Protein AF-A0A812J4J4-F1 (afdb_monomer)

Foldseek 3Di:
DDDDDDDDDDDDDDDDDPDDLPDAAEEEEAALFPQVVVLQCVLCPPHRHHYHYHQFLVVSLVVCVVVVGQEYEFEQDGPPHGRLVSLLSSCVVPVLRAYEYEYQDQWLVVLLSCVLSPHQHYDYPPDDSPVSSVSVVVSNVSSVVSVVDPPPDDDDDDDPDDPDDDDPDRQLDDADFPLVSVLSSLLSNPLAPLAAEEEEEAAQLCSVSSVLSSQCSYPLVVFDEQEDELPPDDQVRLQCQAQNADVVVPGDHHSQRSQASGEYEYEQCLNHAAVVLVQVLCCLPVQWHAHVPGPDIDGGDHGYYYYHHDDLVVCCVVVSHPPSSVCRNVVDYRYRDFPLVRPPCLVVLLQSLQVVCQVVLVVVVANAAEEDPQLVVLVVPDNPSNGSVLSSQLVNQLSVVDDYRYRDNVSSVCSNVVPHDDPDPDPPPPVPDDPPVVVVVVVVVVVVDPPSVVVVVLVVVVVLLVVLCVVVVNPLCSSCVVVVHDSVVSVVSCVVNVNDDDDPCPVVVVVVVVVVLLVQLLVLLVVLLVLLLVLLVQLLVLLVVCVVDDDPVLLVSLVSLVVSLVSNVVSLVCLQVQPVVSSRDDHDDPVLNVLNVQLVVLNVQLSVLSVCSNPDDPPDPNVVSSVSSVVSSVVNSVSSVVSSVVSVVVSVVVVVVVVVVVVVVVVVVVVVVVCCCVVPVVLVVLLVVVVVVVVVVVVVVVVVVVVVVVVVVVVVVVVVVVLVVQLVVLVCLLVVLCVVLVPDPDPVSNVVSVVSNVVSVVSNVVSVVVVVVVVVVVVPDDPPDDDDDDVVVSVVVSVVSCVVVVVVVPDDDDDDDDDDDDDDDDDDDDDDDDDDDDDDDDDAWEEEEEDQDPLVQLVVCVLSVLLVHHYDYHNALVRSLVCCVVPNGQAYEHEQDGPPAGLLNSLVSSQVVCVVVVHDRHAYEYEYQPDPPSDDDDNNVSHPYYHHPVDDSVRVQVVNCVSDVRRHRDNDDDDPVVVVVSVLVSLVSCLVVVVVLLLQLVVCLVVLVLVSNLVSLSVVLSSVVVVVQVQLNVLSVQLNVCSVVSNSVSNVVSSVSNVVSVVVVNVVNDDDPPPPPPVPRPDD

Mean predicted aligned error: 24.13 Å

Structure (mmCIF, N/CA/C/O backbone):
data_AF-A0A812J4J4-F1
#
_entry.id   AF-A0A812J4J4-F1
#
loop_
_atom_site.group_PDB
_atom_site.id
_atom_site.type_symbol
_atom_site.label_atom_id
_atom_site.label_alt_id
_atom_site.label_comp_id
_atom_site.label_asym_id
_atom_site.label_entity_id
_atom_site.label_seq_id
_atom_site.pdbx_PDB_ins_code
_atom_site.Cartn_x
_atom_site.Cartn_y
_atom_site.Cartn_z
_atom_site.occupancy
_atom_site.B_iso_or_equiv
_atom_site.auth_seq_id
_atom_site.auth_comp_id
_atom_site.auth_asym_id
_atom_site.auth_atom_id
_atom_site.pdbx_PDB_model_num
ATOM 1 N N . MET A 1 1 ? -33.047 -33.314 -68.463 1.00 30.34 1 MET A N 1
ATOM 2 C CA . MET A 1 1 ? -34.170 -34.113 -67.930 1.00 30.34 1 MET A CA 1
ATOM 3 C C . MET A 1 1 ? -34.184 -33.920 -66.417 1.00 30.34 1 MET A C 1
ATOM 5 O O . MET A 1 1 ? -33.202 -34.318 -65.821 1.00 30.34 1 MET A O 1
ATOM 9 N N . VAL A 1 2 ? -35.229 -33.243 -65.889 1.00 28.72 2 VAL A N 1
ATOM 10 C CA . VAL A 1 2 ? -35.987 -33.493 -64.621 1.00 28.72 2 VAL A CA 1
ATOM 11 C C . VAL A 1 2 ? -35.155 -33.665 -63.321 1.00 28.72 2 VAL A C 1
ATOM 13 O O . VAL A 1 2 ? -34.306 -34.536 -63.302 1.00 28.72 2 VAL A O 1
ATOM 16 N N . ARG A 1 3 ? -35.338 -33.012 -62.154 1.00 26.84 3 ARG A N 1
ATOM 17 C CA . ARG A 1 3 ? -36.275 -32.055 -61.494 1.00 26.84 3 ARG A CA 1
ATOM 18 C C . ARG A 1 3 ? -35.554 -31.580 -60.190 1.00 26.84 3 ARG A C 1
ATOM 20 O O . ARG A 1 3 ? -34.798 -32.369 -59.642 1.00 26.84 3 ARG A O 1
ATOM 27 N N . ALA A 1 4 ? -35.605 -30.300 -59.807 1.00 28.83 4 ALA A N 1
ATOM 28 C CA . ALA A 1 4 ? -36.437 -29.677 -58.747 1.00 28.83 4 ALA A CA 1
ATOM 29 C C . ALA A 1 4 ? -35.961 -29.804 -57.267 1.00 28.83 4 ALA A C 1
ATOM 31 O O . ALA A 1 4 ? -35.958 -30.892 -56.706 1.00 28.83 4 ALA A O 1
ATOM 32 N N . ASP A 1 5 ? -35.659 -28.628 -56.690 1.00 29.50 5 ASP A N 1
ATOM 33 C CA . ASP A 1 5 ? -36.151 -28.039 -55.423 1.00 29.50 5 ASP A CA 1
ATOM 34 C C . ASP A 1 5 ? -35.734 -28.494 -53.995 1.00 29.50 5 ASP A C 1
ATOM 36 O O . ASP A 1 5 ? -35.935 -29.625 -53.571 1.00 29.50 5 ASP A O 1
ATOM 40 N N . CYS A 1 6 ? -35.323 -27.455 -53.236 1.00 27.03 6 CYS A N 1
ATOM 41 C CA . CYS A 1 6 ? -35.645 -27.086 -51.837 1.00 27.03 6 CYS A CA 1
ATOM 42 C C . CYS A 1 6 ? -34.940 -27.714 -50.601 1.00 27.03 6 CYS A C 1
ATOM 44 O O . CYS A 1 6 ? -35.257 -28.804 -50.150 1.00 27.03 6 CYS A O 1
ATOM 46 N N . VAL A 1 7 ? -34.059 -26.891 -49.996 1.00 30.39 7 VAL A N 1
ATOM 47 C CA . VAL A 1 7 ? -34.000 -26.383 -48.591 1.00 30.39 7 VAL A CA 1
ATOM 48 C C . VAL A 1 7 ? -34.576 -27.235 -47.433 1.00 30.39 7 VAL A C 1
ATOM 50 O O . VAL A 1 7 ? -35.791 -27.375 -47.344 1.00 30.39 7 VAL A O 1
ATOM 53 N N . ALA A 1 8 ? -33.720 -27.624 -46.464 1.00 25.58 8 ALA A N 1
ATOM 54 C CA . ALA A 1 8 ? -33.746 -27.246 -45.023 1.00 25.58 8 ALA A CA 1
ATOM 55 C C . ALA A 1 8 ? -32.847 -28.164 -44.138 1.00 25.58 8 ALA A C 1
ATOM 57 O O . ALA A 1 8 ? -32.929 -29.385 -44.216 1.00 25.58 8 ALA A O 1
ATOM 58 N N . ASP A 1 9 ? -32.014 -27.538 -43.295 1.00 29.44 9 ASP A N 1
ATOM 59 C CA . ASP A 1 9 ? -31.149 -28.057 -42.196 1.00 29.44 9 ASP A CA 1
ATOM 60 C C . ASP A 1 9 ? -31.983 -28.760 -41.070 1.00 29.44 9 ASP A C 1
ATOM 62 O O . ASP A 1 9 ? -33.200 -28.554 -41.094 1.00 29.44 9 ASP A O 1
ATOM 66 N N . PRO A 1 10 ? -31.460 -29.494 -40.034 1.00 38.81 10 PRO A N 1
ATOM 67 C CA . PRO A 1 10 ? -30.139 -29.349 -39.392 1.00 38.81 10 PRO A CA 1
ATOM 68 C C . PRO A 1 10 ? -29.433 -30.617 -38.826 1.00 38.81 10 PRO A C 1
ATOM 70 O O . PRO A 1 10 ? -30.019 -31.685 -38.666 1.00 38.81 10 PRO A O 1
ATOM 73 N N . LYS A 1 11 ? -28.187 -30.399 -38.363 1.00 27.53 11 LYS A N 1
ATOM 74 C CA . LYS A 1 11 ? -27.320 -31.235 -37.486 1.00 27.53 11 LYS A CA 1
ATOM 75 C C . LYS A 1 11 ? -26.281 -32.109 -38.198 1.00 27.53 11 LYS A C 1
ATOM 77 O O . LYS A 1 11 ? -26.406 -33.328 -38.269 1.00 27.53 11 LYS A O 1
ATOM 82 N N . GLN A 1 12 ? -25.173 -31.486 -38.600 1.00 28.56 12 GLN A N 1
ATOM 83 C CA . GLN A 1 12 ? -23.916 -32.201 -38.813 1.00 28.56 12 GLN A CA 1
ATOM 84 C C . GLN A 1 12 ? -23.067 -32.206 -37.540 1.00 28.56 12 GLN A C 1
ATOM 86 O O . GLN A 1 12 ? -22.675 -31.170 -37.007 1.00 28.56 12 GLN A O 1
ATOM 91 N N . HIS A 1 13 ? -22.789 -33.425 -37.084 1.00 28.89 13 HIS A N 1
ATOM 92 C CA . HIS A 1 13 ? -21.657 -33.770 -36.242 1.00 28.89 13 HIS A CA 1
ATOM 93 C C . HIS A 1 13 ? -20.373 -33.174 -36.830 1.00 28.89 13 HIS A C 1
ATOM 95 O O . HIS A 1 13 ? -19.976 -33.531 -37.938 1.00 28.89 13 HIS A O 1
ATOM 101 N N . VAL A 1 14 ? -19.704 -32.298 -36.078 1.00 28.38 14 VAL A N 1
ATOM 102 C CA . VAL A 1 14 ? -18.321 -31.924 -36.377 1.00 28.38 14 VAL A CA 1
ATOM 103 C C . VAL A 1 14 ? -17.436 -33.075 -35.914 1.00 28.38 14 VAL A C 1
ATOM 105 O O . VAL A 1 14 ? -17.256 -33.315 -34.721 1.00 28.38 14 VAL A O 1
ATOM 108 N N . SER A 1 15 ? -16.930 -33.820 -36.890 1.00 27.12 15 SER A N 1
ATOM 109 C CA . SER A 1 15 ? -15.851 -34.786 -36.742 1.00 27.12 15 SER A CA 1
ATOM 110 C C . SER A 1 15 ? -14.620 -34.106 -36.142 1.00 27.12 15 SER A C 1
ATOM 112 O O . SER A 1 15 ? -14.089 -33.150 -36.711 1.00 27.12 15 SER A O 1
ATOM 114 N N . VAL A 1 16 ? -14.158 -34.616 -35.001 1.00 31.03 16 VAL A N 1
ATOM 115 C CA . VAL A 1 16 ? -12.880 -34.245 -34.390 1.00 31.03 16 VAL A CA 1
ATOM 116 C C . V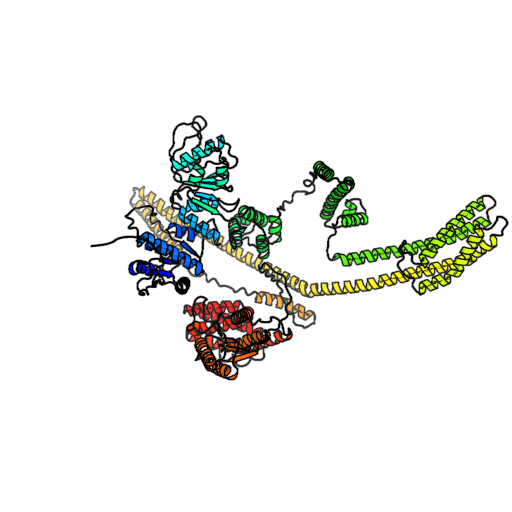AL A 1 16 ? -11.761 -34.736 -35.310 1.00 31.03 16 VAL A C 1
ATOM 118 O O . VAL A 1 16 ? -11.454 -35.925 -35.349 1.00 31.03 16 VAL A O 1
ATOM 121 N N . ASN A 1 17 ? -11.169 -33.818 -36.075 1.00 28.59 17 ASN A N 1
ATOM 122 C CA . ASN A 1 17 ? -9.912 -34.065 -36.768 1.00 28.59 17 ASN A CA 1
ATOM 123 C C . ASN A 1 17 ? -8.784 -34.102 -35.732 1.00 28.59 17 ASN A C 1
ATOM 125 O O . ASN A 1 17 ? -8.457 -33.092 -35.114 1.00 28.59 17 ASN A O 1
ATOM 129 N N . THR A 1 18 ? -8.168 -35.268 -35.574 1.00 33.41 18 THR A N 1
ATOM 130 C CA . THR A 1 18 ? -6.861 -35.447 -34.938 1.00 33.41 18 THR A CA 1
ATOM 131 C C . THR A 1 18 ? -5.803 -34.653 -35.709 1.00 33.41 18 THR A C 1
ATOM 133 O O . THR A 1 18 ? -5.445 -35.021 -36.829 1.00 33.41 18 THR A O 1
ATOM 136 N N . THR A 1 19 ? -5.322 -33.545 -35.140 1.00 33.56 19 THR A N 1
ATOM 137 C CA . THR A 1 19 ? -4.312 -32.672 -35.755 1.00 33.56 19 THR A CA 1
ATOM 138 C C . THR A 1 19 ? -2.885 -33.053 -35.367 1.00 33.56 19 THR A C 1
ATOM 140 O O . THR A 1 19 ? -2.557 -33.241 -34.199 1.00 33.56 19 THR A O 1
ATOM 143 N N . ASN A 1 20 ? -2.045 -33.091 -36.396 1.00 32.00 20 ASN A N 1
ATOM 144 C CA . ASN A 1 20 ? -0.586 -33.115 -36.416 1.00 32.00 20 ASN A CA 1
ATOM 145 C C . ASN A 1 20 ? 0.060 -32.181 -35.347 1.00 32.00 20 ASN A C 1
ATOM 147 O O . ASN A 1 20 ? -0.297 -31.003 -35.306 1.00 32.00 20 ASN A O 1
ATOM 151 N N . PRO A 1 21 ? 1.038 -32.627 -34.528 1.00 37.53 21 PRO A N 1
ATOM 152 C CA . PRO A 1 21 ? 1.686 -31.816 -33.477 1.00 37.53 21 PRO A CA 1
ATOM 153 C C . PRO A 1 21 ? 2.537 -30.622 -33.975 1.00 37.53 21 PRO A C 1
ATOM 155 O O . PRO A 1 21 ? 3.119 -29.899 -33.170 1.00 37.53 21 PRO A O 1
ATOM 158 N N . ALA A 1 22 ? 2.601 -30.370 -35.286 1.00 46.06 22 ALA A N 1
ATOM 159 C CA . ALA A 1 22 ? 3.390 -29.290 -35.888 1.00 46.06 22 ALA A CA 1
ATOM 160 C C . ALA A 1 22 ? 2.690 -27.908 -35.959 1.00 46.06 22 ALA A C 1
ATOM 162 O O . ALA A 1 22 ? 3.320 -26.948 -36.396 1.00 46.06 22 ALA A O 1
ATOM 163 N N . SER A 1 23 ? 1.415 -27.772 -35.560 1.00 60.59 23 SER A N 1
ATOM 164 C CA . SER A 1 23 ? 0.602 -26.563 -35.829 1.00 60.59 23 SER A CA 1
ATOM 165 C C . SER A 1 23 ? 0.150 -25.756 -34.597 1.00 60.59 23 SER A C 1
ATOM 167 O O . SER A 1 23 ? -0.788 -24.967 -34.702 1.00 60.59 23 SER A O 1
ATOM 169 N N . GLY A 1 24 ? 0.763 -25.951 -33.425 1.00 76.62 24 GLY A N 1
ATOM 170 C CA . GLY A 1 24 ? 0.449 -25.169 -32.218 1.00 76.62 24 GLY A CA 1
ATOM 171 C C . GLY A 1 24 ? 1.125 -23.782 -32.195 1.00 76.62 24 GLY A C 1
ATOM 172 O O . GLY A 1 24 ? 2.231 -23.655 -32.742 1.00 76.62 24 GLY A O 1
ATOM 173 N N . PRO A 1 25 ? 0.506 -22.764 -31.555 1.00 89.12 25 PRO A N 1
ATOM 174 C CA . PRO A 1 25 ? 1.107 -21.445 -31.350 1.00 89.12 25 PRO A CA 1
ATOM 175 C C . PRO A 1 25 ? 2.434 -21.534 -30.593 1.00 89.12 25 PRO A C 1
ATOM 177 O O . PRO A 1 25 ? 2.597 -22.400 -29.730 1.00 89.12 25 PRO A O 1
ATOM 180 N N . VAL A 1 26 ? 3.373 -20.650 -30.922 1.00 93.75 26 VAL A N 1
ATOM 181 C CA . VAL A 1 26 ? 4.716 -20.600 -30.331 1.00 93.75 26 VAL A CA 1
ATOM 182 C C . VAL A 1 26 ? 4.749 -19.574 -29.199 1.00 93.75 26 VAL A C 1
ATOM 184 O O . VAL A 1 26 ? 4.531 -18.387 -29.423 1.00 93.75 26 VAL A O 1
ATOM 187 N N . VAL A 1 27 ? 5.050 -20.025 -27.985 1.00 94.50 27 VAL A N 1
ATOM 188 C CA . VAL A 1 27 ? 5.263 -19.184 -26.803 1.00 94.50 27 VAL A CA 1
ATOM 189 C C . VAL A 1 27 ? 6.759 -19.159 -26.500 1.00 94.50 27 VAL A C 1
ATOM 191 O O . VAL A 1 27 ? 7.351 -20.209 -26.251 1.00 94.50 27 VAL A O 1
ATOM 194 N N . LEU A 1 28 ? 7.373 -17.978 -26.528 1.00 95.62 28 LEU A N 1
ATOM 195 C CA . LEU A 1 28 ? 8.764 -17.786 -26.113 1.00 95.62 28 LEU A CA 1
ATOM 196 C C . LEU A 1 28 ? 8.794 -17.248 -24.681 1.00 95.62 28 LEU A C 1
ATOM 198 O O . LEU A 1 28 ? 8.152 -16.243 -24.396 1.00 95.62 28 LEU A O 1
ATOM 202 N N . VAL A 1 29 ? 9.532 -17.911 -23.796 1.00 94.94 29 VAL A N 1
ATOM 203 C CA . VAL A 1 29 ? 9.765 -17.484 -22.411 1.00 94.94 29 VAL A CA 1
ATOM 204 C C . VAL A 1 29 ? 11.217 -17.034 -22.284 1.00 94.94 29 VAL A C 1
ATOM 206 O O . VAL A 1 29 ? 12.116 -17.805 -22.602 1.00 94.94 29 VAL A O 1
ATOM 209 N N . ILE A 1 30 ? 11.442 -15.802 -21.845 1.00 93.88 30 ILE A N 1
ATOM 210 C CA . ILE A 1 30 ? 12.762 -15.212 -21.611 1.00 93.88 30 ILE 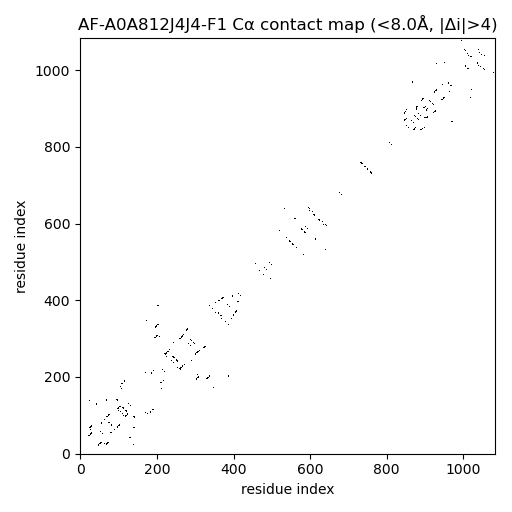A CA 1
ATOM 211 C C . ILE A 1 30 ? 12.842 -14.898 -20.116 1.00 93.88 30 ILE A C 1
ATOM 213 O O . ILE A 1 30 ? 12.298 -13.887 -19.672 1.00 93.88 30 ILE A O 1
ATOM 217 N N . ASP A 1 31 ? 13.426 -15.810 -19.345 1.00 86.56 31 ASP A N 1
ATOM 218 C CA . ASP A 1 31 ? 13.491 -15.754 -17.879 1.00 86.56 31 ASP A CA 1
ATOM 219 C C . ASP A 1 31 ? 14.657 -16.634 -17.398 1.00 86.56 31 ASP A C 1
ATOM 221 O O . ASP A 1 31 ? 14.847 -17.737 -17.922 1.00 86.56 31 ASP A O 1
ATOM 225 N N . ASP A 1 32 ? 15.440 -16.158 -16.432 1.00 82.62 32 ASP A N 1
ATOM 226 C CA . ASP A 1 32 ? 16.565 -16.898 -15.848 1.00 82.62 32 ASP A CA 1
ATOM 227 C C . ASP A 1 32 ? 16.128 -17.872 -14.746 1.00 82.62 32 ASP A C 1
ATOM 229 O O . ASP A 1 32 ? 16.862 -18.812 -14.426 1.00 82.62 32 ASP A O 1
ATOM 233 N N . ASP A 1 33 ? 14.918 -17.704 -14.200 1.00 79.94 33 ASP A N 1
ATOM 234 C CA . ASP A 1 33 ? 14.338 -18.629 -13.234 1.00 79.94 33 ASP A CA 1
ATOM 235 C C . ASP A 1 33 ? 13.786 -19.884 -13.946 1.00 79.94 33 ASP A C 1
ATOM 237 O O . ASP A 1 33 ? 12.777 -19.812 -14.669 1.00 79.94 33 ASP A O 1
ATOM 241 N N . PRO A 1 34 ? 14.374 -21.078 -13.715 1.00 74.00 34 PRO A N 1
ATOM 242 C CA . PRO A 1 34 ? 13.941 -22.312 -14.367 1.00 74.00 34 PRO A CA 1
ATOM 243 C C . PRO A 1 34 ? 12.503 -22.725 -14.006 1.00 74.00 34 PRO A C 1
ATOM 245 O O . PRO A 1 34 ? 11.920 -23.560 -14.707 1.00 74.00 34 PRO A O 1
ATOM 248 N N . LEU A 1 35 ? 11.889 -22.146 -12.964 1.00 71.75 35 LEU A N 1
ATOM 249 C CA . LEU A 1 35 ? 10.476 -22.367 -12.654 1.00 71.75 35 LEU A CA 1
ATOM 250 C C . LEU A 1 35 ? 9.513 -21.731 -13.637 1.00 71.75 35 LEU A C 1
ATOM 252 O O . LEU A 1 35 ? 8.416 -22.258 -13.836 1.00 71.75 35 LEU A O 1
ATOM 256 N N . ILE A 1 36 ? 9.842 -20.565 -14.184 1.00 80.75 36 ILE A N 1
ATOM 257 C CA . ILE A 1 36 ? 8.875 -19.781 -14.953 1.00 80.75 36 ILE A CA 1
ATOM 258 C C . ILE A 1 36 ? 8.401 -20.558 -16.189 1.00 80.75 36 ILE A C 1
ATOM 260 O O . ILE A 1 36 ? 7.184 -20.662 -16.383 1.00 80.75 36 ILE A O 1
ATOM 264 N N . PRO A 1 37 ? 9.279 -21.244 -16.947 1.00 83.38 37 PRO A N 1
ATOM 265 C CA . PRO A 1 37 ? 8.858 -22.194 -17.976 1.00 83.38 37 PRO A CA 1
ATOM 266 C C . PRO A 1 37 ? 7.917 -23.307 -17.477 1.00 83.38 37 PRO A C 1
ATOM 268 O O . PRO A 1 37 ? 7.002 -23.709 -18.200 1.00 83.38 37 PRO A O 1
ATOM 271 N N . ILE A 1 38 ? 8.101 -23.808 -16.249 1.00 78.38 38 ILE A N 1
ATOM 272 C CA . ILE A 1 38 ? 7.242 -24.845 -15.646 1.00 78.38 38 ILE A CA 1
ATOM 273 C C . ILE A 1 38 ? 5.854 -24.270 -15.335 1.00 78.38 38 ILE A C 1
ATOM 275 O O . ILE A 1 38 ? 4.839 -24.886 -15.667 1.00 78.38 38 ILE A O 1
ATOM 279 N N . VAL A 1 39 ? 5.789 -23.068 -14.755 1.00 77.94 39 VAL A N 1
ATOM 280 C CA . VAL A 1 39 ? 4.526 -22.379 -14.445 1.00 77.94 39 VAL A CA 1
ATOM 281 C C . VAL A 1 39 ? 3.757 -22.034 -15.722 1.00 77.94 39 VAL A C 1
ATOM 283 O O . VAL A 1 39 ? 2.546 -22.256 -15.781 1.00 77.94 39 VAL A O 1
ATOM 286 N N . VAL A 1 40 ? 4.444 -21.569 -16.771 1.00 83.56 40 VAL A N 1
ATOM 287 C CA . VAL A 1 40 ? 3.848 -21.325 -18.097 1.00 83.56 40 VAL A CA 1
ATOM 288 C C . VAL A 1 40 ? 3.291 -22.624 -18.682 1.00 83.56 40 VAL A C 1
ATOM 290 O O . VAL A 1 40 ? 2.153 -22.645 -19.156 1.00 83.56 40 VAL A O 1
ATOM 293 N N . ARG A 1 41 ? 4.041 -23.732 -18.593 1.00 84.38 41 ARG A N 1
ATOM 294 C CA . ARG A 1 41 ? 3.579 -25.047 -19.057 1.00 84.38 41 ARG A CA 1
ATOM 295 C C . ARG A 1 41 ? 2.331 -25.513 -18.310 1.00 84.38 41 ARG A C 1
ATOM 297 O O . ARG A 1 41 ? 1.399 -25.987 -18.952 1.00 84.38 41 ARG A O 1
ATOM 304 N N . ARG A 1 42 ? 2.291 -25.330 -16.989 1.00 81.00 42 ARG A N 1
ATOM 305 C CA . ARG A 1 42 ? 1.127 -25.650 -16.150 1.00 81.00 42 ARG A CA 1
ATOM 306 C C . ARG A 1 42 ? -0.081 -24.771 -16.478 1.00 81.00 42 ARG A C 1
ATOM 308 O O . ARG A 1 42 ? -1.191 -25.273 -16.591 1.00 81.00 42 ARG A O 1
ATOM 315 N N . ALA A 1 43 ? 0.112 -23.470 -16.694 1.00 84.38 43 ALA A N 1
ATOM 316 C CA . ALA A 1 43 ? -0.964 -22.574 -17.130 1.00 84.38 43 ALA A CA 1
ATOM 317 C C . ALA A 1 43 ? -1.552 -22.996 -18.492 1.00 84.38 43 ALA A C 1
ATOM 319 O O . ALA A 1 43 ? -2.751 -22.857 -18.749 1.00 84.38 43 ALA A O 1
ATOM 320 N N . MET A 1 44 ? -0.709 -23.542 -19.367 1.00 85.50 44 MET A N 1
ATOM 321 C CA . MET A 1 44 ? -1.078 -24.024 -20.697 1.00 85.50 44 MET A CA 1
ATOM 322 C C . MET A 1 44 ? -1.475 -25.511 -20.733 1.00 85.50 44 MET A C 1
ATOM 324 O O . MET A 1 44 ? -1.641 -26.072 -21.817 1.00 85.50 44 MET A O 1
ATOM 328 N N . GLU A 1 45 ? -1.671 -26.157 -19.581 1.00 82.00 45 GLU A N 1
ATOM 329 C CA . GLU A 1 45 ? -2.090 -27.557 -19.511 1.00 82.00 45 GLU A CA 1
ATOM 330 C C . GLU A 1 45 ? -3.412 -27.776 -20.278 1.00 82.00 45 GLU A C 1
ATOM 332 O O . GLU A 1 45 ? -4.313 -26.926 -20.291 1.00 82.00 45 GLU A O 1
ATOM 337 N N . GLY A 1 46 ? -3.488 -28.879 -21.029 1.00 76.75 46 GLY A N 1
ATOM 338 C CA . GLY A 1 46 ? -4.610 -29.188 -21.924 1.00 76.75 46 GLY A CA 1
ATOM 339 C C . GLY A 1 46 ? -4.682 -28.377 -23.232 1.00 76.75 46 GLY A C 1
ATOM 340 O O . GLY A 1 46 ? -5.561 -28.650 -24.049 1.00 76.75 46 GLY A O 1
ATOM 341 N N . ALA A 1 47 ? -3.787 -27.41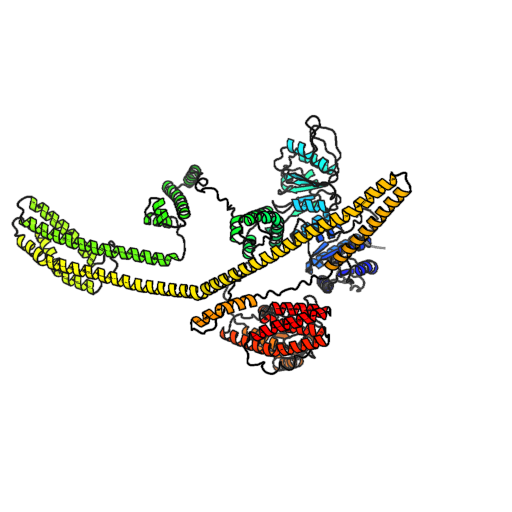0 -23.476 1.00 82.00 47 ALA A N 1
ATOM 342 C CA . ALA A 1 47 ? -3.662 -26.714 -24.763 1.00 82.00 47 ALA A CA 1
ATOM 343 C C . ALA A 1 47 ? -2.530 -27.295 -25.628 1.00 82.00 47 ALA A C 1
ATOM 345 O O . ALA A 1 47 ? -1.494 -27.726 -25.130 1.00 82.00 47 ALA A O 1
ATOM 346 N N . VAL A 1 48 ? -2.707 -27.268 -26.953 1.00 85.25 48 VAL A N 1
ATOM 347 C CA . VAL A 1 48 ? -1.646 -27.602 -27.916 1.00 85.25 48 VAL A CA 1
ATOM 348 C C . VAL A 1 48 ? -0.846 -26.332 -28.201 1.00 85.25 48 VAL A C 1
ATOM 350 O O . VAL A 1 48 ? -1.381 -25.413 -28.814 1.00 85.25 48 VAL A O 1
ATOM 353 N N . PHE A 1 49 ? 0.414 -26.267 -27.769 1.00 88.69 49 PHE A N 1
ATOM 354 C CA . PHE A 1 49 ? 1.327 -25.139 -28.003 1.00 88.69 49 PHE A CA 1
ATOM 355 C C . PHE A 1 49 ? 2.780 -25.626 -28.100 1.00 88.69 49 PHE A C 1
ATOM 357 O O . PHE A 1 49 ? 3.106 -26.740 -27.687 1.00 88.69 49 PHE A O 1
ATOM 364 N N . ARG A 1 50 ? 3.657 -24.789 -28.657 1.00 91.44 50 ARG A N 1
ATOM 365 C CA . ARG A 1 50 ? 5.110 -24.993 -28.686 1.00 91.44 50 ARG A CA 1
ATOM 366 C C . ARG A 1 50 ? 5.763 -23.960 -27.781 1.00 91.44 50 ARG A C 1
ATOM 368 O O . ARG A 1 50 ? 5.377 -22.798 -27.822 1.00 91.44 50 ARG A O 1
ATOM 375 N N . MET A 1 51 ? 6.736 -24.376 -26.978 1.00 90.81 51 MET A N 1
ATOM 376 C CA . MET A 1 51 ? 7.412 -23.498 -26.024 1.00 90.81 51 MET A CA 1
ATOM 377 C C . MET A 1 51 ? 8.904 -23.441 -26.325 1.00 90.81 51 MET A C 1
ATOM 379 O O . MET A 1 51 ? 9.539 -24.489 -26.425 1.00 90.81 51 MET A O 1
ATOM 383 N N . HIS A 1 52 ? 9.439 -22.232 -26.439 1.00 93.00 52 HIS A N 1
ATOM 384 C CA . HIS A 1 52 ? 10.873 -21.954 -26.494 1.00 93.00 52 HIS A CA 1
ATOM 385 C C . HIS A 1 52 ? 11.266 -21.213 -25.215 1.00 93.00 52 HIS A C 1
ATOM 387 O O . HIS A 1 52 ? 10.456 -20.462 -24.671 1.00 93.00 52 HIS A O 1
ATOM 393 N N . VAL A 1 53 ? 12.481 -21.445 -24.721 1.00 92.06 53 VAL A N 1
ATOM 394 C CA . VAL A 1 53 ? 12.988 -20.827 -23.490 1.00 92.06 53 VAL A CA 1
ATOM 395 C C . VAL A 1 53 ? 14.365 -20.238 -23.762 1.00 92.06 53 VAL A C 1
ATOM 397 O O . VAL A 1 53 ? 15.206 -20.916 -24.349 1.00 92.06 53 VAL A O 1
ATOM 400 N N . ALA A 1 54 ? 14.585 -19.008 -23.315 1.00 91.81 54 ALA A N 1
ATOM 401 C CA . ALA A 1 54 ? 15.882 -18.352 -23.260 1.00 91.81 54 ALA A CA 1
ATOM 402 C C . ALA A 1 54 ? 16.156 -17.902 -21.818 1.00 91.81 54 ALA A C 1
ATOM 404 O O . ALA A 1 54 ? 15.252 -17.401 -21.154 1.00 91.81 54 ALA A O 1
ATOM 405 N N . ALA A 1 55 ? 17.387 -18.102 -21.342 1.00 84.38 55 ALA A N 1
ATOM 406 C CA . ALA A 1 55 ? 17.787 -17.785 -19.966 1.00 84.38 55 ALA A CA 1
ATOM 407 C C . ALA A 1 55 ? 18.324 -16.351 -19.799 1.00 84.38 55 ALA A C 1
ATOM 409 O O . ALA A 1 55 ? 18.556 -15.902 -18.682 1.00 84.38 55 ALA A O 1
ATOM 410 N N . ASP A 1 56 ? 18.548 -15.638 -20.902 1.00 88.12 56 ASP A N 1
ATOM 411 C CA . ASP A 1 56 ? 19.091 -14.283 -20.928 1.00 88.12 56 ASP A CA 1
ATOM 412 C C . ASP A 1 56 ? 18.488 -13.471 -22.088 1.00 88.12 56 ASP A C 1
ATOM 414 O O . ASP A 1 56 ? 17.824 -14.014 -22.984 1.00 88.12 56 ASP A O 1
ATOM 418 N N . GLY A 1 57 ? 18.656 -12.149 -22.039 1.00 86.44 57 GLY A N 1
ATOM 419 C CA . GLY A 1 57 ? 18.029 -11.219 -22.973 1.00 86.44 57 GLY A CA 1
ATOM 420 C C . GLY A 1 57 ? 18.589 -11.327 -24.385 1.00 86.44 57 GLY A C 1
ATOM 421 O O . GLY A 1 57 ? 17.810 -11.351 -25.339 1.00 86.44 57 GLY A O 1
ATOM 422 N N . ALA A 1 58 ? 19.911 -11.445 -24.532 1.00 88.25 58 ALA A N 1
ATOM 423 C CA . ALA A 1 58 ? 20.567 -11.617 -25.825 1.00 88.25 58 ALA A CA 1
ATOM 424 C C . ALA A 1 58 ? 20.078 -12.879 -26.559 1.00 88.25 58 ALA A C 1
ATOM 426 O O . ALA A 1 58 ? 19.650 -12.792 -27.714 1.00 88.25 58 ALA A O 1
ATOM 427 N N . ALA A 1 59 ? 20.054 -14.034 -25.885 1.00 89.44 59 ALA A N 1
ATOM 428 C CA . ALA A 1 59 ? 19.526 -15.274 -26.449 1.00 89.44 59 ALA A CA 1
ATOM 429 C C . ALA A 1 59 ? 18.028 -15.162 -26.759 1.00 89.44 59 ALA A C 1
ATOM 431 O O . ALA A 1 59 ? 17.568 -15.670 -27.782 1.00 89.44 59 ALA A O 1
ATOM 432 N N . GLY A 1 60 ? 17.262 -14.469 -25.910 1.00 89.62 60 GLY A N 1
ATOM 433 C CA . GLY A 1 60 ? 15.841 -14.216 -26.131 1.00 89.62 60 GLY A CA 1
ATOM 434 C C . GLY A 1 60 ? 15.565 -13.403 -27.399 1.00 89.62 60 GLY A C 1
ATOM 435 O O . GLY A 1 60 ? 14.715 -13.786 -28.203 1.00 89.62 60 GLY A O 1
ATOM 436 N N . VAL A 1 61 ? 16.311 -12.316 -27.615 1.00 89.94 61 VAL A N 1
ATOM 437 C CA . VAL A 1 61 ? 16.221 -11.470 -28.819 1.00 89.94 61 VAL A CA 1
ATOM 438 C C . VAL A 1 61 ? 16.580 -12.261 -30.083 1.00 89.94 61 VAL A C 1
ATOM 440 O O . VAL A 1 61 ? 15.861 -12.187 -31.085 1.00 89.94 61 VAL A O 1
ATOM 443 N N . ASP A 1 62 ? 17.645 -13.064 -30.034 1.00 90.38 62 ASP A N 1
ATOM 444 C CA . ASP A 1 62 ? 18.043 -13.932 -31.147 1.00 90.38 62 ASP A CA 1
ATOM 445 C C . ASP A 1 62 ? 16.959 -14.972 -31.475 1.00 90.38 62 ASP A C 1
ATOM 447 O O . ASP A 1 62 ? 16.656 -15.236 -32.648 1.00 90.38 62 ASP A O 1
ATOM 451 N N . GLU A 1 63 ? 16.333 -15.544 -30.446 1.00 91.19 63 GLU A N 1
ATOM 452 C CA . GLU A 1 63 ? 15.320 -16.584 -30.594 1.00 91.19 63 GLU A CA 1
ATOM 453 C C . GLU A 1 63 ? 14.021 -16.043 -31.210 1.00 91.19 63 GLU A C 1
ATOM 455 O O . GLU A 1 63 ? 13.389 -16.749 -32.000 1.00 91.19 63 GLU A O 1
ATOM 460 N N . VAL A 1 64 ? 13.661 -14.773 -30.969 1.00 91.56 64 VAL A N 1
ATOM 461 C CA . VAL A 1 64 ? 12.510 -14.119 -31.628 1.00 91.56 64 VAL A CA 1
ATOM 462 C C . VAL A 1 64 ? 12.628 -14.182 -33.152 1.00 91.56 64 VAL A C 1
ATOM 464 O O . VAL A 1 64 ? 11.654 -14.506 -33.841 1.00 91.56 64 VAL A O 1
ATOM 467 N N . SER A 1 65 ? 13.825 -13.938 -33.688 1.00 85.94 65 SER A N 1
ATOM 468 C CA . SER A 1 65 ? 14.075 -13.982 -35.134 1.00 85.94 65 SER A CA 1
ATOM 469 C C . SER A 1 65 ? 14.038 -15.409 -35.693 1.00 85.94 65 SER A C 1
ATOM 471 O O . SER A 1 65 ? 13.641 -15.617 -36.844 1.00 85.94 65 SER A O 1
ATOM 473 N N . ARG A 1 66 ? 14.430 -16.403 -34.885 1.00 88.00 66 ARG A N 1
ATOM 474 C CA . ARG A 1 66 ? 14.514 -17.818 -35.283 1.00 88.00 66 ARG A CA 1
ATOM 475 C C . ARG A 1 66 ? 13.169 -18.531 -35.232 1.00 88.00 66 ARG A C 1
ATOM 477 O O . ARG A 1 66 ? 12.782 -19.168 -36.212 1.00 88.00 66 ARG A O 1
ATOM 484 N N . CYS A 1 67 ? 12.466 -18.446 -34.104 1.00 86.19 67 CYS A N 1
ATOM 485 C CA . CYS A 1 67 ? 11.247 -19.217 -33.861 1.00 86.19 67 CYS A CA 1
ATOM 486 C C . CYS A 1 67 ? 9.963 -18.467 -34.246 1.00 86.19 67 CYS A C 1
ATOM 488 O O . CYS A 1 67 ? 8.918 -19.106 -34.370 1.00 86.19 67 CYS A O 1
ATOM 490 N N . LYS A 1 68 ? 10.048 -17.146 -34.495 1.00 88.38 68 LYS A N 1
ATOM 491 C CA . LYS A 1 68 ? 8.919 -16.256 -34.824 1.00 88.38 68 LYS A CA 1
ATOM 492 C C . LYS A 1 68 ? 7.735 -16.468 -33.867 1.00 88.38 68 LYS A C 1
ATOM 494 O O . LYS A 1 68 ? 6.686 -16.955 -34.299 1.00 88.38 68 LYS A O 1
ATOM 499 N N . PRO A 1 69 ? 7.899 -16.135 -32.576 1.00 92.75 69 PRO A N 1
ATOM 500 C CA . PRO A 1 69 ? 6.915 -16.458 -31.557 1.00 92.75 69 PRO A CA 1
ATOM 501 C C . PRO A 1 69 ? 5.586 -15.727 -31.780 1.00 92.75 69 PRO A C 1
ATOM 503 O O . PRO A 1 69 ? 5.532 -14.626 -32.332 1.00 92.75 69 PRO A O 1
ATOM 506 N N . ASP A 1 70 ? 4.501 -16.347 -31.326 1.00 91.75 70 ASP A N 1
ATOM 507 C CA . ASP A 1 70 ? 3.162 -15.759 -31.313 1.00 91.75 70 ASP A CA 1
ATOM 508 C C . ASP A 1 70 ? 2.917 -14.918 -30.054 1.00 91.75 70 ASP A C 1
ATOM 510 O O . ASP A 1 70 ? 2.126 -13.977 -30.093 1.00 91.75 70 ASP A O 1
ATOM 514 N N . VAL A 1 71 ? 3.594 -15.252 -28.951 1.00 93.81 71 VAL A N 1
ATOM 515 C CA . VAL A 1 71 ? 3.614 -14.500 -27.687 1.00 93.81 71 VAL A CA 1
ATOM 516 C C . VAL A 1 71 ? 5.006 -14.610 -27.078 1.00 93.81 71 VAL A C 1
ATOM 518 O O . VAL A 1 71 ? 5.596 -15.693 -27.081 1.00 93.81 71 VAL A O 1
ATOM 521 N N . VAL A 1 72 ? 5.501 -13.509 -26.517 1.00 94.94 72 VAL A N 1
ATOM 522 C CA . VAL A 1 72 ? 6.723 -13.491 -25.704 1.00 94.94 72 VAL A CA 1
ATOM 523 C C . VAL A 1 72 ? 6.353 -13.236 -24.249 1.00 94.94 72 VAL A C 1
ATOM 525 O O . VAL A 1 72 ? 5.535 -12.366 -23.968 1.00 94.94 72 VAL A O 1
ATOM 528 N N . ILE A 1 73 ? 6.949 -13.982 -23.328 1.00 93.88 73 ILE A N 1
ATOM 529 C CA . ILE A 1 73 ? 6.922 -13.744 -21.885 1.00 93.88 73 ILE A CA 1
ATOM 530 C C . ILE A 1 73 ? 8.339 -13.336 -21.496 1.00 93.88 73 ILE A C 1
ATOM 532 O O . ILE A 1 73 ? 9.266 -14.086 -21.782 1.00 93.88 73 ILE A O 1
ATOM 536 N N . LEU A 1 74 ? 8.515 -12.156 -20.907 1.00 93.00 74 LEU A N 1
ATOM 537 C CA . LEU A 1 74 ? 9.828 -11.535 -20.717 1.00 93.00 74 LEU A CA 1
ATOM 538 C C . LEU A 1 74 ? 10.008 -11.051 -19.278 1.00 93.00 74 LEU A C 1
ATOM 540 O O . LEU A 1 74 ? 9.212 -10.226 -18.829 1.00 93.00 74 LEU A O 1
ATOM 544 N N . ASP A 1 75 ? 11.046 -11.522 -18.584 1.00 88.81 75 ASP A N 1
ATOM 545 C CA . ASP A 1 75 ? 11.438 -10.983 -17.277 1.00 88.81 75 ASP A CA 1
ATOM 546 C C . ASP A 1 75 ? 12.108 -9.606 -17.406 1.00 88.81 75 ASP A C 1
ATOM 548 O O . ASP A 1 75 ? 12.773 -9.296 -18.394 1.00 88.81 75 ASP A O 1
ATOM 552 N N . ASN A 1 76 ? 11.948 -8.773 -16.382 1.00 83.19 76 ASN A N 1
ATOM 553 C CA . ASN A 1 76 ? 12.575 -7.466 -16.261 1.00 83.19 76 ASN A CA 1
ATOM 554 C C . ASN A 1 76 ? 14.042 -7.525 -15.825 1.00 83.19 76 ASN A C 1
ATOM 556 O O . ASN A 1 76 ? 14.807 -6.621 -16.154 1.00 83.19 76 ASN A O 1
ATOM 560 N N . VAL A 1 77 ? 14.427 -8.513 -15.023 1.00 79.19 77 VAL A N 1
ATOM 561 C CA . VAL A 1 77 ? 15.807 -8.652 -14.549 1.00 79.19 77 VAL A CA 1
ATOM 562 C C . VAL A 1 77 ? 16.362 -9.913 -15.175 1.00 79.19 77 VAL A C 1
ATOM 564 O O . VAL A 1 77 ? 15.983 -10.998 -14.770 1.00 79.19 77 VAL A O 1
ATOM 567 N N . LEU A 1 78 ? 17.223 -9.750 -16.175 1.00 80.56 78 LEU A N 1
ATOM 568 C CA . LEU A 1 78 ? 17.925 -10.852 -16.819 1.00 80.56 78 LEU A CA 1
ATOM 569 C C . LEU A 1 78 ? 19.420 -10.764 -16.469 1.00 80.56 78 LEU A C 1
ATOM 571 O O . LEU A 1 78 ? 19.899 -9.685 -16.103 1.00 80.56 78 LEU A O 1
ATOM 575 N N . PRO A 1 79 ? 20.180 -11.868 -16.568 1.00 77.19 79 PRO A N 1
ATOM 576 C CA . PRO A 1 79 ? 21.584 -11.907 -16.155 1.00 77.19 79 PRO A CA 1
ATOM 577 C C . PRO A 1 79 ? 22.485 -10.918 -16.912 1.00 77.19 79 PRO A C 1
ATOM 579 O O . PRO A 1 79 ? 23.493 -10.460 -16.378 1.00 77.19 79 PRO A O 1
ATOM 582 N N . ASP A 1 80 ? 22.129 -10.595 -18.156 1.00 78.88 80 ASP A N 1
ATOM 583 C CA . ASP A 1 80 ? 22.910 -9.786 -19.094 1.00 78.88 80 ASP A CA 1
ATOM 584 C C . ASP A 1 80 ? 22.369 -8.358 -19.288 1.00 78.88 80 ASP A C 1
ATOM 586 O O . ASP A 1 80 ? 23.131 -7.443 -19.613 1.00 78.88 80 ASP A O 1
ATOM 590 N N . CYS A 1 81 ? 21.064 -8.138 -19.107 1.00 79.44 81 CYS A N 1
ATOM 591 C CA . CYS A 1 81 ? 20.426 -6.849 -19.350 1.00 79.44 81 CYS A CA 1
ATOM 592 C C . CYS A 1 81 ? 19.129 -6.647 -18.547 1.00 79.44 81 CYS A C 1
ATOM 594 O O . CYS A 1 81 ? 18.576 -7.560 -17.941 1.00 79.44 81 CYS A O 1
ATOM 596 N N . LEU A 1 82 ? 18.610 -5.416 -18.561 1.00 78.94 82 LEU A N 1
ATOM 597 C CA . LEU A 1 82 ? 17.241 -5.159 -18.116 1.00 78.94 82 LEU A CA 1
ATOM 598 C C . LEU A 1 82 ? 16.264 -5.574 -19.220 1.00 78.94 82 LEU A C 1
ATOM 600 O O . LEU A 1 82 ? 16.436 -5.192 -20.378 1.00 78.94 82 LEU A O 1
ATOM 604 N N . GLY A 1 83 ? 15.190 -6.267 -18.858 1.00 81.38 83 GLY A N 1
ATOM 605 C CA . GLY A 1 83 ? 14.147 -6.720 -19.774 1.00 81.38 83 GLY A CA 1
ATOM 606 C C . GLY A 1 83 ? 13.491 -5.594 -20.568 1.00 81.38 83 GLY A C 1
ATOM 607 O O . GLY A 1 83 ? 13.082 -5.819 -21.698 1.00 81.38 83 GLY A O 1
ATOM 608 N N . LEU A 1 84 ? 13.444 -4.360 -20.051 1.00 81.44 84 LEU A N 1
ATOM 609 C CA . LEU A 1 84 ? 12.975 -3.195 -20.823 1.00 81.44 84 LEU A CA 1
ATOM 610 C C . LEU A 1 84 ? 13.843 -2.929 -22.072 1.00 81.44 84 LEU A C 1
ATOM 612 O O . LEU A 1 84 ? 13.323 -2.521 -23.115 1.00 81.44 84 LEU A O 1
ATOM 616 N N . ASN A 1 85 ? 15.149 -3.213 -21.997 1.00 83.62 85 ASN A N 1
ATOM 617 C CA . ASN A 1 85 ? 16.061 -3.099 -23.137 1.00 83.62 85 ASN A CA 1
ATOM 618 C C . ASN A 1 85 ? 15.725 -4.171 -24.180 1.00 83.62 85 ASN A C 1
ATOM 620 O O . ASN A 1 85 ? 15.529 -3.850 -25.351 1.00 83.62 85 ASN A O 1
ATOM 624 N N . ALA A 1 86 ? 15.588 -5.427 -23.739 1.00 85.56 86 ALA A N 1
ATOM 625 C CA . ALA A 1 86 ? 15.210 -6.541 -24.604 1.00 85.56 86 ALA A CA 1
ATOM 626 C C . ALA A 1 86 ? 13.829 -6.318 -25.239 1.00 85.56 86 ALA A C 1
ATOM 628 O O . ALA A 1 86 ? 13.661 -6.540 -26.433 1.00 85.56 86 ALA A O 1
ATOM 629 N N . LEU A 1 87 ? 12.859 -5.802 -24.480 1.00 86.06 87 LEU A N 1
ATOM 630 C CA . LEU A 1 87 ? 11.521 -5.468 -24.962 1.00 86.06 87 LEU A CA 1
ATOM 631 C C . LEU A 1 87 ? 11.581 -4.478 -26.125 1.00 86.06 87 LEU A C 1
ATOM 633 O O . LEU A 1 87 ? 10.948 -4.711 -27.152 1.00 86.06 87 LEU A O 1
ATOM 637 N N . THR A 1 88 ? 12.378 -3.416 -25.986 1.00 84.38 88 THR A N 1
ATOM 638 C CA . THR A 1 88 ? 12.570 -2.413 -27.043 1.00 84.38 88 THR A CA 1
ATOM 639 C C . THR A 1 88 ? 13.107 -3.059 -28.320 1.00 84.38 88 THR A C 1
ATOM 641 O O . THR A 1 88 ? 12.555 -2.860 -29.400 1.00 84.38 88 THR A O 1
ATOM 644 N N . THR A 1 89 ? 14.138 -3.898 -28.203 1.00 85.75 89 THR A N 1
ATOM 645 C CA . THR A 1 89 ? 14.734 -4.590 -29.355 1.00 85.75 89 THR A CA 1
ATOM 646 C C . THR A 1 89 ? 13.781 -5.609 -29.987 1.00 85.75 89 THR A C 1
ATOM 648 O O . THR A 1 89 ? 13.682 -5.686 -31.209 1.00 85.75 89 THR A O 1
ATOM 651 N N . ILE A 1 90 ? 13.033 -6.370 -29.182 1.00 88.25 90 ILE A N 1
ATOM 652 C CA . ILE A 1 90 ? 12.038 -7.338 -29.670 1.00 88.25 90 ILE A CA 1
ATOM 653 C C . ILE A 1 90 ? 10.900 -6.619 -30.398 1.00 88.25 90 ILE A C 1
ATOM 655 O O . ILE A 1 90 ? 10.449 -7.099 -31.437 1.00 88.25 90 ILE A O 1
ATOM 659 N N . HIS A 1 91 ? 10.453 -5.469 -29.888 1.00 83.06 91 HIS A N 1
ATOM 660 C CA . HIS A 1 91 ? 9.403 -4.680 -30.522 1.00 83.06 91 HIS A CA 1
ATOM 661 C C . HIS A 1 91 ? 9.858 -4.096 -31.866 1.00 83.06 91 HIS A C 1
ATOM 663 O O . HIS A 1 91 ? 9.109 -4.171 -32.834 1.00 83.06 91 HIS A O 1
ATOM 669 N N . GLU A 1 92 ? 11.099 -3.601 -31.965 1.00 84.12 92 GLU A N 1
ATOM 670 C CA . GLU A 1 92 ? 11.688 -3.153 -33.238 1.00 84.12 92 GLU A CA 1
ATOM 671 C C . GLU A 1 92 ? 11.785 -4.301 -34.267 1.00 84.12 92 GLU A C 1
ATOM 673 O O . GLU A 1 92 ? 11.509 -4.103 -35.450 1.00 84.12 92 GLU A O 1
ATOM 678 N N . LEU A 1 93 ? 12.146 -5.514 -33.829 1.00 84.88 93 LEU A N 1
ATOM 679 C CA . LEU A 1 93 ? 12.289 -6.688 -34.702 1.00 84.88 93 LEU A CA 1
ATOM 680 C C . LEU A 1 93 ? 10.948 -7.305 -35.122 1.00 84.88 93 LEU A C 1
ATOM 682 O O . LEU A 1 93 ? 10.806 -7.796 -36.244 1.00 84.88 93 LEU A O 1
ATOM 686 N N . ALA A 1 94 ? 9.970 -7.328 -34.217 1.00 84.81 94 ALA A N 1
ATOM 687 C CA . ALA A 1 94 ? 8.681 -7.977 -34.421 1.00 84.81 94 ALA A CA 1
ATOM 688 C C . ALA A 1 94 ? 7.527 -7.176 -33.774 1.00 84.81 94 ALA A C 1
ATOM 690 O O . ALA A 1 94 ? 6.923 -7.643 -32.803 1.00 84.81 94 ALA A O 1
ATOM 691 N N . PRO A 1 95 ? 7.126 -6.023 -34.355 1.00 82.00 95 PRO A N 1
ATOM 692 C CA . PRO A 1 95 ? 6.164 -5.093 -33.736 1.00 82.00 95 PRO A CA 1
ATOM 693 C C . PRO A 1 95 ? 4.783 -5.695 -33.454 1.00 82.00 95 PRO A C 1
ATOM 695 O O . PRO A 1 95 ? 4.044 -5.254 -32.579 1.00 82.00 95 PRO A O 1
ATOM 698 N N . SER A 1 96 ? 4.412 -6.722 -34.218 1.00 82.50 96 SER A N 1
ATOM 699 C CA . SER A 1 96 ? 3.110 -7.386 -34.141 1.00 82.50 96 SER A CA 1
ATOM 700 C C . SER A 1 96 ? 3.053 -8.521 -33.110 1.00 82.50 96 SER A C 1
ATOM 702 O O . SER A 1 96 ? 2.013 -9.182 -33.000 1.00 82.50 96 SER A O 1
ATOM 704 N N . VAL A 1 97 ? 4.155 -8.820 -32.413 1.00 89.19 97 VAL A N 1
ATOM 705 C CA . VAL A 1 97 ? 4.209 -9.874 -31.392 1.00 89.19 97 VAL A CA 1
AT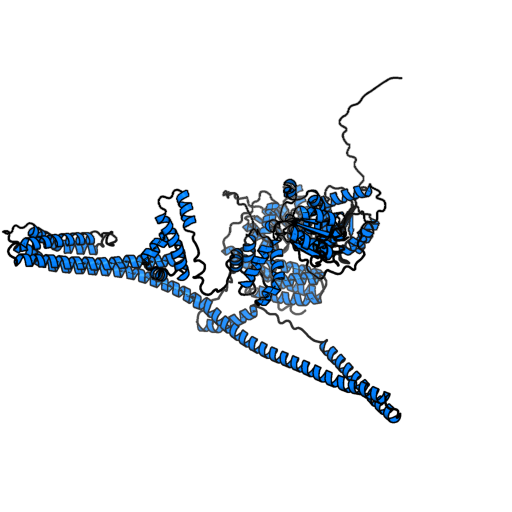OM 706 C C . VAL A 1 97 ? 3.865 -9.273 -30.026 1.00 89.19 97 VAL A C 1
ATOM 708 O O . VAL A 1 97 ? 4.573 -8.385 -29.556 1.00 89.19 97 VAL A O 1
ATOM 711 N N . PRO A 1 98 ? 2.792 -9.731 -29.360 1.00 90.12 98 PRO A N 1
ATOM 712 C CA . PRO A 1 98 ? 2.460 -9.276 -28.016 1.00 90.12 98 PRO A CA 1
ATOM 713 C C . PRO A 1 98 ? 3.478 -9.790 -26.987 1.00 90.12 98 PRO A C 1
ATOM 715 O O . PRO A 1 98 ? 3.767 -10.988 -26.922 1.00 90.12 98 PRO A O 1
ATOM 718 N N . ILE A 1 99 ? 3.977 -8.874 -26.153 1.00 91.94 99 ILE A N 1
ATOM 719 C CA . ILE A 1 99 ? 4.958 -9.153 -25.095 1.00 91.94 99 ILE A CA 1
ATOM 720 C C . ILE A 1 99 ? 4.272 -9.045 -23.727 1.00 91.94 99 ILE A C 1
ATOM 722 O O . ILE A 1 99 ? 3.768 -7.985 -23.358 1.00 91.94 99 ILE A O 1
ATOM 726 N N . LEU A 1 100 ? 4.243 -10.145 -22.979 1.00 91.06 100 LEU A N 1
ATOM 727 C CA . LEU A 1 100 ? 3.836 -10.219 -21.579 1.00 91.06 100 LEU A CA 1
ATOM 728 C C . LEU A 1 100 ? 5.062 -9.985 -20.697 1.00 91.06 100 LEU A C 1
ATOM 730 O O . LEU A 1 100 ? 5.943 -10.836 -20.610 1.00 91.06 100 LEU A O 1
ATOM 734 N N . PHE A 1 101 ? 5.116 -8.837 -20.036 1.00 88.19 101 PHE A N 1
ATOM 735 C CA . PHE A 1 101 ? 6.224 -8.491 -19.156 1.00 88.19 101 PHE A CA 1
ATOM 736 C C . PHE A 1 101 ? 6.010 -9.081 -17.761 1.00 88.19 101 PHE A C 1
ATOM 738 O O . PHE A 1 101 ? 4.914 -8.977 -17.207 1.00 88.19 101 PHE A O 1
ATOM 745 N N . VAL A 1 102 ? 7.039 -9.690 -17.185 1.00 85.31 102 VAL A N 1
ATOM 746 C CA . VAL A 1 102 ? 7.009 -10.355 -15.880 1.00 85.31 102 VAL A CA 1
ATOM 747 C C . VAL A 1 102 ? 8.118 -9.780 -14.997 1.00 85.31 102 VAL A C 1
ATOM 749 O O . VAL A 1 102 ? 9.151 -9.364 -15.498 1.00 85.31 102 VAL A O 1
ATOM 752 N N . THR A 1 103 ? 7.910 -9.678 -13.682 1.00 75.81 103 THR A N 1
ATOM 753 C CA . THR A 1 103 ? 8.976 -9.243 -12.755 1.00 75.81 103 THR A CA 1
ATOM 754 C C . THR A 1 103 ? 8.731 -9.704 -11.324 1.00 75.81 103 THR A C 1
ATOM 756 O O . THR A 1 103 ? 7.592 -9.719 -10.852 1.00 75.81 103 THR A O 1
ATOM 759 N N . ALA A 1 104 ? 9.808 -10.040 -10.606 1.00 62.56 104 ALA A N 1
ATOM 760 C CA . ALA A 1 104 ? 9.791 -10.343 -9.171 1.00 62.56 104 ALA A CA 1
ATOM 761 C C . ALA A 1 104 ? 9.618 -9.103 -8.275 1.00 62.56 104 ALA A C 1
ATOM 763 O O . ALA A 1 104 ? 9.153 -9.212 -7.142 1.00 62.56 104 ALA A O 1
ATOM 764 N N . ARG A 1 105 ? 9.974 -7.909 -8.770 1.00 57.06 105 ARG A N 1
ATOM 765 C CA . ARG A 1 105 ? 9.799 -6.629 -8.064 1.00 57.06 105 ARG A CA 1
ATOM 766 C C . ARG A 1 105 ? 8.727 -5.808 -8.774 1.00 57.06 105 ARG A C 1
ATOM 768 O O . ARG A 1 105 ? 9.019 -5.084 -9.723 1.00 57.06 105 ARG A O 1
ATOM 775 N N . GLY A 1 106 ? 7.488 -5.942 -8.308 1.00 58.56 106 GLY A N 1
ATOM 776 C CA . GLY A 1 106 ? 6.286 -5.334 -8.881 1.00 58.56 106 GLY A CA 1
ATOM 777 C C . GLY A 1 106 ? 6.137 -3.820 -8.671 1.00 58.56 106 GLY A C 1
ATOM 778 O O . GLY A 1 106 ? 5.077 -3.390 -8.228 1.00 58.56 106 GLY A O 1
ATOM 779 N N . SER A 1 107 ? 7.163 -2.997 -8.924 1.00 66.75 107 SER A N 1
ATOM 780 C CA . SER A 1 107 ? 7.051 -1.551 -8.673 1.00 66.75 107 SER A CA 1
ATOM 781 C C . SER A 1 107 ? 6.157 -0.858 -9.707 1.00 66.75 107 SER A C 1
ATOM 783 O O . SER A 1 107 ? 6.241 -1.143 -10.906 1.00 66.75 107 SER A O 1
ATOM 785 N N . GLY A 1 108 ? 5.346 0.108 -9.264 1.00 70.56 108 GLY A N 1
ATOM 786 C CA . GLY A 1 108 ? 4.463 0.879 -10.147 1.00 70.56 108 GLY A CA 1
ATOM 787 C C . GLY A 1 108 ? 5.191 1.563 -11.310 1.00 70.56 108 GLY A C 1
ATOM 788 O O . GLY A 1 108 ? 4.692 1.545 -12.432 1.00 70.56 108 GLY A O 1
ATOM 789 N N . GLY A 1 109 ? 6.406 2.077 -11.080 1.00 74.50 109 GLY A N 1
ATOM 790 C CA . GLY A 1 109 ? 7.243 2.663 -12.135 1.00 74.50 109 GLY A CA 1
ATOM 791 C C . GLY A 1 109 ? 7.623 1.663 -13.233 1.00 74.50 109 GLY A C 1
ATOM 792 O O . GLY A 1 109 ? 7.501 1.976 -14.412 1.00 74.50 109 GLY A O 1
ATOM 793 N N . SER A 1 110 ? 7.994 0.427 -12.872 1.00 74.94 110 SER A N 1
ATOM 794 C CA . SER A 1 110 ? 8.315 -0.612 -13.867 1.00 74.94 110 SER A CA 1
ATOM 795 C C . SER A 1 110 ? 7.103 -1.005 -14.717 1.00 74.94 110 SER A C 1
ATOM 797 O O . SER A 1 110 ? 7.237 -1.230 -15.918 1.00 74.94 110 SER A O 1
ATOM 799 N N . ALA A 1 111 ? 5.908 -1.027 -14.115 1.00 79.31 111 ALA A N 1
ATOM 800 C CA . ALA A 1 111 ? 4.666 -1.277 -14.834 1.00 79.31 111 ALA A CA 1
ATOM 801 C C . ALA A 1 111 ? 4.332 -0.130 -15.800 1.00 79.31 111 ALA A C 1
ATOM 803 O O . ALA A 1 111 ? 3.913 -0.390 -16.925 1.00 79.31 111 ALA A O 1
ATOM 804 N N . ILE A 1 112 ? 4.541 1.128 -15.394 1.00 82.38 112 ILE A N 1
ATOM 805 C CA . ILE A 1 112 ? 4.353 2.289 -16.275 1.00 82.38 112 ILE A CA 1
ATOM 806 C C . ILE A 1 112 ? 5.306 2.201 -17.474 1.00 82.38 112 ILE A C 1
ATOM 808 O O . ILE A 1 112 ? 4.842 2.279 -18.610 1.00 82.38 112 ILE A O 1
ATOM 812 N N . GLU A 1 113 ? 6.604 1.985 -17.242 1.00 80.62 113 GLU A N 1
ATOM 813 C CA . GLU A 1 113 ? 7.611 1.910 -18.311 1.00 80.62 113 GLU A CA 1
ATOM 814 C C . GLU A 1 113 ? 7.371 0.753 -19.283 1.00 80.62 113 GLU A C 1
ATOM 816 O O . GLU A 1 113 ? 7.378 0.960 -20.495 1.00 80.62 113 GLU A O 1
ATOM 821 N N . ALA A 1 114 ? 7.052 -0.443 -18.783 1.00 82.06 114 ALA A N 1
ATOM 822 C CA . ALA A 1 114 ? 6.735 -1.577 -19.649 1.00 82.06 114 ALA A CA 1
ATOM 823 C C . ALA A 1 114 ? 5.544 -1.270 -20.576 1.00 82.06 114 ALA A C 1
ATOM 825 O O . ALA A 1 114 ? 5.593 -1.541 -21.775 1.00 82.06 114 ALA A O 1
ATOM 826 N N . MET A 1 115 ? 4.481 -0.657 -20.043 1.00 84.44 115 MET A N 1
ATOM 827 C CA . MET A 1 115 ? 3.308 -0.311 -20.849 1.00 84.44 115 MET A CA 1
ATOM 828 C C . MET A 1 115 ? 3.570 0.856 -21.815 1.00 84.44 115 MET A C 1
ATOM 830 O O . MET A 1 115 ? 2.998 0.851 -22.905 1.00 84.44 115 MET A O 1
ATOM 834 N N . LYS A 1 116 ? 4.438 1.820 -21.462 1.00 81.81 116 LYS A N 1
ATOM 835 C CA . LYS A 1 116 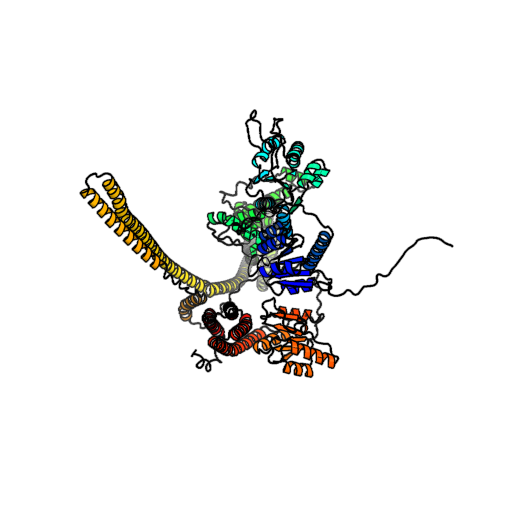? 4.884 2.892 -22.378 1.00 81.81 116 LYS A CA 1
ATOM 836 C C . LYS A 1 116 ? 5.606 2.329 -23.593 1.00 81.81 116 LYS A C 1
ATOM 838 O O . LYS A 1 116 ? 5.382 2.805 -24.698 1.00 81.81 116 LYS A O 1
ATOM 843 N N . LEU A 1 117 ? 6.432 1.305 -23.388 1.00 78.81 117 LEU A N 1
ATOM 844 C CA . LEU A 1 117 ? 7.127 0.591 -24.461 1.00 78.81 117 LEU A CA 1
ATOM 845 C C . LEU A 1 117 ? 6.220 -0.430 -25.178 1.00 78.81 117 LEU A C 1
ATOM 847 O O . LEU A 1 117 ? 6.703 -1.323 -25.865 1.00 78.81 117 LEU A O 1
ATOM 851 N N . CYS A 1 118 ? 4.899 -0.304 -25.024 1.00 76.25 118 CYS A N 1
ATOM 852 C CA . CYS A 1 118 ? 3.893 -1.121 -25.696 1.00 76.25 118 CYS A CA 1
ATOM 853 C C . CYS A 1 118 ? 3.910 -2.614 -25.320 1.00 76.25 118 CYS A C 1
ATOM 855 O O . CYS A 1 118 ? 3.500 -3.456 -26.124 1.00 76.25 118 CYS A O 1
ATOM 857 N N . ALA A 1 119 ? 4.293 -2.961 -24.082 1.00 84.88 119 ALA A N 1
ATOM 858 C CA . ALA A 1 119 ? 3.987 -4.288 -23.544 1.00 84.88 119 ALA A CA 1
ATOM 859 C C . ALA A 1 119 ? 2.479 -4.577 -23.663 1.00 84.88 119 ALA A C 1
ATOM 861 O O . ALA A 1 119 ? 1.633 -3.713 -23.412 1.00 84.88 119 ALA A O 1
ATOM 862 N N . PHE A 1 120 ? 2.131 -5.812 -24.023 1.00 85.75 120 PHE A N 1
ATOM 863 C CA . PHE A 1 120 ? 0.737 -6.237 -24.126 1.00 85.75 120 PHE A CA 1
ATOM 864 C C . PHE A 1 120 ? 0.067 -6.246 -22.747 1.00 85.75 120 PHE A C 1
ATOM 866 O O . PHE A 1 120 ? -1.034 -5.714 -22.571 1.00 85.75 120 PHE A O 1
ATOM 873 N N . ASP A 1 121 ? 0.748 -6.834 -21.763 1.00 85.69 121 ASP A N 1
ATOM 874 C CA . ASP A 1 121 ? 0.376 -6.732 -20.357 1.00 85.69 121 ASP A CA 1
ATOM 875 C C . ASP A 1 121 ? 1.600 -6.929 -19.449 1.00 85.69 121 ASP A C 1
ATOM 877 O O . ASP A 1 121 ? 2.646 -7.408 -19.884 1.00 85.69 121 ASP A O 1
ATOM 881 N N . TYR A 1 122 ? 1.438 -6.581 -18.175 1.00 85.94 122 TYR A N 1
ATOM 882 C CA . TYR A 1 122 ? 2.442 -6.704 -17.119 1.00 85.94 122 TYR A CA 1
ATOM 883 C C . TYR A 1 122 ? 1.939 -7.612 -15.983 1.00 85.94 122 TYR A C 1
ATOM 885 O O . TYR A 1 122 ? 0.810 -7.453 -15.503 1.00 85.94 122 TYR A O 1
ATOM 893 N N . LEU A 1 123 ? 2.747 -8.565 -15.523 1.00 84.00 123 LEU A N 1
ATOM 894 C CA . LEU A 1 123 ? 2.379 -9.548 -14.502 1.00 84.00 123 LEU A CA 1
ATOM 895 C C . LEU A 1 123 ? 3.443 -9.624 -13.392 1.00 84.00 123 LEU A C 1
ATOM 897 O O . LEU A 1 123 ? 4.563 -10.054 -13.654 1.00 84.00 123 LEU A O 1
ATOM 901 N N . PRO A 1 124 ? 3.116 -9.260 -12.139 1.00 78.62 124 PRO A N 1
ATOM 902 C CA . PRO A 1 124 ? 4.044 -9.462 -11.029 1.00 78.62 124 PRO A CA 1
ATOM 903 C C . PRO A 1 124 ? 4.165 -10.957 -10.686 1.00 78.62 124 PRO A C 1
ATOM 905 O O . PRO A 1 124 ? 3.157 -11.669 -10.685 1.00 78.62 124 PRO A O 1
ATOM 908 N N . LYS A 1 125 ? 5.381 -11.429 -10.372 1.00 77.88 125 LYS A N 1
ATOM 909 C CA . LYS A 1 125 ? 5.614 -12.750 -9.760 1.00 77.88 125 LYS A CA 1
ATOM 910 C C . LYS A 1 125 ? 5.176 -12.687 -8.273 1.00 77.88 125 LYS A C 1
ATOM 912 O O . LYS A 1 125 ? 5.362 -11.645 -7.643 1.00 77.88 125 LYS A O 1
ATOM 917 N N . PRO A 1 126 ? 4.610 -13.760 -7.686 1.00 76.38 126 PRO A N 1
ATOM 918 C CA . PRO A 1 126 ? 4.407 -15.085 -8.273 1.00 76.38 126 PRO A CA 1
ATOM 919 C C . PRO A 1 126 ? 3.282 -15.112 -9.319 1.00 76.38 126 PRO A C 1
ATOM 921 O O . PRO A 1 126 ? 2.245 -14.467 -9.167 1.00 76.38 126 PRO A O 1
ATOM 924 N N . LEU A 1 127 ? 3.497 -15.879 -10.392 1.00 74.81 127 LEU A N 1
ATOM 925 C CA . LEU A 1 127 ? 2.543 -16.007 -11.492 1.00 74.81 127 LEU A CA 1
ATOM 926 C C . LEU A 1 127 ? 1.406 -16.966 -11.122 1.00 74.81 127 LEU A C 1
ATOM 928 O O . LEU A 1 127 ? 1.630 -18.150 -10.888 1.00 74.81 127 LEU A O 1
ATOM 932 N N . ASP A 1 128 ? 0.177 -16.456 -11.132 1.00 77.31 128 ASP A N 1
ATOM 933 C CA . ASP A 1 128 ? -1.040 -17.250 -10.954 1.00 77.31 128 ASP A CA 1
ATOM 934 C C . ASP A 1 128 ? -1.425 -17.966 -12.272 1.00 77.31 128 ASP A C 1
ATOM 936 O O . ASP A 1 128 ? -1.744 -17.277 -13.251 1.00 77.31 128 ASP A O 1
ATOM 940 N N . PRO A 1 129 ? -1.406 -19.316 -12.351 1.00 82.50 129 PRO A N 1
ATOM 941 C CA . PRO A 1 129 ? -1.583 -20.042 -13.613 1.00 82.50 129 PRO A CA 1
ATOM 942 C C . PRO A 1 129 ? -2.895 -19.745 -14.369 1.00 82.50 129 PRO A C 1
ATOM 944 O O . PRO A 1 129 ? -2.824 -19.513 -15.577 1.00 82.50 129 PRO A O 1
ATOM 947 N N . PRO A 1 130 ? -4.085 -19.677 -13.732 1.00 80.75 130 PRO A N 1
ATOM 948 C CA . PRO A 1 130 ? -5.329 -19.308 -14.412 1.00 80.75 130 PRO A CA 1
ATOM 949 C C . PRO A 1 130 ? -5.293 -17.891 -14.998 1.00 80.75 130 PRO A C 1
ATOM 951 O O . PRO A 1 130 ? -5.754 -17.660 -16.120 1.00 80.75 130 PRO A O 1
ATOM 954 N N . LYS A 1 131 ? -4.714 -16.930 -14.268 1.00 80.94 131 LYS A N 1
ATOM 955 C CA . LYS A 1 131 ? -4.553 -15.556 -14.752 1.00 80.94 131 LYS A CA 1
ATOM 956 C C . LYS A 1 131 ? -3.571 -15.497 -15.918 1.00 80.94 131 LYS A C 1
ATOM 958 O O . LYS A 1 131 ? -3.881 -14.865 -16.924 1.00 80.94 131 LYS A O 1
ATOM 963 N N . LEU A 1 132 ? -2.430 -16.176 -15.814 1.00 87.44 132 LEU A N 1
ATOM 964 C CA . LEU A 1 132 ? -1.433 -16.267 -16.881 1.00 87.44 132 LEU A CA 1
ATOM 965 C C . LEU A 1 132 ? -2.028 -16.894 -18.150 1.00 87.44 132 LEU A C 1
ATOM 967 O O . LEU A 1 132 ? -1.862 -16.343 -19.236 1.00 87.44 132 LEU A O 1
ATOM 971 N N . ARG A 1 133 ? -2.805 -17.975 -18.007 1.00 90.00 133 ARG A N 1
ATOM 972 C CA . ARG A 1 133 ? -3.543 -18.617 -19.104 1.00 90.00 133 ARG A CA 1
ATOM 973 C C . ARG A 1 133 ? -4.435 -17.629 -19.846 1.00 90.00 133 ARG A C 1
ATOM 975 O O . ARG A 1 133 ? -4.313 -17.481 -21.058 1.00 90.00 133 ARG A O 1
ATOM 982 N N . SER A 1 134 ? -5.285 -16.914 -19.110 1.00 88.56 134 SER A N 1
ATOM 983 C CA . SER A 1 134 ? -6.183 -15.904 -19.678 1.00 88.56 134 SER A CA 1
ATOM 984 C C . SER A 1 134 ? -5.420 -14.827 -20.461 1.00 88.56 134 SER A C 1
ATOM 986 O O . SER A 1 134 ? -5.845 -14.413 -21.539 1.00 88.56 134 SER A O 1
ATOM 988 N N . GLN A 1 135 ? -4.256 -14.399 -19.967 1.00 90.19 135 GLN A N 1
ATOM 989 C CA . GLN A 1 135 ? -3.429 -13.402 -20.648 1.00 90.19 135 GLN A CA 1
ATOM 990 C C . GLN A 1 135 ? -2.794 -13.922 -21.930 1.00 90.19 135 GLN A C 1
ATOM 992 O O . GLN A 1 135 ? -2.851 -13.236 -22.950 1.00 90.19 135 GLN A O 1
ATOM 997 N N . ILE A 1 136 ? -2.242 -15.134 -21.894 1.00 91.81 136 ILE A N 1
ATOM 998 C CA . ILE A 1 136 ? -1.660 -15.777 -23.073 1.00 91.81 136 ILE A CA 1
ATOM 999 C C . ILE A 1 136 ? -2.743 -15.992 -24.137 1.00 91.81 136 ILE A C 1
ATOM 1001 O O . ILE A 1 136 ? -2.527 -15.651 -25.296 1.00 91.81 136 ILE A O 1
ATOM 1005 N N . ASP A 1 137 ? -3.935 -16.461 -23.759 1.00 90.19 137 ASP A N 1
ATOM 1006 C CA . ASP A 1 137 ? -5.043 -16.672 -24.698 1.00 90.19 137 ASP A CA 1
ATOM 1007 C C . ASP A 1 137 ? -5.483 -15.359 -25.372 1.00 90.19 137 ASP A C 1
ATOM 1009 O O . ASP A 1 137 ? -5.721 -15.324 -26.583 1.00 90.19 137 ASP A O 1
ATOM 1013 N N . ARG A 1 138 ? -5.535 -14.248 -24.621 1.00 88.81 138 ARG A N 1
ATOM 1014 C CA . ARG A 1 138 ? -5.832 -12.916 -25.182 1.00 88.81 138 ARG A CA 1
ATOM 1015 C C . ARG A 1 138 ? -4.720 -12.403 -26.094 1.00 88.81 138 ARG A C 1
ATOM 1017 O O . ARG A 1 138 ? -5.025 -11.858 -27.155 1.00 88.81 138 ARG A O 1
ATOM 1024 N N . ALA A 1 139 ? -3.460 -12.594 -25.711 1.00 89.62 139 ALA A N 1
ATOM 1025 C CA . ALA A 1 139 ? -2.306 -12.236 -26.529 1.00 89.62 139 ALA A CA 1
ATOM 1026 C C . ALA A 1 139 ? -2.316 -13.018 -27.855 1.00 89.62 139 ALA A C 1
ATOM 1028 O O . ALA A 1 139 ? -2.224 -12.427 -28.928 1.00 89.62 139 ALA A O 1
ATOM 1029 N N . LEU A 1 140 ? -2.560 -14.331 -27.805 1.00 89.94 140 LEU A N 1
ATOM 1030 C CA . LEU A 1 140 ? -2.696 -15.185 -28.987 1.00 89.94 140 LEU A CA 1
ATOM 1031 C C . LEU A 1 140 ? -3.878 -14.780 -29.874 1.00 89.94 140 LEU A C 1
ATOM 1033 O O . LEU A 1 140 ? -3.762 -14.780 -31.101 1.00 89.94 140 LEU A O 1
ATOM 1037 N N . ALA A 1 141 ? -5.020 -14.421 -29.283 1.00 86.00 141 ALA A N 1
ATOM 1038 C CA . ALA A 1 141 ? -6.164 -13.918 -30.036 1.00 86.00 141 ALA A CA 1
ATOM 1039 C C . ALA A 1 141 ? -5.822 -12.611 -30.771 1.00 86.00 141 ALA A C 1
ATOM 1041 O O . ALA A 1 141 ? -6.116 -12.490 -31.962 1.00 86.00 141 ALA A O 1
ATOM 1042 N N . LEU A 1 142 ? -5.145 -11.669 -30.101 1.00 83.75 142 LEU A N 1
ATOM 1043 C CA . LEU A 1 142 ? -4.667 -10.433 -30.725 1.00 83.75 142 LEU A CA 1
ATOM 1044 C C . LEU A 1 142 ? -3.681 -10.732 -31.860 1.00 83.75 142 LEU A C 1
ATOM 1046 O O . LEU A 1 142 ? -3.849 -10.221 -32.966 1.00 83.75 142 LEU A O 1
ATOM 1050 N N . ARG A 1 143 ? -2.701 -11.609 -31.620 1.00 87.12 143 ARG A N 1
ATOM 1051 C CA . ARG A 1 143 ? -1.714 -12.029 -32.621 1.00 87.12 143 ARG A CA 1
ATOM 1052 C C . ARG A 1 143 ? -2.380 -12.571 -33.882 1.00 87.12 143 ARG A C 1
ATOM 1054 O O . ARG A 1 143 ? -2.013 -12.174 -34.984 1.00 87.12 143 ARG A O 1
ATOM 1061 N N . ARG A 1 144 ? -3.407 -13.416 -33.733 1.00 83.69 144 ARG A N 1
ATOM 1062 C CA . ARG A 1 144 ? -4.188 -13.949 -34.861 1.00 83.69 144 ARG A CA 1
ATOM 1063 C C . ARG A 1 144 ? -4.869 -12.834 -35.653 1.00 83.69 144 ARG A C 1
ATOM 1065 O O . ARG A 1 144 ? -4.764 -12.816 -36.879 1.00 83.69 144 ARG A O 1
ATOM 1072 N N . LEU A 1 145 ? -5.504 -11.874 -34.978 1.00 78.75 145 LEU A N 1
ATOM 1073 C CA . LEU A 1 145 ? -6.151 -10.733 -35.636 1.00 78.75 145 LEU A CA 1
ATOM 1074 C C . LEU A 1 145 ? -5.146 -9.864 -36.407 1.00 78.75 145 LEU A C 1
ATOM 1076 O O . LEU A 1 145 ? -5.402 -9.524 -37.563 1.00 78.75 145 LEU A O 1
ATOM 1080 N N . LEU A 1 146 ? -3.993 -9.567 -35.801 1.00 76.25 146 LEU A N 1
ATOM 1081 C CA . LEU A 1 146 ? -2.921 -8.784 -36.424 1.00 76.25 146 LEU A CA 1
ATOM 1082 C C . LEU A 1 146 ? -2.244 -9.532 -37.579 1.00 76.25 146 LEU A C 1
ATOM 1084 O O . LEU A 1 146 ? -1.855 -8.911 -38.556 1.00 76.25 146 LEU A O 1
ATOM 1088 N N . SER A 1 147 ? -2.159 -10.863 -37.516 1.00 69.56 147 SER A N 1
ATOM 1089 C CA . SER A 1 147 ? -1.617 -11.681 -38.611 1.00 69.56 147 SER A CA 1
ATOM 1090 C C . SER A 1 147 ? -2.568 -11.825 -39.811 1.00 69.56 147 SER A C 1
ATOM 1092 O O . SER A 1 147 ? -2.117 -12.124 -40.914 1.00 69.56 147 SER A O 1
ATOM 1094 N N . THR A 1 148 ? -3.879 -11.607 -39.618 1.00 56.69 148 THR A N 1
ATOM 1095 C CA . THR A 1 148 ? -4.910 -11.782 -40.665 1.00 56.69 148 THR A CA 1
ATOM 1096 C C . THR A 1 148 ? -5.140 -10.506 -41.482 1.00 56.69 148 THR A C 1
ATOM 1098 O O . THR A 1 148 ? -5.540 -10.572 -42.643 1.00 56.69 148 THR A O 1
ATOM 1101 N N . LYS A 1 149 ? -4.865 -9.329 -40.909 1.00 46.91 149 LYS A N 1
ATOM 1102 C CA . LYS A 1 149 ? -4.786 -8.076 -41.661 1.00 46.91 149 LYS A CA 1
ATOM 1103 C C . LYS A 1 149 ? -3.325 -7.853 -42.046 1.00 46.91 149 LYS A C 1
ATOM 1105 O O . LYS A 1 149 ? -2.517 -7.552 -41.180 1.00 46.91 149 LYS A O 1
ATOM 1110 N N . GLN A 1 150 ? -2.987 -7.950 -43.334 1.00 39.81 150 GLN A N 1
ATOM 1111 C CA . GLN A 1 150 ? -1.812 -7.247 -43.859 1.00 39.81 150 GLN A CA 1
ATOM 1112 C C . GLN A 1 150 ? -2.066 -5.747 -43.664 1.00 39.81 150 GLN A C 1
ATOM 1114 O O . GLN A 1 150 ? -2.629 -5.086 -44.534 1.00 39.81 150 GLN A O 1
ATOM 1119 N N . VAL A 1 151 ? -1.769 -5.232 -42.473 1.00 39.59 151 VAL A N 1
ATOM 1120 C CA . VAL A 1 151 ? -1.761 -3.797 -42.228 1.00 39.59 151 VAL A CA 1
ATOM 1121 C C . VAL A 1 151 ? -0.488 -3.295 -42.881 1.00 39.59 151 VAL A C 1
ATOM 1123 O O . VAL A 1 151 ? 0.620 -3.584 -42.431 1.00 39.59 151 VAL A O 1
ATOM 1126 N N . ALA A 1 152 ? -0.700 -2.655 -44.027 1.00 34.72 152 ALA A N 1
ATOM 1127 C CA . ALA A 1 152 ? 0.258 -1.788 -44.668 1.00 34.72 152 ALA A CA 1
ATOM 1128 C C . ALA A 1 152 ? 0.811 -0.790 -43.647 1.00 34.72 152 ALA A C 1
ATOM 1130 O O . ALA A 1 152 ? 0.088 -0.334 -42.764 1.00 34.72 152 ALA A O 1
ATOM 1131 N N . GLU A 1 153 ? 2.097 -0.508 -43.807 1.00 41.66 153 GLU A N 1
ATOM 1132 C CA . GLU A 1 153 ? 2.835 0.627 -43.266 1.00 41.66 153 GLU A CA 1
ATOM 1133 C C . GLU A 1 153 ? 1.927 1.836 -42.972 1.00 41.66 153 GLU A C 1
ATOM 1135 O O . GLU A 1 153 ? 1.522 2.559 -43.878 1.00 41.66 153 GLU A O 1
ATOM 1140 N N . GLU A 1 154 ? 1.626 2.071 -41.698 1.00 32.16 154 GLU A N 1
ATOM 1141 C CA . GLU A 1 154 ? 1.311 3.406 -41.200 1.00 32.16 154 GLU A CA 1
ATOM 1142 C C . GLU A 1 154 ? 2.233 3.662 -40.011 1.00 32.16 154 GLU A C 1
ATOM 1144 O O . GLU A 1 154 ? 2.052 3.131 -38.915 1.00 32.16 154 GLU A O 1
ATOM 1149 N N . ASP A 1 155 ? 3.267 4.458 -40.284 1.00 39.97 155 ASP A N 1
ATOM 1150 C CA . ASP A 1 155 ? 4.083 5.147 -39.296 1.00 39.97 155 ASP A CA 1
ATOM 1151 C C . ASP A 1 155 ? 3.165 5.868 -38.306 1.00 39.97 155 ASP A C 1
ATOM 1153 O O . ASP A 1 155 ? 2.511 6.851 -38.654 1.00 39.97 155 ASP A O 1
ATOM 1157 N N . THR A 1 156 ? 3.097 5.423 -37.054 1.00 33.34 156 THR A N 1
ATOM 1158 C CA . THR A 1 156 ? 2.649 6.308 -35.975 1.00 33.34 156 THR A CA 1
ATOM 1159 C C . THR A 1 156 ? 3.209 5.883 -34.622 1.00 33.34 156 THR A C 1
ATOM 1161 O O . THR A 1 156 ? 2.885 4.826 -34.092 1.00 33.34 156 THR A O 1
ATOM 1164 N N . LEU A 1 157 ? 3.990 6.810 -34.055 1.00 37.41 157 LEU A N 1
ATOM 1165 C CA . LEU A 1 157 ? 4.293 6.987 -32.631 1.00 37.41 157 LEU A CA 1
ATOM 1166 C C . LEU A 1 157 ? 5.229 5.947 -31.997 1.00 37.41 157 LEU A C 1
ATOM 1168 O O . LEU A 1 157 ? 4.828 5.175 -31.131 1.00 37.41 157 LEU A O 1
ATOM 1172 N N . TRP A 1 158 ? 6.518 6.022 -32.342 1.00 38.44 158 TRP A N 1
ATOM 1173 C CA . TRP A 1 158 ? 7.590 5.519 -31.476 1.00 38.44 158 TRP A CA 1
ATOM 1174 C C . TRP A 1 158 ? 8.388 6.693 -30.878 1.00 38.44 158 TRP A C 1
ATOM 1176 O O . TRP A 1 158 ? 8.781 7.592 -31.631 1.00 38.44 158 TRP A O 1
ATOM 1186 N N . PRO A 1 159 ? 8.643 6.732 -29.554 1.00 38.78 159 PRO A N 1
ATOM 1187 C CA . PRO A 1 159 ? 9.550 7.713 -28.965 1.00 38.78 159 PRO A CA 1
ATOM 1188 C C . PRO A 1 159 ? 10.988 7.512 -29.485 1.00 38.78 159 PRO A C 1
ATOM 1190 O O . PRO A 1 159 ? 11.430 6.372 -29.624 1.00 38.78 159 PRO A O 1
ATOM 1193 N N . PRO A 1 160 ? 11.771 8.578 -29.733 1.00 36.53 160 PRO A N 1
ATOM 1194 C CA . PRO A 1 160 ? 13.201 8.449 -30.009 1.00 36.53 160 PRO A CA 1
ATOM 1195 C C . PRO A 1 160 ? 13.927 7.703 -28.880 1.00 36.53 160 PRO A C 1
ATOM 1197 O O . PRO A 1 160 ? 13.537 7.805 -27.717 1.00 36.53 160 PRO A O 1
ATOM 1200 N N . ARG A 1 161 ? 15.011 6.987 -29.215 1.00 36.78 161 ARG A N 1
ATOM 1201 C CA . ARG A 1 161 ? 15.906 6.322 -28.252 1.00 36.78 161 ARG A CA 1
ATOM 1202 C C . ARG A 1 161 ? 16.567 7.355 -27.327 1.00 36.78 161 ARG A C 1
ATOM 1204 O O . ARG A 1 161 ? 17.685 7.792 -27.590 1.00 36.78 161 ARG A O 1
ATOM 1211 N N . GLU A 1 162 ? 15.898 7.749 -26.252 1.00 36.31 162 GLU A N 1
ATOM 1212 C CA . GLU A 1 162 ? 16.556 8.411 -25.130 1.00 36.31 162 GLU A CA 1
ATOM 1213 C C . GLU A 1 162 ? 17.267 7.359 -24.278 1.00 36.31 162 GLU A C 1
ATOM 1215 O O . GLU A 1 162 ? 16.734 6.291 -23.980 1.00 36.31 162 GLU A O 1
ATOM 1220 N N . SER A 1 163 ? 18.516 7.651 -23.928 1.00 34.34 163 SER A N 1
ATOM 1221 C CA . SER A 1 163 ? 19.357 6.825 -23.068 1.00 34.34 163 SER A CA 1
ATOM 1222 C C . SER A 1 163 ? 18.630 6.486 -21.766 1.00 34.34 163 SER A C 1
ATOM 1224 O O . SER A 1 163 ? 18.423 7.365 -20.925 1.00 34.34 163 SER A O 1
ATOM 1226 N N . LEU A 1 164 ? 18.275 5.206 -21.610 1.00 37.19 164 LEU A N 1
ATOM 1227 C CA . LEU A 1 164 ? 17.664 4.630 -20.414 1.00 37.19 164 LEU A CA 1
ATOM 1228 C C . LEU A 1 164 ? 18.590 4.843 -19.213 1.00 37.19 164 LEU A C 1
ATOM 1230 O O . LEU A 1 164 ? 19.513 4.076 -18.949 1.00 37.19 164 LEU A O 1
ATOM 1234 N N . SER A 1 165 ? 18.335 5.932 -18.502 1.00 29.42 165 SER A N 1
ATOM 1235 C CA . SER A 1 165 ? 18.895 6.226 -17.192 1.00 29.42 165 SER A CA 1
ATOM 1236 C C . SER A 1 165 ? 17.830 5.834 -16.178 1.00 29.42 165 SER A C 1
ATOM 1238 O O . SER A 1 165 ? 16.664 6.181 -16.366 1.00 29.42 165 SER A O 1
ATOM 1240 N N . LEU A 1 166 ? 18.204 5.122 -15.111 1.00 29.56 166 LEU A N 1
ATOM 1241 C CA . LEU A 1 166 ? 17.323 4.920 -13.955 1.00 29.56 166 LEU A CA 1
ATOM 1242 C C . LEU A 1 166 ? 16.747 6.287 -13.539 1.00 29.56 166 LEU A C 1
ATOM 1244 O O . LEU A 1 166 ? 17.548 7.195 -13.299 1.00 29.56 166 LEU A O 1
ATOM 1248 N N . PRO A 1 167 ? 15.414 6.472 -13.471 1.00 31.00 167 PRO A N 1
ATOM 1249 C CA . PRO A 1 167 ? 14.857 7.747 -13.052 1.00 31.00 167 PRO A CA 1
ATOM 1250 C C . PRO A 1 167 ? 15.366 8.078 -11.640 1.00 31.00 167 PRO A C 1
ATOM 1252 O O . PRO A 1 167 ? 15.224 7.258 -10.726 1.00 31.00 167 PRO A O 1
ATOM 1255 N N . PRO A 1 168 ? 15.975 9.259 -11.441 1.00 32.06 168 PRO A N 1
ATOM 1256 C CA . PRO A 1 168 ? 16.336 9.749 -10.126 1.00 32.06 168 PRO A CA 1
ATOM 1257 C C . PRO A 1 168 ? 15.081 10.333 -9.471 1.00 32.06 168 PRO A C 1
ATOM 1259 O O . PRO A 1 168 ? 14.893 11.538 -9.472 1.00 32.06 168 PRO A O 1
ATOM 1262 N N . ASP A 1 169 ? 14.187 9.469 -8.992 1.00 35.38 169 ASP A N 1
ATOM 1263 C CA . ASP A 1 169 ? 13.318 9.718 -7.835 1.00 35.38 169 ASP A CA 1
ATOM 1264 C C . ASP A 1 169 ? 12.434 8.483 -7.575 1.00 35.38 169 ASP A C 1
ATOM 1266 O O . ASP A 1 169 ? 11.924 7.870 -8.518 1.00 35.38 169 ASP A O 1
ATOM 1270 N N . PRO A 1 170 ? 12.206 8.080 -6.311 1.00 43.06 170 PRO A N 1
ATOM 1271 C CA . PRO A 1 170 ? 11.148 7.126 -6.010 1.00 43.06 170 PRO A CA 1
ATOM 1272 C C . PRO A 1 170 ? 9.809 7.730 -6.456 1.00 43.06 170 PRO A C 1
ATOM 1274 O O . PRO A 1 170 ? 9.457 8.832 -6.034 1.00 43.06 170 PRO A O 1
ATOM 1277 N N . THR A 1 171 ? 9.061 7.014 -7.301 1.00 52.91 171 THR A N 1
ATOM 1278 C CA . THR A 1 171 ? 7.722 7.419 -7.758 1.00 52.91 171 THR A CA 1
ATOM 1279 C C . THR A 1 171 ? 6.877 7.924 -6.583 1.00 52.91 171 THR A C 1
ATOM 1281 O O . THR A 1 171 ? 6.820 7.290 -5.524 1.00 52.91 171 THR A O 1
ATOM 1284 N N . ASN A 1 172 ? 6.182 9.054 -6.758 1.00 66.50 172 ASN A N 1
ATOM 1285 C CA . ASN A 1 172 ? 5.333 9.642 -5.705 1.00 66.50 172 ASN A CA 1
ATOM 1286 C C . ASN A 1 172 ? 4.044 8.829 -5.468 1.00 66.50 172 ASN A C 1
ATOM 1288 O O . ASN A 1 172 ? 3.250 9.144 -4.580 1.00 66.50 172 ASN A O 1
ATOM 1292 N N . LEU A 1 173 ? 3.807 7.811 -6.296 1.00 83.50 173 LEU A N 1
ATOM 1293 C CA . LEU A 1 173 ? 2.676 6.902 -6.225 1.00 83.50 173 LEU A CA 1
ATOM 1294 C C . LEU A 1 173 ? 3.163 5.494 -5.851 1.00 83.50 173 LEU A C 1
ATOM 1296 O O . LEU A 1 173 ? 4.034 4.938 -6.518 1.00 83.50 173 LEU A O 1
ATOM 1300 N N . VAL A 1 174 ? 2.585 4.917 -4.792 1.00 84.19 174 VAL A N 1
ATOM 1301 C CA . VAL A 1 174 ? 2.927 3.580 -4.272 1.00 84.19 174 VAL A CA 1
ATOM 1302 C C . VAL A 1 174 ? 1.692 2.678 -4.185 1.00 84.19 174 VAL A C 1
ATOM 1304 O O . VAL A 1 174 ? 0.584 3.159 -3.930 1.00 84.19 174 VAL A O 1
ATOM 1307 N N . GLY A 1 175 ? 1.886 1.376 -4.396 1.00 83.38 175 GLY A N 1
ATOM 1308 C CA . GLY A 1 175 ? 0.857 0.342 -4.264 1.00 83.38 175 GLY A CA 1
ATOM 1309 C C . GLY A 1 175 ? 1.276 -0.960 -4.945 1.00 83.38 175 GLY A C 1
ATOM 1310 O O . GLY A 1 175 ? 1.759 -0.925 -6.072 1.00 83.38 175 GLY A O 1
ATOM 1311 N N . ASP A 1 176 ? 1.047 -2.096 -4.298 1.00 77.75 176 ASP A N 1
ATOM 1312 C CA . ASP A 1 176 ? 1.348 -3.422 -4.852 1.00 77.75 176 ASP A CA 1
ATOM 1313 C C . ASP A 1 176 ? 0.066 -4.218 -5.138 1.00 77.75 176 ASP A C 1
ATOM 1315 O O . ASP A 1 176 ? 0.081 -5.197 -5.889 1.00 77.75 176 ASP A O 1
ATOM 1319 N N . CYS A 1 177 ? -1.079 -3.779 -4.603 1.00 83.25 177 CYS A N 1
ATOM 1320 C CA . CYS A 1 177 ? -2.342 -4.479 -4.772 1.00 83.25 177 CYS A CA 1
ATOM 1321 C C . CYS A 1 177 ? -2.806 -4.519 -6.247 1.00 83.25 177 CYS A C 1
ATOM 1323 O O . CYS A 1 177 ? -2.535 -3.600 -7.032 1.00 83.25 177 CYS A O 1
ATOM 1325 N N . PRO A 1 178 ? -3.598 -5.536 -6.648 1.00 82.06 178 PRO A N 1
ATOM 1326 C CA . PRO A 1 178 ? -4.055 -5.695 -8.034 1.00 82.06 178 PRO A CA 1
ATOM 1327 C C . PRO A 1 178 ? -4.794 -4.477 -8.614 1.00 82.06 178 PRO A C 1
ATOM 1329 O O . PRO A 1 178 ? -4.702 -4.202 -9.816 1.00 82.06 178 PRO A O 1
ATOM 1332 N N . ALA A 1 179 ? -5.522 -3.740 -7.769 1.00 87.19 179 ALA A N 1
ATOM 1333 C CA . ALA A 1 179 ? -6.243 -2.541 -8.178 1.00 87.19 179 ALA A CA 1
ATOM 1334 C C . ALA A 1 179 ? -5.273 -1.409 -8.559 1.00 87.19 179 ALA A C 1
ATOM 1336 O O . ALA A 1 179 ? -5.432 -0.798 -9.614 1.00 87.19 179 ALA A O 1
ATOM 1337 N N . MET A 1 180 ? -4.217 -1.189 -7.769 1.00 89.81 180 MET A N 1
ATOM 1338 C CA . MET A 1 180 ? -3.179 -0.201 -8.081 1.00 89.81 180 MET A CA 1
ATOM 1339 C C . MET A 1 180 ? -2.326 -0.609 -9.284 1.00 89.81 180 MET A C 1
ATOM 1341 O O . MET A 1 180 ? -2.040 0.230 -10.133 1.00 89.81 180 MET A O 1
ATOM 1345 N N . GLN A 1 181 ? -2.020 -1.899 -9.447 1.00 85.44 181 GLN A N 1
ATOM 1346 C CA . GLN A 1 181 ? -1.345 -2.408 -10.650 1.00 85.44 181 GLN A CA 1
ATOM 1347 C C . GLN A 1 181 ? -2.132 -2.099 -11.933 1.00 85.44 181 GLN A C 1
ATOM 1349 O O . GLN A 1 181 ? -1.553 -1.771 -12.966 1.00 85.44 181 GLN A O 1
ATOM 1354 N N . SER A 1 182 ? -3.464 -2.135 -11.868 1.00 87.69 182 SER A N 1
ATOM 1355 C CA . SER A 1 182 ? -4.318 -1.742 -12.995 1.00 87.69 182 SER A CA 1
ATOM 1356 C C . SER A 1 182 ? -4.229 -0.239 -13.293 1.00 87.69 182 SER A C 1
ATOM 1358 O O . SER A 1 182 ? -4.200 0.147 -14.462 1.00 87.69 182 SER A O 1
ATOM 1360 N N . VAL A 1 183 ? -4.110 0.602 -12.258 1.00 91.69 183 VAL A N 1
ATOM 1361 C CA . VAL A 1 183 ? -3.892 2.053 -12.395 1.00 91.69 183 VAL A CA 1
ATOM 1362 C C . VAL A 1 183 ? -2.534 2.347 -13.037 1.00 91.69 183 VAL A C 1
ATOM 1364 O O . VAL A 1 183 ? -2.488 3.100 -14.006 1.00 91.69 183 VAL A O 1
ATOM 1367 N N . PHE A 1 184 ? -1.443 1.723 -12.579 1.00 89.25 184 PHE A N 1
ATOM 1368 C CA . PHE A 1 184 ? -0.110 1.916 -13.172 1.00 89.25 184 PHE A CA 1
ATOM 1369 C C . PHE A 1 184 ? -0.071 1.529 -14.651 1.00 89.25 184 PHE A C 1
ATOM 1371 O O . PHE A 1 184 ? 0.451 2.275 -15.479 1.00 89.25 184 PHE A O 1
ATOM 1378 N N . LYS A 1 185 ? -0.713 0.413 -15.015 1.00 87.31 185 LYS A N 1
ATOM 1379 C CA . LYS A 1 185 ? -0.845 0.020 -16.421 1.00 87.31 185 LYS A CA 1
ATOM 1380 C C . LYS A 1 185 ? -1.626 1.043 -17.238 1.00 87.31 185 LYS A C 1
ATOM 1382 O O . LYS A 1 185 ? -1.253 1.332 -18.370 1.00 87.31 185 LYS A O 1
ATOM 1387 N N . ALA A 1 186 ? -2.718 1.576 -16.688 1.00 90.44 186 ALA A N 1
ATOM 1388 C CA . ALA A 1 186 ? -3.519 2.596 -17.357 1.00 90.44 186 ALA A CA 1
ATOM 1389 C C . ALA A 1 186 ? -2.722 3.893 -17.573 1.00 90.44 186 ALA A C 1
ATOM 1391 O O . ALA A 1 186 ? -2.815 4.475 -18.651 1.00 90.44 186 ALA A O 1
ATOM 1392 N N . ILE A 1 187 ? -1.896 4.293 -16.598 1.00 91.44 187 ILE A N 1
ATOM 1393 C CA . ILE A 1 187 ? -0.965 5.425 -16.725 1.00 91.44 187 ILE A CA 1
ATOM 1394 C C . ILE A 1 187 ? 0.006 5.177 -17.879 1.00 91.44 187 ILE A C 1
ATOM 1396 O O . ILE A 1 187 ? 0.064 5.995 -18.790 1.00 91.44 187 ILE A O 1
ATOM 1400 N N . GLY A 1 188 ? 0.714 4.043 -17.896 1.00 86.38 188 GLY A N 1
ATOM 1401 C CA . GLY A 1 188 ? 1.686 3.757 -18.956 1.00 86.38 188 GLY A CA 1
ATOM 1402 C C . GLY A 1 188 ? 1.065 3.682 -20.355 1.00 86.38 188 GLY A C 1
ATOM 1403 O O . GLY A 1 188 ? 1.640 4.208 -21.302 1.00 86.38 188 GLY A O 1
ATOM 1404 N N . LYS A 1 189 ? -0.157 3.138 -20.480 1.00 87.12 189 LYS A N 1
ATOM 1405 C CA . LYS A 1 189 ? -0.907 3.112 -21.751 1.00 87.12 189 LYS A CA 1
ATOM 1406 C C . LYS A 1 189 ? -1.223 4.504 -22.296 1.00 87.12 189 LYS A C 1
ATOM 1408 O O . LYS A 1 189 ? -1.235 4.688 -23.509 1.00 87.12 189 LYS A O 1
ATOM 1413 N N . VAL A 1 190 ? -1.532 5.460 -21.418 1.00 90.81 190 VAL A N 1
ATOM 1414 C CA . VAL A 1 190 ? -2.001 6.792 -21.824 1.00 90.81 190 VAL A CA 1
ATOM 1415 C C . VAL A 1 190 ? -0.903 7.852 -21.795 1.00 90.81 190 VAL A C 1
ATOM 1417 O O . VAL A 1 190 ? -1.061 8.903 -22.410 1.00 90.81 190 VAL A O 1
ATOM 1420 N N . ALA A 1 191 ? 0.212 7.619 -21.100 1.00 89.00 191 ALA A N 1
ATOM 1421 C CA . ALA A 1 191 ? 1.245 8.628 -20.876 1.00 89.00 191 ALA A CA 1
ATOM 1422 C C . ALA A 1 191 ? 1.816 9.195 -22.187 1.00 89.00 191 ALA A C 1
ATOM 1424 O O . ALA A 1 191 ? 1.877 10.414 -22.324 1.00 89.00 191 ALA A O 1
ATOM 1425 N N . MET A 1 192 ? 2.104 8.352 -23.184 1.00 84.44 192 MET A N 1
ATOM 1426 C CA . MET A 1 192 ? 2.640 8.781 -24.490 1.00 84.44 192 MET A CA 1
ATOM 1427 C C . MET A 1 192 ? 1.589 9.321 -25.475 1.00 84.44 192 MET A C 1
ATOM 1429 O O . MET A 1 192 ? 1.936 9.787 -26.554 1.00 84.44 192 MET A O 1
ATOM 1433 N N . GLN A 1 193 ? 0.301 9.281 -25.128 1.00 86.94 193 GLN A N 1
ATOM 1434 C CA . GLN A 1 193 ? -0.775 9.739 -26.007 1.00 86.94 193 GLN A CA 1
ATOM 1435 C C . GLN A 1 193 ? -1.189 11.171 -25.662 1.00 86.94 193 GLN A C 1
ATOM 1437 O O . GLN A 1 193 ? -1.484 11.471 -24.506 1.00 86.94 193 GLN A O 1
ATOM 1442 N N . ASP A 1 194 ? -1.324 12.036 -26.666 1.00 85.69 194 ASP A N 1
ATOM 1443 C CA . ASP A 1 194 ? -1.825 13.412 -26.510 1.00 85.69 194 ASP A CA 1
ATOM 1444 C C . ASP A 1 194 ? -3.365 13.477 -26.457 1.00 85.69 194 ASP A C 1
ATOM 1446 O O . ASP A 1 194 ? -4.014 14.299 -27.099 1.00 85.69 194 ASP A O 1
ATOM 1450 N N . ILE A 1 195 ? -3.974 12.590 -25.665 1.00 89.69 195 ILE A N 1
ATOM 1451 C CA . ILE A 1 195 ? -5.420 12.578 -25.415 1.00 89.69 195 ILE A CA 1
ATOM 1452 C C . ILE A 1 195 ? -5.759 13.141 -24.033 1.00 89.69 195 ILE A C 1
ATOM 1454 O O . ILE A 1 195 ? -4.948 13.089 -23.096 1.00 89.69 195 ILE A O 1
ATOM 1458 N N . ALA A 1 196 ? -6.986 13.652 -23.905 1.00 91.62 196 ALA A N 1
ATOM 1459 C CA . ALA A 1 196 ? -7.532 14.079 -22.625 1.00 91.62 196 ALA A CA 1
ATOM 1460 C C . ALA A 1 196 ? -7.786 12.874 -21.708 1.00 91.62 196 ALA A C 1
ATOM 1462 O O . ALA A 1 196 ? -8.314 11.849 -22.149 1.00 91.62 196 ALA A O 1
ATOM 1463 N N . VAL A 1 197 ? -7.422 13.007 -20.430 1.00 95.06 197 VAL A N 1
ATOM 1464 C CA . VAL A 1 197 ? -7.587 11.937 -19.435 1.00 95.06 197 VAL A CA 1
ATOM 1465 C C . VAL A 1 197 ? -8.434 12.415 -18.268 1.00 95.06 197 VAL A C 1
ATOM 1467 O O . VAL A 1 197 ? -8.115 13.417 -17.625 1.00 95.06 197 VAL A O 1
ATOM 1470 N N . LEU A 1 198 ? -9.486 11.660 -17.960 1.00 96.44 198 LEU A N 1
ATOM 1471 C CA . LEU A 1 198 ? -10.348 11.883 -16.808 1.00 96.44 198 LEU A CA 1
ATOM 1472 C C . LEU A 1 198 ? -9.965 10.948 -15.656 1.00 96.44 198 LEU A C 1
ATOM 1474 O O . LEU A 1 198 ? -10.142 9.735 -15.725 1.00 96.44 198 LEU A O 1
ATOM 1478 N N . ILE A 1 199 ? -9.494 11.523 -14.560 1.00 97.19 199 ILE A N 1
ATOM 1479 C CA . ILE A 1 199 ? -9.072 10.817 -13.356 1.00 97.19 199 ILE A CA 1
ATOM 1480 C C . ILE A 1 199 ? -10.183 10.923 -12.305 1.00 97.19 199 ILE A C 1
ATOM 1482 O O . ILE A 1 199 ? -10.529 12.012 -11.838 1.00 97.19 199 ILE A O 1
ATOM 1486 N N . ARG A 1 200 ? -10.744 9.778 -11.919 1.00 95.00 200 ARG A N 1
ATOM 1487 C CA . ARG A 1 200 ? -11.869 9.663 -10.982 1.00 95.00 200 ARG A CA 1
ATOM 1488 C C . ARG A 1 200 ? -11.446 8.994 -9.684 1.00 95.00 200 ARG A C 1
ATOM 1490 O O . ARG A 1 200 ? -10.486 8.230 -9.641 1.00 95.00 200 ARG A O 1
ATOM 1497 N N . GLY A 1 201 ? -12.188 9.273 -8.621 1.00 93.12 201 GLY A N 1
ATOM 1498 C CA . GLY A 1 201 ? -12.041 8.602 -7.334 1.00 93.12 201 GLY A CA 1
ATOM 1499 C C . GLY A 1 201 ? -12.390 9.515 -6.168 1.00 93.12 201 GLY A C 1
ATOM 1500 O O . GLY A 1 201 ? -12.513 10.733 -6.315 1.00 93.12 201 GLY A O 1
ATOM 1501 N N . GLU A 1 202 ? -12.504 8.930 -4.984 1.00 92.62 202 GLU A N 1
ATOM 1502 C CA . GLU A 1 202 ? -12.851 9.658 -3.763 1.00 92.62 202 GLU A CA 1
ATOM 1503 C C . GLU A 1 202 ? -11.816 10.718 -3.378 1.00 92.62 202 GLU A C 1
ATOM 1505 O O . GLU A 1 202 ? -10.686 10.756 -3.877 1.00 92.62 202 GLU A O 1
ATOM 1510 N N . HIS A 1 203 ? -12.212 11.627 -2.492 1.00 88.31 203 HIS A N 1
ATOM 1511 C CA . HIS A 1 203 ? -11.304 12.625 -1.945 1.00 88.31 203 HIS A CA 1
ATOM 1512 C C . HIS A 1 203 ? -10.096 11.949 -1.265 1.00 88.31 203 HIS A C 1
ATOM 1514 O O . HIS A 1 203 ? -10.248 10.925 -0.600 1.00 88.31 203 HIS A O 1
ATOM 1520 N N . GLY A 1 204 ? -8.892 12.482 -1.490 1.00 87.31 204 GLY A N 1
ATOM 1521 C CA . GLY A 1 204 ? -7.652 11.964 -0.907 1.00 87.31 204 GLY A CA 1
ATOM 1522 C C . GLY A 1 204 ? -7.140 10.618 -1.427 1.00 87.31 204 GLY A C 1
ATOM 1523 O O . GLY A 1 204 ? -6.274 10.021 -0.800 1.00 87.31 204 GLY A O 1
ATOM 1524 N N . THR A 1 205 ? -7.616 10.089 -2.560 1.00 91.94 205 THR A N 1
ATOM 1525 C CA . THR A 1 205 ? -7.089 8.820 -3.117 1.00 91.94 205 THR A CA 1
ATOM 1526 C C . THR A 1 205 ? -5.756 8.947 -3.867 1.00 91.94 205 THR A C 1
ATOM 1528 O O . THR A 1 205 ? -5.206 7.932 -4.294 1.00 91.94 205 THR A O 1
ATOM 1531 N N . GLY A 1 206 ? -5.214 10.160 -4.025 1.00 89.81 206 GLY A N 1
ATOM 1532 C CA . GLY A 1 206 ? -3.965 10.409 -4.761 1.00 89.81 206 GLY A CA 1
ATOM 1533 C C . GLY A 1 206 ? -4.142 10.715 -6.256 1.00 89.81 206 GLY A C 1
ATOM 1534 O O . GLY A 1 206 ? -3.234 10.474 -7.047 1.00 89.81 206 GLY A O 1
ATOM 1535 N N . LYS A 1 207 ? -5.303 11.250 -6.663 1.00 93.69 207 LYS A N 1
ATOM 1536 C CA . LYS A 1 207 ? -5.612 11.594 -8.069 1.00 93.69 207 LYS A CA 1
ATOM 1537 C C . LYS A 1 207 ? -4.608 12.576 -8.685 1.00 93.69 207 LYS A C 1
ATOM 1539 O O . LYS A 1 207 ? -4.237 12.429 -9.845 1.00 93.69 207 LYS A O 1
ATOM 1544 N N . GLU A 1 208 ? -4.139 13.547 -7.901 1.00 91.38 208 GLU A N 1
ATOM 1545 C CA . GLU A 1 208 ? -3.126 14.513 -8.343 1.00 91.38 208 GLU A CA 1
ATOM 1546 C C . GLU A 1 208 ? -1.776 13.835 -8.623 1.00 91.38 208 GLU A C 1
ATOM 1548 O O . GLU A 1 208 ? -1.126 14.141 -9.622 1.00 91.38 208 GLU A O 1
ATOM 1553 N N . SER A 1 209 ? -1.373 12.872 -7.785 1.00 90.88 209 SER A N 1
ATOM 1554 C CA . SER A 1 209 ? -0.161 12.082 -8.021 1.00 90.88 209 SER A CA 1
ATOM 1555 C C . SER A 1 209 ? -0.259 11.314 -9.336 1.00 90.88 209 SER A C 1
ATOM 1557 O O . SER A 1 209 ? 0.683 11.344 -10.114 1.00 90.88 209 SER A O 1
ATOM 1559 N N . VAL A 1 210 ? -1.415 10.715 -9.647 1.00 93.81 210 VAL A N 1
ATOM 1560 C CA . VAL A 1 210 ? -1.641 10.052 -10.945 1.00 93.81 210 VAL A CA 1
ATOM 1561 C C . VAL A 1 210 ? -1.489 11.026 -12.115 1.00 93.81 210 VAL A C 1
ATOM 1563 O O . VAL A 1 210 ? -0.814 10.698 -13.086 1.00 93.81 210 VAL A O 1
ATOM 1566 N N . ALA A 1 211 ? -2.047 12.237 -12.025 1.00 94.00 211 ALA A N 1
ATOM 1567 C CA . ALA A 1 211 ? -1.877 13.249 -13.070 1.00 94.00 211 ALA A CA 1
ATOM 1568 C C . ALA A 1 211 ? -0.403 13.636 -13.278 1.00 94.00 211 ALA A C 1
ATOM 1570 O O . ALA A 1 211 ? 0.048 13.797 -14.412 1.00 94.00 211 ALA A O 1
ATOM 1571 N N . ARG A 1 212 ? 0.357 13.751 -12.182 1.00 92.19 212 ARG A N 1
ATOM 1572 C CA . ARG A 1 212 ? 1.796 14.032 -12.222 1.00 92.19 212 ARG A CA 1
ATOM 1573 C C . ARG A 1 212 ? 2.576 12.902 -12.883 1.00 92.19 212 ARG A C 1
ATOM 1575 O O . ARG A 1 212 ? 3.426 13.190 -13.714 1.00 92.19 212 ARG A O 1
ATOM 1582 N N . GLU A 1 213 ? 2.261 11.651 -12.556 1.00 91.12 213 GLU A N 1
ATOM 1583 C CA . GLU A 1 213 ? 2.898 10.485 -13.176 1.00 91.12 213 GLU A CA 1
ATOM 1584 C C . GLU A 1 213 ? 2.596 10.416 -14.682 1.00 91.12 213 GLU A C 1
ATOM 1586 O O . GLU A 1 213 ? 3.513 10.186 -15.464 1.00 91.12 213 GLU A O 1
ATOM 1591 N N . ILE A 1 214 ? 1.359 10.700 -15.116 1.00 93.06 214 ILE A N 1
ATOM 1592 C CA . ILE A 1 214 ? 1.008 10.770 -16.549 1.00 93.06 214 ILE A CA 1
ATOM 1593 C C . ILE A 1 214 ? 1.844 11.833 -17.267 1.00 93.06 214 ILE A C 1
ATOM 1595 O O . ILE A 1 214 ? 2.376 11.565 -18.340 1.00 93.06 214 ILE A O 1
ATOM 1599 N N . HIS A 1 215 ? 1.965 13.029 -16.687 1.00 93.19 215 HIS A N 1
ATOM 1600 C CA . HIS A 1 215 ? 2.752 14.115 -17.269 1.00 93.19 215 HIS A CA 1
ATOM 1601 C C . HIS A 1 215 ? 4.251 13.780 -17.321 1.00 93.19 215 HIS A C 1
ATOM 1603 O O . HIS A 1 215 ? 4.862 13.906 -18.383 1.00 93.19 215 HIS A O 1
ATOM 1609 N N . ALA A 1 216 ? 4.820 13.300 -16.210 1.00 88.81 216 ALA A N 1
ATOM 1610 C CA . ALA A 1 216 ? 6.235 12.941 -16.098 1.00 88.81 216 ALA A CA 1
ATOM 1611 C C . ALA A 1 216 ? 6.651 11.860 -17.106 1.00 88.81 216 ALA A C 1
ATOM 1613 O O . ALA A 1 216 ? 7.770 11.875 -17.606 1.00 88.81 216 ALA A O 1
ATOM 1614 N N . HIS A 1 217 ? 5.728 10.960 -17.445 1.00 86.94 217 HIS A N 1
ATOM 1615 C CA . HIS A 1 217 ? 5.950 9.870 -18.387 1.00 86.94 217 HIS A CA 1
ATOM 1616 C C . HIS A 1 217 ? 5.474 10.176 -19.821 1.00 86.94 217 HIS A C 1
ATOM 1618 O O . HIS A 1 217 ? 5.437 9.267 -20.650 1.00 86.94 217 HIS A O 1
ATOM 1624 N N . SER A 1 218 ? 5.089 11.419 -20.122 1.00 89.50 218 SER A N 1
ATOM 1625 C CA . SER A 1 218 ? 4.629 11.839 -21.453 1.00 89.50 218 SER A CA 1
ATOM 1626 C C . SER A 1 218 ? 5.732 12.492 -22.286 1.00 89.50 218 SER A C 1
ATOM 1628 O O . SER A 1 218 ? 6.742 12.938 -21.749 1.00 89.50 218 SER A O 1
ATOM 1630 N N . HIS A 1 219 ? 5.489 12.674 -23.589 1.00 87.38 219 HIS A N 1
ATOM 1631 C CA . HIS A 1 219 ? 6.337 13.506 -24.460 1.00 87.38 219 HIS A CA 1
ATOM 1632 C C . HIS A 1 219 ? 6.405 14.984 -24.036 1.00 87.38 219 HIS A C 1
ATOM 1634 O O . HIS A 1 219 ? 7.261 15.726 -24.510 1.00 87.38 219 HIS A O 1
ATOM 1640 N N . ARG A 1 220 ? 5.503 15.422 -23.148 1.00 89.50 220 ARG A N 1
ATOM 1641 C CA . ARG A 1 220 ? 5.404 16.798 -22.647 1.00 89.50 220 ARG A CA 1
ATOM 1642 C C . ARG A 1 220 ? 6.010 16.965 -21.253 1.00 89.50 220 ARG A C 1
ATOM 1644 O O . ARG A 1 220 ? 5.774 17.994 -20.628 1.00 89.50 220 ARG A O 1
ATOM 1651 N N . SER A 1 221 ? 6.775 15.985 -20.768 1.00 89.88 221 SER A N 1
ATOM 1652 C CA . SER A 1 221 ? 7.412 15.991 -19.440 1.00 89.88 221 SER A CA 1
ATOM 1653 C C . SER A 1 221 ? 8.416 17.133 -19.235 1.00 89.88 221 SER A C 1
ATOM 1655 O O . SER A 1 221 ? 8.645 17.554 -18.104 1.00 89.88 221 SER A O 1
ATOM 1657 N N . SER A 1 222 ? 8.999 17.655 -20.320 1.00 86.69 222 SER A N 1
ATOM 1658 C CA . SER A 1 222 ? 9.870 18.838 -20.311 1.00 86.69 222 SER A CA 1
ATOM 1659 C C . SER A 1 222 ? 9.100 20.166 -20.284 1.00 86.69 222 SER A C 1
ATOM 1661 O O . SER A 1 222 ? 9.682 21.210 -19.985 1.00 86.69 222 SER A O 1
ATOM 1663 N N . GLY A 1 223 ? 7.801 20.139 -20.599 1.00 88.88 223 GLY A N 1
ATOM 1664 C CA . GLY A 1 223 ? 6.900 21.289 -20.558 1.00 88.88 223 GLY A CA 1
ATOM 1665 C C . GLY A 1 223 ? 6.270 21.507 -19.175 1.00 88.88 223 GLY A C 1
ATOM 1666 O O . GLY A 1 223 ? 6.399 20.677 -18.280 1.00 88.88 223 GLY A O 1
ATOM 1667 N N . PRO A 1 224 ? 5.555 22.624 -18.962 1.00 93.19 224 PRO A N 1
ATOM 1668 C CA . PRO A 1 224 ? 4.966 22.931 -17.661 1.00 93.19 224 PRO A CA 1
ATOM 1669 C C . PRO A 1 224 ? 3.742 22.058 -17.340 1.00 93.19 224 PRO A C 1
ATOM 1671 O O . PRO A 1 224 ? 2.862 21.866 -18.178 1.00 93.19 224 PRO A O 1
ATOM 1674 N N . LEU A 1 225 ? 3.629 21.605 -16.087 1.00 95.62 225 LEU A N 1
ATOM 1675 C CA . LEU A 1 225 ? 2.385 21.073 -15.519 1.00 95.62 225 LEU A CA 1
ATOM 1676 C C . LEU A 1 225 ? 1.650 22.183 -14.758 1.00 95.62 225 LEU A C 1
ATOM 1678 O O . LEU A 1 225 ? 1.941 22.455 -13.589 1.00 95.62 225 LEU A O 1
ATOM 1682 N N . VAL A 1 226 ? 0.685 22.822 -15.415 1.00 94.62 226 VAL A N 1
ATOM 1683 C CA . VAL A 1 226 ? -0.092 23.930 -14.847 1.00 94.62 226 VAL A CA 1
ATOM 1684 C C . VAL A 1 226 ? -1.360 23.395 -14.203 1.00 94.62 226 VAL A C 1
ATOM 1686 O O . VAL A 1 226 ? -2.129 22.680 -14.836 1.00 94.62 226 VAL A O 1
ATOM 1689 N N . LYS A 1 227 ? -1.601 23.755 -12.942 1.00 94.81 227 LYS A N 1
ATOM 1690 C CA . LYS A 1 227 ? -2.749 23.270 -12.166 1.00 94.81 227 LYS A CA 1
ATOM 1691 C C . LYS A 1 227 ? -3.764 24.374 -11.922 1.00 94.81 227 LYS A C 1
ATOM 1693 O O . LYS A 1 227 ? -3.393 25.502 -11.590 1.00 94.81 227 LYS A O 1
ATOM 1698 N N . LEU A 1 228 ? -5.041 24.022 -12.015 1.00 93.56 228 LEU A N 1
ATOM 1699 C CA . LEU A 1 228 ? -6.157 24.883 -11.654 1.00 93.56 228 LEU A CA 1
ATOM 1700 C C . LEU A 1 228 ? -7.198 24.103 -10.855 1.00 93.56 228 LEU A C 1
ATOM 1702 O O . LEU A 1 228 ? -7.764 23.128 -11.341 1.00 93.56 228 LEU A O 1
ATOM 1706 N N . HIS A 1 229 ? -7.501 24.592 -9.657 1.00 92.38 229 HIS A N 1
ATOM 1707 C CA . HIS A 1 229 ? -8.585 24.070 -8.838 1.00 92.38 229 HIS A CA 1
ATOM 1708 C C . HIS A 1 229 ? -9.888 24.814 -9.154 1.00 92.38 229 HIS A C 1
ATOM 1710 O O . HIS A 1 229 ? -9.956 26.032 -9.000 1.00 92.38 229 HIS A O 1
ATOM 1716 N N . CYS A 1 230 ? -10.913 24.094 -9.617 1.00 90.25 230 CYS A N 1
ATOM 1717 C CA . CYS A 1 230 ? -12.154 24.694 -10.123 1.00 90.25 230 CYS A CA 1
ATOM 1718 C C . CYS A 1 230 ? -13.181 24.994 -9.020 1.00 90.25 230 CYS A C 1
ATOM 1720 O O . CYS A 1 230 ? -14.158 25.708 -9.247 1.00 90.25 230 CYS A O 1
ATOM 1722 N N . ARG A 1 231 ? -12.970 24.457 -7.814 1.00 87.19 231 ARG A N 1
ATOM 1723 C CA . ARG A 1 231 ? -13.915 24.577 -6.705 1.00 87.19 231 ARG A CA 1
ATOM 1724 C C . ARG A 1 231 ? -14.073 26.030 -6.254 1.00 87.19 231 ARG A C 1
ATOM 1726 O O . ARG A 1 231 ? -13.101 26.692 -5.900 1.00 87.19 231 ARG A O 1
ATOM 1733 N N . GLY A 1 232 ? -15.320 26.497 -6.199 1.00 81.62 232 GLY A N 1
ATOM 1734 C CA . GLY A 1 232 ? -15.662 27.838 -5.711 1.00 81.62 232 GLY A CA 1
ATOM 1735 C C . GLY A 1 232 ? -15.353 28.981 -6.684 1.00 81.62 232 GLY A C 1
ATOM 1736 O O . GLY A 1 232 ? -15.408 30.140 -6.273 1.00 81.62 232 GLY A O 1
ATOM 1737 N N . LEU A 1 233 ? -15.033 28.683 -7.949 1.00 85.88 233 LEU A N 1
ATOM 1738 C CA . LEU A 1 233 ? -14.900 29.701 -8.988 1.00 85.88 233 LEU A CA 1
ATOM 1739 C C . LEU A 1 233 ? -16.285 30.122 -9.497 1.00 85.88 233 LEU A C 1
ATOM 1741 O O . LEU A 1 233 ? -17.072 29.290 -9.947 1.00 85.88 233 LEU A O 1
ATOM 1745 N N . ASP A 1 234 ? -16.569 31.422 -9.447 1.00 89.12 234 ASP A N 1
ATOM 1746 C CA . ASP A 1 234 ? -17.676 31.997 -10.209 1.00 89.12 234 ASP A CA 1
ATOM 1747 C C . ASP A 1 234 ? -17.305 32.104 -11.700 1.00 89.12 234 ASP A C 1
ATOM 1749 O O . ASP A 1 234 ? -16.151 31.914 -12.089 1.00 89.12 234 ASP A O 1
ATOM 1753 N N . GLU A 1 235 ? -18.296 32.377 -12.551 1.00 88.69 235 GLU A N 1
ATOM 1754 C CA . GLU A 1 235 ? -18.116 32.427 -14.007 1.00 88.69 235 GLU A CA 1
ATOM 1755 C C . GLU A 1 235 ? -17.020 33.411 -14.429 1.00 88.69 235 GLU A C 1
ATOM 1757 O O . GLU A 1 235 ? -16.123 33.046 -15.187 1.00 88.69 235 GLU A O 1
ATOM 1762 N N . ARG A 1 236 ? -17.029 34.619 -13.859 1.00 87.69 236 ARG A N 1
ATOM 1763 C CA . ARG A 1 236 ? -16.063 35.671 -14.180 1.00 87.69 236 ARG A CA 1
ATOM 1764 C C . ARG A 1 236 ? -14.642 35.294 -13.758 1.00 87.69 236 ARG A C 1
ATOM 1766 O O . ARG A 1 236 ? -13.709 35.432 -14.542 1.00 87.69 236 ARG A O 1
ATOM 1773 N N . ARG A 1 237 ? -14.446 34.802 -12.533 1.00 88.12 237 ARG A N 1
ATOM 1774 C CA . ARG A 1 237 ? -13.125 34.378 -12.045 1.00 88.12 237 ARG A CA 1
ATOM 1775 C C . ARG A 1 237 ? -12.611 33.169 -12.809 1.00 88.12 237 ARG A C 1
ATOM 1777 O O . ARG A 1 237 ? -11.422 33.112 -13.103 1.00 88.12 237 ARG A O 1
ATOM 1784 N N . ALA A 1 238 ? -13.481 32.214 -13.129 1.00 89.62 238 ALA A N 1
ATOM 1785 C CA . ALA A 1 238 ? -13.110 31.066 -13.944 1.00 89.62 238 ALA A CA 1
ATOM 1786 C C . ALA A 1 238 ? -12.637 31.510 -15.334 1.00 89.62 238 ALA A C 1
ATOM 1788 O O . ALA A 1 238 ? -11.603 31.034 -15.797 1.00 89.62 238 ALA A O 1
ATOM 1789 N N . GLU A 1 239 ? -13.343 32.455 -15.960 1.00 89.38 239 GLU A N 1
ATOM 1790 C CA . GLU A 1 239 ? -12.957 33.036 -17.245 1.00 89.38 239 GLU A CA 1
ATOM 1791 C C . GLU A 1 239 ? -11.579 33.712 -17.187 1.00 89.38 239 GLU A C 1
ATOM 1793 O O . GLU A 1 239 ? -10.684 33.367 -17.960 1.00 89.38 239 GLU A O 1
ATOM 1798 N N . GLU A 1 240 ? -11.387 34.626 -16.237 1.00 88.69 240 GLU A N 1
ATOM 1799 C CA . GLU A 1 240 ? -10.150 35.397 -16.094 1.00 88.69 240 GLU A CA 1
ATOM 1800 C C . GLU A 1 240 ? -8.941 34.501 -15.769 1.00 88.69 240 GLU A C 1
ATOM 1802 O O . GLU A 1 240 ? -7.854 34.712 -16.304 1.00 88.69 240 GLU A O 1
ATOM 1807 N N . VAL A 1 241 ? -9.110 33.480 -14.921 1.00 90.88 241 VAL A N 1
ATOM 1808 C CA . VAL A 1 241 ? -8.012 32.581 -14.531 1.00 90.88 241 VAL A CA 1
ATOM 1809 C C . VAL A 1 241 ? -7.659 31.597 -15.650 1.00 90.88 241 VAL A C 1
ATOM 1811 O O . VAL A 1 241 ? -6.478 31.345 -15.887 1.00 90.88 241 VAL A O 1
ATOM 1814 N N . LEU A 1 242 ? -8.643 31.034 -16.357 1.00 91.75 242 LEU A N 1
ATOM 1815 C CA . LEU A 1 242 ? -8.382 30.075 -17.439 1.00 91.75 242 LEU A CA 1
ATOM 1816 C C . LEU A 1 242 ? -7.805 30.749 -18.683 1.00 91.75 242 LEU A C 1
ATOM 1818 O O . LEU A 1 242 ? -6.806 30.269 -19.224 1.00 91.75 242 LEU A O 1
ATOM 1822 N N . PHE A 1 243 ? -8.426 31.845 -19.123 1.00 91.44 243 PHE A N 1
ATOM 1823 C CA . PHE A 1 243 ? -8.164 32.454 -20.429 1.00 91.44 243 PHE A CA 1
ATOM 1824 C C . PHE A 1 243 ? -7.336 33.744 -20.356 1.00 91.44 243 PHE A C 1
ATOM 1826 O O . PHE A 1 243 ? -6.798 34.173 -21.375 1.00 91.44 243 PHE A O 1
ATOM 1833 N N . GLY A 1 244 ? -7.168 34.330 -19.167 1.00 87.25 244 GLY A N 1
ATOM 1834 C CA . GLY A 1 244 ? -6.439 35.583 -18.970 1.00 87.25 244 GLY A CA 1
ATOM 1835 C C . GLY A 1 244 ? -7.311 36.821 -19.182 1.00 87.25 244 GLY A C 1
ATOM 1836 O O . GLY A 1 244 ? -8.471 36.719 -19.583 1.00 87.25 244 GLY A O 1
ATOM 1837 N N . ARG A 1 245 ? -6.736 38.002 -18.927 1.00 83.00 245 ARG A N 1
ATOM 1838 C CA . ARG A 1 245 ? -7.386 39.309 -19.134 1.00 83.00 245 ARG A CA 1
ATOM 1839 C C . ARG A 1 245 ? -6.697 40.102 -20.230 1.00 83.00 245 ARG A C 1
ATOM 1841 O O . ARG A 1 245 ? -5.474 40.031 -20.377 1.00 83.00 245 ARG A O 1
ATOM 1848 N N . SER A 1 246 ? -7.486 40.876 -20.969 1.00 75.50 246 SER A N 1
ATOM 1849 C CA . SER A 1 246 ? -6.979 41.764 -22.009 1.00 75.50 246 SER A CA 1
ATOM 1850 C C . SER A 1 246 ? -6.170 42.927 -21.416 1.00 75.50 246 SER A C 1
ATOM 1852 O O . SER A 1 246 ? -6.223 43.232 -20.222 1.00 75.50 246 SER A O 1
ATOM 1854 N N . VAL A 1 247 ? -5.408 43.601 -22.276 1.00 64.38 247 VAL A N 1
ATOM 1855 C CA . VAL A 1 247 ? -4.570 44.749 -21.896 1.00 64.38 247 VAL A CA 1
ATOM 1856 C C . VAL A 1 247 ? -5.405 45.905 -21.323 1.00 64.38 247 VAL A C 1
ATOM 1858 O O . VAL A 1 247 ? -4.923 46.613 -20.442 1.00 64.38 247 VAL A O 1
ATOM 1861 N N . GLU A 1 248 ? -6.658 46.059 -21.759 1.00 63.78 248 GLU A N 1
ATOM 1862 C CA . GLU A 1 248 ? -7.568 47.131 -21.328 1.00 63.78 248 GLU A CA 1
ATOM 1863 C C . GLU A 1 248 ? -8.045 46.970 -19.870 1.00 63.78 248 GLU A C 1
ATOM 1865 O O . GLU A 1 248 ? -8.341 47.965 -19.211 1.00 63.78 248 GLU A O 1
ATOM 1870 N N . GLU A 1 249 ? -8.041 45.744 -19.329 1.00 60.78 249 GLU A N 1
ATOM 1871 C CA . GLU A 1 249 ? -8.496 45.422 -17.962 1.00 60.78 249 GLU A CA 1
ATOM 1872 C C . GLU A 1 249 ? -7.353 45.029 -16.998 1.00 60.78 249 GLU A C 1
ATOM 1874 O O . GLU A 1 249 ? -7.592 44.619 -15.858 1.00 60.78 249 GLU A O 1
ATOM 1879 N N . GLY A 1 250 ? -6.097 45.174 -17.439 1.00 57.91 250 GLY A N 1
ATOM 1880 C CA . GLY A 1 250 ? -4.899 44.743 -16.715 1.00 57.91 250 GLY A CA 1
ATOM 1881 C C . GLY A 1 250 ? -4.445 43.353 -17.162 1.00 57.91 250 GLY A C 1
ATOM 1882 O O . GLY A 1 250 ? -4.933 42.341 -16.667 1.00 57.91 250 GLY A O 1
ATOM 1883 N N . SER A 1 251 ? -3.490 43.325 -18.098 1.00 70.50 251 SER A N 1
ATOM 1884 C CA . SER A 1 251 ? -2.992 42.114 -18.763 1.00 70.50 251 SER A CA 1
ATOM 1885 C C . SER A 1 251 ? -2.492 41.053 -17.777 1.00 70.50 251 SER A C 1
ATOM 1887 O O . SER A 1 251 ? -1.482 41.252 -17.099 1.00 70.50 251 SER A O 1
ATOM 1889 N N . THR A 1 252 ? -3.134 39.885 -17.770 1.00 77.62 252 THR A N 1
ATOM 1890 C CA . THR A 1 252 ? -2.681 38.690 -17.039 1.00 77.62 252 THR A CA 1
ATOM 1891 C C . THR A 1 252 ? -2.775 37.461 -17.933 1.00 77.62 252 THR A C 1
ATOM 1893 O O . THR A 1 252 ? -3.799 37.252 -18.583 1.00 77.62 252 THR A O 1
ATOM 1896 N N . SER A 1 253 ? -1.727 36.634 -17.941 1.00 81.81 253 SER A N 1
ATOM 1897 C CA . SER A 1 253 ? -1.728 35.354 -18.658 1.00 81.81 253 SER A CA 1
ATOM 1898 C C . SER A 1 253 ? -2.744 34.388 -18.042 1.00 81.81 253 SER A C 1
ATOM 1900 O O . SER A 1 253 ? -2.834 34.284 -16.820 1.00 81.81 253 SER A O 1
ATOM 1902 N N . GLY A 1 254 ? -3.508 33.686 -18.880 1.00 89.25 254 GLY A N 1
ATOM 1903 C CA . GLY A 1 254 ? -4.399 32.609 -18.442 1.00 89.25 254 GLY A CA 1
ATOM 1904 C C . GLY A 1 254 ? -3.650 31.294 -18.230 1.00 89.25 254 GLY A C 1
ATOM 1905 O O . GLY A 1 254 ? -2.618 31.052 -18.859 1.00 89.25 254 GLY A O 1
ATOM 1906 N N . ARG A 1 255 ? -4.199 30.398 -17.401 1.00 92.12 255 ARG A N 1
ATOM 1907 C CA . ARG A 1 255 ? -3.618 29.063 -17.151 1.00 92.12 255 ARG A CA 1
ATOM 1908 C C . ARG A 1 255 ? -3.477 28.217 -18.413 1.00 92.12 255 ARG A C 1
ATOM 1910 O O . ARG A 1 255 ? -2.552 27.419 -18.502 1.00 92.12 255 ARG A O 1
ATOM 1917 N N . ILE A 1 256 ? -4.364 28.397 -19.393 1.00 91.81 256 ILE A N 1
ATOM 1918 C CA . ILE A 1 256 ? -4.265 27.712 -20.687 1.00 91.81 256 ILE A CA 1
ATOM 1919 C C . ILE A 1 256 ? -3.000 28.151 -21.434 1.00 91.81 256 ILE A C 1
ATOM 1921 O O . ILE A 1 256 ? -2.261 27.303 -21.925 1.00 91.81 256 ILE A O 1
ATOM 1925 N N . ALA A 1 257 ? -2.714 29.455 -21.458 1.00 90.94 257 ALA A N 1
ATOM 1926 C CA . ALA A 1 257 ? -1.517 29.999 -22.093 1.00 90.94 257 ALA A CA 1
ATOM 1927 C C . ALA A 1 257 ? -0.237 29.553 -21.371 1.00 90.94 257 ALA A C 1
ATOM 1929 O O . ALA A 1 257 ? 0.738 29.177 -22.013 1.00 90.94 257 ALA A O 1
ATOM 1930 N N . GLU A 1 258 ? -0.259 29.539 -20.034 1.00 92.56 258 GLU A N 1
ATOM 1931 C CA . GLU A 1 258 ? 0.857 29.042 -19.218 1.00 92.56 258 GLU A CA 1
ATOM 1932 C C . GLU A 1 258 ? 1.150 27.555 -19.464 1.00 92.56 258 GLU A C 1
ATOM 1934 O O . GLU A 1 258 ? 2.285 27.119 -19.297 1.00 92.56 258 GLU A O 1
ATOM 1939 N N . ALA A 1 259 ? 0.137 26.773 -19.851 1.00 93.44 259 ALA A N 1
ATOM 1940 C CA . ALA A 1 259 ? 0.262 25.343 -20.116 1.00 93.44 259 ALA A CA 1
ATOM 1941 C C . ALA A 1 259 ? 0.755 25.019 -21.536 1.00 93.44 259 ALA A C 1
ATOM 1943 O O . ALA A 1 259 ? 0.847 23.840 -21.883 1.00 93.44 259 ALA A O 1
ATOM 1944 N N . ALA A 1 260 ? 1.042 26.023 -22.372 1.00 91.56 260 ALA A N 1
ATOM 1945 C CA . ALA A 1 260 ? 1.486 25.818 -23.748 1.00 91.56 260 ALA A CA 1
ATOM 1946 C C . ALA A 1 260 ? 2.741 24.926 -23.819 1.00 91.56 260 ALA A C 1
ATOM 1948 O O . ALA A 1 260 ? 3.693 25.095 -23.058 1.00 91.56 260 ALA A O 1
ATOM 1949 N N . GLY A 1 261 ? 2.725 23.941 -24.720 1.00 88.75 261 GLY A N 1
ATOM 1950 C CA . GLY A 1 261 ? 3.757 22.907 -24.849 1.00 88.75 261 GLY A CA 1
ATOM 1951 C C . GLY A 1 261 ? 3.742 21.848 -23.736 1.00 88.75 261 GLY A C 1
ATOM 1952 O O . GLY A 1 261 ? 4.380 20.811 -23.882 1.00 88.75 261 GLY A O 1
ATOM 1953 N N . GLY A 1 262 ? 2.983 22.062 -22.659 1.00 93.88 262 GLY A N 1
ATOM 1954 C CA . GLY A 1 262 ? 2.924 21.212 -21.474 1.00 93.88 262 GLY A CA 1
ATOM 1955 C C . GLY A 1 262 ? 1.553 20.577 -21.243 1.00 93.88 262 GLY A C 1
ATOM 1956 O O . GLY A 1 262 ? 0.890 20.081 -22.158 1.00 93.88 262 GLY A O 1
ATOM 1957 N N . THR A 1 263 ? 1.132 20.529 -19.982 1.00 95.50 263 THR A N 1
ATOM 1958 C CA . THR A 1 263 ? -0.109 19.882 -19.544 1.00 95.50 263 THR A CA 1
ATOM 1959 C C . THR A 1 263 ? -0.894 20.789 -18.601 1.00 95.50 263 THR A C 1
ATOM 1961 O O . THR A 1 263 ? -0.364 21.269 -17.601 1.00 95.50 263 THR A O 1
ATOM 1964 N N . LEU A 1 264 ? -2.176 20.992 -18.895 1.00 95.44 264 LEU A N 1
ATOM 1965 C CA . LEU A 1 264 ? -3.135 21.650 -18.016 1.00 95.44 264 LEU A CA 1
ATOM 1966 C C . LEU A 1 264 ? -3.859 20.593 -17.176 1.00 95.44 264 LEU A C 1
ATOM 1968 O O . LEU A 1 264 ? -4.436 19.653 -17.718 1.00 95.44 264 LEU A O 1
ATOM 1972 N N . LEU A 1 265 ? -3.859 20.759 -15.857 1.00 97.12 265 LEU A N 1
ATOM 1973 C CA . LEU A 1 265 ? -4.592 19.928 -14.910 1.00 97.12 265 LEU A CA 1
ATOM 1974 C C . LEU A 1 265 ? -5.763 20.715 -14.315 1.00 97.12 265 LEU A C 1
ATOM 1976 O O . LEU A 1 265 ? -5.554 21.685 -13.586 1.00 97.12 265 LEU A O 1
ATOM 1980 N N . LEU A 1 266 ? -6.988 20.270 -14.591 1.00 95.44 266 LEU A N 1
ATOM 1981 C CA . LEU A 1 266 ? -8.212 20.810 -13.999 1.00 95.44 266 LEU A CA 1
ATOM 1982 C C . LEU A 1 266 ? -8.671 19.928 -12.841 1.00 95.44 266 LEU A C 1
ATOM 1984 O O . LEU A 1 266 ? -9.134 18.806 -13.046 1.00 95.44 266 LEU A O 1
ATOM 1988 N N . GLU A 1 267 ? -8.572 20.435 -11.620 1.00 94.69 267 GLU A N 1
ATOM 1989 C CA . GLU A 1 267 ? -9.029 19.743 -10.418 1.00 94.69 267 GLU A CA 1
ATOM 1990 C C . GLU A 1 267 ? -10.473 20.104 -10.078 1.00 94.69 267 GLU A C 1
ATOM 1992 O O . GLU A 1 267 ? -10.866 21.270 -10.135 1.00 94.69 267 GLU A O 1
ATOM 1997 N N . GLU A 1 268 ? -11.256 19.087 -9.716 1.00 92.69 268 GLU A N 1
ATOM 1998 C CA . GLU A 1 268 ? -12.701 19.179 -9.487 1.00 92.69 268 GLU A CA 1
ATOM 1999 C C . GLU A 1 268 ? -13.448 19.810 -10.671 1.00 92.69 268 GLU A C 1
ATOM 2001 O O . GLU A 1 268 ? -14.293 20.687 -10.512 1.00 92.69 268 GLU A O 1
ATOM 2006 N N . VAL A 1 269 ? -13.164 19.320 -11.886 1.00 94.19 269 VAL A N 1
ATOM 2007 C CA . VAL A 1 269 ? -13.731 19.841 -13.149 1.00 94.19 269 VAL A CA 1
ATOM 2008 C C . VAL A 1 269 ? -15.266 19.907 -13.147 1.00 94.19 269 VAL A C 1
ATOM 2010 O O . VAL A 1 269 ? -15.857 20.726 -13.845 1.00 94.19 269 VAL A O 1
ATOM 2013 N N . GLY A 1 270 ? -15.924 19.071 -12.336 1.00 91.12 270 GLY A N 1
ATOM 2014 C CA . GLY A 1 270 ? -17.378 19.049 -12.178 1.00 91.12 270 GLY A CA 1
ATOM 2015 C C . GLY A 1 270 ? -17.977 20.325 -11.583 1.00 91.12 270 GLY A C 1
ATOM 2016 O O . GLY A 1 270 ? -19.186 20.512 -11.711 1.00 91.12 270 GLY A O 1
ATOM 2017 N N . ASP A 1 271 ? -17.162 21.183 -10.968 1.00 90.75 271 ASP A N 1
ATOM 2018 C CA . ASP A 1 271 ? -17.576 22.473 -10.406 1.00 90.75 271 ASP A CA 1
ATOM 2019 C C . ASP A 1 271 ? -17.375 23.651 -11.379 1.00 90.75 271 ASP A C 1
ATOM 2021 O O . ASP A 1 271 ? -17.666 24.793 -11.027 1.00 90.75 271 ASP A O 1
ATOM 2025 N N . LEU A 1 272 ? -16.928 23.403 -12.619 1.00 92.38 272 LEU A N 1
ATOM 2026 C CA . LEU A 1 272 ? -16.843 24.453 -13.636 1.00 92.38 272 LEU A CA 1
ATOM 2027 C C . LEU A 1 272 ? -18.234 24.995 -14.012 1.00 92.38 272 LEU A C 1
ATOM 2029 O O . LEU A 1 272 ? -19.125 24.204 -14.339 1.00 92.38 272 LEU A O 1
ATOM 2033 N N . PRO A 1 273 ? -18.416 26.325 -14.096 1.00 92.81 273 PRO A N 1
ATOM 2034 C CA . PRO A 1 273 ? -19.645 26.921 -14.615 1.00 92.81 273 PRO A CA 1
ATOM 2035 C C . PRO A 1 273 ? -19.940 26.498 -16.065 1.00 92.81 273 PRO A C 1
ATOM 2037 O O . PRO A 1 273 ? -19.033 26.410 -16.895 1.00 92.81 273 PRO A O 1
ATOM 2040 N N . LEU A 1 274 ? -21.219 26.281 -16.402 1.00 90.50 274 LEU A N 1
ATOM 2041 C CA . LEU A 1 274 ? -21.654 25.783 -17.722 1.00 90.50 274 LEU A CA 1
ATOM 2042 C C . LEU A 1 274 ? -21.174 26.644 -18.904 1.00 90.50 274 LEU A C 1
ATOM 2044 O O . LEU A 1 274 ? -20.834 26.103 -19.958 1.00 90.50 274 LEU A O 1
ATOM 2048 N N . ALA A 1 275 ? -21.127 27.968 -18.739 1.00 88.62 275 ALA A N 1
ATOM 2049 C CA . ALA A 1 275 ? -20.644 28.886 -19.771 1.00 88.62 275 ALA A CA 1
ATOM 2050 C C . ALA A 1 275 ? -19.150 28.680 -20.076 1.00 88.62 275 ALA A C 1
ATOM 2052 O O . ALA A 1 275 ? -18.730 28.667 -21.234 1.00 88.62 275 ALA A O 1
ATOM 2053 N N . ILE A 1 276 ? -18.355 28.416 -19.038 1.00 93.62 276 ILE A N 1
ATOM 2054 C CA . ILE A 1 276 ? -16.914 28.171 -19.142 1.00 93.62 276 ILE A CA 1
ATOM 2055 C C . ILE A 1 276 ? -16.630 26.802 -19.757 1.00 93.62 276 ILE A C 1
ATOM 2057 O O . ILE A 1 276 ? -15.710 26.672 -20.564 1.00 93.62 276 ILE A O 1
ATOM 2061 N N . GLN A 1 277 ? -17.460 25.796 -19.461 1.00 93.88 277 GLN A N 1
ATOM 2062 C CA . GLN A 1 277 ? -17.339 24.455 -20.042 1.00 93.88 277 GLN A CA 1
ATOM 2063 C C . GLN A 1 277 ? -17.334 24.479 -21.582 1.00 93.88 277 GLN A C 1
ATOM 2065 O O . GLN A 1 277 ? -16.555 23.757 -22.202 1.00 93.88 277 GLN A O 1
ATOM 2070 N N . ALA A 1 278 ? -18.153 25.331 -22.210 1.00 89.69 278 ALA A N 1
ATOM 2071 C CA . ALA A 1 278 ? -18.198 25.461 -23.670 1.00 89.69 278 ALA A CA 1
ATOM 2072 C C . ALA A 1 278 ? -16.877 25.991 -24.258 1.00 89.69 278 ALA A C 1
ATOM 2074 O O . ALA A 1 278 ? -16.425 25.531 -25.305 1.00 89.69 278 ALA A O 1
ATOM 2075 N N . ARG A 1 279 ? -16.233 26.934 -23.565 1.00 90.44 279 ARG A N 1
ATOM 2076 C CA . ARG A 1 279 ? -14.958 27.523 -23.996 1.00 90.44 279 ARG A CA 1
ATOM 2077 C C . ARG A 1 279 ? -13.781 26.593 -23.748 1.00 90.44 279 ARG A C 1
ATOM 2079 O O . ARG A 1 279 ? -12.903 26.488 -24.596 1.00 90.44 279 ARG A O 1
ATOM 2086 N N . VAL A 1 280 ? -13.792 25.872 -22.626 1.00 91.25 280 VAL A N 1
ATOM 2087 C CA . VAL A 1 280 ? -12.818 24.808 -22.350 1.00 91.25 280 VAL A CA 1
ATOM 2088 C C . VAL A 1 280 ? -12.908 23.721 -23.423 1.00 91.25 280 VAL A C 1
ATOM 2090 O O . VAL A 1 280 ? -11.883 23.306 -23.950 1.00 91.25 280 VAL A O 1
ATOM 2093 N N . LEU A 1 281 ? -14.119 23.318 -23.825 1.00 90.81 281 LEU A N 1
ATOM 2094 C CA . LEU A 1 281 ? -14.311 22.372 -24.927 1.00 90.81 281 LEU A CA 1
ATOM 2095 C C . LEU A 1 281 ? -13.685 22.860 -26.239 1.00 90.81 281 LEU A C 1
ATOM 2097 O O . LEU A 1 281 ? -13.041 22.071 -26.927 1.00 90.81 281 LEU A O 1
ATOM 2101 N N . ARG A 1 282 ? -13.856 24.147 -26.565 1.00 88.75 282 ARG A N 1
ATOM 2102 C CA . ARG A 1 282 ? -13.263 24.772 -27.755 1.00 88.75 282 ARG A CA 1
ATOM 2103 C C . ARG A 1 282 ? -11.733 24.760 -27.697 1.00 88.75 282 ARG A C 1
ATOM 2105 O O . ARG A 1 282 ? -11.094 24.344 -28.656 1.00 88.75 282 ARG A O 1
ATOM 2112 N N . ALA A 1 283 ? -11.157 25.095 -26.541 1.00 88.06 283 ALA A N 1
ATOM 2113 C CA . ALA A 1 283 ? -9.712 25.033 -26.325 1.00 88.06 283 ALA A CA 1
ATOM 2114 C C . ALA A 1 283 ? -9.150 23.609 -26.490 1.00 88.06 283 ALA A C 1
ATOM 2116 O O . ALA A 1 283 ? -8.077 23.446 -27.058 1.00 88.06 283 ALA A O 1
ATOM 2117 N N . ILE A 1 284 ? -9.885 22.580 -26.049 1.00 84.00 284 ILE A N 1
ATOM 2118 C CA . ILE A 1 284 ? -9.473 21.170 -26.175 1.00 84.00 284 ILE A CA 1
ATOM 2119 C C . ILE A 1 284 ? -9.597 20.664 -27.614 1.00 84.00 284 ILE A C 1
ATOM 2121 O O . ILE A 1 284 ? -8.700 19.985 -28.102 1.00 84.00 284 ILE A O 1
ATOM 2125 N N . ARG A 1 285 ? -10.738 20.913 -28.269 1.00 83.69 285 ARG A N 1
ATOM 2126 C CA . ARG A 1 285 ? -11.041 20.332 -29.587 1.00 83.69 285 ARG A CA 1
ATOM 2127 C C . ARG A 1 285 ? -10.364 21.073 -30.727 1.00 83.69 285 ARG A C 1
ATOM 2129 O O . ARG A 1 285 ? -9.841 20.432 -31.631 1.00 83.69 285 ARG A O 1
ATOM 2136 N N . ASP A 1 286 ? -10.388 22.400 -30.673 1.00 87.44 286 ASP A N 1
ATOM 2137 C CA . ASP A 1 286 ? -9.987 23.251 -31.792 1.00 87.44 286 ASP A CA 1
ATOM 2138 C C . ASP A 1 286 ? -8.581 23.843 -31.583 1.00 87.44 286 ASP A C 1
ATOM 2140 O O . ASP A 1 286 ? -8.027 24.463 -32.492 1.00 87.44 286 ASP A O 1
ATOM 2144 N N . GLY A 1 287 ? -7.997 23.685 -30.386 1.00 87.38 287 GLY A N 1
ATOM 2145 C CA . GLY A 1 287 ? -6.691 24.252 -30.032 1.00 87.38 287 GLY A CA 1
ATOM 2146 C C . GLY A 1 287 ? -6.682 25.783 -30.016 1.00 87.38 287 GLY A C 1
ATOM 2147 O O . GLY A 1 287 ? -5.623 26.399 -30.149 1.00 87.38 287 GLY A O 1
ATOM 2148 N N . VAL A 1 288 ? -7.858 26.413 -29.902 1.00 90.69 288 VAL A N 1
ATOM 2149 C CA . VAL A 1 288 ? -8.020 27.871 -29.895 1.00 90.69 288 VAL A CA 1
ATOM 2150 C C . VAL A 1 288 ? -8.859 28.348 -28.720 1.00 90.69 288 VAL A C 1
ATOM 2152 O O . VAL A 1 288 ? -9.823 27.701 -28.309 1.00 90.69 288 VAL A O 1
ATOM 2155 N N . TYR A 1 289 ? -8.507 29.515 -28.191 1.00 91.00 289 TYR A N 1
ATOM 2156 C CA . TYR A 1 289 ? -9.251 30.181 -27.130 1.00 91.00 289 TYR A CA 1
ATOM 2157 C C . TYR A 1 289 ? -9.236 31.702 -27.312 1.00 91.00 289 TYR A C 1
ATOM 2159 O O . TYR A 1 289 ? -8.373 32.259 -27.983 1.00 91.00 289 TYR A O 1
ATOM 2167 N N . GLU A 1 290 ? -10.196 32.374 -26.688 1.00 88.44 290 GLU A N 1
ATOM 2168 C CA . GLU A 1 290 ? -10.310 33.835 -26.660 1.00 88.44 290 GLU A CA 1
ATOM 2169 C C . GLU A 1 290 ? -9.998 34.334 -25.246 1.00 88.44 290 GLU A C 1
ATOM 2171 O O . GLU A 1 290 ? -10.438 33.718 -24.267 1.00 88.44 290 GLU A O 1
ATOM 2176 N N . ILE A 1 291 ? -9.249 35.435 -25.135 1.00 85.94 291 ILE A N 1
ATOM 2177 C CA . ILE A 1 291 ? -8.968 36.109 -23.854 1.00 85.94 291 ILE A CA 1
ATOM 2178 C C . ILE A 1 291 ? -10.259 36.762 -23.338 1.00 85.94 291 ILE A C 1
ATOM 2180 O O . ILE A 1 291 ? -11.083 37.211 -24.134 1.00 85.94 291 ILE A O 1
ATOM 2184 N N . ALA A 1 292 ? -10.447 36.841 -22.016 1.00 82.31 292 ALA A N 1
ATOM 2185 C CA . ALA A 1 292 ? -11.600 37.529 -21.437 1.00 82.31 292 ALA A CA 1
ATOM 2186 C C . ALA A 1 292 ? -11.720 38.966 -21.983 1.00 82.31 292 ALA A C 1
ATOM 2188 O O . ALA A 1 292 ? -10.753 39.733 -21.957 1.00 82.31 292 ALA A O 1
ATOM 2189 N N . GLY A 1 293 ? -12.894 39.307 -22.523 1.00 75.88 293 GLY A N 1
ATOM 2190 C CA . GLY A 1 293 ? -13.170 40.622 -23.115 1.00 75.88 293 GLY A CA 1
ATOM 2191 C C . GLY A 1 293 ? -12.555 40.882 -24.500 1.00 75.88 293 GLY A C 1
ATOM 2192 O O . GLY A 1 293 ? -12.678 41.993 -25.006 1.00 75.88 293 GLY A O 1
ATOM 2193 N N . SER A 1 294 ? -11.917 39.893 -25.137 1.00 79.06 294 SER A N 1
ATOM 2194 C CA . SER A 1 294 ? -11.342 40.008 -26.485 1.00 79.06 294 SER A CA 1
ATOM 2195 C C . SER A 1 294 ? -11.966 38.988 -27.435 1.00 79.06 294 SER A C 1
ATOM 2197 O O . SER A 1 294 ? -12.086 37.820 -27.092 1.00 79.06 294 SER A O 1
ATOM 2199 N N . ALA A 1 295 ? -12.294 39.409 -28.658 1.00 79.81 295 ALA A N 1
ATOM 2200 C CA . ALA A 1 295 ? -12.736 38.511 -29.732 1.00 79.81 295 ALA A CA 1
ATOM 2201 C C . ALA A 1 295 ? -11.563 37.944 -30.563 1.00 79.81 295 ALA A C 1
ATOM 2203 O O . ALA A 1 295 ? -11.772 37.359 -31.624 1.00 79.81 295 ALA A O 1
ATOM 2204 N N . ILE A 1 296 ? -10.318 38.179 -30.132 1.00 84.19 296 ILE A N 1
ATOM 2205 C CA . ILE A 1 296 ? -9.121 37.691 -30.820 1.00 84.19 296 ILE A CA 1
ATOM 2206 C C . ILE A 1 296 ? -8.867 36.243 -30.401 1.00 84.19 296 ILE A C 1
ATOM 2208 O O . ILE A 1 296 ? -8.713 35.946 -29.215 1.00 84.19 296 ILE A O 1
ATOM 2212 N N . GLU A 1 297 ? -8.788 35.355 -31.388 1.00 88.94 297 GLU A N 1
ATOM 2213 C CA . GLU A 1 297 ? -8.457 33.950 -31.175 1.00 88.94 297 GLU A CA 1
ATOM 2214 C C . GLU A 1 297 ? -6.946 33.750 -31.008 1.00 88.94 297 GLU A C 1
ATOM 2216 O O . GLU A 1 297 ? -6.130 34.239 -31.793 1.00 88.94 297 GLU A O 1
ATOM 2221 N N . HIS A 1 298 ? -6.580 32.961 -30.004 1.00 88.19 298 HIS A N 1
ATOM 2222 C CA . HIS A 1 298 ? -5.219 32.541 -29.712 1.00 88.19 298 HIS A CA 1
ATOM 2223 C C . HIS A 1 298 ? -5.114 31.027 -29.851 1.00 88.19 298 HIS A C 1
ATOM 2225 O O . HIS A 1 298 ? -5.951 30.293 -29.329 1.00 88.19 298 HIS A O 1
ATOM 2231 N N . ARG A 1 299 ? -4.069 30.553 -30.538 1.00 90.31 299 ARG A N 1
ATOM 2232 C CA . ARG A 1 299 ? -3.753 29.123 -30.610 1.00 90.31 299 ARG A CA 1
ATOM 2233 C C . ARG A 1 299 ? -2.956 28.690 -29.391 1.00 90.31 299 ARG A C 1
ATOM 2235 O O . ARG A 1 299 ? -2.030 29.382 -28.976 1.00 90.31 299 ARG A O 1
ATOM 2242 N N . VAL A 1 300 ? -3.296 27.523 -28.867 1.00 88.62 300 VAL A N 1
ATOM 2243 C CA . VAL A 1 300 ? -2.583 26.868 -27.777 1.00 88.62 300 VAL A CA 1
ATOM 2244 C C . VAL A 1 300 ? -2.497 25.381 -28.057 1.00 88.62 300 VAL A C 1
ATOM 2246 O O . VAL A 1 300 ? -3.461 24.752 -28.483 1.00 88.62 300 VAL A O 1
ATOM 2249 N N . GLU A 1 301 ? -1.328 24.820 -27.789 1.00 88.81 301 GLU A N 1
ATOM 2250 C CA . GLU A 1 301 ? -1.113 23.385 -27.840 1.00 88.81 301 GLU A CA 1
ATOM 2251 C C . GLU A 1 301 ? -0.749 22.916 -26.435 1.00 88.81 301 GLU A C 1
ATOM 2253 O O . GLU A 1 301 ? 0.367 23.136 -25.965 1.00 88.81 301 GLU A O 1
ATOM 2258 N N . CYS A 1 302 ? -1.706 22.328 -25.726 1.00 91.19 302 CYS A N 1
ATOM 2259 C CA . CYS A 1 302 ? -1.477 21.756 -24.407 1.00 91.19 302 CYS A CA 1
ATOM 2260 C C . CYS A 1 302 ? -2.337 20.510 -24.215 1.00 91.19 302 CYS A C 1
ATOM 2262 O O . CYS A 1 302 ? -3.447 20.402 -24.738 1.00 91.19 302 CYS A O 1
ATOM 2264 N N . ARG A 1 303 ? -1.819 19.554 -23.447 1.00 93.25 303 ARG A N 1
ATOM 2265 C CA . ARG A 1 303 ? -2.572 18.357 -23.076 1.00 93.25 303 ARG A CA 1
ATOM 2266 C C . ARG A 1 303 ? -3.469 18.655 -21.883 1.00 93.25 303 ARG A C 1
ATOM 2268 O O . ARG A 1 303 ? -3.032 19.309 -20.942 1.00 93.25 303 ARG A O 1
ATOM 2275 N N . LEU A 1 304 ? -4.688 18.123 -21.873 1.00 93.62 304 LEU A N 1
ATOM 2276 C CA . LEU A 1 304 ? -5.605 18.285 -20.748 1.00 93.62 304 LEU A CA 1
ATOM 2277 C C . LEU A 1 304 ? -5.706 17.026 -19.881 1.00 93.62 304 LEU A C 1
ATOM 2279 O O . LEU A 1 304 ? -6.022 15.942 -20.366 1.00 93.62 304 LEU A O 1
ATOM 2283 N N . LEU A 1 305 ? -5.544 17.196 -18.574 1.00 96.56 305 LEU A N 1
ATOM 2284 C CA . LEU A 1 305 ? -5.893 16.213 -17.554 1.00 96.56 305 LEU A CA 1
ATOM 2285 C C . LEU A 1 305 ? -7.002 16.794 -16.673 1.00 96.56 305 LEU A C 1
ATOM 2287 O O . LEU A 1 305 ? -6.947 17.958 -16.279 1.00 96.56 305 LEU A O 1
ATOM 2291 N N . ALA A 1 306 ? -8.011 15.995 -16.347 1.00 96.25 306 ALA A N 1
ATOM 2292 C CA . ALA A 1 306 ? -9.124 16.419 -15.506 1.00 96.25 306 ALA A CA 1
ATOM 2293 C C . ALA A 1 306 ? -9.287 15.475 -14.317 1.00 96.25 306 ALA A C 1
ATOM 2295 O O . ALA A 1 306 ? -9.300 14.261 -14.481 1.00 96.25 306 ALA A O 1
ATOM 2296 N N . ILE A 1 307 ? -9.448 16.027 -13.119 1.00 96.50 307 ILE A N 1
ATOM 2297 C CA . ILE A 1 307 ? -9.697 15.287 -11.883 1.00 96.50 307 ILE A CA 1
ATOM 2298 C C . ILE A 1 307 ? -11.108 15.598 -11.388 1.00 96.50 307 ILE A C 1
ATOM 2300 O O . ILE A 1 307 ? -11.552 16.747 -11.413 1.00 96.50 307 ILE A O 1
ATOM 2304 N N . THR A 1 308 ? -11.812 14.584 -10.887 1.00 94.44 308 THR A N 1
ATOM 2305 C CA . THR A 1 308 ? -13.124 14.779 -10.262 1.00 94.44 308 THR A CA 1
ATOM 2306 C C . THR A 1 308 ? -13.417 13.771 -9.155 1.00 94.44 308 THR A C 1
ATOM 2308 O O . THR A 1 308 ? -12.982 12.617 -9.208 1.00 94.44 308 THR A O 1
ATOM 2311 N N . THR A 1 309 ? -14.161 14.219 -8.144 1.00 91.38 309 THR A N 1
ATOM 2312 C CA . THR A 1 309 ? -14.772 13.370 -7.105 1.00 91.38 309 THR A CA 1
ATOM 2313 C C . THR A 1 309 ? -16.241 13.046 -7.363 1.00 91.38 309 THR A C 1
ATOM 2315 O O . THR A 1 309 ? -16.778 12.125 -6.753 1.00 91.38 309 THR A O 1
ATOM 2318 N N . VAL A 1 310 ? -16.897 13.788 -8.257 1.00 89.31 310 VAL A N 1
ATOM 2319 C CA . VAL A 1 310 ? -18.321 13.645 -8.572 1.00 89.31 310 VAL A CA 1
ATOM 2320 C C . VAL A 1 310 ? -18.525 12.854 -9.854 1.00 89.31 310 VAL A C 1
ATOM 2322 O O . VAL A 1 310 ? -17.715 12.900 -10.779 1.00 89.31 310 VAL A O 1
ATOM 2325 N N . ASP A 1 311 ? -19.650 12.147 -9.928 1.00 91.25 311 ASP A N 1
ATOM 2326 C CA . ASP A 1 311 ? -20.047 11.455 -11.147 1.00 91.25 311 ASP A CA 1
ATOM 2327 C C . ASP A 1 311 ? -20.492 12.466 -12.220 1.00 91.25 311 ASP A C 1
ATOM 2329 O O . ASP A 1 311 ? -21.621 12.971 -12.219 1.00 91.25 311 ASP A O 1
ATOM 2333 N N . LEU A 1 312 ? -19.572 12.775 -13.139 1.00 92.12 312 LEU A N 1
ATOM 2334 C CA . LEU A 1 312 ? -19.830 13.671 -14.267 1.00 92.12 312 LEU A CA 1
ATOM 2335 C C . LEU A 1 312 ? -20.881 13.115 -15.230 1.00 92.12 312 LEU A C 1
ATOM 2337 O O . LEU A 1 312 ? -21.544 13.902 -15.903 1.00 92.12 312 LEU A O 1
ATOM 2341 N N . GLU A 1 313 ? -21.062 11.795 -15.291 1.00 89.62 313 GLU A N 1
ATOM 2342 C CA . GLU A 1 313 ? -22.080 11.191 -16.144 1.00 89.62 313 GLU A CA 1
ATOM 2343 C C . GLU A 1 313 ? -23.475 11.520 -15.603 1.00 89.62 313 GLU A C 1
ATOM 2345 O O . GLU A 1 313 ? -24.323 12.025 -16.341 1.00 89.62 313 GLU A O 1
ATOM 2350 N N . SER A 1 314 ? -23.692 11.344 -14.293 1.00 92.12 314 SER A N 1
ATOM 2351 C CA . SER A 1 314 ? -24.936 11.770 -13.638 1.00 92.12 314 SER A CA 1
ATOM 2352 C C . SER A 1 314 ? -25.160 13.276 -13.772 1.00 92.12 314 SER A C 1
ATOM 2354 O O . SER A 1 314 ? -26.234 13.697 -14.206 1.00 92.12 314 SER A O 1
ATOM 2356 N N . ARG A 1 315 ? -24.137 14.105 -13.502 1.00 90.88 315 ARG A N 1
ATOM 2357 C CA . ARG A 1 315 ? -24.254 15.567 -13.670 1.00 90.88 315 ARG A CA 1
ATOM 2358 C C . ARG A 1 315 ? -24.578 15.967 -15.109 1.00 90.88 315 ARG A C 1
ATOM 2360 O O . ARG A 1 315 ? -25.268 16.967 -15.312 1.00 90.88 315 ARG A O 1
ATOM 2367 N N . SER A 1 316 ? -24.117 15.193 -16.092 1.00 91.69 316 SER A N 1
ATOM 2368 C CA . SER A 1 316 ? -24.457 15.424 -17.490 1.00 91.69 316 SER A CA 1
ATOM 2369 C C . SER A 1 316 ? -25.920 15.120 -17.795 1.00 91.69 316 SER A C 1
ATOM 2371 O O . SER A 1 316 ? -26.593 15.946 -18.412 1.00 91.69 316 SER A O 1
ATOM 2373 N N . ARG A 1 317 ? -26.451 13.999 -17.289 1.00 91.31 317 ARG A N 1
ATOM 2374 C CA . ARG A 1 317 ? -27.882 13.662 -17.417 1.00 91.31 317 ARG A CA 1
ATOM 2375 C C . ARG A 1 317 ? -28.787 14.692 -16.732 1.00 91.31 317 ARG A C 1
ATOM 2377 O O . ARG A 1 317 ? -29.876 14.967 -17.220 1.00 91.31 317 ARG A O 1
ATOM 2384 N N . GLU A 1 318 ? -28.322 15.292 -15.639 1.00 92.62 318 GLU A N 1
ATOM 2385 C CA . GLU A 1 318 ? -29.020 16.359 -14.905 1.00 92.62 318 GLU A CA 1
ATOM 2386 C C . GLU A 1 318 ? -28.912 17.752 -15.558 1.00 92.62 318 GLU A C 1
ATOM 2388 O O . GLU A 1 318 ? -29.456 18.718 -15.025 1.00 92.62 318 GLU A O 1
ATOM 2393 N N . GLY A 1 319 ? -28.181 17.898 -16.671 1.00 89.75 319 GLY A N 1
ATOM 2394 C CA . GLY A 1 319 ? -27.967 19.190 -17.335 1.00 89.75 319 GLY A CA 1
ATOM 2395 C C . GLY A 1 319 ? -27.040 20.153 -16.580 1.00 89.75 319 GLY A C 1
ATOM 2396 O O . GLY A 1 319 ? -26.929 21.318 -16.953 1.00 89.75 319 GLY A O 1
ATOM 2397 N N . LYS A 1 320 ? -26.356 19.683 -15.528 1.00 90.12 320 LYS A N 1
ATOM 2398 C CA . LYS A 1 320 ? -25.388 20.465 -14.734 1.00 90.12 320 LYS A CA 1
ATOM 2399 C C . LYS A 1 320 ? -23.966 20.405 -15.298 1.00 90.12 320 LYS A C 1
ATOM 2401 O O . LYS A 1 320 ? -23.099 21.162 -14.871 1.00 90.12 320 LYS A O 1
ATOM 2406 N N . PHE A 1 321 ? -23.720 19.513 -16.253 1.00 95.00 321 PHE A N 1
ATOM 2407 C CA . PHE A 1 321 ? -22.453 19.382 -16.964 1.00 95.00 321 PHE A CA 1
ATOM 2408 C C . PHE A 1 321 ? -22.718 19.085 -18.441 1.00 95.00 321 PHE A C 1
ATOM 2410 O O . PHE A 1 321 ? -23.612 18.304 -18.772 1.00 95.00 321 PHE A O 1
ATOM 2417 N N . ARG A 1 322 ? -21.976 19.699 -19.360 1.00 93.75 322 ARG A N 1
ATOM 2418 C CA . ARG A 1 322 ? -22.230 19.490 -20.786 1.00 93.75 322 ARG A CA 1
ATOM 2419 C C . ARG A 1 322 ? -21.794 18.092 -21.224 1.00 93.75 322 ARG A C 1
ATOM 2421 O O . ARG A 1 322 ? -20.688 17.644 -20.922 1.00 93.75 322 ARG A O 1
ATOM 2428 N N . SER A 1 323 ? -22.661 17.412 -21.971 1.00 92.06 323 SER A N 1
ATOM 2429 C CA . SER A 1 323 ? -22.401 16.059 -22.475 1.00 92.06 323 SER A CA 1
ATOM 2430 C C . SER A 1 323 ? -21.236 16.017 -23.464 1.00 92.06 323 SER A C 1
ATOM 2432 O O . SER A 1 323 ? -20.420 15.103 -23.421 1.00 92.06 323 SER A O 1
ATOM 2434 N N . ASP A 1 324 ? -21.104 17.029 -24.319 1.00 92.19 324 ASP A N 1
ATOM 2435 C CA . ASP A 1 324 ? -20.014 17.139 -25.291 1.00 92.19 324 ASP A CA 1
ATOM 2436 C C . ASP A 1 324 ? -18.631 17.285 -24.634 1.00 92.19 324 ASP A C 1
ATOM 2438 O O . ASP A 1 324 ? -17.678 16.634 -25.074 1.00 92.19 324 ASP A O 1
ATOM 2442 N N . LEU A 1 325 ? -18.531 18.070 -23.557 1.00 93.06 325 LEU A N 1
ATOM 2443 C CA . LEU A 1 325 ? -17.327 18.170 -22.737 1.00 93.06 325 LEU A CA 1
ATOM 2444 C C . LEU A 1 325 ? -17.059 16.873 -21.972 1.00 93.06 325 LEU A C 1
ATOM 2446 O O . LEU A 1 325 ? -15.919 16.421 -21.939 1.00 93.06 325 LEU A O 1
ATOM 2450 N N . TYR A 1 326 ? -18.091 16.235 -21.413 1.00 93.44 326 TYR A N 1
ATOM 2451 C CA . TYR A 1 326 ? -17.947 14.941 -20.743 1.00 93.44 326 TYR A CA 1
ATOM 2452 C C . TYR A 1 326 ? -17.305 13.894 -21.657 1.00 93.44 326 TYR A C 1
ATOM 2454 O O . TYR A 1 326 ? -16.316 13.275 -21.269 1.00 93.44 326 TYR A O 1
ATOM 2462 N N . TYR A 1 327 ? -17.822 13.724 -22.876 1.00 90.31 327 TYR A N 1
ATOM 2463 C CA . TYR A 1 327 ? -17.259 12.782 -23.845 1.00 90.31 327 TYR A CA 1
ATOM 2464 C C . TYR A 1 327 ? -15.854 13.178 -24.311 1.00 90.31 327 TYR A C 1
ATOM 2466 O O . TYR A 1 327 ? -15.027 12.299 -24.520 1.00 90.31 327 TYR A O 1
ATOM 2474 N N . ALA A 1 328 ? -15.544 14.476 -24.423 1.00 89.56 328 ALA A N 1
ATOM 2475 C CA . ALA A 1 328 ? -14.187 14.916 -24.751 1.00 89.56 328 ALA A CA 1
ATOM 2476 C C . ALA A 1 328 ? -13.181 14.569 -23.636 1.00 89.56 328 ALA A C 1
ATOM 2478 O O . ALA A 1 328 ? -12.111 14.028 -23.914 1.00 89.56 328 ALA A O 1
ATOM 2479 N N . LEU A 1 329 ? -13.538 14.829 -22.373 1.00 90.75 329 LEU A N 1
ATOM 2480 C CA . LEU A 1 329 ? -12.684 14.545 -21.215 1.00 90.75 329 LEU A CA 1
ATOM 2481 C C . LEU A 1 329 ? -12.557 13.044 -20.938 1.00 90.75 329 LEU A C 1
ATOM 2483 O O . LEU A 1 329 ? -11.505 12.590 -20.503 1.00 90.75 329 LEU A O 1
ATOM 2487 N N . SER A 1 330 ? -13.618 12.272 -21.180 1.00 87.94 330 SER A N 1
ATOM 2488 C CA . SER A 1 330 ? -13.658 10.826 -20.922 1.00 87.94 330 SER A CA 1
ATOM 2489 C C . SER A 1 330 ? -13.090 9.967 -22.058 1.00 87.94 330 SER A C 1
ATOM 2491 O O . SER A 1 330 ? -13.310 8.757 -22.060 1.00 87.94 330 SER A O 1
ATOM 2493 N N . SER A 1 331 ? -12.309 10.560 -22.973 1.00 87.19 331 SER A N 1
ATOM 2494 C CA . SER A 1 331 ? -11.588 9.836 -24.037 1.00 87.19 331 SER A CA 1
ATOM 2495 C C . SER A 1 331 ? -10.757 8.678 -23.473 1.00 87.19 331 SER A C 1
ATOM 2497 O O . SER A 1 331 ? -10.715 7.594 -24.051 1.00 87.19 331 SER A O 1
ATOM 2499 N N . PHE A 1 332 ? -10.161 8.883 -22.297 1.00 91.94 332 PHE A N 1
ATOM 2500 C CA . PHE A 1 332 ? -9.621 7.821 -21.459 1.00 91.94 332 PHE A CA 1
ATOM 2501 C C . PHE A 1 332 ? -9.902 8.132 -19.989 1.00 91.94 332 PHE A C 1
ATOM 2503 O O . PHE A 1 332 ? -9.705 9.265 -19.545 1.00 91.94 332 PHE A O 1
ATOM 2510 N N . ALA A 1 333 ? -10.363 7.144 -19.221 1.00 93.38 333 ALA A N 1
ATOM 2511 C CA . ALA A 1 333 ? -10.695 7.323 -17.812 1.00 93.38 333 ALA A CA 1
ATOM 2512 C C . ALA A 1 333 ? -9.853 6.407 -16.919 1.00 93.38 333 ALA A C 1
ATOM 2514 O O . ALA A 1 333 ? -9.736 5.211 -17.180 1.00 93.38 333 ALA A O 1
ATOM 2515 N N . ILE A 1 334 ? -9.297 6.972 -15.848 1.00 95.12 334 ILE A N 1
ATOM 2516 C CA . ILE A 1 334 ? -8.565 6.235 -14.814 1.00 95.12 334 ILE A CA 1
ATOM 2517 C C . ILE A 1 334 ? -9.313 6.402 -13.499 1.00 95.12 334 ILE A C 1
ATOM 2519 O O . ILE A 1 334 ? -9.456 7.513 -12.994 1.00 95.12 334 ILE A O 1
ATOM 2523 N N . GLU A 1 335 ? -9.780 5.297 -12.933 1.00 94.25 335 GLU A N 1
ATOM 2524 C CA . GLU A 1 335 ? -10.464 5.282 -11.644 1.00 94.25 335 GLU A CA 1
ATOM 2525 C C . GLU A 1 335 ? -9.511 4.808 -10.545 1.00 94.25 335 GLU A C 1
ATOM 2527 O O . GLU A 1 335 ? -8.926 3.728 -10.634 1.00 94.25 335 GLU A O 1
ATOM 2532 N N . LEU A 1 336 ? -9.331 5.631 -9.509 1.00 94.56 336 LEU A N 1
ATOM 2533 C CA . LEU A 1 336 ? -8.496 5.285 -8.366 1.00 94.56 336 LEU A CA 1
ATOM 2534 C C . LEU A 1 336 ? -9.329 4.601 -7.278 1.00 94.56 336 LEU A C 1
ATOM 2536 O O . LEU A 1 336 ? -10.295 5.199 -6.790 1.00 94.56 336 LEU A O 1
ATOM 2540 N N . PRO A 1 337 ? -8.902 3.420 -6.795 1.00 93.19 337 PRO A N 1
ATOM 2541 C CA . PRO A 1 337 ? -9.562 2.758 -5.680 1.00 93.19 337 PRO A CA 1
ATOM 2542 C C . PRO A 1 337 ? -9.336 3.540 -4.372 1.00 93.19 337 PRO A C 1
ATOM 2544 O O . PRO A 1 337 ? -8.224 4.048 -4.149 1.00 93.19 337 PRO A O 1
ATOM 2547 N N . PRO A 1 338 ? -10.333 3.613 -3.470 1.00 93.81 338 PRO A N 1
ATOM 2548 C CA . PRO A 1 338 ? -10.133 4.136 -2.122 1.00 93.81 338 PRO A CA 1
ATOM 2549 C C . PRO A 1 338 ? -9.209 3.226 -1.305 1.00 93.81 338 PRO A C 1
ATOM 2551 O O . PRO A 1 338 ? -9.091 2.038 -1.598 1.00 93.81 338 PRO A O 1
ATOM 2554 N N . VAL A 1 339 ? -8.575 3.757 -0.255 1.00 90.94 339 VAL A N 1
ATOM 2555 C CA . VAL A 1 339 ? -7.592 3.031 0.578 1.00 90.94 339 VAL A CA 1
ATOM 2556 C C . VAL A 1 339 ? -8.177 1.728 1.125 1.00 90.94 339 VAL A C 1
ATOM 2558 O O . VAL A 1 339 ? -7.525 0.691 1.063 1.00 90.94 339 VAL A O 1
ATOM 2561 N N . ARG A 1 340 ? -9.444 1.737 1.550 1.00 88.31 340 ARG A N 1
ATOM 2562 C CA . ARG A 1 340 ? -10.158 0.538 2.026 1.00 88.31 340 ARG A CA 1
ATOM 2563 C C . ARG A 1 340 ? -10.336 -0.572 0.981 1.00 88.31 340 ARG A C 1
ATOM 2565 O O . ARG A 1 340 ? -10.560 -1.714 1.352 1.00 88.31 340 ARG A O 1
ATOM 2572 N N . ALA A 1 341 ? -10.250 -0.258 -0.313 1.00 85.88 341 ALA A N 1
ATOM 2573 C CA . ALA A 1 341 ? -10.290 -1.247 -1.391 1.00 85.88 341 ALA A CA 1
ATOM 2574 C C . ALA A 1 341 ? -8.884 -1.745 -1.793 1.00 85.88 341 ALA A C 1
ATOM 2576 O O . ALA A 1 341 ? -8.770 -2.737 -2.517 1.00 85.88 341 ALA A O 1
ATOM 2577 N N . ARG A 1 342 ? -7.812 -1.102 -1.302 1.00 88.19 342 ARG A N 1
ATOM 2578 C CA . ARG A 1 342 ? -6.402 -1.449 -1.560 1.00 88.19 342 ARG A CA 1
ATOM 2579 C C . ARG A 1 342 ? -5.871 -2.443 -0.522 1.00 88.19 342 ARG A C 1
ATOM 2581 O O . ARG A 1 342 ? -4.974 -2.137 0.263 1.00 88.19 342 ARG A O 1
ATOM 2588 N N . HIS A 1 343 ? -6.463 -3.635 -0.486 1.00 72.50 343 HIS A N 1
ATOM 2589 C CA . HIS A 1 343 ? -6.079 -4.697 0.447 1.00 72.50 343 HIS A CA 1
ATOM 2590 C C . HIS A 1 343 ? -4.575 -5.002 0.327 1.00 72.50 343 HIS A C 1
ATOM 2592 O O . HIS A 1 343 ? -4.101 -5.332 -0.757 1.00 72.50 343 HIS A O 1
ATOM 2598 N N . GLY A 1 344 ? -3.835 -4.876 1.433 1.00 77.44 344 GLY A N 1
ATOM 2599 C CA . GLY A 1 344 ? -2.386 -5.114 1.490 1.00 77.44 344 GLY A CA 1
ATOM 2600 C C . GLY A 1 344 ? -1.498 -3.871 1.326 1.00 77.44 344 GLY A C 1
ATOM 2601 O O . GLY A 1 344 ? -0.365 -3.894 1.796 1.00 77.44 344 GLY A O 1
ATOM 2602 N N . ASP A 1 345 ? -2.004 -2.757 0.781 1.00 86.12 345 ASP A N 1
ATOM 2603 C CA . ASP A 1 345 ? -1.177 -1.565 0.503 1.00 86.12 345 ASP A CA 1
ATOM 2604 C C . ASP A 1 345 ? -1.033 -0.607 1.694 1.00 86.12 345 ASP A C 1
ATOM 2606 O O . ASP A 1 345 ? -0.189 0.288 1.666 1.00 86.12 345 ASP A O 1
ATOM 2610 N N . LEU A 1 346 ? -1.850 -0.750 2.746 1.00 90.00 346 LEU A N 1
ATOM 2611 C CA . LEU A 1 346 ? -1.868 0.206 3.862 1.00 90.00 346 LEU A CA 1
ATOM 2612 C C . LEU A 1 346 ? -0.487 0.366 4.509 1.00 90.00 346 LEU A C 1
ATOM 2614 O O . LEU A 1 346 ? -0.087 1.483 4.825 1.00 90.00 346 LEU A O 1
ATOM 2618 N N . ARG A 1 347 ? 0.258 -0.732 4.675 1.00 89.06 347 ARG A N 1
ATOM 2619 C CA . ARG A 1 347 ? 1.604 -0.691 5.258 1.00 89.06 347 ARG A CA 1
ATOM 2620 C C . ARG A 1 347 ? 2.573 0.099 4.388 1.00 89.06 347 ARG A C 1
ATOM 2622 O O . ARG A 1 347 ? 3.228 1.012 4.883 1.00 89.06 347 ARG A O 1
ATOM 2629 N N . LEU A 1 348 ? 2.571 -0.182 3.087 1.00 87.31 348 LEU A N 1
ATOM 2630 C CA . LEU A 1 348 ? 3.372 0.536 2.101 1.00 87.31 348 LEU A CA 1
ATOM 2631 C C . LEU A 1 348 ? 3.036 2.037 2.092 1.00 87.31 348 LEU A C 1
ATOM 2633 O O . LEU A 1 348 ? 3.938 2.873 2.066 1.00 87.31 348 LEU A O 1
ATOM 2637 N N . LEU A 1 349 ? 1.747 2.388 2.177 1.00 90.38 349 LEU A N 1
ATOM 2638 C CA . LEU A 1 349 ? 1.276 3.775 2.257 1.00 90.38 349 LEU A CA 1
ATOM 2639 C C . LEU A 1 349 ? 1.734 4.472 3.545 1.00 90.38 349 LEU A C 1
ATOM 2641 O O . LEU A 1 349 ? 2.161 5.626 3.486 1.00 90.38 349 LEU A O 1
ATOM 2645 N N . VAL A 1 350 ? 1.676 3.793 4.695 1.00 90.69 350 VAL A N 1
ATOM 2646 C CA . VAL A 1 350 ? 2.159 4.322 5.982 1.00 90.69 350 VAL A CA 1
ATOM 2647 C C . VAL A 1 350 ? 3.662 4.566 5.929 1.00 90.69 350 VAL A C 1
ATOM 2649 O O . VAL A 1 350 ? 4.113 5.662 6.248 1.00 90.69 350 VAL A O 1
ATOM 2652 N N . GLU A 1 351 ? 4.442 3.587 5.478 1.00 87.75 351 GLU A N 1
ATOM 2653 C CA . GLU A 1 351 ? 5.901 3.691 5.384 1.00 87.75 351 GLU A CA 1
ATOM 2654 C C . GLU A 1 351 ? 6.343 4.763 4.384 1.00 87.75 351 GLU A C 1
ATOM 2656 O O . GLU A 1 351 ? 7.300 5.501 4.630 1.00 87.75 351 GLU A O 1
ATOM 2661 N N . HIS A 1 352 ? 5.648 4.877 3.251 1.00 87.31 352 HIS A N 1
ATOM 2662 C CA . HIS A 1 352 ? 5.883 5.946 2.286 1.00 87.31 352 HIS A CA 1
ATOM 2663 C C . HIS A 1 352 ? 5.542 7.319 2.882 1.00 87.31 352 HIS A C 1
ATOM 2665 O O . HIS A 1 352 ? 6.345 8.248 2.791 1.00 87.31 352 HIS A O 1
ATOM 2671 N N . SER A 1 353 ? 4.399 7.437 3.562 1.00 88.88 353 SER A N 1
ATOM 2672 C CA . SER A 1 353 ? 3.987 8.677 4.228 1.00 88.88 353 SER A CA 1
ATOM 2673 C C . SER A 1 353 ? 4.978 9.077 5.322 1.00 88.88 353 SER A C 1
ATOM 2675 O O . SER A 1 353 ? 5.389 10.228 5.377 1.00 88.88 353 SER A O 1
ATOM 2677 N N . LEU A 1 354 ? 5.443 8.144 6.157 1.00 87.88 354 LEU A N 1
ATOM 2678 C CA . LEU A 1 354 ? 6.448 8.420 7.190 1.00 87.88 354 LEU A CA 1
ATOM 2679 C C . LEU A 1 354 ? 7.777 8.897 6.595 1.00 87.88 354 LEU A C 1
ATOM 2681 O O . LEU A 1 354 ? 8.344 9.867 7.094 1.00 87.88 354 LEU A O 1
ATOM 2685 N N . ARG A 1 355 ? 8.237 8.289 5.492 1.00 85.56 355 ARG A N 1
ATOM 2686 C CA . ARG A 1 355 ? 9.424 8.760 4.756 1.00 85.56 355 ARG A CA 1
ATOM 2687 C C . ARG A 1 355 ? 9.239 10.181 4.231 1.00 85.56 355 ARG A C 1
ATOM 2689 O O . ARG A 1 355 ? 10.099 11.029 4.457 1.00 85.56 355 ARG A O 1
ATOM 2696 N N . LYS A 1 356 ? 8.092 10.470 3.612 1.00 83.88 356 LYS A N 1
ATOM 2697 C CA . LYS A 1 356 ? 7.734 11.814 3.129 1.00 83.88 356 LYS A CA 1
ATOM 2698 C C . LYS A 1 356 ? 7.687 12.848 4.260 1.00 83.88 356 LYS A C 1
ATOM 2700 O O . LYS A 1 356 ? 8.012 14.013 4.050 1.00 83.88 356 LYS A O 1
ATOM 2705 N N . LEU A 1 357 ? 7.311 12.427 5.466 1.00 84.31 357 LEU A N 1
ATOM 2706 C CA . LEU A 1 357 ? 7.234 13.273 6.660 1.00 84.31 357 LEU A CA 1
ATOM 2707 C C . LEU A 1 357 ? 8.535 13.330 7.468 1.00 84.31 357 LEU A C 1
ATOM 2709 O O . LEU A 1 357 ? 8.626 14.128 8.400 1.00 84.31 357 LEU A O 1
ATOM 2713 N N . SER A 1 358 ? 9.555 12.553 7.103 1.00 81.88 358 SER A N 1
ATOM 2714 C CA . SER A 1 358 ? 10.838 12.507 7.809 1.00 81.88 358 SER A CA 1
ATOM 2715 C C . SER A 1 358 ? 11.532 13.874 7.935 1.00 81.88 358 SER A C 1
ATOM 2717 O O . SER A 1 358 ? 12.040 14.160 9.018 1.00 81.88 358 SER A O 1
ATOM 2719 N N . PRO A 1 359 ? 11.529 14.769 6.920 1.00 80.00 359 PRO A N 1
ATOM 2720 C CA . PRO A 1 359 ? 12.107 16.110 7.069 1.00 80.00 359 PRO A CA 1
ATOM 2721 C C . PRO A 1 359 ? 11.391 16.956 8.130 1.00 80.00 359 PRO A C 1
ATOM 2723 O O . PRO A 1 359 ? 12.024 17.719 8.856 1.00 80.00 359 PRO A O 1
ATOM 2726 N N . ILE A 1 360 ? 10.070 16.793 8.252 1.00 74.94 360 ILE A N 1
ATOM 2727 C CA . ILE A 1 360 ? 9.262 17.473 9.271 1.00 74.94 360 ILE A CA 1
ATOM 2728 C C . ILE A 1 360 ? 9.573 16.878 10.646 1.00 74.94 360 ILE A C 1
ATOM 2730 O O . ILE A 1 360 ? 9.790 17.619 11.598 1.00 74.94 360 ILE A O 1
ATOM 2734 N N . ALA A 1 361 ? 9.657 15.550 10.746 1.00 74.19 361 ALA A N 1
ATOM 2735 C CA . ALA A 1 361 ? 10.010 14.849 11.979 1.00 74.19 361 ALA A CA 1
ATOM 2736 C C . ALA A 1 361 ? 11.414 15.235 12.491 1.00 74.19 361 ALA A C 1
ATOM 2738 O O . ALA A 1 361 ? 11.610 15.405 13.697 1.00 74.19 361 ALA A O 1
ATOM 2739 N N . ALA A 1 362 ? 12.366 15.470 11.581 1.00 76.88 362 ALA A N 1
ATOM 2740 C CA . ALA A 1 362 ? 13.719 15.906 11.917 1.00 76.88 362 ALA A CA 1
ATOM 2741 C C . ALA A 1 362 ? 13.742 17.271 12.625 1.00 76.88 362 ALA A C 1
ATOM 2743 O O . ALA A 1 362 ? 14.545 17.463 13.540 1.00 76.88 362 ALA A O 1
ATOM 2744 N N . ALA A 1 363 ? 12.825 18.186 12.283 1.00 75.94 363 ALA A N 1
ATOM 2745 C CA . ALA A 1 363 ? 12.672 19.467 12.981 1.00 75.94 363 ALA A CA 1
ATOM 2746 C C . ALA A 1 363 ? 12.255 19.302 14.458 1.00 75.94 363 ALA A C 1
ATOM 2748 O O . ALA A 1 363 ? 12.508 20.187 15.272 1.00 75.94 363 ALA A O 1
ATOM 2749 N N . PHE A 1 364 ? 11.677 18.152 14.818 1.00 69.94 364 PHE A N 1
ATOM 2750 C CA . PHE A 1 364 ? 11.293 17.783 16.184 1.00 69.94 364 PHE A CA 1
ATOM 2751 C C . PHE A 1 364 ? 12.275 16.794 16.840 1.00 69.94 364 PHE A C 1
ATOM 2753 O O . PHE A 1 364 ? 11.979 16.227 17.889 1.00 69.94 364 PHE A O 1
ATOM 2760 N N . GLY A 1 365 ? 13.456 16.585 16.245 1.00 68.31 365 GLY A N 1
ATOM 2761 C CA . GLY A 1 365 ? 14.501 15.710 16.786 1.00 68.31 365 GLY A CA 1
ATOM 2762 C C . GLY A 1 365 ? 14.327 14.220 16.472 1.00 68.31 365 GLY A C 1
ATOM 2763 O O . GLY A 1 365 ? 15.067 13.402 17.017 1.00 68.31 365 GLY A O 1
ATOM 2764 N N . VAL A 1 366 ? 13.399 13.856 15.582 1.00 74.00 366 VAL A N 1
ATOM 2765 C CA . VAL A 1 366 ? 13.135 12.467 15.180 1.00 74.00 366 VAL A CA 1
ATOM 2766 C C . VAL A 1 366 ? 13.774 12.198 13.821 1.00 74.00 366 VAL A C 1
ATOM 2768 O O . VAL A 1 366 ? 13.318 12.700 12.798 1.00 74.00 366 VAL A O 1
ATOM 2771 N N . LYS A 1 367 ? 14.864 11.422 13.810 1.00 65.25 367 LYS A N 1
ATOM 2772 C CA . LYS A 1 367 ? 15.653 11.161 12.590 1.00 65.25 367 LYS A CA 1
ATOM 2773 C C . LYS A 1 367 ? 15.029 10.111 11.669 1.00 65.25 367 LYS A C 1
ATOM 2775 O O . LYS A 1 367 ? 15.157 10.231 10.459 1.00 65.25 367 LYS A O 1
ATOM 2780 N N . GLU A 1 368 ? 14.351 9.117 12.239 1.00 76.94 368 GLU A N 1
ATOM 2781 C CA . GLU A 1 368 ? 13.691 8.033 11.503 1.00 76.94 368 GLU A CA 1
ATOM 2782 C C . GLU A 1 368 ? 12.402 7.632 12.225 1.00 76.94 368 GLU A C 1
ATOM 2784 O O . GLU A 1 368 ? 12.448 6.806 13.143 1.00 76.94 368 GLU A O 1
ATOM 2789 N N . PRO A 1 369 ? 11.251 8.215 11.866 1.00 78.62 369 PRO A N 1
ATOM 2790 C CA . PRO A 1 369 ? 9.996 7.813 12.470 1.00 78.62 369 PRO A CA 1
ATOM 2791 C C . PRO A 1 369 ? 9.593 6.414 11.995 1.00 78.62 369 PRO A C 1
ATOM 2793 O O . PRO A 1 369 ? 9.451 6.160 10.798 1.00 78.62 369 PRO A O 1
ATOM 2796 N N . ARG A 1 370 ? 9.380 5.508 12.945 1.00 83.19 370 ARG A N 1
ATOM 2797 C CA . ARG A 1 370 ? 8.872 4.150 12.718 1.00 83.19 370 ARG A CA 1
ATOM 2798 C C . ARG A 1 370 ? 7.500 3.999 13.356 1.00 83.19 370 ARG A C 1
ATOM 2800 O O . ARG A 1 370 ? 7.116 4.795 14.205 1.00 83.19 370 ARG A O 1
ATOM 2807 N N . ILE A 1 371 ? 6.768 2.963 12.973 1.00 87.44 371 ILE A N 1
ATOM 2808 C CA . ILE A 1 371 ? 5.495 2.602 13.596 1.00 87.44 371 ILE A CA 1
ATOM 2809 C C . ILE A 1 371 ? 5.627 1.243 14.282 1.00 87.44 371 ILE A C 1
ATOM 2811 O O . ILE A 1 371 ? 6.254 0.337 13.736 1.00 87.44 371 ILE A O 1
ATOM 2815 N N . SER A 1 372 ? 5.083 1.117 15.492 1.00 87.50 372 SER A N 1
ATOM 2816 C CA . SER A 1 372 ? 4.971 -0.178 16.180 1.00 87.50 372 SER A CA 1
ATOM 2817 C C . SER A 1 372 ? 3.922 -1.074 15.509 1.00 87.50 372 SER A C 1
ATOM 2819 O O . SER A 1 372 ? 2.969 -0.574 14.906 1.00 87.50 372 SER A O 1
ATOM 2821 N N . GLU A 1 373 ? 4.064 -2.396 15.623 1.00 86.94 373 GLU A N 1
ATOM 2822 C CA . GLU A 1 373 ? 3.093 -3.345 15.053 1.00 86.94 373 GLU A CA 1
ATOM 2823 C C . GLU A 1 373 ? 1.698 -3.152 15.655 1.00 86.94 373 GLU A C 1
ATOM 2825 O O . GLU A 1 373 ? 0.693 -3.151 14.945 1.00 86.94 373 GLU A O 1
ATOM 2830 N N . GLU A 1 374 ? 1.613 -2.879 16.956 1.00 84.56 374 GLU A N 1
ATOM 2831 C CA . GLU A 1 374 ? 0.346 -2.617 17.631 1.00 84.56 374 GLU A CA 1
ATOM 2832 C C . GLU A 1 374 ? -0.321 -1.338 17.102 1.00 84.56 374 GLU A C 1
ATOM 2834 O O . GLU A 1 374 ? -1.547 -1.276 16.968 1.00 84.56 374 GLU A O 1
ATOM 2839 N N . ALA A 1 375 ? 0.472 -0.309 16.781 1.00 86.31 375 ALA A N 1
ATOM 2840 C CA . ALA A 1 375 ? -0.036 0.931 16.204 1.00 86.31 375 ALA A CA 1
ATOM 2841 C C . ALA A 1 375 ? -0.515 0.713 14.765 1.00 86.31 375 ALA A C 1
ATOM 2843 O O . ALA A 1 375 ? -1.575 1.217 14.388 1.00 86.31 375 ALA A O 1
ATOM 2844 N N . PHE A 1 376 ? 0.210 -0.087 13.982 1.00 90.25 376 PHE A N 1
ATOM 2845 C CA . PHE A 1 376 ? -0.199 -0.466 12.633 1.00 90.25 376 PHE A CA 1
ATOM 2846 C C . PHE A 1 376 ? -1.504 -1.283 12.627 1.00 90.25 376 PHE A C 1
ATOM 2848 O O . PHE A 1 376 ? -2.396 -1.024 11.813 1.00 90.25 376 PHE A O 1
ATOM 2855 N N . LEU A 1 377 ? -1.678 -2.213 13.572 1.00 86.06 377 LEU A N 1
ATOM 2856 C CA . LEU A 1 377 ? -2.933 -2.955 13.744 1.00 86.06 377 LEU A CA 1
ATOM 2857 C C . LEU A 1 377 ? -4.107 -2.022 14.078 1.00 86.06 377 LEU A C 1
ATOM 2859 O O . LEU A 1 377 ? -5.198 -2.192 13.531 1.00 86.06 377 LEU A O 1
ATOM 2863 N N . ALA A 1 378 ? -3.891 -1.005 14.918 1.00 83.62 378 ALA A N 1
ATOM 2864 C CA . ALA A 1 378 ? -4.909 0.006 15.212 1.00 83.62 378 ALA A CA 1
ATOM 2865 C C . ALA A 1 378 ? -5.283 0.836 13.968 1.00 83.62 378 ALA A C 1
ATOM 2867 O O . ALA A 1 378 ? -6.463 1.095 13.731 1.00 83.62 378 ALA A O 1
ATOM 2868 N N . MET A 1 379 ? -4.301 1.200 13.136 1.00 87.88 379 MET A N 1
ATOM 2869 C CA . MET A 1 379 ? -4.529 1.880 11.852 1.00 87.88 379 MET A CA 1
ATOM 2870 C C . MET A 1 379 ? -5.284 1.007 10.844 1.00 87.88 379 MET A C 1
ATOM 2872 O O . MET A 1 379 ? -6.106 1.514 10.081 1.00 87.88 379 MET A O 1
ATOM 2876 N N . SER A 1 380 ? -5.030 -0.302 10.858 1.00 86.19 380 SER A N 1
ATOM 2877 C CA . SER A 1 380 ? -5.659 -1.274 9.954 1.00 86.19 380 SER A CA 1
ATOM 2878 C C . SER A 1 380 ? -7.151 -1.475 10.227 1.00 86.19 380 SER A C 1
ATOM 2880 O O . SER A 1 380 ? -7.887 -1.868 9.327 1.00 86.19 380 SER A O 1
ATOM 2882 N N . ALA A 1 381 ? -7.618 -1.177 11.443 1.00 83.75 381 ALA A N 1
ATOM 2883 C CA . ALA A 1 381 ? -9.037 -1.232 11.798 1.00 83.75 381 ALA A CA 1
ATOM 2884 C C . ALA A 1 381 ? -9.836 0.006 11.335 1.00 83.75 381 ALA A C 1
ATOM 2886 O O . ALA A 1 381 ? -11.068 0.005 11.390 1.00 83.75 381 ALA A O 1
ATOM 2887 N N . HIS A 1 382 ? -9.160 1.078 10.909 1.00 84.50 382 HIS A N 1
ATOM 2888 C CA . HIS A 1 382 ? -9.804 2.312 10.469 1.00 84.50 382 HIS A CA 1
ATOM 2889 C C . HIS A 1 382 ? -10.188 2.251 8.980 1.00 84.50 382 HIS A C 1
ATOM 2891 O O . HIS A 1 382 ? -9.464 1.693 8.162 1.00 84.50 382 HIS A O 1
ATOM 2897 N N . HIS A 1 383 ? -11.324 2.852 8.609 1.00 84.31 383 HIS A N 1
ATOM 2898 C CA . HIS A 1 383 ? -11.864 2.784 7.239 1.00 84.31 383 HIS A CA 1
ATOM 2899 C C . HIS A 1 383 ? -11.275 3.832 6.281 1.00 84.31 383 HIS A C 1
ATOM 2901 O O . HIS A 1 383 ? -11.472 3.730 5.070 1.00 84.31 383 HIS A O 1
ATOM 2907 N N . TRP A 1 384 ? -10.577 4.834 6.824 1.00 91.19 384 TRP A N 1
ATOM 2908 C CA . TRP A 1 384 ? -9.926 5.922 6.082 1.00 91.19 384 TRP A CA 1
ATOM 2909 C C . TRP A 1 384 ? -10.863 6.645 5.090 1.00 91.19 384 TRP A C 1
ATOM 2911 O O . TRP A 1 384 ? -10.597 6.635 3.885 1.00 91.19 384 TRP A O 1
ATOM 2921 N N . PRO A 1 385 ? -11.979 7.255 5.548 1.00 87.62 385 PRO A N 1
ATOM 2922 C CA . PRO A 1 385 ? -12.903 8.000 4.684 1.00 87.62 385 PRO A CA 1
ATOM 2923 C C . PRO A 1 385 ? -12.250 9.165 3.921 1.00 87.62 385 PRO A C 1
ATOM 2925 O O . PRO A 1 385 ? -12.674 9.472 2.810 1.00 87.62 385 PRO A O 1
ATOM 2928 N N . GLY A 1 386 ? -11.216 9.802 4.478 1.00 87.12 386 GLY A N 1
ATOM 2929 C CA . GLY A 1 386 ? -10.406 10.810 3.785 1.00 87.12 386 GLY A CA 1
ATOM 2930 C C . GLY A 1 386 ? -9.180 10.229 3.071 1.00 87.12 386 GLY A C 1
ATOM 2931 O O . GLY A 1 386 ? -8.319 10.982 2.618 1.00 87.12 386 GLY A O 1
ATOM 2932 N N . ASN A 1 387 ? -9.097 8.899 2.960 1.00 93.56 387 ASN A N 1
ATOM 2933 C CA . ASN A 1 387 ? -8.068 8.157 2.236 1.00 93.56 387 ASN A CA 1
ATOM 2934 C C . ASN A 1 387 ? -6.634 8.565 2.653 1.00 93.56 387 ASN A C 1
ATOM 2936 O O . ASN A 1 387 ? -6.313 8.586 3.841 1.00 93.56 387 ASN A O 1
ATOM 2940 N N . ILE A 1 388 ? -5.746 8.834 1.692 1.00 91.69 388 ILE A N 1
ATOM 2941 C CA . ILE A 1 388 ? -4.323 9.125 1.924 1.00 91.69 388 ILE A CA 1
ATOM 2942 C C . ILE A 1 388 ? -4.150 10.485 2.612 1.00 91.69 388 ILE A C 1
ATOM 2944 O O . ILE A 1 388 ? -3.274 10.629 3.460 1.00 91.69 388 ILE A O 1
ATOM 2948 N N . ASP A 1 389 ? -5.005 11.464 2.317 1.00 89.50 389 ASP A N 1
ATOM 2949 C CA . ASP A 1 389 ? -4.917 12.798 2.927 1.00 89.50 389 ASP A CA 1
ATOM 2950 C C . ASP A 1 389 ? -5.217 12.742 4.432 1.00 89.50 389 ASP A C 1
ATOM 2952 O O . ASP A 1 389 ? -4.526 13.366 5.247 1.00 89.50 389 ASP A O 1
ATOM 2956 N N . GLU A 1 390 ? -6.215 11.945 4.825 1.00 91.75 390 GLU A N 1
ATOM 2957 C CA . GLU A 1 390 ? -6.494 11.656 6.232 1.00 91.75 390 GLU A CA 1
ATOM 2958 C C . GLU A 1 390 ? -5.345 10.879 6.879 1.00 91.75 390 GLU A C 1
ATOM 2960 O O . GLU A 1 390 ? -4.907 11.248 7.971 1.00 91.75 390 GLU A O 1
ATOM 2965 N N . LEU A 1 391 ? -4.825 9.852 6.199 1.00 92.19 391 LEU A N 1
ATOM 2966 C CA . LEU A 1 391 ? -3.691 9.052 6.663 1.00 92.19 391 LEU A CA 1
ATOM 2967 C C . LEU A 1 391 ? -2.466 9.921 6.960 1.00 92.19 391 LEU A C 1
ATOM 2969 O O . LEU A 1 391 ? -1.928 9.881 8.068 1.00 92.19 391 LEU A O 1
ATOM 2973 N N . GLU A 1 392 ? -2.055 10.754 6.004 1.00 90.19 392 GLU A N 1
ATOM 2974 C CA . GLU A 1 392 ? -0.952 11.691 6.184 1.00 90.19 392 GLU A CA 1
ATOM 2975 C C . GLU A 1 392 ? -1.230 12.667 7.328 1.00 90.19 392 GLU A C 1
ATOM 2977 O O . GLU A 1 392 ? -0.328 12.979 8.099 1.00 90.19 392 GLU A O 1
ATOM 2982 N N . SER A 1 393 ? -2.465 13.152 7.463 1.00 89.44 393 SER A N 1
ATOM 2983 C CA . SER A 1 393 ? -2.844 14.091 8.525 1.00 89.44 393 SER A CA 1
ATOM 2984 C C . SER A 1 393 ? -2.824 13.448 9.913 1.00 89.44 393 SER A C 1
ATOM 2986 O O . SER A 1 393 ? -2.445 14.092 10.893 1.00 89.44 393 SER A O 1
ATOM 2988 N N . VAL A 1 394 ? -3.227 12.181 10.031 1.00 91.44 394 VAL A N 1
ATOM 2989 C CA . VAL A 1 394 ? -3.113 11.391 11.266 1.00 91.44 394 VAL A CA 1
ATOM 2990 C C . VAL A 1 394 ? -1.643 11.163 11.611 1.00 91.44 394 VAL A C 1
ATOM 2992 O O . VAL A 1 394 ? -1.242 11.449 12.736 1.00 91.44 394 VAL A O 1
ATOM 2995 N N . LEU A 1 395 ? -0.824 10.732 10.648 1.00 90.81 395 LEU A N 1
ATOM 2996 C CA . LEU A 1 395 ? 0.605 10.498 10.867 1.00 90.81 395 LEU A CA 1
ATOM 2997 C C . LEU A 1 395 ? 1.345 11.791 11.229 1.00 90.81 395 LEU A C 1
ATOM 2999 O O . LEU A 1 395 ? 2.091 11.802 12.201 1.00 90.81 395 LEU A O 1
ATOM 3003 N N . LYS A 1 396 ? 1.081 12.906 10.532 1.00 88.00 396 LYS A N 1
ATOM 3004 C CA . LYS A 1 396 ? 1.618 14.239 10.871 1.00 88.00 396 LYS A CA 1
ATOM 3005 C C . LYS A 1 396 ? 1.338 14.599 12.330 1.00 88.00 396 LYS A C 1
ATOM 3007 O O . LYS A 1 396 ? 2.250 15.008 13.039 1.00 88.00 396 LYS A O 1
ATOM 3012 N N . ARG A 1 397 ? 0.094 14.422 12.791 1.00 87.25 397 ARG A N 1
ATOM 3013 C CA . ARG A 1 397 ? -0.297 14.709 14.182 1.00 87.25 397 ARG A CA 1
ATOM 3014 C C . ARG A 1 397 ? 0.387 13.778 15.178 1.00 87.25 397 ARG A C 1
ATOM 3016 O O . ARG A 1 397 ? 0.927 14.254 16.170 1.00 87.25 397 ARG A O 1
ATOM 3023 N N . ALA A 1 398 ? 0.428 12.481 14.887 1.00 88.38 398 ALA A N 1
ATOM 3024 C CA . ALA A 1 398 ? 1.092 11.507 15.746 1.00 88.38 398 ALA A CA 1
ATOM 3025 C C . ALA A 1 398 ? 2.595 11.808 15.896 1.00 88.38 398 ALA A C 1
ATOM 3027 O O . ALA A 1 398 ? 3.118 11.757 17.004 1.00 88.38 398 ALA A O 1
ATOM 3028 N N . LEU A 1 399 ? 3.268 12.221 14.814 1.00 86.06 399 LEU A N 1
ATOM 3029 C CA . LEU A 1 399 ? 4.686 12.600 14.830 1.00 86.06 399 LEU A CA 1
ATOM 3030 C C . LEU A 1 399 ? 4.984 13.839 15.683 1.00 86.06 399 LEU A C 1
ATOM 3032 O O . LEU A 1 399 ? 6.080 13.933 16.230 1.00 86.06 399 LEU A O 1
ATOM 3036 N N . ILE A 1 400 ? 4.037 14.776 15.789 1.00 81.81 400 ILE A N 1
ATOM 3037 C CA . ILE A 1 400 ? 4.160 15.967 16.646 1.00 81.81 400 ILE A CA 1
ATOM 3038 C C . ILE A 1 400 ? 3.993 15.589 18.126 1.00 81.81 400 ILE A C 1
ATOM 3040 O O . ILE A 1 400 ? 4.640 16.173 18.992 1.00 81.81 400 ILE A O 1
ATOM 3044 N N . GLU A 1 401 ? 3.126 14.621 18.427 1.00 76.31 401 GLU A N 1
ATOM 3045 C CA . GLU A 1 401 ? 2.822 14.200 19.801 1.00 76.31 401 GLU A CA 1
ATOM 3046 C C . GLU A 1 401 ? 3.791 13.156 20.373 1.00 76.31 401 GLU A C 1
ATOM 3048 O O . GLU A 1 401 ? 3.807 12.946 21.593 1.00 76.31 401 GLU A O 1
ATOM 3053 N N . GLN A 1 402 ? 4.562 12.482 19.517 1.00 73.75 402 GLN A N 1
ATOM 3054 C CA . GLN A 1 402 ? 5.388 11.351 19.926 1.00 73.75 402 GLN A CA 1
ATOM 3055 C C . GLN A 1 402 ? 6.531 11.754 20.861 1.00 73.75 402 GLN A C 1
ATOM 3057 O O . GLN A 1 402 ? 7.099 12.846 20.784 1.00 73.75 402 GLN A O 1
ATOM 3062 N N . LYS A 1 403 ? 6.928 10.814 21.720 1.00 67.31 403 LYS A N 1
ATOM 3063 C CA . LYS A 1 403 ? 8.149 10.918 22.529 1.00 67.31 403 LYS A CA 1
ATOM 3064 C C . LYS A 1 403 ? 9.102 9.791 22.150 1.00 67.31 403 LYS A C 1
ATOM 3066 O O . LYS A 1 403 ? 9.049 8.714 22.732 1.00 67.31 403 LYS A O 1
ATOM 3071 N N . GLY A 1 404 ? 9.980 10.052 21.183 1.00 70.44 404 GLY A N 1
ATOM 3072 C CA . GLY A 1 404 ? 10.945 9.081 20.662 1.00 70.44 404 GLY A CA 1
ATOM 3073 C C . GLY A 1 404 ? 10.817 8.887 19.151 1.00 70.44 404 GLY A C 1
ATOM 3074 O O . GLY A 1 404 ? 10.245 9.728 18.468 1.00 70.44 404 GLY A O 1
ATOM 3075 N N . ASN A 1 405 ? 11.366 7.781 18.640 1.00 75.94 405 ASN A N 1
ATOM 3076 C CA . ASN A 1 405 ? 11.417 7.485 17.200 1.00 75.94 405 ASN A CA 1
ATOM 3077 C C . ASN A 1 405 ? 10.348 6.479 16.731 1.00 75.94 405 ASN A C 1
ATOM 3079 O O . ASN A 1 405 ? 10.326 6.131 15.554 1.00 75.94 405 ASN A O 1
ATOM 3083 N N . VAL A 1 406 ? 9.505 5.959 17.630 1.00 83.00 406 VAL A N 1
ATOM 3084 C CA . VAL A 1 406 ? 8.514 4.917 17.315 1.00 83.00 406 VAL A CA 1
ATOM 3085 C C . VAL A 1 406 ? 7.124 5.388 17.720 1.00 83.00 406 VAL A C 1
ATOM 3087 O O . VAL A 1 406 ? 6.894 5.665 18.894 1.00 83.00 406 VAL A O 1
ATOM 3090 N N . LEU A 1 407 ? 6.204 5.410 16.757 1.00 85.62 407 LEU A N 1
ATOM 3091 C CA . LEU A 1 407 ? 4.794 5.710 16.962 1.00 85.62 407 LEU A CA 1
ATOM 3092 C C . LEU A 1 407 ? 4.086 4.546 17.657 1.00 85.62 407 LEU A C 1
ATOM 3094 O O . LEU A 1 407 ? 4.075 3.408 17.165 1.00 85.62 407 LEU A O 1
ATOM 3098 N N . LEU A 1 408 ? 3.467 4.848 18.794 1.00 86.94 408 LEU A N 1
ATOM 3099 C CA . LEU A 1 408 ? 2.742 3.901 19.639 1.00 86.94 408 LEU A CA 1
ATOM 3100 C C . LEU A 1 408 ? 1.219 3.984 19.419 1.00 86.94 408 LEU A C 1
ATOM 3102 O O . LEU A 1 408 ? 0.701 5.020 18.986 1.00 86.94 408 LEU A O 1
ATOM 3106 N N . PRO A 1 409 ? 0.446 2.936 19.778 1.00 85.31 409 PRO A N 1
ATOM 3107 C CA . PRO A 1 409 ? -1.002 2.901 19.545 1.00 85.31 409 PRO A CA 1
ATOM 3108 C C . PRO A 1 409 ? -1.754 4.087 20.153 1.00 85.31 409 PRO A C 1
ATOM 3110 O O . PRO A 1 409 ? -2.728 4.574 19.581 1.00 85.31 409 PRO A O 1
ATOM 3113 N N . ALA A 1 410 ? -1.299 4.571 21.312 1.00 81.88 410 ALA A N 1
ATOM 3114 C CA . ALA A 1 410 ? -1.927 5.684 22.015 1.00 81.88 410 ALA A CA 1
ATOM 3115 C C . ALA A 1 410 ? -1.825 7.009 21.240 1.00 81.88 410 ALA A C 1
ATOM 3117 O O . ALA A 1 410 ? -2.744 7.821 21.312 1.00 81.88 410 ALA A O 1
ATOM 3118 N N . GLU A 1 411 ? -0.733 7.222 20.504 1.00 82.81 411 GLU A N 1
ATOM 3119 C CA . GLU A 1 411 ? -0.496 8.427 19.697 1.00 82.81 411 GLU A CA 1
ATOM 3120 C C . GLU A 1 411 ? -1.347 8.388 18.427 1.00 82.81 411 GLU A C 1
ATOM 3122 O O . GLU A 1 411 ? -2.038 9.354 18.118 1.00 82.81 411 GLU A O 1
ATOM 3127 N N . ILE A 1 412 ? -1.406 7.231 17.759 1.00 85.00 412 ILE A N 1
ATOM 3128 C CA . ILE A 1 412 ? -2.301 7.012 16.616 1.00 85.00 412 ILE A CA 1
ATOM 3129 C C . ILE A 1 412 ? -3.767 7.175 17.026 1.00 85.00 412 ILE A C 1
ATOM 3131 O O . ILE A 1 412 ? -4.511 7.884 16.358 1.00 85.00 412 ILE A O 1
ATOM 3135 N N . THR A 1 413 ? -4.194 6.566 18.134 1.00 83.25 413 THR A N 1
ATOM 3136 C CA . THR A 1 413 ? -5.597 6.631 18.581 1.00 83.25 413 THR A CA 1
ATOM 3137 C C . THR A 1 413 ? -6.009 8.067 18.911 1.00 83.25 413 THR A C 1
ATOM 3139 O O . THR A 1 413 ? -7.104 8.499 18.541 1.00 83.25 413 THR A O 1
ATOM 3142 N N . ARG A 1 414 ? -5.126 8.840 19.560 1.00 79.31 414 ARG A N 1
ATOM 3143 C CA . ARG A 1 414 ? -5.344 10.272 19.823 1.00 79.31 414 ARG A CA 1
ATOM 3144 C C . ARG A 1 414 ? -5.392 11.094 18.541 1.00 79.31 414 ARG A C 1
ATOM 3146 O O . ARG A 1 414 ? -6.305 11.907 18.387 1.00 79.31 414 ARG A O 1
ATOM 3153 N N . ALA A 1 415 ? -4.473 10.836 17.613 1.00 78.75 415 ALA A N 1
ATOM 3154 C CA . ALA A 1 415 ? -4.434 11.499 16.320 1.00 78.75 415 ALA A CA 1
ATOM 3155 C C . ALA A 1 415 ? -5.696 11.199 15.495 1.00 78.75 415 ALA A C 1
ATOM 3157 O O . ALA A 1 415 ? -6.324 12.127 15.000 1.00 78.75 415 ALA A O 1
ATOM 3158 N N . VAL A 1 416 ? -6.153 9.948 15.408 1.00 80.25 416 VAL A N 1
ATOM 3159 C CA . VAL A 1 416 ? -7.420 9.594 14.736 1.00 80.25 416 VAL A CA 1
ATOM 3160 C C . VAL A 1 416 ? -8.611 10.289 15.407 1.00 80.25 416 VAL A C 1
ATOM 3162 O O . VAL A 1 416 ? -9.452 10.860 14.721 1.00 80.25 416 VAL A O 1
ATOM 3165 N N . SER A 1 417 ? -8.635 10.345 16.741 1.00 74.94 417 SER A N 1
ATOM 3166 C CA . SER A 1 417 ? -9.718 10.985 17.508 1.00 74.94 417 SER A CA 1
ATOM 3167 C C . SER A 1 417 ? -9.684 12.525 17.496 1.00 74.94 417 SER A C 1
ATOM 3169 O O . SER A 1 417 ? -10.609 13.157 18.000 1.00 74.94 417 SER A O 1
ATOM 3171 N N . GLY A 1 418 ? -8.631 13.151 16.954 1.00 58.72 418 GLY A N 1
ATOM 3172 C CA . GLY A 1 418 ? -8.524 14.613 16.843 1.00 58.72 418 GLY A CA 1
ATOM 3173 C C . GLY A 1 418 ? -8.188 15.363 18.138 1.00 58.72 418 GLY A C 1
ATOM 3174 O O . GLY A 1 418 ? -8.368 16.578 18.197 1.00 58.72 418 GLY A O 1
ATOM 3175 N N . ALA A 1 419 ? -7.685 14.683 19.169 1.00 46.66 419 ALA A N 1
ATOM 3176 C CA . ALA A 1 419 ? -7.381 15.299 20.461 1.00 46.66 419 ALA A CA 1
ATOM 3177 C C . ALA A 1 419 ? -6.010 16.011 20.449 1.00 46.66 419 ALA A C 1
ATOM 3179 O O . ALA A 1 419 ? -5.025 15.454 20.912 1.00 46.66 419 ALA A O 1
ATOM 3180 N N . SER A 1 420 ? -5.939 17.237 19.915 1.00 33.50 420 SER A N 1
ATOM 3181 C CA . SER A 1 420 ? -4.689 18.015 19.814 1.00 33.50 420 SER A CA 1
ATOM 3182 C C . SER A 1 420 ? -4.093 18.415 21.174 1.00 33.50 420 SER A C 1
ATOM 3184 O O . SER A 1 420 ? -4.786 18.953 22.041 1.00 33.50 420 SER A O 1
ATOM 3186 N N . VAL A 1 421 ? -2.769 18.269 21.302 1.00 41.72 421 VAL A N 1
ATOM 3187 C CA . VAL A 1 421 ? -1.932 18.762 22.410 1.00 41.72 421 VAL A CA 1
ATOM 3188 C C . VAL A 1 421 ? -1.447 20.188 22.113 1.00 41.72 421 VAL A C 1
ATOM 3190 O O . VAL A 1 421 ? -0.415 20.391 21.485 1.00 41.72 421 VAL A O 1
ATOM 3193 N N . VAL A 1 422 ? -2.165 21.202 22.591 1.00 30.38 422 VAL A N 1
ATOM 3194 C CA . VAL A 1 422 ? -1.540 22.488 22.944 1.00 30.38 422 VAL A CA 1
ATOM 3195 C C . VAL A 1 422 ? -1.693 22.631 24.455 1.00 30.38 422 VAL A C 1
ATOM 3197 O O . VAL A 1 422 ? -2.817 22.500 24.947 1.00 30.38 422 VAL A O 1
ATOM 3200 N N . PRO A 1 423 ? -0.621 22.919 25.218 1.00 37.94 423 PRO A N 1
ATOM 3201 C CA . PRO A 1 423 ? -0.764 23.447 26.564 1.00 37.94 423 PRO A CA 1
ATOM 3202 C C . PRO A 1 423 ? -1.256 24.893 26.435 1.00 37.94 423 PRO A C 1
ATOM 3204 O O . PRO A 1 423 ? -0.497 25.849 26.566 1.00 37.94 423 PRO A O 1
ATOM 3207 N N . ALA A 1 424 ? -2.534 25.059 26.101 1.00 27.09 424 ALA A N 1
ATOM 3208 C CA . ALA A 1 424 ? -3.200 26.331 26.271 1.00 27.09 424 ALA A CA 1
ATOM 3209 C C . ALA A 1 424 ? -3.296 26.566 27.778 1.00 27.09 424 ALA A C 1
ATOM 3211 O O . ALA A 1 424 ? -3.746 25.689 28.523 1.00 27.09 424 ALA A O 1
ATOM 3212 N N . ALA A 1 425 ? -2.822 27.731 28.215 1.00 34.66 425 ALA A N 1
ATOM 3213 C CA . ALA A 1 425 ? -3.113 28.258 29.532 1.00 34.66 425 ALA A CA 1
ATOM 3214 C C . ALA A 1 425 ? -4.601 28.023 29.839 1.00 34.66 425 ALA A C 1
ATOM 3216 O O . ALA A 1 425 ? -5.467 28.454 29.085 1.00 34.66 425 ALA A O 1
ATOM 3217 N N . ASP A 1 426 ? -4.838 27.260 30.902 1.00 32.66 426 ASP A N 1
ATOM 3218 C CA . ASP A 1 426 ? -6.129 26.917 31.490 1.00 32.66 426 ASP A CA 1
ATOM 3219 C C . ASP A 1 426 ? -7.267 26.527 30.502 1.00 32.66 426 ASP A C 1
ATOM 3221 O O . ASP A 1 426 ? -8.005 27.378 30.000 1.00 32.66 426 ASP A O 1
ATOM 3225 N N . PRO A 1 427 ? -7.548 25.220 30.300 1.00 32.16 427 PRO A N 1
ATOM 3226 C CA . PRO A 1 427 ? -8.704 24.722 29.534 1.00 32.16 427 PRO A CA 1
ATOM 3227 C C . PRO A 1 427 ? -10.063 25.002 30.209 1.00 32.16 427 PRO A C 1
ATOM 3229 O O . PRO A 1 427 ? -11.095 24.410 29.867 1.00 32.16 427 PRO A O 1
ATOM 3232 N N . SER A 1 428 ? -10.090 25.885 31.207 1.00 34.31 428 SER A N 1
ATOM 3233 C CA . SER A 1 428 ? -11.292 26.273 31.923 1.00 34.31 428 SER A CA 1
ATOM 3234 C C . SER A 1 428 ? -12.200 27.211 31.111 1.00 34.31 428 SER A C 1
ATOM 3236 O O . SER A 1 428 ? -13.374 27.292 31.459 1.00 34.31 428 SER A O 1
ATOM 3238 N N . ALA A 1 429 ? -11.737 27.807 29.998 1.00 35.75 429 ALA A N 1
ATOM 3239 C CA . ALA A 1 429 ? -12.455 28.904 29.331 1.00 35.75 429 ALA A CA 1
ATOM 3240 C C . ALA A 1 429 ? -13.196 28.608 28.000 1.00 35.75 429 ALA A C 1
ATOM 3242 O O . ALA A 1 429 ? -14.115 29.355 27.692 1.00 35.75 429 ALA A O 1
ATOM 3243 N N . SER A 1 430 ? -12.901 27.557 27.213 1.00 31.27 430 SER A N 1
ATOM 3244 C CA . SER A 1 430 ? -13.559 27.373 25.885 1.00 31.27 430 SER A CA 1
ATOM 3245 C C . SER A 1 430 ? -14.531 26.193 25.757 1.00 31.27 430 SER A C 1
ATOM 3247 O O . SER A 1 430 ? -15.240 26.087 24.764 1.00 31.27 430 SER A O 1
ATOM 3249 N N . ALA A 1 431 ? -14.670 25.358 26.791 1.00 35.16 431 ALA A N 1
ATOM 3250 C CA . ALA A 1 431 ? -15.797 24.419 26.919 1.00 35.16 431 ALA A CA 1
ATOM 3251 C C . ALA A 1 431 ? -17.001 25.046 27.664 1.00 35.16 431 ALA A C 1
ATOM 3253 O O . ALA A 1 431 ? -17.841 24.342 28.223 1.00 35.16 431 ALA A O 1
ATOM 3254 N N . LEU A 1 432 ? -17.056 26.380 27.682 1.00 39.56 432 LEU A N 1
ATOM 3255 C CA . LEU A 1 432 ? -18.162 27.208 28.157 1.00 39.56 432 LEU A CA 1
ATOM 3256 C C . LEU A 1 432 ? -18.718 28.023 26.978 1.00 39.56 432 LEU A C 1
ATOM 3258 O O . LEU A 1 432 ? -18.521 29.227 26.912 1.00 39.56 432 LEU A O 1
ATOM 3262 N N . CYS A 1 433 ? -19.359 27.350 26.022 1.00 33.41 433 CYS A N 1
ATOM 3263 C CA . CYS A 1 433 ? -20.381 27.898 25.114 1.00 33.41 433 CYS A CA 1
ATOM 3264 C C . CYS A 1 433 ? -20.775 26.769 24.153 1.00 33.41 433 CYS A C 1
ATOM 3266 O O . CYS A 1 433 ? -19.924 26.279 23.426 1.00 33.41 433 CYS A O 1
ATOM 3268 N N . THR A 1 434 ? -21.983 26.236 24.086 1.00 39.28 434 THR A N 1
ATOM 3269 C CA . THR A 1 434 ? -23.252 26.446 24.778 1.00 39.28 434 THR A CA 1
ATOM 3270 C C . THR A 1 434 ? -23.931 25.081 24.659 1.00 39.28 434 THR A C 1
ATOM 3272 O O . THR A 1 434 ? -24.050 24.546 23.559 1.00 39.28 434 THR A O 1
ATOM 3275 N N . THR A 1 435 ? -24.380 24.470 25.762 1.00 52.16 435 THR A N 1
ATOM 3276 C CA . THR A 1 435 ? -25.542 23.586 25.585 1.00 52.16 435 THR A CA 1
ATOM 3277 C C . THR A 1 435 ? -26.635 24.573 25.253 1.00 52.16 435 THR A C 1
ATOM 3279 O O . THR A 1 435 ? -26.987 25.372 26.119 1.00 52.16 435 THR A O 1
ATOM 3282 N N . ASP A 1 436 ? -27.018 24.652 23.985 1.00 64.25 436 ASP A N 1
ATOM 3283 C CA . ASP A 1 436 ? -28.127 25.500 23.617 1.00 64.25 436 ASP A CA 1
ATOM 3284 C C . ASP A 1 436 ? -29.363 24.933 24.314 1.00 64.25 436 ASP A C 1
ATOM 3286 O O . ASP A 1 436 ? -29.936 23.924 23.900 1.00 64.25 436 ASP A O 1
ATOM 3290 N N . TRP A 1 437 ? -29.695 25.534 25.457 1.00 72.50 437 TRP A N 1
ATOM 3291 C CA . TRP A 1 437 ? -30.828 25.114 26.254 1.00 72.50 437 TRP A CA 1
ATOM 3292 C C . TRP A 1 437 ? -32.120 25.317 25.476 1.00 72.50 437 TRP A C 1
ATOM 3294 O O . TRP A 1 437 ? -33.038 24.563 25.750 1.00 72.50 437 TRP A O 1
ATOM 3304 N N . THR A 1 438 ? -32.163 26.221 24.480 1.00 69.62 438 THR A N 1
ATOM 3305 C CA . THR A 1 438 ? -33.330 26.359 23.596 1.00 69.62 438 THR A CA 1
ATOM 3306 C C . THR A 1 438 ? -33.502 25.121 22.722 1.00 69.62 438 THR A C 1
ATOM 3308 O O . THR A 1 438 ? -34.531 24.459 22.813 1.00 69.62 438 THR A O 1
ATOM 3311 N N . THR A 1 439 ? -32.447 24.671 22.037 1.00 71.50 439 THR A N 1
ATOM 3312 C CA . THR A 1 439 ? -32.472 23.388 21.312 1.00 71.50 439 THR A CA 1
ATOM 3313 C C . THR A 1 439 ? -32.773 22.185 22.230 1.00 71.50 439 THR A C 1
ATOM 3315 O O . THR A 1 439 ? -33.523 21.289 21.847 1.00 71.50 439 THR A O 1
ATOM 3318 N N . PHE A 1 440 ? -32.232 22.134 23.4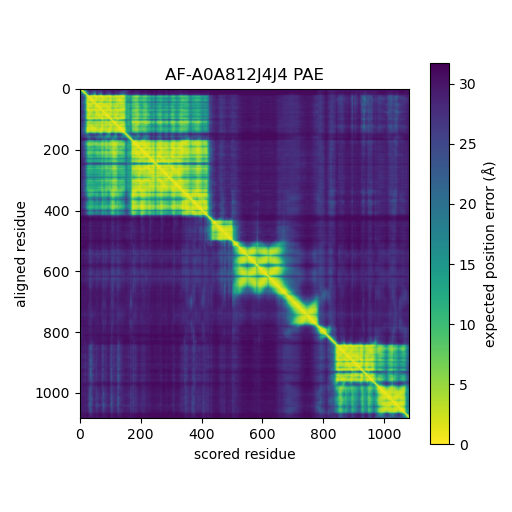58 1.00 76.62 440 PHE A N 1
ATOM 3319 C CA . PHE A 1 440 ? -32.532 21.046 24.407 1.00 76.62 440 PHE A CA 1
ATOM 3320 C C . PHE A 1 440 ? -33.992 21.065 24.883 1.00 76.62 440 PHE A C 1
ATOM 3322 O O . PHE A 1 440 ? -34.600 20.001 25.002 1.00 76.62 440 PHE A O 1
ATOM 3329 N N . THR A 1 441 ? -34.559 22.242 25.165 1.00 76.75 441 THR A N 1
ATOM 3330 C CA . THR A 1 441 ? -35.954 22.360 25.598 1.00 76.75 441 THR A CA 1
ATOM 3331 C C . THR A 1 441 ? -36.915 22.054 24.464 1.00 76.75 441 THR A C 1
ATOM 3333 O O . THR A 1 441 ? -37.830 21.266 24.677 1.00 76.75 441 THR A O 1
ATOM 3336 N N . ASP A 1 442 ? -36.676 22.582 23.264 1.00 77.19 442 ASP A N 1
ATOM 3337 C CA . ASP A 1 442 ? -37.562 22.394 22.111 1.00 77.19 442 ASP A CA 1
ATOM 3338 C C . ASP A 1 442 ? -37.642 20.912 21.726 1.00 77.19 442 ASP A C 1
ATOM 3340 O O . ASP A 1 442 ? -38.731 20.352 21.612 1.00 77.19 442 ASP A O 1
ATOM 3344 N N . MET A 1 443 ? -36.499 20.221 21.692 1.00 75.75 443 MET A N 1
ATOM 3345 C CA . MET A 1 443 ? -36.432 18.790 21.378 1.00 75.75 443 MET A CA 1
ATOM 3346 C C . MET A 1 443 ? -37.135 17.908 22.428 1.00 75.75 443 MET A C 1
ATOM 3348 O O . MET A 1 443 ? -37.660 16.844 22.104 1.00 75.75 443 MET A O 1
ATOM 3352 N N . ARG A 1 444 ? -37.151 18.320 23.703 1.00 79.12 444 ARG A N 1
ATOM 3353 C CA . ARG A 1 444 ? -37.816 17.572 24.788 1.00 79.12 444 ARG A CA 1
ATOM 3354 C C . ARG A 1 444 ? -39.304 17.893 24.910 1.00 79.12 444 ARG A C 1
ATOM 3356 O O . ARG A 1 444 ? -40.067 17.013 25.308 1.00 79.12 444 ARG A O 1
ATOM 3363 N N . ILE A 1 445 ? -39.711 19.105 24.534 1.00 77.75 445 ILE A N 1
ATOM 3364 C CA . ILE A 1 445 ? -41.117 19.502 24.401 1.00 77.75 445 ILE A CA 1
ATOM 3365 C C . ILE A 1 445 ? -41.753 18.765 23.215 1.00 77.75 445 ILE A C 1
ATOM 3367 O O . ILE A 1 445 ? -42.822 18.183 23.374 1.00 77.75 445 ILE A O 1
ATOM 3371 N N . GLU A 1 446 ? -41.073 18.696 22.066 1.00 76.31 446 GLU A N 1
ATOM 3372 C CA . GLU A 1 446 ? -41.517 17.900 20.909 1.00 76.31 446 GLU A CA 1
ATOM 3373 C C . GLU A 1 446 ? -41.601 16.400 21.226 1.00 76.31 446 GLU A C 1
ATOM 3375 O O . GLU A 1 446 ? -42.492 15.708 20.735 1.00 76.31 446 GLU A O 1
ATOM 3380 N N . ALA A 1 447 ? -40.719 15.897 22.095 1.00 74.25 447 ALA A N 1
ATOM 3381 C CA . ALA A 1 447 ? -40.756 14.519 22.582 1.00 74.25 447 ALA A CA 1
ATOM 3382 C C . ALA A 1 447 ? -41.820 14.261 23.672 1.00 74.25 447 ALA A C 1
ATOM 3384 O O . ALA A 1 447 ? -41.934 13.129 24.143 1.00 74.25 447 ALA A O 1
ATOM 3385 N N . GLY A 1 448 ? -42.587 15.280 24.084 1.00 78.06 448 GLY A N 1
ATOM 3386 C CA . GLY A 1 448 ? -43.676 15.146 25.054 1.00 78.06 448 GLY A CA 1
ATOM 3387 C C . GLY A 1 448 ? -43.226 14.836 26.486 1.00 78.06 448 GLY A C 1
ATOM 3388 O O . GLY A 1 448 ? -43.910 14.091 27.183 1.00 78.06 448 GLY A O 1
ATOM 3389 N N . SER A 1 449 ? -42.070 15.345 26.930 1.00 77.12 449 SER A N 1
ATOM 3390 C CA . SER A 1 449 ? -41.590 15.096 28.298 1.00 77.12 449 SER A CA 1
ATOM 3391 C C . SER A 1 449 ? -42.372 15.892 29.356 1.00 77.12 449 SER A C 1
ATOM 3393 O O . SER A 1 449 ? -42.367 17.123 29.353 1.00 77.12 449 SER A O 1
ATOM 3395 N N . ASP A 1 450 ? -42.927 15.180 30.341 1.00 76.69 450 ASP A N 1
ATOM 3396 C CA . ASP A 1 450 ? -43.547 15.750 31.549 1.00 76.69 450 ASP A CA 1
ATOM 3397 C C . ASP A 1 450 ? -42.528 16.039 32.680 1.00 76.69 450 ASP A C 1
ATOM 3399 O O . ASP A 1 450 ? -42.889 16.535 33.750 1.00 76.69 450 ASP A O 1
ATOM 3403 N N . SER A 1 451 ? -41.237 15.738 32.474 1.00 80.75 451 SER A N 1
ATOM 3404 C CA . SER A 1 451 ? -40.175 15.822 33.497 1.00 80.75 451 SER A CA 1
ATOM 3405 C C . SER A 1 451 ? -38.985 16.705 33.112 1.00 80.75 451 SER A C 1
ATOM 3407 O O . SER A 1 451 ? -37.878 16.537 33.634 1.00 80.75 451 SER A O 1
ATOM 3409 N N . LEU A 1 452 ? -39.216 17.703 32.255 1.00 79.81 452 LEU A N 1
ATOM 3410 C CA . LEU A 1 452 ? -38.183 18.572 31.680 1.00 79.81 452 LEU A CA 1
ATOM 3411 C C . LEU A 1 452 ? -37.228 19.190 32.721 1.00 79.81 452 LEU A C 1
ATOM 3413 O O . LEU A 1 452 ? -36.018 19.248 32.506 1.00 79.81 452 LEU A O 1
ATOM 3417 N N . HIS A 1 453 ? -37.747 19.601 33.882 1.00 77.00 453 HIS A N 1
ATOM 3418 C CA . HIS A 1 453 ? -36.938 20.166 34.968 1.00 77.00 453 HIS A CA 1
ATOM 3419 C C . HIS A 1 453 ? -35.942 19.151 35.559 1.00 77.00 453 HIS A C 1
ATOM 3421 O O . HIS A 1 453 ? -34.773 19.473 35.776 1.00 77.00 453 HIS A O 1
ATOM 3427 N N . ALA A 1 454 ? -36.379 17.912 35.806 1.00 77.00 454 ALA A N 1
ATOM 3428 C CA . ALA A 1 454 ? -35.510 16.864 36.340 1.00 77.00 454 ALA A CA 1
ATOM 3429 C C . ALA A 1 454 ? -34.433 16.459 35.321 1.00 77.00 454 ALA A C 1
ATOM 3431 O O . ALA A 1 454 ? -33.279 16.241 35.688 1.00 77.00 454 ALA A O 1
ATOM 3432 N N . GLU A 1 455 ? -34.793 16.426 34.038 1.00 78.50 455 GLU A N 1
ATOM 3433 C CA . GLU A 1 455 ? -33.883 16.111 32.935 1.00 78.50 455 GLU A CA 1
ATOM 3434 C C . GLU A 1 455 ? -32.826 17.201 32.720 1.00 78.50 455 GLU A C 1
ATOM 3436 O O . GLU A 1 455 ? -31.645 16.890 32.555 1.00 78.50 455 GLU A O 1
ATOM 3441 N N . ALA A 1 456 ? -33.218 18.477 32.800 1.00 79.69 456 ALA A N 1
ATOM 3442 C CA . ALA A 1 456 ? -32.295 19.606 32.708 1.00 79.69 456 ALA A CA 1
ATOM 3443 C C . ALA A 1 456 ? -31.289 19.625 33.872 1.00 79.69 456 ALA A C 1
ATOM 3445 O O . ALA A 1 456 ? -30.089 19.841 33.663 1.00 79.69 456 ALA A O 1
ATOM 3446 N N . ILE A 1 457 ? -31.750 19.340 35.098 1.00 81.94 457 ILE A N 1
ATOM 3447 C CA . ILE A 1 457 ? -30.866 19.207 36.265 1.00 81.94 457 ILE A CA 1
ATOM 3448 C C . ILE A 1 457 ? -29.908 18.032 36.079 1.00 81.94 457 ILE A C 1
ATOM 3450 O O . ILE A 1 457 ? -28.707 18.207 36.272 1.00 81.94 457 ILE A O 1
ATOM 3454 N N . ALA A 1 458 ? -30.398 16.860 35.671 1.00 80.50 458 ALA A N 1
ATOM 3455 C CA . ALA A 1 458 ? -29.555 15.684 35.478 1.00 80.50 458 ALA A CA 1
ATOM 3456 C C . ALA A 1 458 ? -28.457 15.928 34.430 1.00 80.50 458 ALA A C 1
ATOM 3458 O O . ALA A 1 458 ? -27.299 15.577 34.659 1.00 80.50 458 ALA A O 1
ATOM 3459 N N . GLU A 1 459 ? -28.784 16.585 33.313 1.00 79.94 459 GLU A N 1
ATOM 3460 C CA . GLU A 1 459 ? -27.814 16.893 32.258 1.00 79.94 459 GLU A CA 1
ATOM 3461 C C . GLU A 1 459 ? -26.781 17.940 32.708 1.00 79.94 459 GLU A C 1
ATOM 3463 O O . GLU A 1 459 ? -25.586 17.816 32.413 1.00 79.94 459 GLU A O 1
ATOM 3468 N N . THR A 1 460 ? -27.213 18.930 33.493 1.00 82.06 460 THR A N 1
ATOM 3469 C CA . THR A 1 460 ? -26.320 19.930 34.095 1.00 82.06 460 THR A CA 1
ATOM 3470 C C . THR A 1 460 ? -25.376 19.286 35.110 1.00 82.06 460 THR A C 1
ATOM 3472 O O . THR A 1 460 ? -24.160 19.480 35.049 1.00 82.06 460 THR A O 1
ATOM 3475 N N . GLU A 1 461 ? -25.913 18.479 36.025 1.00 85.38 461 GLU A N 1
ATOM 3476 C CA . GLU A 1 461 ? -25.141 17.804 37.069 1.00 85.38 461 GLU A CA 1
ATOM 3477 C C . GLU A 1 461 ? -24.171 16.780 36.491 1.00 85.38 461 GLU A C 1
ATOM 3479 O O . GLU A 1 461 ? -23.031 16.696 36.943 1.00 85.38 461 GLU A O 1
ATOM 3484 N N . ARG A 1 462 ? -24.569 16.058 35.442 1.00 78.38 462 ARG A N 1
ATOM 3485 C CA . ARG A 1 462 ? -23.699 15.140 34.707 1.00 78.38 462 ARG A CA 1
ATOM 3486 C C . ARG A 1 462 ? -22.467 15.849 34.151 1.00 78.38 462 ARG A C 1
ATOM 3488 O O . ARG A 1 462 ? -21.344 15.389 34.370 1.00 78.38 462 ARG A O 1
ATOM 3495 N N . LYS A 1 463 ? -22.654 16.980 33.471 1.00 78.00 463 LYS A N 1
ATOM 3496 C CA . LYS A 1 463 ? -21.547 17.773 32.913 1.00 78.00 463 LYS A CA 1
ATOM 3497 C C . LYS A 1 463 ? -20.676 18.373 34.016 1.00 78.00 463 LYS A C 1
ATOM 3499 O O . LYS A 1 463 ? -19.448 18.273 33.955 1.00 78.00 463 LYS A O 1
ATOM 3504 N N . LEU A 1 464 ? -21.304 18.934 35.051 1.00 82.38 464 LEU A N 1
ATOM 3505 C CA . LEU A 1 464 ? -20.621 19.543 36.190 1.00 82.38 464 LEU A CA 1
ATOM 3506 C C . LEU A 1 464 ? -19.767 18.522 36.957 1.00 82.38 464 LEU A C 1
ATOM 3508 O O . LEU A 1 464 ? -18.580 18.758 37.187 1.00 82.38 464 LEU A O 1
ATOM 3512 N N . PHE A 1 465 ? -20.334 17.370 37.320 1.00 84.06 465 PHE A N 1
ATOM 3513 C CA . PHE A 1 465 ? -19.625 16.338 38.077 1.00 84.06 465 PHE A CA 1
ATOM 3514 C C . PHE A 1 465 ? -18.520 15.680 37.262 1.00 84.06 465 PHE A C 1
ATOM 3516 O O . PHE A 1 465 ? -17.446 15.443 37.810 1.00 84.06 465 PHE A O 1
ATOM 3523 N N . THR A 1 466 ? -18.725 15.459 35.962 1.00 75.56 466 THR A N 1
ATOM 3524 C CA . THR A 1 466 ? -17.670 14.950 35.070 1.00 75.56 466 THR A CA 1
ATOM 3525 C C . THR A 1 466 ? -16.478 15.906 35.042 1.00 75.56 466 THR A C 1
ATOM 3527 O O . THR A 1 466 ? -15.334 15.484 35.220 1.00 75.56 466 THR A O 1
ATOM 3530 N N . ARG A 1 467 ? -16.734 17.215 34.905 1.00 75.56 467 ARG A N 1
ATOM 3531 C CA . ARG A 1 467 ? -15.681 18.238 34.872 1.00 75.56 467 ARG A CA 1
ATOM 3532 C C . ARG A 1 467 ? -14.938 18.338 36.200 1.00 75.56 467 ARG A C 1
ATOM 3534 O O . ARG A 1 467 ? -13.709 18.377 36.207 1.00 75.56 467 ARG A O 1
ATOM 3541 N N . VAL A 1 468 ? -15.662 18.335 37.319 1.00 77.25 468 VAL A N 1
ATOM 3542 C CA . VAL A 1 468 ? -15.037 18.407 38.643 1.00 77.25 468 VAL A CA 1
ATOM 3543 C C . VAL A 1 468 ? -14.256 17.134 38.971 1.00 77.25 468 VAL A C 1
ATOM 3545 O O . VAL A 1 468 ? -13.140 17.237 39.468 1.00 77.25 468 VAL A O 1
ATOM 3548 N N . LEU A 1 469 ? -14.769 15.945 38.647 1.00 75.50 469 LEU A N 1
ATOM 3549 C CA . LEU A 1 469 ? -14.029 14.696 38.845 1.00 75.50 469 LEU A CA 1
ATOM 3550 C C . LEU A 1 469 ? -12.766 14.628 37.987 1.00 75.50 469 LEU A C 1
ATOM 3552 O O . LEU A 1 469 ? -11.740 14.152 38.468 1.00 75.50 469 LEU A O 1
ATOM 3556 N N . HIS A 1 470 ? -12.810 15.120 36.749 1.00 68.19 470 HIS A N 1
ATOM 3557 C CA . HIS A 1 470 ? -11.620 15.214 35.910 1.00 68.19 470 HIS A CA 1
ATOM 3558 C C . HIS A 1 470 ? -10.599 16.196 36.506 1.00 68.19 470 HIS A C 1
ATOM 3560 O O . HIS A 1 470 ? -9.419 15.868 36.629 1.00 68.19 470 HIS A O 1
ATOM 3566 N N . HIS A 1 471 ? -11.058 17.368 36.962 1.00 70.94 471 HIS A N 1
ATOM 3567 C CA . HIS A 1 471 ? -10.208 18.375 37.604 1.00 70.94 471 HIS A CA 1
ATOM 3568 C C . HIS A 1 471 ? -9.536 17.843 38.877 1.00 70.94 471 HIS A C 1
ATOM 3570 O O . HIS A 1 471 ? -8.345 18.057 39.093 1.00 70.94 471 HIS A O 1
ATOM 3576 N N . THR A 1 472 ? -10.264 17.083 39.697 1.00 75.69 472 THR A N 1
ATOM 3577 C CA . THR A 1 472 ? -9.715 16.481 40.918 1.00 75.69 472 THR A CA 1
ATOM 3578 C C . THR A 1 472 ? -9.053 15.121 40.691 1.00 75.69 472 THR A C 1
ATOM 3580 O O . THR A 1 472 ? -8.702 14.454 41.668 1.00 75.69 472 THR A O 1
ATOM 3583 N N . ARG A 1 473 ? -8.868 14.697 39.429 1.00 64.06 473 ARG A N 1
ATOM 3584 C CA . ARG A 1 473 ? -8.284 13.402 39.027 1.00 64.06 473 ARG A CA 1
ATOM 3585 C C . ARG A 1 473 ? -8.931 12.202 39.731 1.00 64.06 473 ARG A C 1
ATOM 3587 O O . ARG A 1 473 ? -8.250 11.304 40.215 1.00 64.06 473 ARG A O 1
ATOM 3594 N N . GLY A 1 474 ? -10.256 12.215 39.855 1.00 62.47 474 GLY A N 1
ATOM 3595 C CA . GLY A 1 474 ? -11.033 11.157 40.503 1.00 62.47 474 GLY A CA 1
ATOM 3596 C C . GLY A 1 474 ? -11.060 11.219 42.036 1.00 62.47 474 GLY A C 1
ATOM 3597 O O . GLY A 1 474 ? -11.729 10.397 42.665 1.00 62.47 474 GLY A O 1
ATOM 3598 N N . ASN A 1 475 ? -10.413 12.204 42.673 1.00 73.94 475 ASN A N 1
ATOM 3599 C CA . ASN A 1 475 ? -10.474 12.370 44.126 1.00 73.94 475 ASN A CA 1
ATOM 3600 C C . ASN A 1 475 ? -11.852 12.900 44.559 1.00 73.94 475 ASN A C 1
ATOM 3602 O O . ASN A 1 475 ? -12.120 14.105 44.542 1.00 73.94 475 ASN A O 1
ATOM 3606 N N . GLN A 1 476 ? -12.726 11.987 44.988 1.00 77.94 476 GLN A N 1
ATOM 3607 C CA . GLN A 1 476 ? -14.114 12.284 45.360 1.00 77.94 476 GLN A CA 1
ATOM 3608 C C . GLN A 1 476 ? -14.248 13.187 46.599 1.00 77.94 476 GLN A C 1
ATOM 3610 O O . GLN A 1 476 ? -15.230 13.912 46.719 1.00 77.94 476 GLN A O 1
ATOM 3615 N N . ALA A 1 477 ? -13.291 13.164 47.535 1.00 69.88 477 ALA A N 1
ATOM 3616 C CA . ALA A 1 477 ? -13.334 14.021 48.727 1.00 69.88 477 ALA A CA 1
ATOM 3617 C C . ALA A 1 477 ? -12.950 15.473 48.404 1.00 69.88 477 ALA A C 1
ATOM 3619 O O . ALA A 1 477 ? -13.470 16.411 49.010 1.00 69.88 477 ALA A O 1
ATOM 3620 N N . HIS A 1 478 ? -12.042 15.655 47.444 1.00 75.94 478 HIS A N 1
ATOM 3621 C CA . HIS A 1 478 ? -11.732 16.964 46.883 1.00 75.94 478 HIS A CA 1
ATOM 3622 C C . HIS A 1 478 ? -12.898 17.453 46.009 1.00 75.94 478 HIS A C 1
ATOM 3624 O O . HIS A 1 478 ? -13.374 18.567 46.202 1.00 75.94 478 HIS A O 1
ATOM 3630 N N . ALA A 1 479 ? -13.440 16.591 45.142 1.00 80.50 479 ALA A N 1
ATOM 3631 C CA . ALA A 1 479 ? -14.577 16.922 44.281 1.00 80.50 479 ALA A CA 1
ATOM 3632 C C . ALA A 1 479 ? -15.807 17.371 45.083 1.00 80.50 479 ALA A C 1
ATOM 3634 O O . ALA A 1 479 ? -16.422 18.373 44.747 1.00 80.50 479 ALA A O 1
ATOM 3635 N N . ALA A 1 480 ? -16.136 16.671 46.173 1.00 85.88 480 ALA A N 1
ATOM 3636 C CA . ALA A 1 480 ? -17.271 17.006 47.031 1.00 85.88 480 ALA A CA 1
ATOM 3637 C C . ALA A 1 480 ? -17.120 18.388 47.687 1.00 85.88 480 ALA A C 1
ATOM 3639 O O . ALA A 1 480 ? -18.046 19.192 47.643 1.00 85.88 480 ALA A O 1
ATOM 3640 N N . ARG A 1 481 ? -15.924 18.698 48.214 1.00 81.50 481 ARG A N 1
ATOM 3641 C CA . ARG A 1 481 ? -15.618 20.027 48.766 1.00 81.50 481 ARG A CA 1
ATOM 3642 C C . ARG A 1 481 ? -15.725 21.124 47.712 1.00 81.50 481 ARG A C 1
ATOM 3644 O O . ARG A 1 481 ? -16.313 22.158 47.995 1.00 81.50 481 ARG A O 1
ATOM 3651 N N . LEU A 1 482 ? -15.198 20.881 46.512 1.00 80.50 482 LEU A N 1
ATOM 3652 C CA . LEU A 1 482 ? -15.240 21.850 45.417 1.00 80.50 482 LEU A CA 1
ATOM 3653 C C . LEU A 1 482 ? -16.670 22.090 44.908 1.00 80.50 482 LEU A C 1
ATOM 3655 O O . LEU A 1 482 ? -17.018 23.207 44.550 1.00 80.50 482 LEU A O 1
ATOM 3659 N N . LEU A 1 483 ? -17.510 21.054 44.923 1.00 85.56 483 LEU A N 1
ATOM 3660 C CA . LEU A 1 483 ? -18.927 21.128 44.557 1.00 85.56 483 LEU A CA 1
ATOM 3661 C C . LEU A 1 483 ? -19.824 21.673 45.678 1.00 85.56 483 LEU A C 1
ATOM 3663 O O . LEU A 1 483 ? -21.021 21.833 45.459 1.00 85.56 483 LEU A O 1
ATOM 3667 N N . GLY A 1 484 ? -19.289 21.908 46.880 1.00 84.06 484 GLY A N 1
ATOM 3668 C CA . GLY A 1 484 ? -20.074 22.354 48.034 1.00 84.06 484 GLY A CA 1
ATOM 3669 C C . GLY A 1 484 ? -21.096 21.327 48.540 1.00 84.06 484 GLY A C 1
ATOM 3670 O O . GLY A 1 484 ? -22.013 21.686 49.273 1.00 84.06 484 GLY A O 1
ATOM 3671 N N . ILE A 1 485 ? -20.958 20.050 48.167 1.00 88.44 485 ILE A N 1
ATOM 3672 C CA . ILE A 1 485 ? -21.851 18.965 48.597 1.00 88.44 485 ILE A CA 1
ATOM 3673 C C . ILE A 1 485 ? -21.095 17.949 49.447 1.00 88.44 485 ILE A C 1
ATOM 3675 O O . ILE A 1 485 ? -19.876 17.810 49.370 1.00 88.44 485 ILE A O 1
ATOM 3679 N N . THR A 1 486 ? -21.810 17.186 50.271 1.00 80.31 486 THR A N 1
ATOM 3680 C CA . THR A 1 486 ? -21.157 16.132 51.052 1.00 80.31 486 THR A CA 1
ATOM 3681 C C . THR A 1 486 ? -20.631 15.031 50.128 1.00 80.31 486 THR A C 1
ATOM 3683 O O . THR A 1 486 ? -21.199 14.739 49.071 1.00 80.31 486 THR A O 1
ATOM 3686 N N . ARG A 1 487 ? -19.552 14.358 50.543 1.00 71.75 487 ARG A N 1
ATOM 3687 C CA . ARG A 1 487 ? -18.990 13.215 49.799 1.00 71.75 487 ARG A CA 1
ATOM 3688 C C . ARG A 1 487 ? -20.023 12.101 49.587 1.00 71.75 487 ARG A C 1
ATOM 3690 O O . ARG A 1 487 ? -19.983 11.424 48.563 1.00 71.75 487 ARG A O 1
ATOM 3697 N N . VAL A 1 488 ? -20.959 11.941 50.526 1.00 72.75 488 VAL A N 1
ATOM 3698 C CA . VAL A 1 488 ? -22.078 10.990 50.437 1.00 72.75 488 VAL A CA 1
ATOM 3699 C C . VAL A 1 488 ? -23.063 11.408 49.342 1.00 72.75 488 VAL A C 1
ATOM 3701 O O . VAL A 1 488 ? -23.408 10.584 48.495 1.00 72.75 488 VAL A O 1
ATOM 3704 N N . SER A 1 489 ? -23.450 12.687 49.291 1.00 75.25 489 SER A N 1
ATOM 3705 C CA . SER A 1 489 ? -24.335 13.221 48.248 1.00 75.25 489 SER A CA 1
ATOM 3706 C C . SER A 1 489 ? -23.708 13.130 46.858 1.00 75.25 489 SER A C 1
ATOM 3708 O O . SER A 1 489 ? -24.373 12.682 45.925 1.00 75.25 489 SER A O 1
ATOM 3710 N N . LEU A 1 490 ? -22.419 13.463 46.723 1.00 81.81 490 LEU A N 1
ATOM 3711 C CA . LEU A 1 490 ? -21.691 13.307 45.462 1.00 81.81 490 LEU A CA 1
ATOM 3712 C C . LEU A 1 490 ? -21.688 11.843 45.006 1.00 81.81 490 LEU A C 1
ATOM 3714 O O . LEU A 1 490 ? -22.045 11.554 43.871 1.00 81.81 490 LEU A O 1
ATOM 3718 N N . ARG A 1 491 ? -21.356 10.897 45.892 1.00 74.25 491 ARG A N 1
ATOM 3719 C CA . ARG A 1 491 ? -21.365 9.460 45.566 1.00 74.25 491 ARG A CA 1
ATOM 3720 C C . ARG A 1 491 ? -22.747 8.956 45.156 1.00 74.25 491 ARG A C 1
ATOM 3722 O O . ARG A 1 491 ? -22.843 8.202 44.189 1.00 74.25 491 ARG A O 1
ATOM 3729 N N . LYS A 1 492 ? -23.807 9.374 45.857 1.00 76.75 492 LYS A N 1
ATOM 3730 C CA . LYS A 1 492 ? -25.192 9.009 45.521 1.00 76.75 492 LYS A CA 1
ATOM 3731 C C . LYS A 1 492 ? -25.560 9.498 44.119 1.00 76.75 492 LYS A C 1
ATOM 3733 O O . LYS A 1 492 ? -26.096 8.718 43.338 1.00 76.75 492 LYS A O 1
ATOM 3738 N N . LYS A 1 493 ? -25.219 10.745 43.781 1.00 80.50 493 LYS A N 1
ATOM 3739 C CA . LYS A 1 493 ? -25.490 11.307 42.453 1.00 80.50 493 LYS A CA 1
ATOM 3740 C C . LYS A 1 493 ? -24.620 10.694 41.351 1.00 80.50 493 LYS A C 1
ATOM 3742 O O . LYS A 1 493 ? -25.131 10.378 40.287 1.00 80.50 493 LYS A O 1
ATOM 3747 N N . LEU A 1 494 ? -23.345 10.408 41.617 1.00 79.94 494 LEU A N 1
ATOM 3748 C CA . LEU A 1 494 ? -22.474 9.708 40.662 1.00 79.94 494 LEU A CA 1
ATOM 3749 C C . LEU A 1 494 ? -22.956 8.285 40.355 1.00 79.94 494 LEU A C 1
ATOM 3751 O O . LEU A 1 494 ? -22.864 7.853 39.210 1.00 79.94 494 LEU A O 1
ATOM 3755 N N . ARG A 1 495 ? -23.500 7.567 41.349 1.00 74.62 495 ARG A N 1
ATOM 3756 C CA . ARG A 1 495 ? -24.147 6.262 41.128 1.00 74.62 495 ARG A CA 1
ATOM 3757 C C . ARG A 1 495 ? -25.445 6.397 40.338 1.00 74.62 495 ARG A C 1
ATOM 3759 O O . ARG A 1 495 ? -25.652 5.630 39.408 1.00 74.62 495 ARG A O 1
ATOM 3766 N N . MET A 1 496 ? -26.276 7.385 40.673 1.00 73.12 496 MET A N 1
ATOM 3767 C CA . MET A 1 496 ? -27.529 7.673 39.962 1.00 73.12 496 MET A CA 1
ATOM 3768 C C . MET A 1 496 ? -27.300 7.961 38.472 1.00 73.12 496 MET A C 1
ATOM 3770 O O . MET A 1 496 ? -28.111 7.560 37.647 1.00 73.12 496 MET A O 1
ATOM 3774 N N . TYR A 1 497 ? -26.174 8.593 38.127 1.00 74.75 497 TYR A N 1
ATOM 3775 C CA . TYR A 1 497 ? -25.810 8.920 36.745 1.00 74.75 497 TYR A CA 1
ATOM 3776 C C . TYR A 1 497 ? -24.827 7.930 36.090 1.00 74.75 497 TYR A C 1
ATOM 3778 O O . TYR A 1 497 ? -24.354 8.190 34.986 1.00 74.75 497 TYR A O 1
ATOM 3786 N N . GLY A 1 498 ? -24.498 6.808 36.745 1.00 69.06 498 GLY A N 1
ATOM 3787 C CA . GLY A 1 498 ? -23.661 5.743 36.170 1.00 69.06 498 GLY A CA 1
ATOM 3788 C C . GLY A 1 498 ? -22.168 6.075 35.989 1.00 69.06 498 GLY A C 1
ATOM 3789 O O . GLY A 1 498 ? -21.508 5.453 35.165 1.00 69.06 498 GLY A O 1
ATOM 3790 N N . MET A 1 499 ? -21.610 7.031 36.743 1.00 68.44 499 MET A N 1
ATOM 3791 C CA . MET A 1 499 ? -20.246 7.579 36.559 1.00 68.44 499 MET A CA 1
ATOM 3792 C C . MET A 1 499 ? -19.191 7.019 37.529 1.00 68.44 499 MET A C 1
ATOM 3794 O O . MET A 1 499 ? -18.241 7.714 37.898 1.00 68.44 499 MET A O 1
ATOM 3798 N N . ALA A 1 500 ? -19.349 5.785 38.009 1.00 53.06 500 ALA A N 1
ATOM 3799 C CA . ALA A 1 500 ? -18.395 5.199 38.952 1.00 53.06 500 ALA A CA 1
ATOM 3800 C C . ALA A 1 500 ? -17.159 4.612 38.225 1.00 53.06 500 ALA A C 1
ATOM 3802 O O . ALA A 1 500 ? -17.334 3.815 37.303 1.00 53.06 500 ALA A O 1
ATOM 3803 N N . PRO A 1 501 ? -15.916 4.955 38.625 1.00 43.50 501 PRO A N 1
ATOM 3804 C CA . PRO A 1 501 ? -14.713 4.328 38.080 1.00 43.50 501 PRO A CA 1
ATOM 3805 C C . PRO A 1 501 ? -14.596 2.875 38.565 1.00 43.50 501 PRO A C 1
ATOM 3807 O O . PRO A 1 501 ? -14.711 2.616 39.762 1.00 43.50 501 PRO A O 1
ATOM 3810 N N . ARG A 1 502 ? -14.346 1.938 37.641 1.00 38.88 502 ARG A N 1
ATOM 3811 C CA . ARG A 1 502 ? -14.014 0.536 37.943 1.00 38.88 502 ARG A CA 1
ATOM 3812 C C . ARG A 1 502 ? -12.493 0.387 38.056 1.00 38.88 502 ARG A C 1
ATOM 3814 O O . ARG A 1 502 ? -11.802 0.433 37.043 1.00 38.88 502 ARG A O 1
ATOM 3821 N N . SER A 1 503 ? -11.970 0.213 39.267 1.00 36.25 503 SER A N 1
ATOM 3822 C CA . SER A 1 503 ? -10.608 -0.282 39.513 1.00 36.25 503 SER A CA 1
ATOM 3823 C C . SER A 1 503 ? -10.520 -0.968 40.883 1.00 36.25 503 SER A C 1
ATOM 3825 O O . SER A 1 503 ? -11.410 -0.813 41.716 1.00 36.25 503 SER A O 1
ATOM 3827 N N . ILE A 1 504 ? -9.430 -1.722 41.080 1.00 36.59 504 ILE A N 1
ATOM 3828 C CA . ILE A 1 504 ? -9.009 -2.609 42.195 1.00 36.59 504 ILE A CA 1
ATOM 3829 C C . ILE A 1 504 ? -9.226 -2.053 43.628 1.00 36.59 504 ILE A C 1
ATOM 3831 O O . ILE A 1 504 ? -9.143 -2.778 44.617 1.00 36.59 504 ILE A O 1
ATOM 3835 N N . ASP A 1 505 ? -9.606 -0.786 43.744 1.00 41.44 505 ASP A N 1
ATOM 3836 C CA . ASP A 1 505 ? -10.046 -0.111 44.960 1.00 41.44 505 ASP A CA 1
ATOM 3837 C C . ASP A 1 505 ? -11.358 -0.674 45.543 1.00 41.44 505 ASP A C 1
ATOM 3839 O O . ASP A 1 505 ? -11.667 -0.386 46.693 1.00 41.44 505 ASP A O 1
ATOM 3843 N N . GLU A 1 506 ? -12.137 -1.482 44.811 1.00 39.38 506 GLU A N 1
ATOM 3844 C CA . GLU A 1 506 ? -13.398 -2.048 45.324 1.00 39.38 506 GLU A CA 1
ATOM 3845 C C . GLU A 1 506 ? -13.198 -2.929 46.567 1.00 39.38 506 GLU A C 1
ATOM 3847 O O . GLU A 1 506 ? -13.976 -2.806 47.506 1.00 39.38 506 GLU A O 1
ATOM 3852 N N . CYS A 1 507 ? -12.128 -3.726 46.665 1.00 37.88 507 CYS A N 1
ATOM 3853 C CA . CYS A 1 507 ? -11.864 -4.526 47.871 1.00 37.88 507 CYS A CA 1
ATOM 3854 C C . CYS A 1 507 ? -11.439 -3.660 49.071 1.00 37.88 507 CYS A C 1
ATOM 3856 O O . CYS A 1 507 ? -11.910 -3.875 50.188 1.00 37.88 507 CYS A O 1
ATOM 3858 N N . ALA A 1 508 ? -10.597 -2.645 48.847 1.00 39.03 508 ALA A N 1
ATOM 3859 C CA . ALA A 1 508 ? -10.151 -1.722 49.892 1.00 39.03 508 ALA A CA 1
ATOM 3860 C C . ALA A 1 508 ? -11.268 -0.752 50.322 1.00 39.03 508 ALA A C 1
ATOM 3862 O O . ALA A 1 508 ? -11.421 -0.460 51.506 1.00 39.03 508 ALA A O 1
ATOM 3863 N N . GLN A 1 509 ? -12.106 -0.294 49.388 1.00 41.94 509 GLN A N 1
ATOM 3864 C CA . GLN A 1 509 ? -13.274 0.538 49.669 1.00 41.94 509 GLN A CA 1
ATOM 3865 C C . GLN A 1 509 ? -14.415 -0.265 50.294 1.00 41.94 509 GLN A C 1
ATOM 3867 O O . GLN A 1 509 ? -15.094 0.294 51.147 1.00 41.94 509 GLN A O 1
ATOM 3872 N N . LEU A 1 510 ? -14.606 -1.546 49.954 1.00 45.62 510 LEU A N 1
ATOM 3873 C CA . LEU A 1 510 ? -15.524 -2.436 50.676 1.00 45.62 510 LEU A CA 1
ATOM 3874 C C . LEU A 1 510 ? -15.039 -2.668 52.108 1.00 45.62 510 LEU A C 1
ATOM 3876 O O . LEU A 1 510 ? -15.854 -2.593 53.019 1.00 45.62 510 LEU A O 1
ATOM 3880 N N . LEU A 1 511 ? -13.734 -2.849 52.334 1.00 43.88 511 LEU A N 1
ATOM 3881 C CA . LEU A 1 511 ? -13.154 -2.957 53.679 1.00 43.88 511 LEU A CA 1
ATOM 3882 C C . LEU A 1 511 ? -13.308 -1.660 54.486 1.00 43.88 511 LEU A C 1
ATOM 3884 O O . LEU A 1 511 ? -13.792 -1.710 55.611 1.00 43.88 511 LEU A O 1
ATOM 3888 N N . VAL A 1 512 ? -12.990 -0.495 53.909 1.00 45.78 512 VAL A N 1
ATOM 3889 C CA . VAL A 1 512 ? -13.136 0.814 54.576 1.00 45.78 512 VAL A CA 1
ATOM 3890 C C . VAL A 1 512 ? -14.607 1.184 54.785 1.00 45.78 512 VAL A C 1
ATOM 3892 O O . VAL A 1 512 ? -14.954 1.743 55.822 1.00 45.78 512 VAL A O 1
ATOM 3895 N N . GLN A 1 513 ? -15.496 0.869 53.840 1.00 45.00 513 GLN A N 1
ATOM 3896 C CA . GLN A 1 513 ? -16.935 1.099 53.981 1.00 45.00 513 GLN A CA 1
ATOM 3897 C C . GLN A 1 513 ? -17.545 0.156 55.027 1.00 45.00 513 GLN A C 1
ATOM 3899 O O . GLN A 1 513 ? -18.311 0.615 55.865 1.00 45.00 513 GLN A O 1
ATOM 3904 N N . TRP A 1 514 ? -17.137 -1.114 55.061 1.00 51.00 514 TRP A N 1
ATOM 3905 C CA . TRP A 1 514 ? -17.510 -2.073 56.104 1.00 51.00 514 TRP A CA 1
ATOM 3906 C C . TRP A 1 514 ? -16.980 -1.646 57.485 1.00 51.00 514 TRP A C 1
ATOM 3908 O O . TRP A 1 514 ? -17.681 -1.759 58.489 1.00 51.00 514 TRP A O 1
ATOM 3918 N N . GLN A 1 515 ? -15.770 -1.081 57.548 1.00 45.94 515 GLN A N 1
ATOM 3919 C CA . GLN A 1 515 ? -15.164 -0.565 58.778 1.00 45.94 515 GLN A CA 1
ATOM 3920 C C . GLN A 1 515 ? -15.847 0.726 59.267 1.00 45.94 515 GLN A C 1
ATOM 3922 O O . GLN A 1 515 ? -16.064 0.872 60.466 1.00 45.94 515 GLN A O 1
ATOM 3927 N N . LEU A 1 516 ? -16.255 1.626 58.361 1.00 46.06 516 LEU A N 1
ATOM 3928 C CA . LEU A 1 516 ? -17.036 2.835 58.673 1.00 46.06 516 LEU A CA 1
ATOM 3929 C C . LEU A 1 516 ? -18.483 2.513 59.083 1.00 46.06 516 LEU A C 1
ATOM 3931 O O . LEU A 1 516 ? -18.994 3.121 60.020 1.00 46.06 516 LEU A O 1
ATOM 3935 N N . GLU A 1 517 ? -19.130 1.546 58.426 1.00 45.94 517 GLU A N 1
ATOM 3936 C CA . GLU A 1 517 ? -20.469 1.060 58.795 1.00 45.94 517 GLU A CA 1
ATOM 3937 C C . GLU A 1 517 ? -20.459 0.383 60.178 1.00 45.94 517 GLU A C 1
ATOM 3939 O O . GLU A 1 517 ? -21.404 0.548 60.948 1.00 45.94 517 GLU A O 1
ATOM 3944 N N . ASN A 1 518 ? -19.373 -0.308 60.543 1.00 47.19 518 ASN A N 1
ATOM 3945 C CA . ASN A 1 518 ? -19.234 -0.920 61.868 1.00 47.19 518 ASN A CA 1
ATOM 3946 C C . ASN A 1 518 ? -18.780 0.065 62.962 1.00 47.19 518 ASN A C 1
ATOM 3948 O O . ASN A 1 518 ? -19.230 -0.062 64.095 1.00 47.19 518 ASN A O 1
ATOM 3952 N N . SER A 1 519 ? -17.978 1.093 62.652 1.00 43.75 519 SER A N 1
ATOM 3953 C CA . SER A 1 519 ? -17.600 2.127 63.638 1.00 43.75 519 SER A CA 1
ATOM 3954 C C . SER A 1 519 ? -18.772 3.043 64.029 1.00 43.75 519 SER A C 1
ATOM 3956 O O . SER A 1 519 ? -18.774 3.598 65.132 1.00 43.75 519 SER A O 1
ATOM 3958 N N . GLN A 1 520 ? -19.768 3.216 63.148 1.00 44.03 520 GLN A N 1
ATOM 3959 C CA . GLN A 1 520 ? -20.995 3.959 63.465 1.00 44.03 520 GLN A CA 1
ATOM 3960 C C . GLN A 1 520 ? -21.914 3.183 64.421 1.00 44.03 520 GLN A C 1
ATOM 3962 O O . GLN A 1 520 ? -22.523 3.799 65.296 1.00 44.03 520 GLN A O 1
ATOM 3967 N N . SER A 1 521 ? -21.953 1.849 64.321 1.00 49.25 521 SER A N 1
ATOM 3968 C CA . SER A 1 521 ? -22.707 0.981 65.239 1.00 49.25 521 SER A CA 1
ATOM 3969 C C . SER A 1 521 ? -22.233 1.149 66.691 1.00 49.25 521 SER A C 1
ATOM 3971 O O . SER A 1 521 ? -23.052 1.345 67.587 1.00 49.25 521 SER A O 1
ATOM 3973 N N . ASP A 1 522 ? -20.919 1.173 66.939 1.00 49.75 522 ASP A N 1
ATOM 3974 C CA . ASP A 1 522 ? -20.365 1.217 68.305 1.00 49.75 522 ASP A CA 1
ATOM 3975 C C . ASP A 1 522 ? -20.602 2.559 69.024 1.00 49.75 522 ASP A C 1
ATOM 3977 O O . ASP A 1 522 ? -20.900 2.592 70.221 1.00 49.75 522 ASP A O 1
ATOM 3981 N N . SER A 1 523 ? -20.565 3.677 68.289 1.00 51.22 523 SER A N 1
ATOM 3982 C CA . SER A 1 523 ? -20.910 5.000 68.836 1.00 51.22 523 SER A CA 1
ATOM 3983 C C . SER A 1 523 ? -22.400 5.109 69.186 1.00 51.22 523 SER A C 1
ATOM 3985 O O . SER A 1 523 ? -22.763 5.781 70.153 1.00 51.22 523 SER A O 1
ATOM 3987 N N . HIS A 1 524 ? -23.278 4.433 68.437 1.00 55.78 524 HIS A N 1
ATOM 3988 C CA . HIS A 1 524 ? -24.710 4.404 68.728 1.00 55.78 524 HIS A CA 1
ATOM 3989 C C . HIS A 1 524 ? -25.036 3.604 69.990 1.00 55.78 524 HIS A C 1
ATOM 3991 O O . HIS A 1 524 ? -25.870 4.064 70.767 1.00 55.78 524 HIS A O 1
ATOM 3997 N N . VAL A 1 525 ? -24.341 2.492 70.259 1.00 59.69 525 VAL A N 1
ATOM 3998 C CA . VAL A 1 525 ? -24.526 1.712 71.500 1.00 59.69 525 VAL A CA 1
ATOM 3999 C C . VAL A 1 525 ? -24.124 2.514 72.738 1.00 59.69 525 VAL A C 1
ATOM 4001 O O . VAL A 1 525 ? -24.879 2.560 73.711 1.00 59.69 525 VAL A O 1
ATOM 4004 N N . ILE A 1 526 ? -22.981 3.208 72.689 1.00 58.72 526 ILE A N 1
ATOM 4005 C CA . ILE A 1 526 ? -22.510 4.070 73.787 1.00 58.72 526 ILE A CA 1
ATOM 4006 C C . ILE A 1 526 ? -23.497 5.223 74.026 1.00 58.72 526 ILE A C 1
ATOM 4008 O O . ILE A 1 526 ? -23.856 5.512 75.169 1.00 58.72 526 ILE A O 1
ATOM 4012 N N . ASN A 1 527 ? -24.006 5.839 72.954 1.00 63.50 527 ASN A N 1
ATOM 4013 C CA . ASN A 1 527 ? -24.998 6.909 73.048 1.00 63.50 527 ASN A CA 1
ATOM 4014 C C . ASN A 1 527 ? -26.359 6.415 73.572 1.00 63.50 527 ASN A C 1
ATOM 4016 O O . ASN A 1 527 ? -26.979 7.106 74.382 1.00 63.50 527 ASN A O 1
ATOM 4020 N N . LEU A 1 528 ? -26.831 5.233 73.159 1.00 64.75 528 LEU A N 1
ATOM 4021 C CA . LEU A 1 528 ? -28.091 4.661 73.651 1.00 64.75 528 LEU A CA 1
ATOM 4022 C C . LEU A 1 528 ? -27.999 4.282 75.129 1.00 64.75 528 LEU A C 1
ATOM 4024 O O . LEU A 1 528 ? -28.939 4.516 75.884 1.00 64.75 528 LEU A O 1
ATOM 4028 N N . ALA A 1 529 ? -26.865 3.740 75.566 1.00 63.59 529 ALA A N 1
ATOM 4029 C CA . ALA A 1 529 ? -26.664 3.402 76.966 1.00 63.59 529 ALA A CA 1
ATOM 4030 C C . ALA A 1 529 ? -26.472 4.640 77.854 1.00 63.59 529 ALA A C 1
ATOM 4032 O O . ALA A 1 529 ? -27.029 4.707 78.950 1.00 63.59 529 ALA A O 1
ATOM 4033 N N . GLY A 1 530 ? -25.785 5.671 77.349 1.00 65.94 530 GLY A N 1
ATOM 4034 C CA . GLY A 1 530 ? -25.752 6.989 77.984 1.00 65.94 530 GLY A CA 1
ATOM 4035 C C . GLY A 1 530 ? -27.156 7.586 78.146 1.00 65.94 530 GLY A C 1
ATOM 4036 O O . GLY A 1 530 ? -27.479 8.131 79.201 1.00 65.94 530 GLY A O 1
ATOM 4037 N N . ARG A 1 531 ? -28.033 7.403 77.147 1.00 74.06 531 ARG A N 1
ATOM 4038 C CA . ARG A 1 531 ? -29.455 7.780 77.232 1.00 74.06 531 ARG A CA 1
ATOM 4039 C C . ARG A 1 531 ? -30.232 6.936 78.240 1.00 74.06 531 ARG A C 1
ATOM 4041 O O . ARG A 1 531 ? -31.011 7.503 78.994 1.00 74.06 531 ARG A O 1
ATOM 4048 N N . GLN A 1 532 ? -30.008 5.624 78.314 1.00 78.25 532 GLN A N 1
ATOM 4049 C CA . GLN A 1 532 ? -30.642 4.755 79.319 1.00 78.25 532 GLN A CA 1
ATOM 4050 C C . GLN A 1 532 ? -30.328 5.204 80.750 1.00 78.25 532 GLN A C 1
ATOM 4052 O O . GLN A 1 532 ? -31.228 5.246 81.586 1.00 78.25 532 GLN A O 1
ATOM 4057 N N . ARG A 1 533 ? -29.077 5.602 81.004 1.00 75.31 533 ARG A N 1
ATOM 4058 C CA . ARG A 1 533 ? -28.631 6.164 82.284 1.00 75.31 533 ARG A CA 1
ATOM 4059 C C . ARG A 1 533 ? -29.248 7.530 82.572 1.00 75.31 533 ARG A C 1
ATOM 4061 O O . ARG A 1 533 ? -29.734 7.764 83.672 1.00 75.31 533 ARG A O 1
ATOM 4068 N N . MET A 1 534 ? -29.255 8.427 81.587 1.00 79.19 534 MET A N 1
ATOM 4069 C CA . MET A 1 534 ? -29.862 9.753 81.741 1.00 79.19 534 MET A CA 1
ATOM 4070 C C . MET A 1 534 ? -31.368 9.654 82.021 1.00 79.19 534 MET A C 1
ATOM 4072 O O . MET A 1 534 ? -31.884 10.373 82.872 1.00 79.19 534 MET A O 1
ATOM 4076 N N . LEU A 1 535 ? -32.067 8.749 81.333 1.00 81.06 535 LEU A N 1
ATOM 4077 C CA . LEU A 1 535 ? -33.506 8.550 81.480 1.00 81.06 535 LEU A CA 1
ATOM 4078 C C . LEU A 1 535 ? -33.869 7.870 82.806 1.00 81.06 535 LEU A C 1
ATOM 4080 O O . LEU A 1 535 ? -34.839 8.292 83.429 1.00 81.06 535 LEU A O 1
ATOM 4084 N N . SER A 1 536 ? -33.082 6.902 83.295 1.00 80.19 536 SER A N 1
ATOM 4085 C CA . SER A 1 536 ? -33.313 6.320 84.628 1.00 80.19 536 SER A CA 1
ATOM 4086 C C . SER A 1 536 ? -33.111 7.356 85.739 1.00 80.19 536 SER A C 1
ATOM 4088 O O . SER A 1 536 ? -33.953 7.473 86.626 1.00 80.19 536 SER A O 1
ATOM 4090 N N . GLN A 1 537 ? -32.065 8.183 85.628 1.00 78.69 537 GLN A N 1
ATOM 4091 C CA . GLN A 1 537 ? -31.796 9.275 86.570 1.00 78.69 537 GLN A CA 1
ATOM 4092 C C . GLN A 1 537 ? -32.871 10.360 86.517 1.00 78.69 537 GLN A C 1
ATOM 4094 O O . GLN A 1 537 ? -33.241 10.922 87.549 1.00 78.69 537 GLN A O 1
ATOM 4099 N N . ARG A 1 538 ? -33.398 10.655 85.322 1.00 81.25 538 ARG A N 1
ATOM 4100 C CA . ARG A 1 538 ? -34.523 11.578 85.151 1.00 81.25 538 ARG A CA 1
ATOM 4101 C C . ARG A 1 538 ? -35.787 11.023 85.801 1.00 81.25 538 ARG A C 1
ATOM 4103 O O . ARG A 1 538 ? -36.431 11.751 86.543 1.00 81.25 538 ARG A O 1
ATOM 4110 N N . LEU A 1 539 ? -36.081 9.735 85.617 1.00 80.31 539 LEU A N 1
ATOM 4111 C CA . LEU A 1 539 ? -37.195 9.058 86.285 1.00 80.31 539 LEU A CA 1
ATOM 4112 C C . LEU A 1 539 ? -37.060 9.115 87.810 1.00 80.31 539 LEU A C 1
ATOM 4114 O O . LEU A 1 539 ? -38.023 9.476 88.484 1.00 80.31 539 LEU A O 1
ATOM 4118 N N . ALA A 1 540 ? -35.878 8.836 88.362 1.00 77.94 540 ALA A N 1
ATOM 4119 C CA . ALA A 1 540 ? -35.629 8.918 89.801 1.00 77.94 540 ALA A CA 1
ATOM 4120 C C . ALA A 1 540 ? -35.750 10.355 90.340 1.00 77.94 540 ALA A C 1
ATOM 4122 O O . ALA A 1 540 ? -36.358 10.582 91.388 1.00 77.94 540 ALA A O 1
ATOM 4123 N N . LYS A 1 541 ? -35.228 11.342 89.601 1.00 79.62 541 LYS A N 1
ATOM 4124 C CA . LYS A 1 541 ? -35.290 12.762 89.969 1.00 79.62 541 LYS A CA 1
ATOM 4125 C C . LYS A 1 541 ? -36.713 13.318 89.920 1.00 79.62 541 LYS A C 1
ATOM 4127 O O . LYS A 1 541 ? -37.134 13.935 90.894 1.00 79.62 541 LYS A O 1
ATOM 4132 N N . SER A 1 542 ? -37.454 13.092 88.836 1.00 78.50 542 SER A N 1
ATOM 4133 C CA . SER A 1 542 ? -38.846 13.546 88.717 1.00 78.50 542 SER A CA 1
ATOM 4134 C C . SER A 1 542 ? -39.736 12.833 89.749 1.00 78.50 542 SER A C 1
ATOM 4136 O O . SER A 1 542 ? -40.588 13.462 90.368 1.00 78.50 542 SER A O 1
ATOM 4138 N N . SER A 1 543 ? -39.454 11.561 90.063 1.00 75.31 543 SER A N 1
ATOM 4139 C CA . SER A 1 543 ? -40.118 10.826 91.154 1.00 75.31 543 SER A CA 1
ATOM 4140 C C . SER A 1 543 ? -39.844 11.430 92.542 1.00 75.31 543 SER A C 1
ATOM 4142 O O . SER A 1 543 ? -40.738 11.481 93.380 1.00 75.31 543 SER A O 1
ATOM 4144 N N . LEU A 1 544 ? -38.630 11.931 92.794 1.00 77.00 544 LEU A N 1
ATOM 4145 C CA . LEU A 1 544 ? -38.271 12.648 94.025 1.00 77.00 544 LEU A CA 1
ATOM 4146 C C . LEU A 1 544 ? -38.897 14.046 94.111 1.00 77.00 544 LEU A C 1
ATOM 4148 O O . LEU A 1 544 ? -39.308 14.472 95.187 1.00 77.00 544 LEU A O 1
ATOM 4152 N N . GLN A 1 545 ? -38.982 14.762 92.988 1.00 76.94 545 GLN A N 1
ATOM 4153 C CA . GLN A 1 545 ? -39.655 16.062 92.927 1.00 76.94 545 GLN A CA 1
ATOM 4154 C C . GLN A 1 545 ? -41.146 15.924 93.241 1.00 76.94 545 GLN A C 1
ATOM 4156 O O . GLN A 1 545 ? -41.686 16.729 93.992 1.00 76.94 545 GLN A O 1
ATOM 4161 N N . LEU A 1 546 ? -41.778 14.838 92.790 1.00 74.75 546 LEU A N 1
ATOM 4162 C CA . LEU A 1 546 ? -43.158 14.501 93.140 1.00 74.75 546 LEU A CA 1
ATOM 4163 C C . LEU A 1 546 ? -43.371 14.319 94.658 1.00 74.75 546 LEU A C 1
ATOM 4165 O O . LEU A 1 546 ? -44.470 14.539 95.153 1.00 74.75 546 LEU A O 1
ATOM 4169 N N . GLN A 1 547 ? -42.325 13.954 95.406 1.00 71.50 547 GLN A N 1
ATOM 4170 C CA . GLN A 1 547 ? -42.341 13.837 96.870 1.00 71.50 547 GLN A CA 1
ATOM 4171 C C . GLN A 1 547 ? -42.280 15.195 97.594 1.00 71.50 547 GLN A C 1
ATOM 4173 O O . GLN A 1 547 ? -42.679 15.285 98.754 1.00 71.50 547 GLN A O 1
ATOM 4178 N N . ALA A 1 548 ? -41.759 16.232 96.930 1.00 66.81 548 ALA A N 1
ATOM 4179 C CA . ALA A 1 548 ? -41.524 17.560 97.498 1.00 66.81 548 ALA A CA 1
ATOM 4180 C C . ALA A 1 548 ? -42.541 18.622 97.036 1.00 66.81 548 ALA A C 1
ATOM 4182 O O . ALA A 1 548 ? -42.591 19.703 97.623 1.00 66.81 548 ALA A O 1
ATOM 4183 N N . SER A 1 549 ? -43.337 18.329 96.004 1.00 66.25 549 SER A N 1
ATOM 4184 C CA . SER A 1 549 ? -44.280 19.265 95.381 1.00 66.25 549 SER A CA 1
ATOM 4185 C C . SER A 1 549 ? -45.714 19.105 95.901 1.00 66.25 549 SER A C 1
ATOM 4187 O O . SER A 1 549 ? -46.181 17.996 96.152 1.00 66.25 549 SER A O 1
ATOM 4189 N N . SER A 1 550 ? -46.451 20.215 96.006 1.00 60.38 550 SER A N 1
ATOM 4190 C CA . SER A 1 550 ? -47.866 20.243 96.409 1.00 60.38 550 SER A CA 1
ATOM 4191 C C . SER A 1 550 ? -48.689 21.135 95.471 1.00 60.38 550 SER A C 1
ATOM 4193 O O . SER A 1 550 ? -48.368 22.303 95.280 1.00 60.38 550 SER A O 1
ATOM 4195 N N . GLY A 1 551 ? -49.782 20.599 94.912 1.00 65.38 551 GLY A N 1
ATOM 4196 C CA . GLY A 1 551 ? -50.708 21.336 94.035 1.00 65.38 551 GLY A CA 1
ATOM 4197 C C . GLY A 1 551 ? -50.565 21.003 92.542 1.00 65.38 551 GLY A C 1
ATOM 4198 O O . GLY A 1 551 ? -50.272 19.861 92.193 1.00 65.38 551 GLY A O 1
ATOM 4199 N N . ASN A 1 552 ? -50.809 21.985 91.661 1.00 59.53 552 ASN A N 1
ATOM 4200 C CA . ASN A 1 552 ? -50.878 21.801 90.197 1.00 59.53 552 ASN A CA 1
ATOM 4201 C C . ASN A 1 552 ? -49.590 21.233 89.565 1.00 59.53 552 ASN A C 1
ATOM 4203 O O . ASN A 1 552 ? -49.681 20.555 88.547 1.00 59.53 552 ASN A O 1
ATOM 4207 N N . ASP A 1 553 ? -48.429 21.406 90.205 1.00 66.06 553 ASP A N 1
ATOM 4208 C CA . ASP A 1 553 ? -47.134 20.888 89.732 1.00 66.06 553 ASP A CA 1
ATOM 4209 C C . ASP A 1 553 ? -47.070 19.344 89.700 1.00 66.06 553 ASP A C 1
ATOM 4211 O O . ASP A 1 553 ? -46.222 18.764 89.024 1.00 66.06 553 ASP A O 1
ATOM 4215 N N . ILE A 1 554 ? -47.964 18.647 90.417 1.00 71.75 554 ILE A N 1
ATOM 4216 C CA . ILE A 1 554 ? -47.984 17.175 90.480 1.00 71.75 554 ILE A CA 1
ATOM 4217 C C . ILE A 1 554 ? -48.330 16.563 89.117 1.00 71.75 554 ILE A C 1
ATOM 4219 O O . ILE A 1 554 ? -47.789 15.511 88.771 1.00 71.75 554 ILE A O 1
ATOM 4223 N N . GLN A 1 555 ? -49.224 17.192 88.347 1.00 75.75 555 GLN A N 1
ATOM 4224 C CA . GLN A 1 555 ? -49.636 16.658 87.048 1.00 75.75 555 GLN A CA 1
ATOM 4225 C C . GLN A 1 555 ? -48.525 16.816 86.003 1.00 75.75 555 GLN A C 1
ATOM 4227 O O . GLN A 1 555 ? -48.214 15.853 85.308 1.00 75.75 555 GLN A O 1
ATOM 4232 N N . ASP A 1 556 ? -47.850 17.966 85.982 1.00 76.50 556 ASP A N 1
ATOM 4233 C CA . ASP A 1 556 ? -46.727 18.225 85.073 1.00 76.50 556 ASP A CA 1
ATOM 4234 C C . ASP A 1 556 ? -45.555 17.260 85.328 1.00 76.50 556 ASP A C 1
ATOM 4236 O O . ASP A 1 556 ? -44.949 16.728 84.396 1.00 76.50 556 ASP A O 1
ATOM 4240 N N . ILE A 1 557 ? -45.270 16.958 86.601 1.00 78.19 557 ILE A N 1
ATOM 4241 C CA . ILE A 1 557 ? -44.232 15.987 86.978 1.00 78.19 557 ILE A CA 1
ATOM 4242 C C . ILE A 1 557 ? -44.636 14.559 86.569 1.00 78.19 557 ILE A C 1
ATOM 4244 O O . ILE A 1 557 ? -43.785 13.784 86.127 1.00 78.19 557 ILE A O 1
ATOM 4248 N N . LYS A 1 558 ? -45.921 14.190 86.670 1.00 78.12 558 LYS A N 1
ATOM 4249 C CA . LYS A 1 558 ? -46.416 12.883 86.197 1.00 78.12 558 LYS A CA 1
ATOM 4250 C C . LYS A 1 558 ? -46.300 12.731 84.685 1.00 78.12 558 LYS A C 1
ATOM 4252 O O . LYS A 1 558 ? -45.915 11.656 84.220 1.00 78.12 558 LYS A O 1
ATOM 4257 N N . ASP A 1 559 ? -46.581 13.789 83.934 1.00 80.06 559 ASP A N 1
ATOM 4258 C CA . ASP A 1 559 ? -46.440 13.795 82.477 1.00 80.06 559 ASP A CA 1
ATOM 4259 C C . ASP A 1 559 ? -44.958 13.708 82.063 1.00 80.06 559 ASP A C 1
ATOM 4261 O O . ASP A 1 559 ? -44.606 12.995 81.114 1.00 80.06 559 ASP A O 1
ATOM 4265 N N . GLU A 1 560 ? -44.054 14.330 82.830 1.00 80.69 560 GLU A N 1
ATOM 4266 C CA . GLU A 1 560 ? -42.608 14.173 82.645 1.00 80.69 560 GLU A CA 1
ATOM 4267 C C . GLU A 1 560 ? -42.142 12.731 82.918 1.00 80.69 560 GLU A C 1
ATOM 4269 O O . GLU A 1 560 ? -41.389 12.164 82.120 1.00 80.69 560 GLU A O 1
ATOM 4274 N N . VAL A 1 561 ? -42.622 12.104 84.000 1.00 82.00 561 VAL A N 1
ATOM 4275 C CA . VAL A 1 561 ? -42.335 10.694 84.320 1.00 82.00 561 VAL A CA 1
ATOM 4276 C C . VAL A 1 561 ? -42.863 9.765 83.222 1.00 82.00 561 VAL A C 1
ATOM 4278 O O . VAL A 1 561 ? -42.148 8.855 82.802 1.00 82.00 561 VAL A O 1
ATOM 4281 N N . ALA A 1 562 ? -44.069 10.008 82.702 1.00 80.38 562 ALA A N 1
ATOM 4282 C CA . ALA A 1 562 ? -44.654 9.220 81.616 1.00 80.38 562 ALA A CA 1
ATOM 4283 C C . ALA A 1 562 ? -43.833 9.318 80.319 1.00 80.38 562 ALA A C 1
ATOM 4285 O O . ALA A 1 562 ? -43.567 8.304 79.664 1.00 80.38 562 ALA A O 1
ATOM 4286 N N . THR A 1 563 ? -43.379 10.526 79.978 1.00 82.62 563 THR A N 1
ATOM 4287 C CA . THR A 1 563 ? -42.543 10.773 78.795 1.00 82.62 563 THR A CA 1
ATOM 4288 C C . THR A 1 563 ? -41.190 10.073 78.930 1.00 82.62 563 THR A C 1
ATOM 4290 O O . THR A 1 563 ? -40.793 9.308 78.049 1.00 82.62 563 THR A O 1
ATOM 4293 N N . ALA A 1 564 ? -40.518 10.252 80.071 1.00 81.62 564 ALA A N 1
ATOM 4294 C CA . ALA A 1 564 ? -39.238 9.609 80.345 1.00 81.62 564 ALA A CA 1
ATOM 4295 C C . ALA A 1 564 ? -39.352 8.072 80.362 1.00 81.62 564 ALA A C 1
ATOM 4297 O O . ALA A 1 564 ? -38.459 7.389 79.861 1.00 81.62 564 ALA A O 1
ATOM 4298 N N . LEU A 1 565 ? -40.457 7.517 80.874 1.00 84.69 565 LEU A N 1
ATOM 4299 C CA . LEU A 1 565 ? -40.706 6.073 80.922 1.00 84.69 565 LEU A CA 1
ATOM 4300 C C . LEU A 1 565 ? -40.885 5.473 79.521 1.00 84.69 565 LEU A C 1
ATOM 4302 O O . LEU A 1 565 ? -40.303 4.427 79.230 1.00 84.69 565 LEU A O 1
ATOM 4306 N N . SER A 1 566 ? -41.652 6.134 78.652 1.00 82.44 566 SER A N 1
ATOM 4307 C CA . SER A 1 566 ? -41.872 5.699 77.265 1.00 82.44 566 SER A CA 1
ATOM 4308 C C . SER A 1 566 ? -40.566 5.672 76.457 1.00 82.44 566 SER A C 1
ATOM 4310 O O . SER A 1 566 ? -40.228 4.671 75.812 1.00 82.44 566 SER A O 1
ATOM 4312 N N . GLU A 1 567 ? -39.772 6.744 76.551 1.00 82.25 567 GLU A N 1
ATOM 4313 C CA . GLU A 1 567 ? -38.463 6.829 75.895 1.00 82.25 567 GLU A CA 1
ATOM 4314 C C . GLU A 1 567 ? -37.487 5.782 76.445 1.00 82.25 567 GLU A C 1
ATOM 4316 O O . GLU A 1 567 ? -36.716 5.171 75.696 1.00 82.25 567 GLU A O 1
ATOM 4321 N N . TRP A 1 568 ? -37.523 5.539 77.756 1.00 84.69 568 TRP A N 1
ATOM 4322 C CA . TRP A 1 568 ? -36.666 4.557 78.407 1.00 84.69 568 TRP A CA 1
ATOM 4323 C C . TRP A 1 568 ? -37.003 3.124 77.977 1.00 84.69 568 TRP A C 1
ATOM 4325 O O . TRP A 1 568 ? -36.091 2.363 77.648 1.00 84.69 568 TRP A O 1
ATOM 4335 N N . GLN A 1 569 ? -38.290 2.772 77.881 1.00 83.38 569 GLN A N 1
ATOM 4336 C CA . GLN A 1 569 ? -38.748 1.458 77.416 1.00 83.38 569 GLN A CA 1
ATOM 4337 C C . GLN A 1 569 ? -38.375 1.183 75.958 1.00 83.38 569 GLN A C 1
ATOM 4339 O O . GLN A 1 569 ? -37.823 0.125 75.653 1.00 83.38 569 GLN A O 1
ATOM 4344 N N . THR A 1 570 ? -38.629 2.147 75.074 1.00 80.00 570 THR A N 1
ATOM 4345 C CA . THR A 1 570 ? -38.352 2.016 73.636 1.00 80.00 570 THR A CA 1
ATOM 4346 C C . THR A 1 570 ? -36.867 1.749 73.389 1.00 80.00 570 THR A C 1
ATOM 4348 O O . THR A 1 570 ? -36.497 0.808 72.686 1.00 80.00 570 THR A O 1
ATOM 4351 N N . ASN A 1 571 ? -36.000 2.511 74.059 1.00 77.25 571 ASN A N 1
ATOM 4352 C CA . ASN A 1 571 ? -34.552 2.345 73.962 1.00 77.25 571 ASN A CA 1
ATOM 4353 C C . ASN A 1 571 ? -34.064 1.009 74.565 1.00 77.25 571 ASN A C 1
ATOM 4355 O O . ASN A 1 571 ? -33.144 0.396 74.024 1.00 77.25 571 ASN A O 1
ATOM 4359 N N . HIS A 1 572 ? -34.673 0.529 75.658 1.00 82.06 572 HIS A N 1
ATOM 4360 C CA . HIS A 1 572 ? -34.298 -0.749 76.278 1.00 82.06 572 HIS A CA 1
ATOM 4361 C C . HIS A 1 572 ? -34.654 -1.948 75.381 1.00 82.06 572 HIS A C 1
ATOM 4363 O O . HIS A 1 572 ? -33.838 -2.849 75.185 1.00 82.06 572 HIS A O 1
ATOM 4369 N N . ILE A 1 573 ? -35.841 -1.927 74.766 1.00 79.31 573 ILE A N 1
ATOM 4370 C CA . ILE A 1 573 ? -36.286 -2.963 73.821 1.00 79.31 573 ILE A CA 1
ATOM 4371 C C . ILE A 1 573 ? -35.415 -2.961 72.559 1.00 79.31 573 ILE A C 1
ATOM 4373 O O . ILE A 1 573 ? -35.041 -4.035 72.082 1.00 79.31 573 ILE A O 1
ATOM 4377 N N . GLY A 1 574 ? -35.052 -1.779 72.047 1.00 72.56 574 GLY A N 1
ATOM 4378 C CA . GLY A 1 574 ? -34.154 -1.647 70.895 1.00 72.56 574 GLY A CA 1
ATOM 4379 C C . GLY A 1 574 ? -32.779 -2.281 71.136 1.00 72.56 574 GLY A C 1
ATOM 4380 O O . GLY A 1 574 ? -32.266 -2.997 70.274 1.00 72.56 574 GLY A O 1
ATOM 4381 N N . LEU A 1 575 ? -32.221 -2.111 72.342 1.00 74.88 575 LEU A N 1
ATOM 4382 C CA . LEU A 1 575 ? -30.966 -2.754 72.757 1.00 74.88 575 LEU A CA 1
ATOM 4383 C C . LEU A 1 575 ? -31.089 -4.277 72.895 1.00 74.88 575 LEU A C 1
ATOM 4385 O O . LEU A 1 575 ? -30.152 -4.998 72.558 1.00 74.88 575 LEU A O 1
ATOM 4389 N N . GLN A 1 576 ? -32.234 -4.773 73.371 1.00 75.19 576 GLN A N 1
ATOM 4390 C CA . GLN A 1 576 ? -32.451 -6.202 73.598 1.00 75.19 576 GLN A CA 1
ATOM 4391 C C . GLN A 1 576 ? -32.750 -6.979 72.304 1.00 75.19 576 GLN A C 1
ATOM 4393 O O . GLN A 1 576 ? -32.390 -8.149 72.181 1.00 75.19 576 GLN A O 1
ATOM 4398 N N . ARG A 1 577 ? -33.438 -6.359 71.339 1.00 68.94 577 ARG A N 1
ATOM 4399 C CA . ARG A 1 577 ? -33.851 -7.023 70.090 1.00 68.94 577 ARG A CA 1
ATOM 4400 C C . ARG A 1 577 ? -32.855 -6.869 68.944 1.00 68.94 577 ARG A C 1
ATOM 4402 O O . ARG A 1 577 ? -32.993 -7.585 67.957 1.00 68.94 577 ARG A O 1
ATOM 4409 N N . GLY A 1 578 ? -31.864 -5.987 69.082 1.00 62.72 578 GLY A N 1
ATOM 4410 C CA . GLY A 1 578 ? -30.925 -5.681 68.004 1.00 62.72 578 GLY A CA 1
ATOM 4411 C C . GLY A 1 578 ? -31.641 -4.978 66.854 1.00 62.72 578 GLY A C 1
ATOM 4412 O O . GLY A 1 578 ? -31.769 -5.531 65.765 1.00 62.72 578 GLY A O 1
ATOM 4413 N N . ASP A 1 579 ? -32.175 -3.790 67.132 1.00 61.28 579 ASP A N 1
ATOM 4414 C CA . ASP A 1 579 ? -32.957 -3.024 66.165 1.00 61.28 579 ASP A CA 1
ATOM 4415 C C . ASP A 1 579 ? -32.093 -2.527 64.988 1.00 61.28 579 ASP A C 1
ATOM 4417 O O . ASP A 1 579 ? -31.171 -1.714 65.130 1.00 61.28 579 ASP A O 1
ATOM 4421 N N . THR A 1 580 ? -32.410 -3.043 63.799 1.00 54.75 580 THR A N 1
ATOM 4422 C CA . THR A 1 580 ? -31.691 -2.759 62.557 1.00 54.75 580 THR A CA 1
ATOM 4423 C C . THR A 1 580 ? -31.858 -1.316 62.086 1.00 54.75 580 THR A C 1
ATOM 4425 O O . THR A 1 580 ? -30.991 -0.835 61.356 1.00 54.75 580 THR A O 1
ATOM 4428 N N . GLU A 1 581 ? -32.915 -0.609 62.507 1.00 47.12 581 GLU A N 1
ATOM 4429 C CA . GLU A 1 581 ? -33.154 0.791 62.122 1.00 47.12 581 GLU A CA 1
ATOM 4430 C C . GLU A 1 581 ? -32.201 1.772 62.827 1.00 47.12 581 GLU A C 1
ATOM 4432 O O . GLU A 1 581 ? -31.867 2.816 62.267 1.00 47.12 581 GLU A O 1
ATOM 4437 N N . ILE A 1 582 ? -31.683 1.411 64.008 1.00 45.94 582 ILE A N 1
ATOM 4438 C CA . ILE A 1 582 ? -30.694 2.197 64.775 1.00 45.94 582 ILE A CA 1
ATOM 4439 C C . ILE A 1 582 ? -29.257 1.660 64.651 1.00 45.94 582 ILE A C 1
ATOM 4441 O O . ILE A 1 582 ? -28.364 2.084 65.385 1.00 45.94 582 ILE A O 1
ATOM 4445 N N . GLY A 1 583 ? -29.018 0.742 63.709 1.00 46.75 583 GLY A N 1
ATOM 4446 C CA . GLY A 1 583 ? -27.681 0.249 63.364 1.00 46.75 583 GLY A CA 1
ATOM 4447 C C . GLY A 1 583 ? -27.184 -0.958 64.167 1.00 46.75 583 GLY A C 1
ATOM 4448 O O . GLY A 1 583 ? -26.036 -1.361 63.980 1.00 46.75 583 GLY A O 1
ATOM 4449 N N . LEU A 1 584 ? -28.017 -1.579 65.010 1.00 57.44 584 LEU A N 1
ATOM 4450 C CA . LEU A 1 584 ? -27.671 -2.811 65.728 1.00 57.44 584 LEU A CA 1
ATOM 4451 C C . LEU A 1 584 ? -27.921 -4.029 64.819 1.00 57.44 584 LEU A C 1
ATOM 4453 O O . LEU A 1 584 ? -29.059 -4.360 64.507 1.00 57.44 584 LEU A O 1
ATOM 4457 N N . LYS A 1 585 ? -26.861 -4.714 64.364 1.00 50.38 585 LYS A N 1
ATOM 4458 C CA . LYS A 1 585 ? -26.979 -5.905 63.495 1.00 50.38 585 LYS A CA 1
ATOM 4459 C C . LYS A 1 585 ? -26.927 -7.217 64.301 1.00 50.38 585 LYS A C 1
ATOM 4461 O O . LYS A 1 585 ? -25.862 -7.581 64.795 1.00 50.38 585 LYS A O 1
ATOM 4466 N N . GLY A 1 586 ? -28.026 -7.982 64.307 1.00 57.81 586 GLY A N 1
ATOM 4467 C CA . GLY A 1 586 ? -28.045 -9.431 64.596 1.00 57.81 586 GLY A CA 1
ATOM 4468 C C . GLY A 1 586 ? -28.467 -9.873 66.008 1.00 57.81 586 GLY A C 1
ATOM 4469 O O . GLY A 1 586 ? -28.704 -9.058 66.894 1.00 57.81 586 GLY A O 1
ATOM 4470 N N . GLN A 1 587 ? -28.571 -11.199 66.195 1.00 59.47 587 GLN A N 1
ATOM 4471 C CA . GLN A 1 587 ? -28.893 -11.856 67.474 1.00 59.47 587 GLN A CA 1
ATOM 4472 C C . GLN A 1 587 ? -27.814 -11.564 68.536 1.00 59.47 587 GLN A C 1
ATOM 4474 O O . GLN A 1 587 ? -26.620 -11.663 68.249 1.00 59.47 587 GLN A O 1
ATOM 4479 N N . LEU A 1 588 ? -28.233 -11.225 69.764 1.00 68.56 588 LEU A N 1
ATOM 4480 C CA . LEU A 1 588 ? -27.337 -10.968 70.899 1.00 68.56 588 LEU A CA 1
ATOM 4481 C C . LEU A 1 588 ? -26.421 -12.166 71.187 1.00 68.56 588 LEU A C 1
ATOM 4483 O O . LEU A 1 588 ? -26.825 -13.323 71.060 1.00 68.56 588 LEU A O 1
ATOM 4487 N N . SER A 1 589 ? -25.196 -11.897 71.652 1.00 74.00 589 SER A N 1
ATOM 4488 C CA . SER A 1 589 ? -24.315 -12.967 72.124 1.00 74.00 589 SER A CA 1
ATOM 4489 C C . SER A 1 589 ? -24.943 -13.679 73.339 1.00 74.00 589 SER A C 1
ATOM 4491 O O . SER A 1 589 ? -25.671 -13.051 74.121 1.00 74.00 589 SER A O 1
ATOM 4493 N N . PRO A 1 590 ? -24.658 -14.975 73.568 1.00 76.75 590 PRO A N 1
ATOM 4494 C CA . PRO A 1 590 ? -25.175 -15.698 74.736 1.00 76.75 590 PRO A CA 1
ATOM 4495 C C . PRO A 1 590 ? -24.818 -15.027 76.074 1.00 76.75 590 PRO A C 1
ATOM 4497 O O . PRO A 1 590 ? -25.550 -15.135 77.052 1.00 76.75 590 PRO A O 1
ATOM 4500 N N . GLN A 1 591 ? -23.697 -14.301 76.115 1.00 77.06 591 GLN A N 1
ATOM 4501 C CA . GLN A 1 591 ? -23.228 -13.574 77.296 1.00 77.06 591 GLN A CA 1
ATOM 4502 C C . GLN A 1 591 ? -23.972 -12.251 77.496 1.00 77.06 591 GLN A C 1
ATOM 4504 O O . GLN A 1 591 ? -24.324 -11.932 78.627 1.00 77.06 591 GLN A O 1
ATOM 4509 N N . LEU A 1 592 ? -24.261 -11.508 76.422 1.00 78.81 592 LEU A N 1
ATOM 4510 C CA . LEU A 1 592 ? -25.109 -10.315 76.490 1.00 78.81 592 LEU A CA 1
ATOM 4511 C C . LEU A 1 592 ? -26.542 -10.670 76.884 1.00 78.81 592 LEU A C 1
ATOM 4513 O O . LEU A 1 592 ? -27.123 -9.998 77.727 1.00 78.81 592 LEU A O 1
ATOM 4517 N N . THR A 1 593 ? -27.078 -11.763 76.337 1.00 80.62 593 THR A N 1
ATOM 4518 C CA . THR A 1 593 ? -28.404 -12.282 76.705 1.00 80.62 593 THR A CA 1
ATOM 4519 C C . THR A 1 593 ? -28.483 -12.543 78.210 1.00 80.62 593 THR A C 1
ATOM 4521 O O . THR A 1 593 ? -29.404 -12.071 78.869 1.00 80.62 593 THR A O 1
ATOM 4524 N N . LYS A 1 594 ? -27.447 -13.179 78.775 1.00 83.25 594 LYS A N 1
ATOM 4525 C CA . LYS A 1 594 ? -27.342 -13.422 80.217 1.00 83.25 594 LYS A CA 1
ATOM 4526 C C . LYS A 1 594 ? -27.288 -12.128 81.042 1.00 83.25 594 LYS A C 1
ATOM 4528 O O . LYS A 1 594 ? -27.976 -12.032 82.049 1.00 83.25 594 LYS A O 1
ATOM 4533 N N . LEU A 1 595 ? -26.521 -11.124 80.611 1.00 83.81 595 LEU A N 1
ATOM 4534 C CA . LEU A 1 595 ? -26.453 -9.829 81.304 1.00 83.81 595 LEU A CA 1
ATOM 4535 C C . LEU A 1 595 ? -27.797 -9.080 81.262 1.00 83.81 595 LEU A C 1
ATOM 4537 O O . LEU A 1 595 ? -28.206 -8.498 82.262 1.00 83.81 595 LEU A O 1
ATOM 4541 N N . PHE A 1 596 ? -28.524 -9.128 80.141 1.00 84.69 596 PHE A N 1
ATOM 4542 C CA . PHE A 1 596 ? -29.883 -8.580 80.069 1.00 84.69 596 PHE A CA 1
ATOM 4543 C C . PHE A 1 596 ? -30.868 -9.335 80.971 1.00 84.69 596 PHE A C 1
ATOM 4545 O O . PHE A 1 596 ? -31.749 -8.710 81.561 1.00 84.69 596 PHE A O 1
ATOM 4552 N N . ASP A 1 597 ? -30.721 -10.654 81.111 1.00 83.56 597 ASP A N 1
ATOM 4553 C CA . ASP A 1 597 ? -31.527 -11.448 82.044 1.00 83.56 597 ASP A CA 1
ATOM 4554 C C . ASP A 1 597 ? -31.217 -11.104 83.515 1.00 83.56 597 ASP A C 1
ATOM 4556 O O . ASP A 1 597 ? -32.134 -11.059 84.333 1.00 83.56 597 ASP A O 1
ATOM 4560 N N . GLU A 1 598 ? -29.961 -10.783 83.848 1.00 86.00 598 GLU A N 1
ATOM 4561 C CA . GLU A 1 598 ? -29.540 -10.335 85.187 1.00 86.00 598 GLU A CA 1
ATOM 4562 C C . GLU A 1 598 ? -30.078 -8.932 85.543 1.00 86.00 598 GLU A C 1
ATOM 4564 O O . GLU A 1 598 ? -30.414 -8.672 86.698 1.00 86.00 598 GLU A O 1
ATOM 4569 N N . VAL A 1 599 ? -30.222 -8.033 84.562 1.00 86.75 599 VAL A N 1
ATOM 4570 C CA . VAL A 1 599 ? -30.747 -6.663 84.765 1.00 86.75 599 VAL A CA 1
ATOM 4571 C C . VAL A 1 599 ? -32.277 -6.602 84.780 1.00 86.75 599 VAL A C 1
ATOM 4573 O O . VAL A 1 599 ? -32.859 -5.703 85.399 1.00 86.75 599 VAL A O 1
ATOM 4576 N N . ARG A 1 600 ? -32.948 -7.571 84.146 1.00 87.12 600 ARG A N 1
ATOM 4577 C CA . ARG A 1 600 ? -34.410 -7.604 83.976 1.00 87.12 600 ARG A CA 1
ATOM 4578 C C . ARG A 1 600 ? -35.214 -7.392 85.272 1.00 87.12 600 ARG A C 1
ATOM 4580 O O . ARG A 1 600 ? -36.129 -6.572 85.234 1.00 87.12 600 ARG A O 1
ATOM 4587 N N . PRO A 1 601 ? -34.885 -8.014 86.424 1.00 85.88 601 PRO A N 1
ATOM 4588 C CA . PRO A 1 601 ? -35.647 -7.815 87.660 1.00 85.88 601 PRO A CA 1
ATOM 4589 C C . PRO A 1 601 ? -35.631 -6.361 88.151 1.00 85.88 601 PRO A C 1
ATOM 4591 O O . PRO A 1 601 ? -36.628 -5.869 88.676 1.00 85.88 601 PRO A O 1
ATOM 4594 N N . HIS A 1 602 ? -34.510 -5.659 87.964 1.00 89.31 602 HIS A N 1
ATOM 4595 C CA . HIS A 1 602 ? -34.365 -4.255 88.352 1.00 89.31 602 HIS A CA 1
ATOM 4596 C C . HIS A 1 602 ? -35.067 -3.324 87.361 1.00 89.31 602 HIS A C 1
ATOM 4598 O O . HIS A 1 602 ? -35.752 -2.391 87.778 1.00 89.31 602 HIS A O 1
ATOM 4604 N N . TYR A 1 603 ? -34.961 -3.618 86.063 1.00 87.94 603 TYR A N 1
ATOM 4605 C CA . TYR A 1 603 ? -35.694 -2.907 85.019 1.00 87.94 603 TYR A CA 1
ATOM 4606 C C . TYR A 1 603 ? -37.215 -2.983 85.233 1.00 87.94 603 TYR A C 1
ATOM 4608 O O . TYR A 1 603 ? -37.891 -1.954 85.250 1.00 87.94 603 TYR A O 1
ATOM 4616 N N . ASP A 1 604 ? -37.752 -4.185 85.467 1.00 86.44 604 ASP A N 1
ATOM 4617 C CA . ASP A 1 604 ? -39.183 -4.385 85.692 1.00 86.44 604 ASP A CA 1
ATOM 4618 C C . ASP A 1 604 ? -39.669 -3.727 86.988 1.00 86.44 604 ASP A C 1
ATOM 4620 O O . ASP A 1 604 ? -40.743 -3.124 86.991 1.00 86.44 604 ASP A O 1
ATOM 4624 N N . ALA A 1 605 ? -38.877 -3.762 88.065 1.00 84.19 605 ALA A N 1
ATOM 4625 C CA . ALA A 1 605 ? -39.218 -3.094 89.322 1.00 84.19 605 ALA A CA 1
ATOM 4626 C C . ALA A 1 605 ? -39.354 -1.568 89.159 1.00 84.19 605 ALA A C 1
ATOM 4628 O O . ALA A 1 605 ? -40.327 -0.989 89.646 1.00 84.19 605 ALA A O 1
ATOM 4629 N N . ILE A 1 606 ? -38.426 -0.930 88.435 1.00 85.12 606 ILE A N 1
ATOM 4630 C CA . ILE A 1 606 ? -38.464 0.513 88.139 1.00 85.12 606 ILE A CA 1
ATOM 4631 C C . ILE A 1 606 ? -39.631 0.836 87.201 1.00 85.12 606 ILE A C 1
ATOM 4633 O O . ILE A 1 606 ? -40.366 1.793 87.434 1.00 85.12 606 ILE A O 1
ATOM 4637 N N . ARG A 1 607 ? -39.842 0.020 86.161 1.00 89.12 607 ARG A N 1
ATOM 4638 C CA . ARG A 1 607 ? -40.918 0.201 85.178 1.00 89.12 607 ARG A CA 1
ATOM 4639 C C . ARG A 1 607 ? -42.303 0.133 85.822 1.00 89.12 607 ARG A C 1
ATOM 4641 O O . ARG A 1 607 ? -43.151 0.973 85.531 1.00 89.12 607 ARG A O 1
ATOM 4648 N N . ILE A 1 608 ? -42.531 -0.867 86.673 1.00 85.25 608 ILE A N 1
ATOM 4649 C CA . ILE A 1 608 ? -43.801 -1.050 87.384 1.00 85.25 608 ILE A CA 1
ATOM 4650 C C . ILE A 1 608 ? -44.024 0.119 88.344 1.00 85.25 608 ILE A C 1
ATOM 4652 O O . ILE A 1 608 ? -45.084 0.734 88.304 1.00 85.25 608 ILE A O 1
ATOM 4656 N N . ALA A 1 609 ? -43.009 0.493 89.127 1.00 83.75 609 ALA A N 1
ATOM 4657 C CA . ALA A 1 609 ? -43.110 1.603 90.067 1.00 83.75 609 ALA A CA 1
ATOM 4658 C C . ALA A 1 609 ? -43.360 2.961 89.379 1.00 83.75 609 ALA A C 1
ATOM 4660 O O . ALA A 1 609 ? -44.172 3.751 89.852 1.00 83.75 609 ALA A O 1
ATOM 4661 N N . ALA A 1 610 ? -42.725 3.228 88.234 1.00 83.00 610 ALA A N 1
ATOM 4662 C CA . ALA A 1 610 ? -42.965 4.446 87.458 1.00 83.00 610 ALA A CA 1
ATOM 4663 C C . ALA A 1 610 ? -44.389 4.492 86.870 1.00 83.00 610 ALA A C 1
ATOM 4665 O O . ALA A 1 610 ? -45.012 5.552 86.828 1.00 83.00 610 ALA A O 1
ATOM 4666 N N . HIS A 1 611 ? -44.937 3.342 86.466 1.00 83.50 611 HIS A N 1
ATOM 4667 C CA . HIS A 1 611 ? -46.316 3.254 85.987 1.00 83.50 611 HIS A CA 1
ATOM 4668 C C . HIS A 1 611 ? -47.340 3.401 87.125 1.00 83.50 611 HIS A C 1
ATOM 4670 O O . HIS A 1 611 ? -48.362 4.062 86.959 1.00 83.50 611 HIS A O 1
ATOM 4676 N N . GLU A 1 612 ? -47.045 2.868 88.313 1.00 82.94 612 GLU A N 1
ATOM 4677 C CA . GLU A 1 612 ? -47.844 3.106 89.521 1.00 82.94 612 GLU A CA 1
ATOM 4678 C C . GLU A 1 612 ? -47.897 4.601 89.874 1.00 82.94 612 GLU A C 1
ATOM 4680 O O . GLU A 1 612 ? -48.968 5.104 90.200 1.00 82.94 612 GLU A O 1
ATOM 4685 N N . ILE A 1 613 ? -46.784 5.336 89.741 1.00 81.00 613 ILE A N 1
ATOM 4686 C CA . ILE A 1 613 ? -46.733 6.796 89.959 1.00 81.00 613 ILE A CA 1
ATOM 4687 C C . ILE A 1 613 ? -47.597 7.552 88.936 1.00 81.00 613 ILE A C 1
ATOM 4689 O O . ILE A 1 613 ? -48.265 8.525 89.295 1.00 81.00 613 ILE A O 1
ATOM 4693 N N . GLN A 1 614 ? -47.629 7.090 87.683 1.00 78.56 614 GLN A N 1
ATOM 4694 C CA . GLN A 1 614 ? -48.466 7.666 86.627 1.00 78.56 614 GLN A CA 1
ATOM 4695 C C . GLN A 1 614 ? -49.967 7.511 86.930 1.00 78.56 614 GLN A C 1
ATOM 4697 O O . GLN A 1 614 ? -50.740 8.441 86.711 1.00 78.56 614 GLN A O 1
ATOM 4702 N N . VAL A 1 615 ? -50.378 6.344 87.439 1.00 77.00 615 VAL A N 1
ATOM 4703 C CA . VAL A 1 615 ? -51.795 5.987 87.658 1.00 77.00 615 VAL A CA 1
ATOM 4704 C C . VAL A 1 615 ? -52.282 6.335 89.077 1.00 77.00 615 VAL A C 1
ATOM 4706 O O . VAL A 1 615 ? -53.486 6.387 89.326 1.00 77.00 615 VAL A O 1
ATOM 4709 N N . ALA A 1 616 ? -51.374 6.616 90.017 1.00 69.88 616 ALA A N 1
ATOM 4710 C CA . ALA A 1 616 ? -51.707 6.959 91.398 1.00 69.88 616 ALA A CA 1
ATOM 4711 C C . ALA A 1 616 ? -52.586 8.219 91.493 1.00 69.88 616 ALA A C 1
ATOM 4713 O O . ALA A 1 616 ? -52.277 9.261 90.914 1.00 69.88 616 ALA A O 1
ATOM 4714 N N . THR A 1 617 ? -53.661 8.164 92.279 1.00 63.59 617 THR A N 1
ATOM 4715 C CA . THR A 1 617 ? -54.461 9.343 92.648 1.00 63.59 617 THR A CA 1
ATOM 4716 C C . THR A 1 617 ? -53.694 10.233 93.644 1.00 63.59 617 THR A C 1
ATOM 4718 O O . THR A 1 617 ? -52.781 9.740 94.306 1.00 63.59 617 THR A O 1
ATOM 4721 N N . PRO A 1 618 ? -54.031 11.532 93.793 1.00 59.22 618 PRO A N 1
ATOM 4722 C CA . PRO A 1 618 ? -53.356 12.441 94.737 1.00 59.22 618 PRO A CA 1
ATOM 4723 C C . PRO A 1 618 ? -53.349 11.965 96.204 1.00 59.22 618 PRO A C 1
ATOM 4725 O O . PRO A 1 618 ? -52.517 12.406 96.987 1.00 59.22 618 PRO A O 1
ATOM 4728 N N . GLU A 1 619 ? -54.264 11.063 96.569 1.00 52.94 619 GLU A N 1
ATOM 4729 C CA . GLU A 1 619 ? -54.413 10.481 97.913 1.00 52.94 619 GLU A CA 1
ATOM 4730 C C . GLU A 1 619 ? -53.602 9.182 98.112 1.00 52.94 619 GLU A C 1
ATOM 4732 O O . GLU A 1 619 ? -53.487 8.681 99.231 1.00 52.94 619 GLU A O 1
ATOM 4737 N N . SER A 1 620 ? -53.035 8.617 97.038 1.00 59.47 620 SER A N 1
ATOM 4738 C CA . SER A 1 620 ? -52.263 7.371 97.065 1.00 59.47 620 SER A CA 1
ATOM 4739 C C . SER A 1 620 ? -50.795 7.635 97.406 1.00 59.47 620 SER A C 1
ATOM 4741 O O . SER A 1 620 ? -50.157 8.534 96.857 1.00 59.47 620 SER A O 1
ATOM 4743 N N . ASN A 1 621 ? -50.239 6.830 98.315 1.00 60.00 621 ASN A N 1
ATOM 4744 C CA . ASN A 1 621 ? -48.899 7.005 98.870 1.00 60.00 621 ASN A CA 1
ATOM 4745 C C . ASN A 1 621 ? -47.816 6.588 97.850 1.00 60.00 621 ASN A C 1
ATOM 4747 O O . ASN A 1 621 ? -47.204 5.524 97.969 1.00 60.00 621 ASN A O 1
ATOM 4751 N N . ALA A 1 622 ? -47.561 7.448 96.855 1.00 68.19 622 ALA A N 1
ATOM 4752 C CA . ALA A 1 622 ? -46.519 7.290 95.828 1.00 68.19 622 ALA A CA 1
ATOM 4753 C C . ALA A 1 622 ? -45.117 7.045 96.423 1.00 68.19 622 ALA A C 1
ATOM 4755 O O . ALA A 1 622 ? -44.226 6.529 95.753 1.00 68.19 622 ALA A O 1
ATOM 4756 N N . SER A 1 623 ? -44.934 7.347 97.712 1.00 69.69 623 SER A N 1
ATOM 4757 C CA . SER A 1 623 ? -43.735 7.085 98.508 1.00 69.69 623 SER A CA 1
ATOM 4758 C C . SER A 1 623 ? -43.207 5.651 98.399 1.00 69.69 623 SER A C 1
ATOM 4760 O O . SER A 1 623 ? -41.992 5.461 98.356 1.00 69.69 623 SER A O 1
ATOM 4762 N N . ALA A 1 624 ? -44.087 4.643 98.333 1.00 77.25 624 ALA A N 1
ATOM 4763 C CA . ALA A 1 624 ? -43.669 3.244 98.211 1.00 77.25 624 ALA A CA 1
ATOM 4764 C C . ALA A 1 624 ? -43.043 2.949 96.835 1.00 77.25 624 ALA A C 1
ATOM 4766 O O . ALA A 1 624 ? -41.974 2.341 96.756 1.00 77.25 624 ALA A O 1
ATOM 4767 N N . SER A 1 625 ? -43.664 3.437 95.760 1.00 81.38 625 SER A N 1
ATOM 4768 C CA . SER A 1 625 ? -43.169 3.280 94.390 1.00 81.38 625 SER A CA 1
ATOM 4769 C C . SER A 1 625 ? -41.891 4.101 94.157 1.00 81.38 625 SER A C 1
ATOM 4771 O O . SER A 1 625 ? -40.946 3.606 93.549 1.00 81.38 625 SER A O 1
ATOM 4773 N N . ILE A 1 626 ? -41.780 5.303 94.737 1.00 81.56 626 ILE A N 1
ATOM 4774 C CA . ILE A 1 626 ? -40.558 6.128 94.670 1.00 81.56 626 ILE A CA 1
ATOM 4775 C C . ILE A 1 626 ? -39.378 5.423 95.355 1.00 81.56 626 ILE A C 1
ATOM 4777 O O . ILE A 1 626 ? -38.283 5.366 94.794 1.00 81.56 626 ILE A O 1
ATOM 4781 N N . ARG A 1 627 ? -39.597 4.825 96.536 1.00 80.69 627 ARG A N 1
ATOM 4782 C CA . ARG A 1 627 ? -38.560 4.049 97.232 1.00 80.69 627 ARG A CA 1
ATOM 4783 C C . ARG A 1 627 ? -38.102 2.849 96.398 1.00 80.69 627 ARG A C 1
ATOM 4785 O O . ARG A 1 627 ? -36.907 2.595 96.300 1.00 80.69 627 ARG A O 1
ATOM 4792 N N . ARG A 1 628 ? -39.038 2.168 95.731 1.00 82.38 628 ARG A N 1
ATOM 4793 C CA . ARG A 1 628 ? -38.740 1.040 94.838 1.00 82.38 628 ARG A CA 1
ATOM 4794 C C . ARG A 1 628 ? -37.884 1.449 93.633 1.00 82.38 628 ARG A C 1
ATOM 4796 O O . ARG A 1 628 ? -36.997 0.698 93.242 1.00 82.38 628 ARG A O 1
ATOM 4803 N N . ILE A 1 629 ? -38.097 2.640 93.067 1.00 83.44 629 ILE A N 1
ATOM 4804 C CA . ILE A 1 629 ? -37.234 3.171 91.996 1.00 83.44 629 ILE A CA 1
ATOM 4805 C C . ILE A 1 629 ? -35.807 3.379 92.523 1.00 83.44 629 ILE A C 1
ATOM 4807 O O . ILE A 1 629 ? -34.859 2.907 91.901 1.00 83.44 629 ILE A O 1
ATOM 4811 N N . GLN A 1 630 ? -35.652 3.999 93.696 1.00 81.75 630 GLN A N 1
ATOM 4812 C CA . GLN A 1 630 ? -34.340 4.268 94.303 1.00 81.75 630 GLN A CA 1
ATOM 4813 C C . GLN A 1 630 ? -33.566 2.994 94.668 1.00 81.75 630 GLN A C 1
ATOM 4815 O O . GLN A 1 630 ? -32.357 2.923 94.455 1.00 81.75 630 GLN A O 1
ATOM 4820 N N . GLU A 1 631 ? -34.254 1.983 95.204 1.00 85.88 631 GLU A N 1
ATOM 4821 C CA . GLU A 1 631 ? -33.646 0.708 95.602 1.00 85.88 631 GLU A CA 1
ATOM 4822 C C . GLU A 1 631 ? -33.078 -0.068 94.403 1.00 85.88 631 GLU A C 1
ATOM 4824 O O . GLU A 1 631 ? -32.037 -0.716 94.516 1.00 85.88 631 GLU A O 1
ATOM 4829 N N . HIS A 1 632 ? -33.738 0.006 93.244 1.00 86.94 632 HIS A N 1
ATOM 4830 C CA . HIS A 1 632 ? -33.363 -0.774 92.064 1.00 86.94 632 HIS A CA 1
ATOM 4831 C C . HIS A 1 632 ? -32.512 0.001 91.045 1.00 86.94 632 HIS A C 1
ATOM 4833 O O . HIS A 1 632 ? -31.843 -0.634 90.226 1.00 86.94 632 HIS A O 1
ATOM 4839 N N . GLU A 1 633 ? -32.477 1.338 91.098 1.00 84.62 633 GLU A N 1
ATOM 4840 C CA . GLU A 1 633 ? -31.747 2.176 90.137 1.00 84.62 633 GLU A CA 1
ATOM 4841 C C . GLU A 1 633 ? -30.240 1.891 90.128 1.00 84.62 633 GLU A C 1
ATOM 4843 O O . GLU A 1 633 ? -29.655 1.706 89.061 1.00 84.62 633 GLU A O 1
ATOM 4848 N N . ALA A 1 634 ? -29.603 1.801 91.299 1.00 79.50 634 ALA A N 1
ATOM 4849 C CA . ALA A 1 634 ? -28.158 1.581 91.383 1.00 79.50 634 ALA A CA 1
ATOM 4850 C C . ALA A 1 634 ? -27.735 0.240 90.753 1.00 79.50 634 ALA A C 1
ATOM 4852 O O . ALA A 1 634 ? -26.741 0.169 90.027 1.00 79.50 634 ALA A O 1
ATOM 4853 N N . ALA A 1 635 ? -28.520 -0.815 90.987 1.00 83.12 635 ALA A N 1
ATOM 4854 C CA . ALA A 1 635 ? -28.282 -2.136 90.412 1.00 83.12 635 ALA A CA 1
ATOM 4855 C C . ALA A 1 635 ? -28.562 -2.167 88.900 1.00 83.12 635 ALA A C 1
ATOM 4857 O O . ALA A 1 635 ? -27.784 -2.751 88.146 1.00 83.12 635 ALA A O 1
ATOM 4858 N N . PHE A 1 636 ? -29.614 -1.478 88.441 1.00 86.75 636 PHE A N 1
ATOM 4859 C CA . PHE A 1 636 ? -29.895 -1.309 87.015 1.00 86.75 636 PHE A CA 1
ATOM 4860 C C . PHE A 1 636 ? -28.743 -0.595 86.291 1.00 86.75 636 PHE A C 1
ATOM 4862 O O . PHE A 1 636 ? -28.256 -1.087 85.275 1.00 86.75 636 PHE A O 1
ATOM 4869 N N . LEU A 1 637 ? -28.257 0.526 86.836 1.00 82.69 637 LEU A N 1
ATOM 4870 C CA . LEU A 1 637 ? -27.142 1.286 86.264 1.00 82.69 637 LEU A CA 1
ATOM 4871 C C . LEU A 1 637 ? -25.857 0.456 86.194 1.00 82.69 637 LEU A C 1
ATOM 4873 O O . LEU A 1 637 ? -25.203 0.433 85.153 1.00 82.69 637 LEU A O 1
ATOM 4877 N N . SER A 1 638 ? -25.531 -0.275 87.263 1.00 81.44 638 SER A N 1
ATOM 4878 C CA . SER A 1 638 ? -24.352 -1.146 87.282 1.00 81.44 638 SER A CA 1
ATOM 4879 C C . SER A 1 638 ? -24.435 -2.262 86.240 1.00 81.44 638 SER A C 1
ATOM 4881 O O . SER A 1 638 ? -23.427 -2.608 85.624 1.00 81.44 638 SER A O 1
ATOM 4883 N N . GLY A 1 639 ? -25.619 -2.839 86.036 1.00 83.12 639 GLY A N 1
ATOM 4884 C CA . GLY A 1 639 ? -25.816 -3.863 85.019 1.00 83.12 639 GLY A CA 1
ATOM 4885 C C . GLY A 1 639 ? -25.770 -3.306 83.594 1.00 83.12 639 GLY A C 1
ATOM 4886 O O . GLY A 1 639 ? -25.186 -3.929 82.709 1.00 83.12 639 GLY A O 1
ATOM 4887 N N . MET A 1 640 ? -26.290 -2.097 83.374 1.00 83.06 640 MET A N 1
ATOM 4888 C CA . MET A 1 640 ? -26.161 -1.402 82.091 1.00 83.06 640 MET A CA 1
ATOM 4889 C C . MET A 1 640 ? -24.702 -1.063 81.758 1.00 83.06 640 MET A C 1
ATOM 4891 O O . MET A 1 640 ? -24.286 -1.274 80.620 1.00 83.06 640 MET A O 1
ATOM 4895 N N . ASP A 1 641 ? -23.900 -0.627 82.734 1.00 78.81 641 ASP A N 1
ATOM 4896 C CA . ASP A 1 641 ? -22.462 -0.384 82.541 1.00 78.81 641 ASP A CA 1
ATOM 4897 C C . ASP A 1 641 ? -21.722 -1.686 82.144 1.00 78.81 641 ASP A C 1
ATOM 4899 O O . ASP A 1 641 ? -20.858 -1.676 81.260 1.00 78.81 641 ASP A O 1
ATOM 4903 N N . ALA A 1 642 ? -22.106 -2.836 82.717 1.00 81.06 642 ALA A N 1
ATOM 4904 C CA . ALA A 1 642 ? -21.562 -4.147 82.345 1.00 81.06 642 ALA A CA 1
ATOM 4905 C C . ALA A 1 642 ? -21.959 -4.574 80.919 1.00 81.06 642 ALA A C 1
ATOM 4907 O O . ALA A 1 642 ? -21.123 -5.088 80.170 1.00 81.06 642 ALA A O 1
ATOM 4908 N N . ILE A 1 643 ? -23.208 -4.322 80.519 1.00 80.31 643 ILE A N 1
ATOM 4909 C CA . ILE A 1 643 ? -23.707 -4.576 79.160 1.00 80.31 643 ILE A CA 1
ATOM 4910 C C . ILE A 1 643 ? -22.932 -3.730 78.138 1.00 80.31 643 ILE A C 1
ATOM 4912 O O . ILE A 1 643 ? -22.460 -4.264 77.135 1.00 80.31 643 ILE A O 1
ATOM 4916 N N . VAL A 1 644 ? -22.726 -2.437 78.408 1.00 76.31 644 VAL A N 1
ATOM 4917 C CA . VAL A 1 644 ? -21.947 -1.536 77.537 1.00 76.31 644 VAL A CA 1
ATOM 4918 C C . VAL A 1 644 ? -20.504 -1.988 77.417 1.00 76.31 644 VAL A C 1
ATOM 4920 O O . VAL A 1 644 ? -19.994 -2.126 76.307 1.00 76.31 644 VAL A O 1
ATOM 4923 N N . SER A 1 645 ? -19.857 -2.263 78.550 1.00 73.44 645 SER A N 1
ATOM 4924 C CA . SER A 1 645 ? -18.483 -2.764 78.579 1.00 73.44 645 SER A CA 1
ATOM 4925 C C . SER A 1 645 ? -18.352 -4.047 77.755 1.00 73.44 645 SER A C 1
ATOM 4927 O O . SER A 1 645 ? -17.393 -4.222 77.000 1.00 73.44 645 SER A O 1
ATOM 4929 N N . ARG A 1 646 ? -19.369 -4.919 77.803 1.00 80.44 646 ARG A N 1
ATOM 4930 C CA . ARG A 1 646 ? -19.387 -6.137 76.998 1.00 80.44 646 ARG A CA 1
ATOM 4931 C C . ARG A 1 646 ? -19.560 -5.871 75.505 1.00 80.44 646 ARG A C 1
ATOM 4933 O O . ARG A 1 646 ? -18.850 -6.495 74.717 1.00 80.44 646 ARG A O 1
ATOM 4940 N N . PHE A 1 647 ? -20.449 -4.960 75.113 1.00 74.00 647 PHE A N 1
ATOM 4941 C CA . PHE A 1 647 ? -20.597 -4.549 73.715 1.00 74.00 647 PHE A CA 1
ATOM 4942 C C . PHE A 1 647 ? -19.294 -3.965 73.156 1.00 74.00 647 PHE A C 1
ATOM 4944 O O . PHE A 1 647 ? -18.868 -4.376 72.077 1.00 74.00 647 PHE A O 1
ATOM 4951 N N . VAL A 1 648 ? -18.625 -3.091 73.916 1.00 68.12 648 VAL A N 1
ATOM 4952 C CA . VAL A 1 648 ? -17.320 -2.512 73.552 1.00 68.12 648 VAL A CA 1
ATOM 4953 C C . VAL A 1 648 ? -16.264 -3.610 73.409 1.00 68.12 648 VAL A C 1
ATOM 4955 O O . VAL A 1 648 ? -15.592 -3.685 72.384 1.00 68.12 648 VAL A O 1
ATOM 4958 N N . PHE A 1 649 ? -16.178 -4.537 74.365 1.00 71.19 649 PHE A N 1
ATOM 4959 C CA . PHE A 1 649 ? -15.233 -5.654 74.303 1.00 71.19 649 PHE A CA 1
ATOM 4960 C C . PHE A 1 649 ? -15.472 -6.581 73.095 1.00 71.19 649 PHE A C 1
ATOM 4962 O O . PHE A 1 649 ? -14.533 -7.019 72.425 1.00 71.19 649 PHE A O 1
ATOM 4969 N N . GLU A 1 650 ? -16.730 -6.908 72.788 1.00 71.19 650 GLU A N 1
ATOM 4970 C CA . GLU A 1 650 ? -17.077 -7.739 71.630 1.00 71.19 650 GLU A CA 1
ATOM 4971 C C . GLU A 1 650 ? -16.863 -7.011 70.291 1.00 71.19 650 GLU A C 1
ATOM 4973 O O . GLU A 1 650 ? -16.582 -7.666 69.279 1.00 71.19 650 GLU A O 1
ATOM 4978 N N . ALA A 1 651 ? -16.962 -5.681 70.268 1.00 63.47 651 ALA A N 1
ATOM 4979 C CA . ALA A 1 651 ? -16.618 -4.843 69.123 1.00 63.47 651 ALA A CA 1
ATOM 4980 C C . ALA A 1 651 ? -15.096 -4.770 68.907 1.00 63.47 651 ALA A C 1
ATOM 4982 O O . ALA A 1 651 ? -14.608 -5.110 67.826 1.00 63.47 651 ALA A O 1
ATOM 4983 N N . GLU A 1 652 ? -14.323 -4.470 69.953 1.00 63.56 652 GLU A N 1
ATOM 4984 C CA . GLU A 1 652 ? -12.854 -4.435 69.919 1.00 63.56 652 GLU A CA 1
ATOM 4985 C C . GLU A 1 652 ? -12.260 -5.768 69.453 1.00 63.56 652 GLU A C 1
ATOM 4987 O O . GLU A 1 652 ? -11.332 -5.806 68.641 1.00 63.56 652 GLU A O 1
ATOM 4992 N N . ARG A 1 653 ? -12.831 -6.893 69.898 1.00 65.50 653 ARG A N 1
ATOM 4993 C CA . ARG A 1 653 ? -12.374 -8.229 69.497 1.00 65.50 653 ARG A CA 1
ATOM 4994 C C . ARG A 1 653 ? -12.690 -8.551 68.035 1.00 65.50 653 ARG A C 1
ATOM 4996 O O . ARG A 1 653 ? -11.933 -9.296 67.410 1.00 65.50 653 ARG A O 1
ATOM 5003 N N . ARG A 1 654 ? -13.780 -8.012 67.478 1.00 63.31 654 ARG A N 1
ATOM 5004 C CA . ARG A 1 654 ? -14.085 -8.106 66.040 1.00 63.31 654 ARG A CA 1
ATOM 5005 C C . ARG A 1 654 ? -13.077 -7.288 65.241 1.00 63.31 654 ARG A C 1
ATOM 5007 O O . ARG A 1 654 ? -12.422 -7.855 64.370 1.00 63.31 654 ARG A O 1
ATOM 5014 N N . VAL A 1 655 ? -12.872 -6.025 65.619 1.00 57.78 655 VAL A N 1
ATOM 5015 C CA . VAL A 1 655 ? -11.893 -5.113 65.002 1.00 57.78 655 VAL A CA 1
ATOM 5016 C C . VAL A 1 655 ? -10.478 -5.693 65.050 1.00 57.78 655 VAL A C 1
ATOM 5018 O O . VAL A 1 655 ? -9.778 -5.685 64.042 1.00 57.78 655 VAL A O 1
ATOM 5021 N N . SER A 1 656 ? -10.066 -6.279 66.175 1.00 57.66 656 SER A N 1
ATOM 5022 C CA . SER A 1 656 ? -8.742 -6.891 66.326 1.00 57.66 656 SER A CA 1
ATOM 5023 C C . SER A 1 656 ? -8.531 -8.103 65.406 1.00 57.66 656 SER A C 1
ATOM 5025 O O . SER A 1 656 ? -7.446 -8.250 64.849 1.00 57.66 656 SER A O 1
ATOM 5027 N N . ARG A 1 657 ? -9.553 -8.937 65.156 1.00 59.50 657 ARG A N 1
ATOM 5028 C CA . ARG A 1 657 ? -9.436 -10.054 64.195 1.00 59.50 657 ARG A CA 1
ATOM 5029 C C . ARG A 1 657 ? -9.250 -9.570 62.761 1.00 59.50 657 ARG A C 1
ATOM 5031 O O . ARG A 1 657 ? -8.442 -10.141 62.033 1.00 59.50 657 ARG A O 1
ATOM 5038 N N . LEU A 1 658 ? -9.958 -8.517 62.359 1.00 54.56 658 LEU A N 1
ATOM 5039 C CA . LEU A 1 658 ? -9.768 -7.939 61.027 1.00 54.56 658 LEU A CA 1
ATOM 5040 C C . LEU A 1 658 ? -8.437 -7.229 60.924 1.00 54.56 658 LEU A C 1
ATOM 5042 O O . LEU A 1 658 ? -7.768 -7.410 59.926 1.00 54.56 658 LEU A O 1
ATOM 5046 N N . ARG A 1 659 ? -8.013 -6.509 61.967 1.00 56.00 659 ARG A N 1
ATOM 5047 C CA . ARG A 1 659 ? -6.687 -5.896 62.012 1.00 56.00 659 ARG A CA 1
ATOM 5048 C C . ARG A 1 659 ? -5.590 -6.953 61.909 1.00 56.00 659 ARG A C 1
ATOM 5050 O O . ARG A 1 659 ? -4.616 -6.727 61.215 1.00 56.00 659 ARG A O 1
ATOM 5057 N N . ASN A 1 660 ? -5.755 -8.126 62.521 1.00 59.28 660 ASN A N 1
ATOM 5058 C CA . ASN A 1 660 ? -4.811 -9.236 62.350 1.00 59.28 660 ASN A CA 1
ATOM 5059 C C . ASN A 1 660 ? -4.841 -9.811 60.927 1.00 59.28 660 ASN A C 1
ATOM 5061 O O . ASN A 1 660 ? -3.802 -10.200 60.408 1.00 59.28 660 ASN A O 1
ATOM 5065 N N . SER A 1 661 ? -6.009 -9.825 60.286 1.00 57.88 661 SER A N 1
ATOM 5066 C CA . SER A 1 661 ? -6.167 -10.268 58.895 1.00 57.88 661 SER A CA 1
ATOM 5067 C C . SER A 1 661 ? -5.567 -9.252 57.916 1.00 57.88 661 SER A C 1
ATOM 5069 O O . SER A 1 661 ? -4.867 -9.633 56.991 1.00 57.88 661 SER A O 1
ATOM 5071 N N . GLU A 1 662 ? -5.770 -7.960 58.168 1.00 54.25 662 GLU A N 1
ATOM 5072 C CA . GLU A 1 662 ? -5.213 -6.823 57.437 1.00 54.25 662 GLU A CA 1
ATOM 5073 C C . GLU A 1 662 ? -3.697 -6.746 57.617 1.00 54.25 662 GLU A C 1
ATOM 5075 O O . GLU A 1 662 ? -2.982 -6.592 56.639 1.00 54.25 662 GLU A O 1
ATOM 5080 N N . VAL A 1 663 ? -3.187 -6.937 58.836 1.00 60.81 663 VAL A N 1
ATOM 5081 C CA . VAL A 1 663 ? -1.747 -7.033 59.112 1.00 60.81 663 VAL A CA 1
ATOM 5082 C C . VAL A 1 663 ? -1.150 -8.266 58.442 1.00 60.81 663 VAL A C 1
ATOM 5084 O O . VAL A 1 663 ? -0.047 -8.167 57.924 1.00 60.81 663 VAL A O 1
ATOM 5087 N N . ALA A 1 664 ? -1.854 -9.400 58.382 1.00 60.97 664 ALA A N 1
ATOM 5088 C CA . ALA A 1 664 ? -1.392 -10.566 57.630 1.00 60.97 664 ALA A CA 1
ATOM 5089 C C . ALA A 1 664 ? -1.364 -10.297 56.115 1.00 60.97 664 ALA A C 1
ATOM 5091 O O . ALA A 1 664 ? -0.411 -10.685 55.446 1.00 60.97 664 ALA A O 1
ATOM 5092 N N . LEU A 1 665 ? -2.358 -9.582 55.582 1.00 58.31 665 LEU A N 1
ATOM 5093 C CA . LEU A 1 665 ? -2.437 -9.209 54.167 1.00 58.31 665 LEU A CA 1
ATOM 5094 C C . LEU A 1 665 ? -1.391 -8.156 53.794 1.00 58.31 665 LEU A C 1
ATOM 5096 O O . LEU A 1 665 ? -0.758 -8.289 52.753 1.00 58.31 665 LEU A O 1
ATOM 5100 N N . LEU A 1 666 ? -1.164 -7.165 54.663 1.00 58.78 666 LEU A N 1
ATOM 5101 C CA . LEU A 1 666 ? -0.103 -6.159 54.567 1.00 58.78 666 LEU A CA 1
ATOM 5102 C C . LEU A 1 666 ? 1.277 -6.784 54.735 1.00 58.78 666 LEU A C 1
ATOM 5104 O O . LEU A 1 666 ? 2.195 -6.400 54.028 1.00 58.78 666 LEU A O 1
ATOM 5108 N N . ALA A 1 667 ? 1.440 -7.759 55.629 1.00 59.50 667 ALA A N 1
ATOM 5109 C CA . ALA A 1 667 ? 2.682 -8.511 55.760 1.00 59.50 667 ALA A CA 1
ATOM 5110 C C . ALA A 1 667 ? 2.941 -9.352 54.507 1.00 59.50 667 ALA A C 1
ATOM 5112 O O . ALA A 1 667 ? 4.069 -9.376 54.035 1.00 59.50 667 ALA A O 1
ATOM 5113 N N . LEU A 1 668 ? 1.909 -9.970 53.923 1.00 62.94 668 LEU A N 1
ATOM 5114 C CA . LEU A 1 668 ? 2.008 -10.687 52.653 1.00 62.94 668 LEU A CA 1
ATOM 5115 C C . LEU A 1 668 ? 2.352 -9.734 51.498 1.00 62.94 668 LEU A C 1
ATOM 5117 O O . LEU A 1 668 ? 3.266 -10.020 50.736 1.00 62.94 668 LEU A O 1
ATOM 5121 N N . THR A 1 669 ? 1.688 -8.578 51.389 1.00 62.81 669 THR A N 1
ATOM 5122 C CA . THR A 1 669 ? 2.004 -7.578 50.350 1.00 62.81 669 THR A CA 1
ATOM 5123 C C . THR A 1 669 ? 3.376 -6.960 50.558 1.00 62.81 669 THR A C 1
ATOM 5125 O O . THR A 1 669 ? 4.096 -6.773 49.589 1.00 62.81 669 THR A O 1
ATOM 5128 N N . LEU A 1 670 ? 3.781 -6.681 51.797 1.00 62.00 670 LEU A N 1
ATOM 5129 C CA . LEU A 1 670 ? 5.125 -6.210 52.109 1.00 62.00 670 LEU A CA 1
ATOM 5130 C C . LEU A 1 670 ? 6.158 -7.291 51.795 1.00 62.00 670 LEU A C 1
ATOM 5132 O O . LEU A 1 670 ? 7.223 -6.957 51.301 1.00 62.00 670 LEU A O 1
ATOM 5136 N N . LEU A 1 671 ? 5.859 -8.570 52.028 1.00 62.12 671 LEU A N 1
ATOM 5137 C CA . LEU A 1 671 ? 6.728 -9.696 51.683 1.00 62.12 671 LEU A CA 1
ATOM 5138 C C . LEU A 1 671 ? 6.855 -9.860 50.162 1.00 62.12 671 LEU A C 1
ATOM 5140 O O . LEU A 1 671 ? 7.962 -10.050 49.673 1.00 62.12 671 LEU A O 1
ATOM 5144 N N . VAL A 1 672 ? 5.769 -9.674 49.408 1.00 62.31 672 VAL A N 1
ATOM 5145 C CA . VAL A 1 672 ? 5.786 -9.632 47.935 1.00 62.31 672 VAL A CA 1
ATOM 5146 C C . VAL A 1 672 ? 6.559 -8.411 47.428 1.00 62.31 672 VAL A C 1
ATOM 5148 O O . VAL A 1 672 ? 7.474 -8.568 46.634 1.00 62.31 672 VAL A O 1
ATOM 5151 N N . LEU A 1 673 ? 6.296 -7.210 47.950 1.00 60.25 673 LEU A N 1
ATOM 5152 C CA . LEU A 1 673 ? 6.981 -5.971 47.557 1.00 60.25 673 LEU A CA 1
ATOM 5153 C C . LEU A 1 673 ? 8.456 -5.946 47.973 1.00 60.25 673 LEU A C 1
ATOM 5155 O O . LEU A 1 673 ? 9.287 -5.362 47.284 1.00 60.25 673 LEU A O 1
ATOM 5159 N N . THR A 1 674 ? 8.815 -6.563 49.100 1.00 58.06 674 THR A N 1
ATOM 5160 C CA . THR A 1 674 ? 10.220 -6.711 49.507 1.00 58.06 674 THR A CA 1
ATOM 5161 C C . THR A 1 674 ? 10.915 -7.811 48.718 1.00 58.06 674 THR A C 1
ATOM 5163 O O . THR A 1 674 ? 12.092 -7.637 48.410 1.00 58.06 674 THR A O 1
ATOM 5166 N N . ALA A 1 675 ? 10.217 -8.879 48.318 1.00 55.78 675 ALA A N 1
ATOM 5167 C CA . ALA A 1 675 ? 10.729 -9.859 47.364 1.00 55.78 675 ALA A CA 1
ATOM 5168 C C . ALA A 1 675 ? 10.949 -9.222 45.981 1.00 55.78 675 ALA A C 1
ATOM 5170 O O . ALA A 1 675 ? 12.050 -9.321 45.451 1.00 55.78 675 ALA A O 1
ATOM 5171 N N . GLU A 1 676 ? 9.992 -8.462 45.447 1.00 52.41 676 GLU A N 1
ATOM 5172 C CA . GLU A 1 676 ? 10.150 -7.672 44.216 1.00 52.41 676 GLU A CA 1
ATOM 5173 C C . GLU A 1 676 ? 11.261 -6.616 44.359 1.00 52.41 676 GLU A C 1
ATOM 5175 O O . GLU A 1 676 ? 12.110 -6.449 43.484 1.00 52.41 676 GLU A O 1
ATOM 5180 N N . GLY A 1 677 ? 11.344 -5.945 45.508 1.00 52.38 677 GLY A N 1
ATOM 5181 C CA . GLY A 1 677 ? 12.400 -4.986 45.828 1.00 52.38 677 GLY A CA 1
ATOM 5182 C C . GLY A 1 677 ? 13.804 -5.610 45.850 1.00 52.38 677 GLY A C 1
ATOM 5183 O O . GLY A 1 677 ? 14.761 -5.026 45.332 1.00 52.38 677 GLY A O 1
ATOM 5184 N N . LEU A 1 678 ? 13.946 -6.808 46.431 1.00 51.06 678 LEU A N 1
ATOM 5185 C CA . LEU A 1 678 ? 15.218 -7.533 46.510 1.00 51.06 678 LEU A CA 1
ATOM 5186 C C . LEU A 1 678 ? 15.603 -8.230 45.198 1.00 51.06 678 LEU A C 1
ATOM 5188 O O . LEU A 1 678 ? 16.791 -8.219 44.873 1.00 51.06 678 LEU A O 1
ATOM 5192 N N . PHE A 1 679 ? 14.648 -8.834 44.485 1.00 50.56 679 PHE A N 1
ATOM 5193 C CA . PHE A 1 679 ? 14.894 -9.673 43.305 1.00 50.56 679 PHE A CA 1
ATOM 5194 C C . PHE A 1 679 ? 14.751 -8.935 41.970 1.00 50.56 679 PHE A C 1
ATOM 5196 O O . PHE A 1 679 ? 15.371 -9.359 41.003 1.00 50.56 679 PHE A O 1
ATOM 5203 N N . ILE A 1 680 ? 14.012 -7.821 41.904 1.00 50.84 680 ILE A N 1
ATOM 5204 C CA . ILE A 1 680 ? 13.799 -7.051 40.664 1.00 50.84 680 ILE A CA 1
ATOM 5205 C C . ILE A 1 680 ? 14.510 -5.692 40.742 1.00 50.84 680 ILE A C 1
ATOM 5207 O O . ILE A 1 680 ? 15.323 -5.361 39.878 1.00 50.84 680 ILE A O 1
ATOM 5211 N N . PHE A 1 681 ? 14.300 -4.916 41.813 1.00 46.19 681 PHE A N 1
ATOM 5212 C CA . PHE A 1 681 ? 14.860 -3.557 41.911 1.00 46.19 681 PHE A CA 1
ATOM 5213 C C . PHE A 1 681 ? 16.342 -3.509 42.283 1.00 46.19 681 PHE A C 1
ATOM 5215 O O . PHE A 1 681 ? 17.069 -2.659 41.775 1.00 46.19 681 PHE A O 1
ATOM 5222 N N . LYS A 1 682 ? 16.836 -4.392 43.156 1.00 49.06 682 LYS A N 1
ATOM 5223 C CA . LYS A 1 682 ? 18.255 -4.377 43.549 1.00 49.06 682 LYS A CA 1
ATOM 5224 C C . LYS A 1 682 ? 19.206 -4.751 42.393 1.00 49.06 682 LYS A C 1
ATOM 5226 O O . LYS A 1 682 ? 20.217 -4.057 42.259 1.00 49.06 682 LYS A O 1
ATOM 5231 N N . PRO A 1 683 ? 18.907 -5.754 41.535 1.00 50.44 683 PRO A N 1
ATOM 5232 C CA . PRO A 1 683 ? 19.635 -5.976 40.287 1.00 50.44 683 PRO A CA 1
ATOM 5233 C C . PRO A 1 683 ? 19.513 -4.798 39.331 1.00 50.44 683 PRO A C 1
ATOM 5235 O O . PRO A 1 683 ? 20.536 -4.314 38.864 1.00 50.44 683 PRO A O 1
ATOM 5238 N N . ALA A 1 684 ? 18.303 -4.265 39.128 1.00 46.84 684 ALA A N 1
ATOM 5239 C CA . ALA A 1 684 ? 18.068 -3.148 38.217 1.00 46.84 684 ALA A CA 1
ATOM 5240 C C . ALA A 1 684 ? 18.803 -1.867 38.646 1.00 46.84 684 ALA A C 1
ATOM 5242 O O . ALA A 1 684 ? 19.453 -1.238 37.824 1.00 46.84 684 ALA A O 1
ATOM 5243 N N . VAL A 1 685 ? 18.809 -1.499 39.931 1.00 51.38 685 VAL A N 1
ATOM 5244 C CA . VAL A 1 685 ? 19.555 -0.333 40.450 1.00 51.38 685 VAL A CA 1
ATOM 5245 C C . VAL A 1 685 ? 21.067 -0.543 40.342 1.00 51.38 685 VAL A C 1
ATOM 5247 O O . VAL A 1 685 ? 21.809 0.414 40.109 1.00 51.38 685 VAL A O 1
ATOM 5250 N N . ARG A 1 686 ? 21.552 -1.785 40.465 1.00 52.75 686 ARG A N 1
ATOM 5251 C CA . ARG A 1 686 ? 22.971 -2.095 40.259 1.00 52.75 686 ARG A CA 1
ATOM 5252 C C . ARG A 1 686 ? 23.362 -2.088 38.788 1.00 52.75 686 ARG A C 1
ATOM 5254 O O . ARG A 1 686 ? 24.431 -1.591 38.459 1.00 52.75 686 ARG A O 1
ATOM 5261 N N . GLN A 1 687 ? 22.482 -2.578 37.923 1.00 52.53 687 GLN A N 1
ATOM 5262 C CA . GLN A 1 687 ? 22.615 -2.556 36.473 1.00 52.53 687 GLN A CA 1
ATOM 5263 C C . GLN A 1 687 ? 22.539 -1.113 35.960 1.00 52.53 687 GLN A C 1
ATOM 5265 O O . GLN A 1 687 ? 23.360 -0.736 35.139 1.00 52.53 687 GLN A O 1
ATOM 5270 N N . ILE A 1 688 ? 21.680 -0.266 36.539 1.00 51.84 688 ILE A N 1
ATOM 5271 C CA . ILE A 1 688 ? 21.614 1.180 36.285 1.00 51.84 688 ILE A CA 1
ATOM 5272 C C . ILE A 1 688 ? 22.880 1.874 36.784 1.00 51.84 688 ILE A C 1
ATOM 5274 O O . ILE A 1 688 ? 23.457 2.630 36.021 1.00 51.84 688 ILE A O 1
ATOM 5278 N N . LYS A 1 689 ? 23.399 1.591 37.988 1.00 49.59 689 LYS A N 1
ATOM 5279 C CA . LYS A 1 689 ? 24.717 2.115 38.406 1.00 49.59 689 LYS A CA 1
ATOM 5280 C C . LYS A 1 689 ? 25.854 1.636 37.493 1.00 49.59 689 LYS A C 1
ATOM 5282 O O . LYS A 1 689 ? 26.766 2.409 37.225 1.00 49.59 689 LYS A O 1
ATOM 5287 N N . HIS A 1 690 ? 25.783 0.410 36.968 1.00 56.53 690 HIS A N 1
ATOM 5288 C CA . HIS A 1 690 ? 26.756 -0.119 36.005 1.00 56.53 690 HIS A CA 1
ATOM 5289 C C . HIS A 1 690 ? 26.655 0.496 34.617 1.00 56.53 690 HIS A C 1
ATOM 5291 O O . HIS A 1 690 ? 27.665 0.655 33.935 1.00 56.53 690 HIS A O 1
ATOM 5297 N N . VAL A 1 691 ? 25.435 0.794 34.182 1.00 54.94 691 VAL A N 1
ATOM 5298 C CA . VAL A 1 691 ? 25.147 1.462 32.918 1.00 54.94 691 VAL A CA 1
ATOM 5299 C C . VAL A 1 691 ? 25.501 2.939 33.035 1.00 54.94 691 VAL A C 1
ATOM 5301 O O . VAL A 1 691 ? 26.159 3.437 32.141 1.00 54.94 691 VAL A O 1
ATOM 5304 N N . VAL A 1 692 ? 25.201 3.609 34.150 1.00 55.78 692 VAL A N 1
ATOM 5305 C CA . VAL A 1 692 ? 25.624 4.991 34.435 1.00 55.78 692 VAL A CA 1
ATOM 5306 C C . VAL A 1 692 ? 27.148 5.084 34.516 1.00 55.78 692 VAL A C 1
ATOM 5308 O O . VAL A 1 692 ? 27.718 5.916 33.828 1.00 55.78 692 VAL A O 1
ATOM 5311 N N . GLY A 1 693 ? 27.834 4.171 35.212 1.00 54.44 693 GLY A N 1
ATOM 5312 C CA . GLY A 1 693 ? 29.303 4.127 35.221 1.00 54.44 693 GLY A CA 1
ATOM 5313 C C . GLY A 1 693 ? 29.918 3.790 33.853 1.00 54.44 693 GLY A C 1
ATOM 5314 O O . GLY A 1 693 ? 30.954 4.341 33.482 1.00 54.44 693 GLY A O 1
ATOM 5315 N N . ARG A 1 694 ? 29.268 2.935 33.044 1.00 57.50 694 ARG A N 1
ATOM 5316 C CA . ARG A 1 694 ? 29.667 2.719 31.640 1.00 57.50 694 ARG A CA 1
ATOM 5317 C C . ARG A 1 694 ? 29.390 3.931 30.767 1.00 57.50 694 ARG A C 1
ATOM 5319 O O . ARG A 1 694 ? 30.197 4.194 29.893 1.00 57.50 694 ARG A O 1
ATOM 5326 N N . LEU A 1 695 ? 28.302 4.661 30.986 1.00 49.53 695 LEU A N 1
ATOM 5327 C CA . LEU A 1 695 ? 27.954 5.873 30.247 1.00 49.53 695 LEU A CA 1
ATOM 5328 C C . LEU A 1 695 ? 28.866 7.040 30.625 1.00 49.53 695 LEU A C 1
ATOM 5330 O O . LEU A 1 695 ? 29.239 7.800 29.745 1.00 49.53 695 LEU A O 1
ATOM 5334 N N . GLU A 1 696 ? 29.306 7.143 31.878 1.00 54.84 696 GLU A N 1
ATOM 5335 C CA . GLU A 1 696 ? 30.357 8.074 32.303 1.00 54.84 696 GLU A CA 1
ATOM 5336 C C . GLU A 1 696 ? 31.711 7.686 31.686 1.00 54.84 696 GLU A C 1
ATOM 5338 O O . GLU A 1 696 ? 32.417 8.542 31.160 1.00 54.84 696 GLU A O 1
ATOM 5343 N N . GLY A 1 697 ? 32.046 6.390 31.640 1.00 60.19 697 GLY A N 1
ATOM 5344 C CA . GLY A 1 697 ? 33.264 5.891 30.989 1.00 60.19 697 GLY A CA 1
ATOM 5345 C C . GLY A 1 697 ? 33.245 5.955 29.453 1.00 60.19 697 GLY A C 1
ATOM 5346 O O . GLY A 1 697 ? 34.296 6.100 28.829 1.00 60.19 697 GLY A O 1
ATOM 5347 N N . ILE A 1 698 ? 32.071 5.847 28.828 1.00 62.59 698 ILE A N 1
ATOM 5348 C CA . ILE A 1 698 ? 31.857 6.081 27.394 1.00 62.59 698 ILE A CA 1
ATOM 5349 C C . ILE A 1 698 ? 31.851 7.583 27.131 1.00 62.59 698 ILE A C 1
ATOM 5351 O O . ILE A 1 698 ? 32.458 8.000 26.162 1.00 62.59 698 ILE A O 1
ATOM 5355 N N . GLY A 1 699 ? 31.264 8.401 28.005 1.00 56.19 699 GLY A N 1
ATOM 5356 C CA . GLY A 1 699 ? 31.298 9.860 27.928 1.00 56.19 699 GLY A CA 1
ATOM 5357 C C . GLY A 1 699 ? 32.718 10.412 28.028 1.00 56.19 699 GLY A C 1
ATOM 5358 O O . GLY A 1 699 ? 33.088 11.268 27.235 1.00 56.19 699 GLY A O 1
ATOM 5359 N N . ALA A 1 700 ? 33.552 9.857 28.912 1.00 60.03 700 ALA A N 1
ATOM 5360 C CA . ALA A 1 700 ? 34.974 10.183 28.994 1.00 60.03 700 ALA A CA 1
ATOM 5361 C C . ALA A 1 700 ? 35.745 9.733 27.740 1.00 60.03 700 ALA A C 1
ATOM 5363 O O . ALA A 1 700 ? 36.545 10.494 27.207 1.00 60.03 700 ALA A O 1
ATOM 5364 N N . ARG A 1 701 ? 35.465 8.532 27.209 1.00 61.94 701 ARG A N 1
ATOM 5365 C CA . ARG A 1 701 ? 36.059 8.059 25.943 1.00 61.94 701 ARG A CA 1
ATOM 5366 C C . ARG A 1 701 ? 35.596 8.867 24.732 1.00 61.94 701 ARG A C 1
ATOM 5368 O O . ARG A 1 701 ? 36.394 9.116 23.840 1.00 61.94 701 ARG A O 1
ATOM 5375 N N . LEU A 1 702 ? 34.342 9.305 24.717 1.00 56.28 702 LEU A N 1
ATOM 5376 C CA . LEU A 1 702 ? 33.767 10.149 23.677 1.00 56.28 702 LEU A CA 1
ATOM 5377 C C . LEU A 1 702 ? 34.321 11.573 23.770 1.00 56.28 702 LEU A C 1
ATOM 5379 O O . LEU A 1 702 ? 34.553 12.186 22.739 1.00 56.28 702 LEU A O 1
ATOM 5383 N N . ALA A 1 703 ? 34.579 12.082 24.977 1.00 57.16 703 ALA A N 1
ATOM 5384 C CA . ALA A 1 703 ? 35.248 13.362 25.184 1.00 57.16 703 ALA A CA 1
ATOM 5385 C C . ALA A 1 703 ? 36.701 13.317 24.692 1.00 57.16 703 ALA A C 1
ATOM 5387 O O . ALA A 1 703 ? 37.101 14.206 23.952 1.00 57.16 703 ALA A O 1
ATOM 5388 N N . VAL A 1 704 ? 37.445 12.249 25.001 1.00 69.50 704 VAL A N 1
ATOM 5389 C CA . VAL A 1 704 ? 38.815 12.047 24.494 1.00 69.50 704 VAL A CA 1
ATOM 5390 C C . VAL A 1 704 ? 38.828 11.842 22.975 1.00 69.50 704 VAL A C 1
ATOM 5392 O O . VAL A 1 704 ? 39.650 12.438 22.290 1.00 69.50 704 VAL A O 1
ATOM 5395 N N . ALA A 1 705 ? 37.897 11.063 22.417 1.00 62.88 705 ALA A N 1
ATOM 5396 C CA . ALA A 1 705 ? 37.774 10.885 20.968 1.00 62.88 705 ALA A CA 1
ATOM 5397 C C . ALA A 1 705 ? 37.351 12.184 20.260 1.00 62.88 705 ALA A C 1
ATOM 5399 O O . ALA A 1 705 ? 37.817 12.468 19.160 1.00 62.88 705 ALA A O 1
ATOM 5400 N N . LYS A 1 706 ? 36.501 12.998 20.898 1.00 63.91 706 LYS A N 1
ATOM 5401 C CA . LYS A 1 706 ? 36.121 14.327 20.413 1.00 63.91 706 LYS A CA 1
ATOM 5402 C C . LYS A 1 706 ? 37.313 15.282 20.443 1.00 63.91 706 LYS A C 1
ATOM 5404 O O . LYS A 1 706 ? 37.541 15.955 19.450 1.00 63.91 706 LYS A O 1
ATOM 5409 N N . GLU A 1 707 ? 38.091 15.299 21.519 1.00 68.38 707 GLU A N 1
ATOM 5410 C CA . GLU A 1 707 ? 39.305 16.115 21.634 1.00 68.38 707 GLU A CA 1
ATOM 5411 C C . GLU A 1 707 ? 40.370 15.683 20.610 1.00 68.38 707 GLU A C 1
ATOM 5413 O O . GLU A 1 707 ? 41.002 16.524 19.975 1.00 68.38 707 GLU A O 1
ATOM 5418 N N . GLN A 1 708 ? 40.505 14.378 20.350 1.00 64.75 708 GLN A N 1
ATOM 5419 C CA . GLN A 1 708 ? 41.359 13.848 19.282 1.00 64.75 708 GLN A CA 1
ATOM 5420 C C . GLN A 1 708 ? 40.861 14.236 17.886 1.00 64.75 708 GLN A C 1
ATOM 5422 O O . GLN A 1 708 ? 41.666 14.616 17.038 1.00 64.75 708 GLN A O 1
ATOM 5427 N N . ALA A 1 709 ? 39.551 14.186 17.640 1.00 59.44 709 ALA A N 1
ATOM 5428 C CA . ALA A 1 709 ? 38.964 14.599 16.368 1.00 59.44 709 ALA A CA 1
ATOM 5429 C C . ALA A 1 709 ? 39.069 16.118 16.148 1.00 59.44 709 ALA A C 1
ATOM 5431 O O . ALA A 1 709 ? 39.365 16.558 15.039 1.00 59.44 709 ALA A O 1
ATOM 5432 N N . GLU A 1 710 ? 38.877 16.922 17.196 1.00 65.75 710 GLU A N 1
ATOM 5433 C CA . GLU A 1 710 ? 39.059 18.376 17.162 1.00 65.75 710 GLU A CA 1
ATOM 5434 C C . GLU A 1 710 ? 40.535 18.732 16.936 1.00 65.75 710 GLU A C 1
ATOM 5436 O O . GLU A 1 710 ? 40.832 19.537 16.057 1.00 65.75 710 GLU A O 1
ATOM 5441 N N . SER A 1 711 ? 41.467 18.053 17.612 1.00 64.12 711 SER A N 1
ATOM 5442 C CA . SER A 1 711 ? 42.910 18.205 17.390 1.00 64.12 711 SER A CA 1
ATOM 5443 C C . SER A 1 711 ? 43.329 17.807 15.969 1.00 64.12 711 SER A C 1
ATOM 5445 O O . SER A 1 711 ? 44.077 18.538 15.319 1.00 64.12 711 SER A O 1
ATOM 5447 N N . ALA A 1 712 ? 42.799 16.699 15.440 1.00 62.19 712 ALA A N 1
ATOM 5448 C CA . ALA A 1 712 ? 43.046 16.266 14.067 1.00 62.19 712 ALA A CA 1
ATOM 5449 C C . ALA A 1 712 ? 42.471 17.258 13.043 1.00 62.19 712 ALA A C 1
A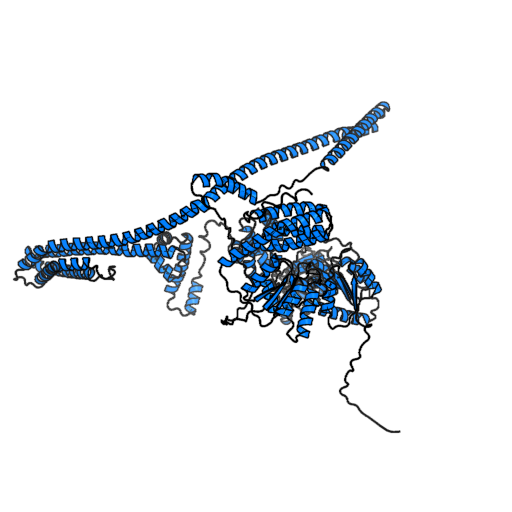TOM 5451 O O . ALA A 1 712 ? 43.113 17.555 12.036 1.00 62.19 712 ALA A O 1
ATOM 5452 N N . ASN A 1 713 ? 41.295 17.830 13.310 1.00 59.34 713 ASN A N 1
ATOM 5453 C CA . ASN A 1 713 ? 40.683 18.825 12.434 1.00 59.34 713 ASN A CA 1
ATOM 5454 C C . ASN A 1 713 ? 41.417 20.176 12.486 1.00 59.34 713 ASN A C 1
ATOM 5456 O O . ASN A 1 713 ? 41.601 20.828 11.457 1.00 59.34 713 ASN A O 1
ATOM 5460 N N . GLU A 1 714 ? 41.905 20.586 13.658 1.00 65.81 714 GLU A N 1
ATOM 5461 C CA . GLU A 1 714 ? 42.780 21.750 13.791 1.00 65.81 714 GLU A CA 1
ATOM 5462 C C . GLU A 1 714 ? 44.121 21.540 13.085 1.00 65.81 714 GLU A C 1
ATOM 5464 O O . GLU A 1 714 ? 44.595 22.448 12.401 1.00 65.81 714 GLU A O 1
ATOM 5469 N N . ALA A 1 715 ? 44.721 20.353 13.211 1.00 64.00 715 ALA A N 1
ATOM 5470 C CA . ALA A 1 715 ? 45.947 19.990 12.510 1.00 64.00 715 ALA A CA 1
ATOM 5471 C C . ALA A 1 715 ? 45.737 19.992 10.990 1.00 64.00 715 ALA A C 1
ATOM 5473 O O . ALA A 1 715 ? 46.542 20.582 10.273 1.00 64.00 715 ALA A O 1
ATOM 5474 N N . LYS A 1 716 ? 44.616 19.441 10.504 1.00 66.25 716 LYS A N 1
ATOM 5475 C CA . LYS A 1 716 ? 44.210 19.491 9.092 1.00 66.25 716 LYS A CA 1
ATOM 5476 C C . LYS A 1 716 ? 44.025 20.926 8.606 1.00 66.25 716 LYS A C 1
ATOM 5478 O O . LYS A 1 716 ? 44.522 21.291 7.545 1.00 66.25 716 LYS A O 1
ATOM 5483 N N . THR A 1 717 ? 43.356 21.764 9.394 1.00 63.44 717 THR A N 1
ATOM 5484 C CA . THR A 1 717 ? 43.126 23.173 9.045 1.00 63.44 717 THR A CA 1
ATOM 5485 C C . THR A 1 717 ? 44.441 23.960 9.012 1.00 63.44 717 THR A C 1
ATOM 5487 O O . THR A 1 717 ? 44.677 24.718 8.072 1.00 63.44 717 THR A O 1
ATOM 5490 N N . ARG A 1 718 ? 45.343 23.736 9.981 1.00 66.62 718 ARG A N 1
ATOM 5491 C CA . ARG A 1 718 ? 46.700 24.313 9.990 1.00 66.62 718 ARG A CA 1
ATOM 5492 C C . ARG A 1 718 ? 47.551 23.818 8.824 1.00 66.62 718 ARG A C 1
ATOM 5494 O O . ARG A 1 718 ? 48.253 24.619 8.216 1.00 66.62 718 ARG A O 1
ATOM 5501 N N . PHE A 1 719 ? 47.469 22.535 8.486 1.00 68.75 719 PHE A N 1
ATOM 5502 C CA . PHE A 1 719 ? 48.163 21.957 7.339 1.00 68.75 719 PHE A CA 1
ATOM 5503 C C . PHE A 1 719 ? 47.692 22.598 6.031 1.00 68.75 719 PHE A C 1
ATOM 5505 O O . PHE A 1 719 ? 48.520 23.093 5.275 1.00 68.75 719 PHE A O 1
ATOM 5512 N N . LEU A 1 720 ? 46.377 22.697 5.802 1.00 68.44 720 LEU A N 1
ATOM 5513 C CA . LEU A 1 720 ? 45.821 23.346 4.609 1.00 68.44 720 LEU A CA 1
ATOM 5514 C C . LEU A 1 720 ? 46.206 24.830 4.520 1.00 68.44 720 LEU A C 1
ATOM 5516 O O . LEU A 1 720 ? 46.521 25.319 3.435 1.00 68.44 720 LEU A O 1
ATOM 5520 N N . ALA A 1 721 ? 46.234 25.541 5.650 1.00 65.62 721 ALA A N 1
ATOM 5521 C CA . ALA A 1 721 ? 46.681 26.931 5.696 1.00 65.62 721 ALA A CA 1
ATOM 5522 C C . ALA A 1 721 ? 48.176 27.075 5.350 1.00 65.62 721 ALA A C 1
ATOM 5524 O O . ALA A 1 721 ? 48.537 27.940 4.548 1.00 65.62 721 ALA A O 1
ATOM 5525 N N . ASN A 1 722 ? 49.034 26.207 5.895 1.00 66.81 722 ASN A N 1
ATOM 5526 C CA . ASN A 1 722 ? 50.470 26.203 5.608 1.00 66.81 722 ASN A CA 1
ATOM 5527 C C . ASN A 1 722 ? 50.755 25.799 4.158 1.00 66.81 722 ASN A C 1
ATOM 5529 O O . ASN A 1 722 ? 51.509 26.487 3.479 1.00 66.81 722 ASN A O 1
ATOM 5533 N N . VAL A 1 723 ? 50.093 24.760 3.643 1.00 72.06 723 VAL A N 1
ATOM 5534 C CA . VAL A 1 723 ? 50.192 24.338 2.236 1.00 72.06 723 VAL A CA 1
ATOM 5535 C C . VAL A 1 723 ? 49.766 25.466 1.301 1.00 72.06 723 VAL A C 1
ATOM 5537 O O . VAL A 1 723 ? 50.452 25.758 0.325 1.00 72.06 723 VAL A O 1
ATOM 5540 N N . SER A 1 724 ? 48.670 26.161 1.613 1.00 70.25 724 SER A N 1
ATOM 5541 C CA . SER A 1 724 ? 48.228 27.310 0.821 1.00 70.25 724 SER A CA 1
ATOM 5542 C C . SER A 1 724 ? 49.271 28.438 0.809 1.00 70.25 724 SER A C 1
ATOM 5544 O O . SER A 1 724 ? 49.518 29.045 -0.235 1.00 70.25 724 SER A O 1
ATOM 5546 N N . HIS A 1 725 ? 49.935 28.699 1.940 1.00 75.31 725 HIS A N 1
ATOM 5547 C CA . HIS A 1 725 ? 51.008 29.690 2.034 1.00 75.31 725 HIS A CA 1
ATOM 5548 C C . HIS A 1 725 ? 52.270 29.280 1.248 1.00 75.31 725 HIS A C 1
ATOM 5550 O O . HIS A 1 725 ? 52.813 30.091 0.489 1.00 75.31 725 HIS A O 1
ATOM 5556 N N . GLU A 1 726 ? 52.701 28.027 1.391 1.00 77.06 726 GLU A N 1
ATOM 5557 C CA . GLU A 1 726 ? 53.877 27.453 0.724 1.00 77.06 726 GLU A CA 1
ATOM 5558 C C . GLU A 1 726 ? 53.690 27.304 -0.790 1.00 77.06 726 GLU A C 1
ATOM 5560 O O . GLU A 1 726 ? 54.648 27.466 -1.535 1.00 77.06 726 GLU A O 1
ATOM 5565 N N . LEU A 1 727 ? 52.465 27.088 -1.282 1.00 78.81 727 LEU A N 1
ATOM 5566 C CA . LEU A 1 727 ? 52.168 27.089 -2.721 1.00 78.81 727 LEU A CA 1
ATOM 5567 C C . LEU A 1 727 ? 52.085 28.510 -3.293 1.00 78.81 727 LEU A C 1
ATOM 5569 O O . LEU A 1 727 ? 52.582 28.785 -4.386 1.00 78.81 727 LEU A O 1
ATOM 5573 N N . ARG A 1 728 ? 51.477 29.448 -2.556 1.00 74.06 728 ARG A N 1
ATOM 5574 C CA . ARG A 1 728 ? 51.272 30.827 -3.025 1.00 74.06 728 ARG A CA 1
ATOM 5575 C C . ARG A 1 728 ? 52.580 31.600 -3.176 1.00 74.06 728 ARG A C 1
ATOM 5577 O O . ARG A 1 728 ? 52.681 32.429 -4.077 1.00 74.06 728 ARG A O 1
ATOM 5584 N N . THR A 1 729 ? 53.569 31.348 -2.324 1.00 80.50 729 THR A N 1
ATOM 5585 C CA . THR A 1 729 ? 54.864 32.050 -2.338 1.00 80.50 729 THR A CA 1
ATOM 5586 C C . THR A 1 729 ? 55.648 31.848 -3.651 1.00 80.50 729 THR A C 1
ATOM 5588 O O . THR A 1 729 ? 55.897 32.845 -4.336 1.00 80.50 729 THR A O 1
ATOM 5591 N N . PRO A 1 730 ? 55.975 30.614 -4.088 1.00 78.62 730 PRO A N 1
ATOM 5592 C CA . PRO A 1 730 ? 56.622 30.383 -5.376 1.00 78.62 730 PRO A CA 1
ATOM 5593 C C . PRO A 1 730 ? 55.720 30.788 -6.544 1.00 78.62 730 PRO A C 1
ATOM 5595 O O . PRO A 1 730 ? 56.215 31.340 -7.517 1.00 78.62 730 PRO A O 1
ATOM 5598 N N . MET A 1 731 ? 54.397 30.617 -6.442 1.00 81.81 731 MET A N 1
ATOM 5599 C CA . MET A 1 731 ? 53.469 31.016 -7.507 1.00 81.81 731 MET A CA 1
ATOM 5600 C C . MET A 1 731 ? 53.448 32.538 -7.728 1.00 81.81 731 MET A C 1
ATOM 5602 O O . MET A 1 731 ? 53.436 33.007 -8.863 1.00 81.81 731 MET A O 1
ATOM 5606 N N . THR A 1 732 ? 53.517 33.319 -6.647 1.00 77.44 732 THR A N 1
ATOM 5607 C CA . THR A 1 732 ? 53.612 34.786 -6.704 1.00 77.44 732 THR A CA 1
ATOM 5608 C C . THR A 1 732 ? 54.968 35.226 -7.251 1.00 77.44 732 THR A C 1
ATOM 5610 O O . THR A 1 732 ? 55.030 36.171 -8.032 1.00 77.44 732 THR A O 1
ATOM 5613 N N . ALA A 1 733 ? 56.051 34.527 -6.895 1.00 74.38 733 ALA A N 1
ATOM 5614 C CA . ALA A 1 733 ? 57.377 34.782 -7.452 1.00 74.38 733 ALA A CA 1
ATOM 5615 C C . ALA A 1 733 ? 57.432 34.470 -8.957 1.00 74.38 733 ALA A C 1
ATOM 5617 O O . ALA A 1 733 ? 57.939 35.289 -9.717 1.00 74.38 733 ALA A O 1
ATOM 5618 N N . VAL A 1 734 ? 56.847 33.349 -9.398 1.00 83.19 734 VAL A N 1
ATOM 5619 C CA . VAL A 1 734 ? 56.713 32.995 -10.820 1.00 83.19 734 VAL A CA 1
ATOM 5620 C C . VAL A 1 734 ? 55.953 34.089 -11.563 1.00 83.19 734 VAL A C 1
ATOM 5622 O O . VAL A 1 734 ? 56.474 34.632 -12.531 1.00 83.19 734 VAL A O 1
ATOM 5625 N N . LEU A 1 735 ? 54.760 34.464 -11.099 1.00 81.25 735 LEU A N 1
ATOM 5626 C CA . LEU A 1 735 ? 53.930 35.462 -11.779 1.00 81.25 735 LEU A CA 1
ATOM 5627 C C . LEU A 1 735 ? 54.592 36.849 -11.792 1.00 81.25 735 LEU A C 1
ATOM 5629 O O . LEU A 1 735 ? 54.751 37.442 -12.857 1.00 81.25 735 LEU A O 1
ATOM 5633 N N . GLY A 1 736 ? 55.055 37.330 -10.636 1.00 81.38 736 GLY A N 1
ATOM 5634 C CA . GLY A 1 736 ? 55.640 38.664 -10.503 1.00 81.38 736 GLY A CA 1
ATOM 5635 C C . GLY A 1 736 ? 56.987 38.818 -11.211 1.00 81.38 736 GLY A C 1
ATOM 5636 O O . GLY A 1 736 ? 57.221 39.825 -11.875 1.00 81.38 736 GLY A O 1
ATOM 5637 N N . MET A 1 737 ? 57.877 37.823 -11.128 1.00 85.38 737 MET A N 1
ATOM 5638 C CA . MET A 1 737 ? 59.174 37.890 -11.814 1.00 85.38 737 MET A CA 1
ATOM 5639 C C . MET A 1 737 ? 59.036 37.674 -13.322 1.00 85.38 737 MET A C 1
ATOM 5641 O O . MET A 1 737 ? 59.809 38.256 -14.077 1.00 85.38 737 MET A O 1
ATOM 5645 N N . THR A 1 738 ? 58.029 36.921 -13.781 1.00 85.00 738 THR A N 1
ATOM 5646 C CA . THR A 1 738 ? 57.707 36.821 -15.216 1.00 85.00 738 THR A CA 1
ATOM 5647 C C . THR A 1 738 ? 57.227 38.165 -15.764 1.00 85.00 738 THR A C 1
ATOM 5649 O O . THR A 1 738 ? 57.649 38.577 -16.844 1.00 85.00 738 THR A O 1
ATOM 5652 N N . GLU A 1 739 ? 56.393 38.885 -15.011 1.00 85.50 739 GLU A N 1
ATOM 5653 C CA . GLU A 1 739 ? 55.916 40.216 -15.396 1.00 85.50 739 GLU A CA 1
ATOM 5654 C C . GLU A 1 739 ? 57.059 41.246 -15.422 1.00 85.50 739 GLU A C 1
ATOM 5656 O O . GLU A 1 739 ? 57.248 41.932 -16.428 1.00 85.50 739 GLU A O 1
ATOM 5661 N N . LEU A 1 740 ? 57.926 41.256 -14.402 1.00 82.75 740 LEU A N 1
ATOM 5662 C CA . LEU A 1 740 ? 59.127 42.105 -14.368 1.00 82.75 740 LEU A CA 1
ATOM 5663 C C . LEU A 1 740 ? 60.152 41.754 -15.461 1.00 82.75 740 LEU A C 1
ATOM 5665 O O . LEU A 1 740 ? 60.799 42.651 -16.009 1.00 82.75 740 LEU A O 1
ATOM 5669 N N . ALA A 1 741 ? 60.302 40.472 -15.810 1.00 83.62 741 ALA A N 1
ATOM 5670 C CA . ALA A 1 741 ? 61.139 40.032 -16.927 1.00 83.62 741 ALA A CA 1
ATOM 5671 C C . ALA A 1 741 ? 60.591 40.524 -18.276 1.00 83.62 741 ALA A C 1
ATOM 5673 O O . ALA A 1 741 ? 61.369 40.898 -19.156 1.00 83.62 741 ALA A O 1
ATOM 5674 N N . ARG A 1 742 ? 59.261 40.550 -18.428 1.00 85.00 742 ARG A N 1
ATOM 5675 C CA . ARG A 1 742 ? 58.575 41.035 -19.632 1.00 85.00 742 ARG A CA 1
ATOM 5676 C C . ARG A 1 742 ? 58.749 42.542 -19.829 1.00 85.00 742 ARG A C 1
ATOM 5678 O O . ARG A 1 742 ? 58.873 42.985 -20.966 1.00 85.00 742 ARG A O 1
ATOM 5685 N N . GLU A 1 743 ? 58.761 43.314 -18.746 1.00 82.19 743 GLU A N 1
ATOM 5686 C CA . GLU A 1 743 ? 58.826 44.785 -18.784 1.00 82.19 743 GLU A CA 1
ATOM 5687 C C . GLU A 1 743 ? 60.255 45.348 -18.764 1.00 82.19 743 GLU A C 1
ATOM 5689 O O . GLU A 1 743 ? 60.485 46.497 -19.133 1.00 82.19 743 GLU A O 1
ATOM 5694 N N . THR A 1 744 ? 61.238 44.543 -18.364 1.00 74.00 744 THR A N 1
ATOM 5695 C CA . THR A 1 744 ? 62.647 44.949 -18.301 1.00 74.00 744 THR A CA 1
ATOM 5696 C C . THR A 1 744 ? 63.319 44.874 -19.673 1.00 74.00 744 THR A C 1
ATOM 5698 O O . THR A 1 744 ? 63.399 43.802 -20.274 1.00 74.00 744 THR A O 1
ATOM 5701 N N . GLU A 1 745 ? 63.901 45.981 -20.142 1.00 74.62 745 GLU A N 1
ATOM 5702 C CA . GLU A 1 745 ? 64.688 46.052 -21.391 1.00 74.62 745 GLU A CA 1
ATOM 5703 C C . GLU A 1 745 ? 66.154 45.589 -21.230 1.00 74.62 745 GLU A C 1
ATOM 5705 O O . GLU A 1 745 ? 66.807 45.267 -22.220 1.00 74.62 745 GLU A O 1
ATOM 5710 N N . ASP A 1 746 ? 66.644 45.489 -19.988 1.00 83.88 746 ASP A N 1
ATOM 5711 C CA . ASP A 1 746 ? 68.001 45.052 -19.617 1.00 83.88 746 ASP A CA 1
ATOM 5712 C C . ASP A 1 746 ? 68.142 43.506 -19.659 1.00 83.88 746 ASP A C 1
ATOM 5714 O O . ASP A 1 746 ? 67.524 42.805 -18.844 1.00 83.88 746 ASP A O 1
ATOM 5718 N N . PRO A 1 747 ? 68.950 42.943 -20.582 1.00 77.31 747 PRO A N 1
ATOM 5719 C CA . PRO A 1 747 ? 69.032 41.499 -20.790 1.00 77.31 747 PRO A CA 1
ATOM 5720 C C . PRO A 1 747 ? 69.609 40.724 -19.597 1.00 77.31 747 PRO A C 1
ATOM 5722 O O . PRO A 1 747 ? 69.194 39.587 -19.361 1.00 77.31 747 PRO A O 1
ATOM 5725 N N . GLU A 1 748 ? 70.518 41.311 -18.812 1.00 80.75 748 GLU A N 1
ATOM 5726 C CA . GLU A 1 748 ? 71.095 40.617 -17.652 1.00 80.75 748 GLU A CA 1
ATOM 5727 C C . GLU A 1 748 ? 70.073 40.478 -16.521 1.00 80.75 748 GLU A C 1
ATOM 5729 O O . GLU A 1 748 ? 69.923 39.406 -15.926 1.00 80.75 748 GLU A O 1
ATOM 5734 N N . LYS A 1 749 ? 69.303 41.539 -16.258 1.00 75.69 749 LYS A N 1
ATOM 5735 C CA . LYS A 1 749 ? 68.221 41.505 -15.264 1.00 75.69 749 LYS A CA 1
ATOM 5736 C C . LYS A 1 749 ? 67.085 40.589 -15.695 1.00 75.69 749 LYS A C 1
ATOM 5738 O O . LYS A 1 749 ? 66.574 39.844 -14.863 1.00 75.69 749 LYS A O 1
ATOM 5743 N N . ARG A 1 750 ? 66.736 40.583 -16.985 1.00 82.31 750 ARG A N 1
ATOM 5744 C CA . ARG A 1 750 ? 65.723 39.674 -17.536 1.00 82.31 750 ARG A CA 1
ATOM 5745 C C . ARG A 1 750 ? 66.096 38.209 -17.312 1.00 82.31 750 ARG A C 1
ATOM 5747 O O . ARG A 1 750 ? 65.272 37.452 -16.808 1.00 82.31 750 ARG A O 1
ATOM 5754 N N . ASN A 1 751 ? 67.339 37.824 -17.607 1.00 79.75 751 ASN A N 1
ATOM 5755 C CA . ASN A 1 751 ? 67.813 36.459 -17.360 1.00 79.75 751 ASN A CA 1
ATOM 5756 C C . ASN A 1 751 ? 67.824 36.108 -15.869 1.00 79.75 751 ASN A C 1
ATOM 5758 O O . ASN A 1 751 ? 67.454 34.997 -15.500 1.00 79.75 751 ASN A O 1
ATOM 5762 N N . LYS A 1 752 ? 68.176 37.060 -14.997 1.00 82.62 752 LYS A N 1
ATOM 5763 C CA . LYS A 1 752 ? 68.106 36.858 -13.545 1.00 82.62 752 LYS A CA 1
ATOM 5764 C C . LYS A 1 752 ? 66.673 36.611 -13.062 1.00 82.62 752 LYS A C 1
ATOM 5766 O O . LYS A 1 752 ? 66.460 35.721 -12.245 1.00 82.62 752 LYS A O 1
ATOM 5771 N N . TYR A 1 753 ? 65.695 37.367 -13.562 1.00 84.31 753 TYR A N 1
ATOM 5772 C CA . TYR A 1 753 ? 64.286 37.160 -13.216 1.00 84.31 753 TYR A CA 1
ATOM 5773 C C . TYR A 1 753 ? 63.757 35.823 -13.739 1.00 84.31 753 TYR A C 1
ATOM 5775 O O . TYR A 1 753 ? 63.107 35.106 -12.986 1.00 84.31 753 TYR A O 1
ATOM 5783 N N . LEU A 1 754 ? 64.097 35.441 -14.974 1.00 83.31 754 LEU A N 1
ATOM 5784 C CA . LEU A 1 754 ? 63.735 34.132 -15.528 1.00 83.31 754 LEU A CA 1
ATOM 5785 C C . LEU A 1 754 ? 64.360 32.968 -14.742 1.00 83.31 754 LEU A C 1
ATOM 5787 O O . LEU A 1 754 ? 63.683 31.970 -14.517 1.00 83.31 754 LEU A O 1
ATOM 5791 N N . GLY A 1 755 ? 65.593 33.116 -14.247 1.00 84.00 755 GLY A N 1
ATOM 5792 C CA . GLY A 1 755 ? 66.210 32.127 -13.356 1.00 84.00 755 GLY A CA 1
ATOM 5793 C C . GLY A 1 755 ? 65.445 31.951 -12.038 1.00 84.00 755 GLY A C 1
ATOM 5794 O O . GLY A 1 755 ? 65.218 30.827 -11.601 1.00 84.00 755 GLY A O 1
ATOM 5795 N N . ILE A 1 756 ? 64.958 33.049 -11.444 1.00 82.12 756 ILE A N 1
ATOM 5796 C CA . ILE A 1 756 ? 64.115 32.999 -10.235 1.00 82.12 756 ILE A CA 1
ATOM 5797 C C . ILE A 1 756 ? 62.761 32.333 -10.534 1.00 82.12 756 ILE A C 1
ATOM 5799 O O . ILE A 1 756 ? 62.244 31.593 -9.698 1.00 82.12 756 ILE A O 1
ATOM 5803 N N . VAL A 1 757 ? 62.187 32.563 -11.721 1.00 83.69 757 VAL A N 1
ATOM 5804 C CA . VAL A 1 757 ? 60.950 31.895 -12.165 1.00 83.69 757 VAL A CA 1
ATOM 5805 C C . VAL A 1 757 ? 61.160 30.387 -12.293 1.00 83.69 757 VAL A C 1
ATOM 5807 O O . VAL A 1 757 ? 60.319 29.616 -11.833 1.00 83.69 757 VAL A O 1
ATOM 5810 N N . GLU A 1 758 ? 62.273 29.956 -12.884 1.00 82.00 758 GLU A N 1
ATOM 5811 C CA . GLU A 1 758 ? 62.591 28.537 -13.047 1.00 82.00 758 GLU A CA 1
ATOM 5812 C C . GLU A 1 758 ? 62.791 27.841 -11.692 1.00 82.00 758 GLU A C 1
ATOM 5814 O O . GLU A 1 758 ? 62.174 26.803 -11.439 1.00 82.00 758 GLU A O 1
ATOM 5819 N N . GLU A 1 759 ? 63.562 28.439 -10.778 1.00 82.56 759 GLU A N 1
ATOM 5820 C CA . GLU A 1 759 ? 63.745 27.909 -9.419 1.00 82.56 759 GLU A CA 1
ATOM 5821 C C . GLU A 1 759 ? 62.421 27.832 -8.647 1.00 82.56 759 GLU A C 1
ATOM 5823 O O . GLU A 1 759 ? 62.121 26.815 -8.012 1.00 82.56 759 GLU A O 1
ATOM 5828 N N . ALA A 1 760 ? 61.594 28.878 -8.727 1.00 81.38 760 ALA A N 1
ATOM 5829 C CA . ALA A 1 760 ? 60.290 28.901 -8.075 1.00 81.38 760 ALA A CA 1
ATOM 5830 C C . ALA A 1 760 ? 59.333 27.850 -8.669 1.00 81.38 760 ALA A C 1
ATOM 5832 O O . ALA A 1 760 ? 58.640 27.165 -7.915 1.00 81.38 760 ALA A O 1
ATOM 5833 N N . GLY A 1 761 ? 59.341 27.654 -9.992 1.00 79.44 761 GLY A N 1
ATOM 5834 C CA . GLY A 1 761 ? 58.560 26.619 -10.674 1.00 79.44 761 GLY A CA 1
ATOM 5835 C C . GLY A 1 761 ? 58.979 25.197 -10.283 1.00 79.44 761 GLY A C 1
ATOM 5836 O O . GLY A 1 761 ? 58.127 24.355 -9.995 1.00 79.44 761 GLY A O 1
ATOM 5837 N N . GLN A 1 762 ? 60.285 24.937 -10.182 1.00 84.00 762 GLN A N 1
ATOM 5838 C CA . GLN A 1 762 ? 60.810 23.650 -9.710 1.00 84.00 762 GLN A CA 1
ATOM 5839 C C . GLN A 1 762 ? 60.487 23.386 -8.232 1.00 84.00 762 GLN A C 1
ATOM 5841 O O . GLN A 1 762 ? 60.269 22.236 -7.844 1.00 84.00 762 GLN A O 1
ATOM 5846 N N . SER A 1 763 ? 60.459 24.428 -7.397 1.00 80.00 763 SER A N 1
ATOM 5847 C CA . SER A 1 763 ? 60.049 24.315 -5.992 1.00 80.00 763 SER A CA 1
ATOM 5848 C C . SER A 1 763 ? 58.565 23.944 -5.870 1.00 80.00 763 SER A C 1
ATOM 5850 O O . SER A 1 763 ? 58.196 23.069 -5.088 1.00 80.00 763 SER A O 1
ATOM 5852 N N . LEU A 1 764 ? 57.718 24.536 -6.718 1.00 84.00 764 LEU A N 1
ATOM 5853 C CA . LEU A 1 764 ? 56.279 24.271 -6.757 1.00 84.00 764 LEU A CA 1
ATOM 5854 C C . LEU A 1 764 ? 55.977 22.829 -7.195 1.00 84.00 764 LEU A C 1
ATOM 5856 O O . LEU A 1 764 ? 55.156 22.161 -6.574 1.00 84.00 764 LEU A O 1
ATOM 5860 N N . LEU A 1 765 ? 56.690 22.316 -8.205 1.00 78.19 765 LEU A N 1
ATOM 5861 C CA . LEU A 1 765 ? 56.562 20.922 -8.650 1.00 78.19 765 LEU A CA 1
ATOM 5862 C C . LEU A 1 765 ? 56.972 19.911 -7.570 1.00 78.19 765 LEU A C 1
ATOM 5864 O O . LEU A 1 765 ? 56.309 18.886 -7.425 1.00 78.19 765 LEU A O 1
ATOM 5868 N N . ARG A 1 766 ? 58.022 20.204 -6.789 1.00 82.00 766 ARG A N 1
ATOM 5869 C CA . ARG A 1 766 ? 58.427 19.362 -5.651 1.00 82.00 766 ARG A CA 1
ATOM 5870 C C . ARG A 1 766 ? 57.353 19.321 -4.567 1.00 82.00 766 ARG A C 1
ATOM 5872 O O . ARG A 1 766 ? 56.920 18.234 -4.207 1.00 82.00 766 ARG A O 1
ATOM 5879 N N . LEU A 1 767 ? 56.842 20.482 -4.149 1.00 79.44 767 LEU A N 1
ATOM 5880 C CA . LEU A 1 767 ? 55.753 20.566 -3.167 1.00 79.44 767 LEU A CA 1
ATOM 5881 C C . LEU A 1 767 ? 54.489 19.820 -3.621 1.00 79.44 767 LEU A C 1
ATOM 5883 O O . LEU A 1 767 ? 53.801 19.205 -2.808 1.00 79.44 767 LEU A O 1
ATOM 5887 N N . LEU A 1 768 ? 54.177 19.860 -4.919 1.00 75.69 768 LEU A N 1
ATOM 5888 C CA . LEU A 1 768 ? 53.015 19.174 -5.480 1.00 75.69 768 LEU A CA 1
ATOM 5889 C C . LEU A 1 768 ? 53.205 17.650 -5.510 1.00 75.69 768 LEU A C 1
ATOM 5891 O O . LEU A 1 768 ? 52.260 16.914 -5.234 1.00 75.69 768 LEU A O 1
ATOM 5895 N N . SER A 1 769 ? 54.424 17.180 -5.797 1.00 73.31 769 SER A N 1
ATOM 5896 C CA . SER A 1 769 ? 54.775 15.758 -5.716 1.00 73.31 769 SER A CA 1
ATOM 5897 C C . SER A 1 769 ? 54.710 15.249 -4.276 1.00 73.31 769 SER A C 1
ATOM 5899 O O . SER A 1 769 ? 54.077 14.226 -4.032 1.00 73.31 769 SER A O 1
ATOM 5901 N N . ASP A 1 770 ? 55.260 16.001 -3.318 1.00 76.50 770 ASP A N 1
ATOM 5902 C CA . ASP A 1 770 ? 55.223 15.650 -1.893 1.00 76.50 770 ASP A CA 1
ATOM 5903 C C . ASP A 1 770 ? 53.774 15.565 -1.371 1.00 76.50 770 ASP A C 1
ATOM 5905 O O . ASP A 1 770 ? 53.425 14.658 -0.613 1.00 76.50 770 ASP A O 1
ATOM 5909 N N . LEU A 1 771 ? 52.890 16.463 -1.823 1.00 72.19 771 LEU A N 1
ATOM 5910 C CA . LEU A 1 771 ? 51.454 16.425 -1.515 1.00 72.19 771 LEU A CA 1
ATOM 5911 C C . LEU A 1 771 ? 50.751 15.196 -2.098 1.00 72.19 771 LEU A C 1
ATOM 5913 O O . LEU A 1 771 ? 49.919 14.593 -1.421 1.00 72.19 771 LEU A O 1
ATOM 5917 N N . ILE A 1 772 ? 51.073 14.817 -3.337 1.00 68.12 772 ILE A N 1
ATOM 5918 C CA . ILE A 1 772 ? 50.508 13.626 -3.987 1.00 68.12 772 ILE A CA 1
ATOM 5919 C C . ILE A 1 772 ? 50.987 12.351 -3.288 1.00 68.12 772 ILE A C 1
ATOM 5921 O O . ILE A 1 772 ? 50.189 11.437 -3.082 1.00 68.12 772 ILE A O 1
ATOM 5925 N N . ASP A 1 773 ? 52.255 12.287 -2.890 1.00 64.19 773 ASP A N 1
ATOM 5926 C CA . ASP A 1 773 ? 52.795 11.135 -2.170 1.00 64.19 773 ASP A CA 1
ATOM 5927 C C . ASP A 1 773 ? 52.218 11.040 -0.750 1.00 64.19 773 ASP A C 1
ATOM 5929 O O . ASP A 1 773 ? 51.863 9.949 -0.306 1.00 64.19 773 ASP A O 1
ATOM 5933 N N . THR A 1 774 ? 51.978 12.175 -0.085 1.00 59.31 774 THR A N 1
ATOM 5934 C CA . THR A 1 774 ? 51.261 12.213 1.203 1.00 59.31 774 THR A CA 1
ATOM 5935 C C . THR A 1 774 ? 49.798 11.766 1.058 1.00 59.31 774 THR A C 1
ATOM 5937 O O . THR A 1 774 ? 49.300 11.007 1.885 1.00 59.31 774 THR A O 1
ATOM 5940 N N . ALA A 1 775 ? 49.114 12.154 -0.024 1.00 54.62 775 ALA A N 1
ATOM 5941 C CA . ALA A 1 775 ? 47.740 11.723 -0.307 1.00 54.62 775 ALA A CA 1
ATOM 5942 C C . ALA A 1 775 ? 47.638 10.232 -0.688 1.00 54.62 775 ALA A C 1
ATOM 5944 O O . ALA A 1 775 ? 46.633 9.585 -0.402 1.00 54.62 775 ALA A O 1
ATOM 5945 N N . LYS A 1 776 ? 48.682 9.658 -1.303 1.00 48.28 776 LYS A N 1
ATOM 5946 C CA . LYS A 1 776 ? 48.775 8.209 -1.549 1.00 48.28 776 LYS A CA 1
ATOM 5947 C C . LYS A 1 776 ? 48.966 7.408 -0.261 1.00 48.28 776 LYS A C 1
ATOM 5949 O O . LYS A 1 776 ? 48.493 6.277 -0.205 1.00 48.28 776 LYS A O 1
ATOM 5954 N N . ILE A 1 777 ? 49.612 7.983 0.758 1.00 47.69 777 ILE A N 1
ATOM 5955 C CA . ILE A 1 777 ? 49.744 7.363 2.085 1.00 47.69 777 ILE A CA 1
ATOM 5956 C C . ILE A 1 777 ? 48.381 7.300 2.795 1.00 47.69 777 ILE A C 1
ATOM 5958 O O . ILE A 1 777 ? 48.081 6.278 3.393 1.00 47.69 777 ILE A O 1
ATOM 5962 N N . GLU A 1 778 ? 47.508 8.310 2.663 1.00 46.69 778 GLU A N 1
ATOM 5963 C CA . GLU A 1 778 ? 46.144 8.271 3.240 1.00 46.69 778 GLU A CA 1
ATOM 5964 C C . GLU A 1 778 ? 45.198 7.256 2.558 1.00 46.69 778 GLU A C 1
ATOM 5966 O O . GLU A 1 778 ? 44.175 6.887 3.132 1.00 46.69 778 GLU A O 1
ATOM 5971 N N . ALA A 1 779 ? 45.515 6.789 1.343 1.00 36.84 779 ALA A N 1
ATOM 5972 C CA . ALA A 1 779 ? 44.708 5.803 0.616 1.00 36.84 779 ALA A CA 1
ATOM 5973 C C . ALA A 1 779 ? 45.043 4.341 0.977 1.00 36.84 779 ALA A C 1
ATOM 5975 O O . ALA A 1 779 ? 44.298 3.432 0.603 1.00 36.84 779 ALA A O 1
ATOM 5976 N N . ALA A 1 780 ? 46.141 4.108 1.699 1.00 41.59 780 ALA A N 1
ATOM 5977 C CA . ALA A 1 780 ? 46.508 2.808 2.242 1.00 41.59 780 ALA A CA 1
ATOM 5978 C C . ALA A 1 780 ? 46.318 2.828 3.767 1.00 41.59 780 ALA A C 1
ATOM 5980 O O . ALA A 1 780 ? 46.899 3.656 4.451 1.00 41.59 780 ALA A O 1
ATOM 5981 N N . GLU A 1 781 ? 45.524 1.883 4.273 1.00 40.00 781 GLU A N 1
ATOM 5982 C CA . GLU A 1 781 ? 45.196 1.656 5.692 1.00 40.00 781 GLU A CA 1
ATOM 5983 C C . GLU A 1 781 ? 44.137 2.575 6.326 1.00 40.00 781 GLU A C 1
ATOM 5985 O O . GLU A 1 781 ? 44.406 3.518 7.062 1.00 40.00 781 GLU A O 1
ATOM 5990 N N . LEU A 1 782 ? 42.884 2.136 6.195 1.00 28.19 782 LEU A N 1
ATOM 5991 C CA . LEU A 1 782 ? 41.988 2.060 7.347 1.00 28.19 782 LEU A CA 1
ATOM 5992 C C . LEU A 1 782 ? 41.487 0.616 7.440 1.00 28.19 782 LEU A C 1
ATOM 5994 O O . LEU A 1 782 ? 40.461 0.256 6.865 1.00 28.19 782 LEU A O 1
ATOM 5998 N N . GLU A 1 783 ? 42.236 -0.228 8.156 1.00 32.06 783 GLU A N 1
ATOM 5999 C CA . GLU A 1 783 ? 41.679 -1.459 8.717 1.00 32.06 783 GLU A CA 1
ATOM 6000 C C . GLU A 1 783 ? 40.573 -1.063 9.700 1.00 32.06 783 GLU A C 1
ATOM 6002 O O . GLU A 1 783 ? 40.813 -0.688 10.850 1.00 32.06 783 GLU A O 1
ATOM 6007 N N . ILE A 1 784 ? 39.328 -1.125 9.237 1.00 30.28 784 ILE A N 1
ATOM 6008 C CA . ILE A 1 784 ? 38.175 -1.081 10.125 1.00 30.28 784 ILE A CA 1
ATOM 6009 C C . ILE A 1 784 ? 38.148 -2.419 10.853 1.00 30.28 784 ILE A C 1
ATOM 6011 O O . ILE A 1 784 ? 37.734 -3.441 10.310 1.00 30.28 784 ILE A O 1
ATOM 6015 N N . ARG A 1 785 ? 38.607 -2.413 12.101 1.00 29.67 785 ARG A N 1
ATOM 6016 C CA . ARG A 1 785 ? 38.452 -3.555 12.994 1.00 29.67 785 ARG A CA 1
ATOM 6017 C C . ARG A 1 785 ? 37.032 -3.539 13.554 1.00 29.67 785 ARG A C 1
ATOM 6019 O O . ARG A 1 785 ? 36.716 -2.730 14.427 1.00 29.67 785 ARG A O 1
ATOM 6026 N N . GLU A 1 786 ? 36.174 -4.425 13.055 1.00 33.03 786 GLU A N 1
ATOM 6027 C CA . GLU A 1 786 ? 34.911 -4.733 13.723 1.00 33.03 786 GLU A CA 1
ATOM 6028 C C . GLU A 1 786 ? 35.213 -5.346 15.091 1.00 33.03 786 GLU A C 1
ATOM 6030 O O . GLU A 1 786 ? 35.874 -6.378 15.210 1.00 33.03 786 GLU A O 1
ATOM 6035 N N . ILE A 1 787 ? 34.737 -4.685 16.143 1.00 35.22 787 ILE A N 1
ATOM 6036 C CA . ILE A 1 787 ? 34.706 -5.265 17.480 1.00 35.22 787 ILE A CA 1
ATOM 6037 C C . ILE A 1 787 ? 33.304 -5.858 17.640 1.00 35.22 787 ILE A C 1
ATOM 6039 O O . ILE A 1 787 ? 32.333 -5.093 17.643 1.00 35.22 787 ILE A O 1
ATOM 6043 N N . PRO A 1 788 ? 33.162 -7.187 17.761 1.00 38.81 788 PRO A N 1
ATOM 6044 C CA . PRO A 1 788 ? 31.857 -7.810 17.897 1.00 38.81 788 PRO A CA 1
ATOM 6045 C C . PRO A 1 788 ? 31.215 -7.374 19.218 1.00 38.81 788 PRO A C 1
ATOM 6047 O O . PRO A 1 788 ? 31.739 -7.608 20.306 1.00 38.81 788 PRO A O 1
ATOM 6050 N N . PHE A 1 789 ? 30.060 -6.718 19.129 1.00 37.56 789 PHE A N 1
ATOM 6051 C CA . PHE A 1 789 ? 29.239 -6.377 20.285 1.00 37.56 789 PHE A CA 1
ATOM 6052 C C . PHE A 1 789 ? 28.388 -7.595 20.654 1.00 37.56 789 PHE A C 1
ATOM 6054 O O . PHE A 1 789 ? 27.330 -7.814 20.070 1.00 37.56 789 PHE A O 1
ATOM 6061 N N . ARG A 1 790 ? 28.856 -8.403 21.614 1.00 42.81 790 ARG A N 1
ATOM 6062 C CA . ARG A 1 790 ? 28.116 -9.560 22.138 1.00 42.81 790 ARG A CA 1
ATOM 6063 C C . ARG A 1 790 ? 27.275 -9.151 23.359 1.00 42.81 790 ARG A C 1
ATOM 6065 O O . ARG A 1 790 ? 27.834 -8.837 24.415 1.00 42.81 790 ARG A O 1
ATOM 6072 N N . PRO A 1 791 ? 25.930 -9.165 23.273 1.00 37.84 791 PRO A N 1
ATOM 6073 C CA . PRO A 1 791 ? 25.047 -8.811 24.390 1.00 37.84 791 PRO A CA 1
ATOM 6074 C C . PRO A 1 791 ? 25.265 -9.688 25.633 1.00 37.84 791 PRO A C 1
ATOM 6076 O O . PRO A 1 791 ? 25.096 -9.219 26.762 1.00 37.84 791 PRO A O 1
ATOM 6079 N N . SER A 1 792 ? 25.701 -10.937 25.432 1.00 38.44 792 SER A N 1
ATOM 6080 C CA . SER A 1 792 ? 26.028 -11.907 26.481 1.00 38.44 792 SER A CA 1
ATOM 6081 C C . SER A 1 792 ? 27.216 -11.477 27.343 1.00 38.44 792 SER A C 1
ATOM 6083 O O . SER A 1 792 ? 27.213 -11.735 28.540 1.00 38.44 792 SER A O 1
ATOM 6085 N N . GLU A 1 793 ? 28.190 -10.751 26.796 1.00 42.75 793 GLU A N 1
ATOM 6086 C CA . GLU A 1 793 ? 29.389 -10.297 27.513 1.00 42.75 793 GLU A CA 1
ATOM 6087 C C . GLU A 1 793 ? 29.077 -9.123 28.451 1.00 42.75 793 GLU A C 1
ATOM 6089 O O . GLU A 1 793 ? 29.552 -9.050 29.585 1.00 42.75 793 GLU A O 1
ATOM 6094 N N . VAL A 1 794 ? 28.156 -8.260 28.020 1.00 43.16 794 VAL A N 1
ATOM 6095 C CA . VAL A 1 794 ? 27.537 -7.228 28.855 1.00 43.16 794 VAL A CA 1
ATOM 6096 C C . VAL A 1 794 ? 26.653 -7.851 29.940 1.00 43.16 794 VAL A C 1
ATOM 6098 O O . VAL A 1 794 ? 26.673 -7.379 31.079 1.00 43.16 794 VAL A O 1
ATOM 6101 N N . LEU A 1 795 ? 25.906 -8.913 29.617 1.00 41.66 795 LEU A N 1
ATOM 6102 C CA . LEU A 1 795 ? 25.101 -9.663 30.587 1.00 41.66 795 LEU A CA 1
ATOM 6103 C C . LEU A 1 795 ? 25.984 -10.376 31.621 1.00 41.66 795 LEU A C 1
ATOM 6105 O O . LEU A 1 795 ? 25.690 -10.322 32.811 1.00 41.66 795 LEU A O 1
ATOM 6109 N N . ARG A 1 796 ? 27.095 -10.980 31.187 1.00 46.00 796 ARG A N 1
ATOM 6110 C CA . ARG A 1 796 ? 28.064 -11.691 32.029 1.00 46.00 796 ARG A CA 1
ATOM 6111 C C . ARG A 1 796 ? 28.812 -10.719 32.944 1.00 46.00 796 ARG A C 1
ATOM 6113 O O . ARG A 1 796 ? 28.895 -10.980 34.135 1.00 46.00 796 ARG A O 1
ATOM 6120 N N . GLN A 1 797 ? 29.204 -9.536 32.455 1.00 47.28 797 GLN A N 1
ATOM 6121 C CA . GLN A 1 797 ? 29.758 -8.463 33.297 1.00 47.28 797 GLN A CA 1
ATOM 6122 C C . GLN A 1 797 ? 28.751 -7.953 34.337 1.00 47.28 797 GLN A C 1
ATOM 6124 O O . GLN A 1 797 ? 29.122 -7.689 35.478 1.00 47.28 797 GLN A O 1
ATOM 6129 N N . VAL A 1 798 ? 27.466 -7.851 33.987 1.00 44.50 798 VAL A N 1
ATOM 6130 C CA . VAL A 1 798 ? 26.410 -7.506 34.950 1.00 44.50 798 VAL A CA 1
ATOM 6131 C C . VAL A 1 798 ? 26.209 -8.625 35.983 1.00 44.50 798 VAL A C 1
ATOM 6133 O O . VAL A 1 798 ? 26.072 -8.324 37.168 1.00 44.50 798 VAL A O 1
ATOM 6136 N N . ILE A 1 799 ? 26.239 -9.898 35.571 1.00 48.69 799 ILE A N 1
ATOM 6137 C CA . ILE A 1 799 ? 26.151 -11.071 36.459 1.00 48.69 799 ILE A CA 1
ATOM 6138 C C . ILE A 1 799 ? 27.373 -11.142 37.394 1.00 48.69 799 ILE A C 1
ATOM 6140 O O . ILE A 1 799 ? 27.221 -11.386 38.591 1.00 48.69 799 ILE A O 1
ATOM 6144 N N . ASP A 1 800 ? 28.570 -10.834 36.897 1.00 49.97 800 ASP A N 1
ATOM 6145 C CA . ASP A 1 800 ? 29.821 -10.837 37.663 1.00 49.97 800 ASP A CA 1
ATOM 6146 C C . ASP A 1 800 ? 29.911 -9.682 38.661 1.00 49.97 800 ASP A C 1
ATOM 6148 O O . ASP A 1 800 ? 30.433 -9.859 39.757 1.00 49.97 800 ASP A O 1
ATOM 6152 N N . LEU A 1 801 ? 29.308 -8.533 38.356 1.00 44.47 801 LEU A N 1
ATOM 6153 C CA . LEU A 1 801 ? 29.166 -7.411 39.292 1.00 44.47 801 LEU A CA 1
ATOM 6154 C C . LEU A 1 801 ? 28.071 -7.603 40.339 1.00 44.47 801 LEU A C 1
ATOM 6156 O O . LEU A 1 801 ? 28.057 -6.944 41.383 1.00 44.47 801 LEU A O 1
ATOM 6160 N N . MET A 1 802 ? 27.160 -8.536 40.081 1.00 41.78 802 MET A N 1
ATOM 6161 C CA . MET A 1 802 ? 26.124 -8.968 41.012 1.00 41.78 802 MET A CA 1
ATOM 6162 C C . MET A 1 802 ? 26.599 -10.109 41.928 1.00 41.78 802 MET A C 1
ATOM 6164 O O . MET A 1 802 ? 26.094 -10.228 43.048 1.00 41.78 802 MET A O 1
ATOM 6168 N N . ARG A 1 803 ? 27.599 -10.892 41.494 1.00 47.62 803 ARG A N 1
ATOM 6169 C CA . ARG A 1 803 ? 28.124 -12.101 42.156 1.00 47.62 803 ARG A CA 1
ATOM 6170 C C . ARG A 1 803 ? 28.673 -11.876 43.580 1.00 47.62 803 ARG A C 1
ATOM 6172 O O . ARG A 1 803 ? 28.291 -12.650 44.461 1.00 47.62 803 ARG A O 1
ATOM 6179 N N . PRO A 1 804 ? 29.465 -10.822 43.886 1.00 48.62 804 PRO A N 1
ATOM 6180 C CA . PRO A 1 804 ? 29.978 -10.599 45.242 1.00 48.62 804 PRO A CA 1
ATOM 6181 C C . PRO A 1 804 ? 28.857 -10.327 46.247 1.00 48.62 804 PRO A C 1
ATOM 6183 O O . PRO A 1 804 ? 28.957 -10.701 47.411 1.00 48.62 804 PRO A O 1
ATOM 6186 N N . LEU A 1 805 ? 27.746 -9.739 45.789 1.00 42.94 805 LEU A N 1
ATOM 6187 C CA . LEU A 1 805 ? 26.625 -9.406 46.660 1.00 42.94 805 LEU A CA 1
ATOM 6188 C C . LEU A 1 805 ? 25.600 -10.525 46.858 1.00 42.94 805 LEU A C 1
ATOM 6190 O O . LEU A 1 805 ? 24.748 -10.405 47.740 1.00 42.94 805 LEU A O 1
ATOM 6194 N N . ALA A 1 806 ? 25.651 -11.562 46.018 1.00 43.50 806 ALA A N 1
ATOM 6195 C CA . ALA A 1 806 ? 24.910 -12.805 46.206 1.00 43.50 806 ALA A CA 1
ATOM 6196 C C . ALA A 1 806 ? 25.600 -13.695 47.259 1.00 43.50 806 ALA A C 1
ATOM 6198 O O . ALA A 1 806 ? 24.922 -14.328 48.064 1.00 43.50 806 ALA A O 1
ATOM 6199 N N . LEU A 1 807 ? 26.939 -13.667 47.322 1.00 49.72 807 LEU A N 1
ATOM 6200 C CA . LEU A 1 807 ? 27.734 -14.408 48.311 1.00 49.72 807 LEU A CA 1
ATOM 6201 C C . LEU A 1 807 ? 27.644 -13.807 49.726 1.00 49.72 807 LEU A C 1
ATOM 6203 O O . LEU A 1 807 ? 27.527 -14.550 50.696 1.00 49.72 807 LEU A O 1
ATOM 6207 N N . GLU A 1 808 ? 27.594 -12.476 49.854 1.00 44.09 808 GLU A N 1
ATOM 6208 C CA . GLU A 1 808 ? 27.497 -11.767 51.147 1.00 44.09 808 GLU A CA 1
ATOM 6209 C C . GLU A 1 808 ? 26.156 -11.995 51.886 1.00 44.09 808 GLU A C 1
ATOM 6211 O O . GLU A 1 808 ? 26.020 -11.666 53.063 1.00 44.09 808 GLU A O 1
ATOM 6216 N N . LYS A 1 809 ? 25.151 -12.574 51.207 1.00 43.88 809 LYS A N 1
ATOM 6217 C CA . LYS A 1 809 ? 23.813 -12.859 51.757 1.00 43.88 809 LYS A CA 1
ATOM 6218 C C . LYS A 1 809 ? 23.534 -14.330 52.083 1.00 43.88 809 LYS A C 1
ATOM 6220 O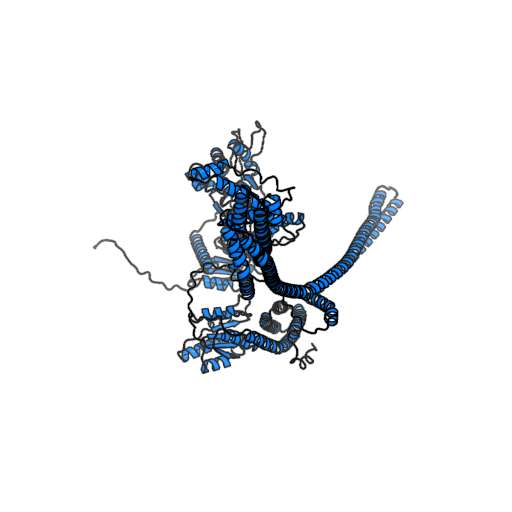 O . LYS A 1 809 ? 22.426 -14.636 52.515 1.00 43.88 809 LYS A O 1
ATOM 6225 N N . GLY A 1 810 ? 24.514 -15.221 51.935 1.00 45.59 810 GLY A N 1
ATOM 6226 C CA . GLY A 1 810 ? 24.465 -16.558 52.538 1.00 45.59 810 GLY A CA 1
ATOM 6227 C C . GLY A 1 810 ? 23.300 -17.461 52.110 1.00 45.59 810 GLY A C 1
ATOM 6228 O O . GLY A 1 810 ? 22.849 -18.270 52.916 1.00 45.59 810 GLY A O 1
ATOM 6229 N N . GLN A 1 811 ? 22.804 -17.358 50.873 1.00 39.75 811 GLN A N 1
ATOM 6230 C CA . GLN A 1 811 ? 21.869 -18.341 50.312 1.00 39.75 811 GLN A CA 1
ATOM 6231 C C . GLN A 1 811 ? 22.309 -18.740 48.904 1.00 39.75 811 GLN A C 1
ATOM 6233 O O . GLN A 1 811 ? 22.235 -17.953 47.963 1.00 39.75 811 GLN A O 1
ATOM 6238 N N . GLY A 1 812 ? 22.800 -19.972 48.778 1.00 49.88 812 GLY A N 1
ATOM 6239 C CA . GLY A 1 812 ? 23.038 -20.608 47.493 1.00 49.88 812 GLY A CA 1
ATOM 6240 C C . GLY A 1 812 ? 21.731 -21.155 46.939 1.00 49.88 812 GLY A C 1
ATOM 6241 O O . GLY A 1 812 ? 21.173 -22.070 47.527 1.00 49.88 812 GLY A O 1
ATOM 6242 N N . THR A 1 813 ? 21.273 -20.611 45.814 1.00 39.12 813 THR A N 1
ATOM 6243 C CA . THR A 1 813 ? 20.413 -21.314 44.851 1.00 39.12 813 THR A CA 1
ATOM 6244 C C . THR A 1 813 ? 20.418 -20.564 43.522 1.00 39.12 813 THR A C 1
ATOM 6246 O O . THR A 1 813 ? 20.494 -19.337 43.473 1.00 39.12 813 THR A O 1
ATOM 6249 N N . THR A 1 814 ? 20.380 -21.347 42.452 1.00 39.09 814 THR A N 1
ATOM 6250 C CA . THR A 1 814 ? 20.340 -20.986 41.034 1.00 39.09 814 THR A CA 1
ATOM 6251 C C . THR A 1 814 ? 19.243 -19.968 40.704 1.00 39.09 814 THR A C 1
ATOM 6253 O O . THR A 1 814 ? 18.075 -20.171 41.019 1.00 39.09 814 THR A O 1
ATOM 6256 N N . ALA A 1 815 ? 19.607 -18.883 40.015 1.00 33.78 815 ALA A N 1
ATOM 6257 C CA . ALA A 1 815 ? 18.654 -17.940 39.434 1.00 33.78 815 ALA A CA 1
ATOM 6258 C C . ALA A 1 815 ? 18.437 -18.284 37.950 1.00 33.78 815 ALA A C 1
ATOM 6260 O O . ALA A 1 815 ? 19.351 -18.125 37.142 1.00 33.78 815 ALA A O 1
ATOM 6261 N N . ARG A 1 816 ? 17.236 -18.756 37.589 1.00 35.94 816 ARG A N 1
ATOM 6262 C CA . ARG A 1 816 ? 16.747 -18.753 36.200 1.00 35.94 816 ARG A CA 1
ATOM 6263 C C . ARG A 1 816 ? 16.135 -17.382 35.917 1.00 35.94 816 ARG A C 1
ATOM 6265 O O . ARG A 1 816 ? 15.246 -16.950 36.645 1.00 35.94 816 ARG A O 1
ATOM 6272 N N . VAL A 1 817 ? 16.612 -16.712 34.874 1.00 31.06 817 VAL A N 1
ATOM 6273 C CA . VAL A 1 817 ? 16.023 -15.470 34.359 1.00 31.06 817 VAL A CA 1
ATOM 6274 C C . VAL A 1 817 ? 15.119 -15.857 33.192 1.00 31.06 817 VAL A C 1
ATOM 6276 O O . VAL A 1 817 ? 15.619 -16.206 32.129 1.00 31.06 817 VAL A O 1
ATOM 6279 N N . ALA A 1 818 ? 13.805 -15.849 33.406 1.00 30.36 818 ALA A N 1
ATOM 6280 C CA . ALA A 1 818 ? 12.822 -15.930 32.330 1.00 30.36 818 ALA A CA 1
ATOM 6281 C C . ALA A 1 818 ? 12.532 -14.507 31.832 1.00 30.36 818 ALA A C 1
ATOM 6283 O O . ALA A 1 818 ? 12.221 -13.624 32.633 1.00 30.36 818 ALA A O 1
ATOM 6284 N N . ILE A 1 819 ? 12.674 -14.278 30.527 1.00 31.97 819 ILE A N 1
ATOM 6285 C CA . ILE A 1 819 ? 12.257 -13.041 29.863 1.00 31.97 819 ILE A CA 1
ATOM 6286 C C . ILE A 1 819 ? 10.967 -13.376 29.113 1.00 31.97 819 ILE A C 1
ATOM 6288 O O . ILE A 1 819 ? 11.017 -13.819 27.971 1.00 31.97 819 ILE A O 1
ATOM 6292 N N . ASP A 1 820 ? 9.820 -13.196 29.766 1.00 26.41 820 ASP A N 1
ATOM 6293 C CA . ASP A 1 820 ? 8.516 -13.272 29.101 1.00 26.41 820 ASP A CA 1
ATOM 6294 C C . ASP A 1 820 ? 8.261 -11.963 28.340 1.00 26.41 820 ASP A C 1
ATOM 6296 O O . ASP A 1 820 ? 7.979 -10.916 28.929 1.00 26.41 820 ASP A O 1
ATOM 6300 N N . LEU A 1 821 ? 8.364 -12.020 27.012 1.00 27.05 821 LEU A N 1
ATOM 6301 C CA . LEU A 1 821 ? 7.829 -11.010 26.099 1.00 27.05 821 LEU A CA 1
ATOM 6302 C C . LEU A 1 821 ? 6.433 -11.467 25.640 1.00 27.05 821 LEU A C 1
ATOM 6304 O O . LEU A 1 821 ? 6.308 -12.569 25.107 1.00 27.05 821 LEU A O 1
ATOM 6308 N N . PRO A 1 822 ? 5.371 -10.655 25.796 1.00 24.11 822 PRO A N 1
ATOM 6309 C CA . PRO A 1 822 ? 4.041 -11.024 25.332 1.00 24.11 822 PRO A CA 1
ATOM 6310 C C . PRO A 1 822 ? 3.959 -10.847 23.811 1.00 24.11 822 PRO A C 1
ATOM 6312 O O . PRO A 1 822 ? 3.808 -9.733 23.314 1.00 24.11 822 PRO A O 1
ATOM 6315 N N . ILE A 1 823 ? 4.029 -11.945 23.060 1.00 27.28 823 ILE A N 1
ATOM 6316 C CA . ILE A 1 823 ? 3.674 -11.969 21.637 1.00 27.28 823 ILE A CA 1
ATOM 6317 C C . ILE A 1 823 ? 2.171 -12.260 21.541 1.00 27.28 823 ILE A C 1
ATOM 6319 O O . ILE A 1 823 ? 1.738 -13.400 21.686 1.00 27.28 823 ILE A O 1
ATOM 6323 N N . VAL A 1 824 ? 1.353 -11.233 21.291 1.00 23.58 824 VAL A N 1
ATOM 6324 C CA . VAL A 1 824 ? -0.031 -11.421 20.823 1.00 23.58 824 VAL A CA 1
ATOM 6325 C C . VAL A 1 824 ? -0.026 -11.371 19.298 1.00 23.58 824 VAL A C 1
ATOM 6327 O O . VAL A 1 824 ? -0.013 -10.300 18.696 1.00 23.58 824 VAL A O 1
ATOM 6330 N N . LEU A 1 825 ? -0.072 -12.543 18.669 1.00 25.55 825 LEU A N 1
ATOM 6331 C CA . LEU A 1 825 ? -0.442 -12.698 17.264 1.00 25.55 825 LEU A CA 1
ATOM 6332 C C . LEU A 1 825 ? -1.965 -12.512 17.135 1.00 25.55 825 LEU A C 1
ATOM 6334 O O . LEU A 1 825 ? -2.732 -13.320 17.653 1.00 25.55 825 LEU A O 1
ATOM 6338 N N . LYS A 1 826 ? -2.427 -11.472 16.427 1.00 22.52 826 LYS A N 1
ATOM 6339 C CA . LYS A 1 826 ? -3.788 -11.454 15.863 1.00 22.52 826 LYS A CA 1
ATOM 6340 C C . LYS A 1 826 ? -3.743 -12.012 14.441 1.00 22.52 826 LYS A C 1
ATOM 6342 O O . LYS A 1 826 ? -3.263 -11.341 13.532 1.00 22.52 826 LYS A O 1
ATOM 6347 N N . SER A 1 827 ? -4.266 -13.222 14.252 1.00 26.16 827 SER A N 1
ATOM 6348 C CA . SER A 1 827 ? -4.663 -13.730 12.938 1.00 26.16 827 SER A CA 1
ATOM 6349 C C . SER A 1 827 ? -5.965 -13.059 12.492 1.00 26.16 827 SER A C 1
ATOM 6351 O O . SER A 1 827 ? -6.880 -12.817 13.281 1.00 26.16 827 SER A O 1
ATOM 6353 N N . ASN A 1 828 ? -6.039 -12.737 11.204 1.00 23.45 828 ASN A N 1
ATOM 6354 C CA . ASN A 1 828 ? -7.236 -12.221 10.561 1.00 23.45 828 ASN A CA 1
ATOM 6355 C C . ASN A 1 828 ? -8.015 -13.412 9.986 1.00 23.45 828 ASN A C 1
ATOM 6357 O O . ASN A 1 828 ? -7.678 -13.910 8.916 1.00 23.45 828 ASN A O 1
ATOM 6361 N N . THR A 1 829 ? -9.043 -13.879 10.689 1.00 27.50 829 THR A N 1
ATOM 6362 C CA . THR A 1 829 ? -10.086 -14.739 10.113 1.00 27.50 829 THR A CA 1
ATOM 6363 C C . THR A 1 829 ? -11.441 -14.292 10.645 1.00 27.50 829 THR A C 1
ATOM 6365 O O . THR A 1 829 ? -11.676 -14.313 11.850 1.00 27.50 829 THR A O 1
ATOM 6368 N N . ALA A 1 830 ? -12.344 -13.927 9.740 1.00 23.59 830 ALA A N 1
ATOM 6369 C CA . ALA A 1 830 ? -13.786 -13.950 9.963 1.00 23.59 830 ALA A CA 1
ATOM 6370 C C . ALA A 1 830 ? -14.408 -14.862 8.885 1.00 23.59 830 ALA A C 1
ATOM 6372 O O . ALA A 1 830 ? -13.829 -14.939 7.799 1.00 23.59 830 ALA A O 1
ATOM 6373 N N . PRO A 1 831 ? -15.564 -15.518 9.109 1.00 30.69 831 PRO A N 1
ATOM 6374 C CA . PRO A 1 831 ? -16.433 -15.486 10.285 1.00 30.69 831 PRO A CA 1
ATOM 6375 C C . PRO A 1 831 ? -16.444 -16.825 11.051 1.00 30.69 831 PRO A C 1
ATOM 6377 O O . PRO A 1 831 ? -16.437 -17.900 10.456 1.00 30.69 831 PRO A O 1
ATOM 6380 N N . THR A 1 832 ? -16.543 -16.776 12.379 1.00 28.53 832 THR A N 1
ATOM 6381 C CA . THR A 1 832 ? -16.981 -17.929 13.172 1.00 28.53 832 THR A CA 1
ATOM 6382 C C . THR A 1 832 ? -18.491 -18.087 13.020 1.00 28.53 832 THR A C 1
ATOM 6384 O O . THR A 1 832 ? -19.282 -17.386 13.649 1.00 28.53 832 THR A O 1
ATOM 6387 N N . SER A 1 833 ? -18.891 -19.023 12.162 1.00 26.95 833 SER A N 1
ATOM 6388 C CA . SER A 1 833 ? -20.137 -19.757 12.353 1.00 26.95 833 SER A CA 1
ATOM 6389 C C . SER A 1 833 ? -20.043 -20.559 13.653 1.00 26.95 833 SER A C 1
ATOM 6391 O O . SER A 1 833 ? -19.000 -21.141 13.942 1.00 26.95 833 SER A O 1
ATOM 6393 N N . GLU A 1 834 ? -21.135 -20.557 14.407 1.00 27.53 834 GLU A N 1
ATOM 6394 C CA . GLU A 1 834 ? -21.457 -21.381 15.577 1.00 27.53 834 GLU A CA 1
ATOM 6395 C C . GLU A 1 834 ? -20.572 -22.629 15.775 1.00 27.53 834 GLU A C 1
ATOM 6397 O O . GLU A 1 834 ? -20.614 -23.580 14.993 1.00 27.53 834 GLU A O 1
ATOM 6402 N N . PHE A 1 835 ? -19.810 -22.653 16.873 1.00 26.28 835 PHE A N 1
ATOM 6403 C CA . PHE A 1 835 ? -19.186 -23.877 17.368 1.00 26.28 835 PHE A CA 1
ATOM 6404 C C . PHE A 1 835 ? -20.280 -24.814 17.890 1.00 26.28 835 PHE A C 1
ATOM 6406 O O . PHE A 1 835 ? -20.840 -24.602 18.965 1.00 26.28 835 PHE A O 1
ATOM 6413 N N . LYS A 1 836 ? -20.564 -25.869 17.125 1.00 24.09 836 LYS A N 1
ATOM 6414 C CA . LYS A 1 836 ? -21.089 -27.123 17.665 1.00 24.09 836 LYS A CA 1
ATOM 6415 C C . LYS A 1 836 ? -19.908 -27.950 18.161 1.00 24.09 836 LYS A C 1
ATOM 6417 O O . LYS A 1 836 ? -19.034 -28.300 17.371 1.00 24.09 836 LYS A O 1
ATOM 6422 N N . GLU A 1 837 ? -19.914 -28.276 19.449 1.00 28.78 837 GLU A N 1
ATOM 6423 C CA . GLU A 1 837 ? -19.151 -29.396 19.997 1.00 28.78 837 GLU A CA 1
ATOM 6424 C C . GLU A 1 837 ? -19.453 -30.655 19.174 1.00 28.78 837 GLU A C 1
ATOM 6426 O O . GLU A 1 837 ? -20.608 -31.072 19.056 1.00 28.78 837 GLU A O 1
ATOM 6431 N N . VAL A 1 838 ? -18.417 -31.254 18.589 1.00 25.30 838 VAL A N 1
ATOM 6432 C CA . VAL A 1 838 ? -18.457 -32.640 18.122 1.00 25.30 838 VAL A CA 1
ATOM 6433 C C . VAL A 1 838 ? -17.168 -33.297 18.592 1.00 25.30 838 VAL A C 1
ATOM 6435 O O . VAL A 1 838 ? -16.135 -33.231 17.928 1.00 25.30 838 VAL A O 1
ATOM 6438 N N . GLU A 1 839 ? -17.241 -33.918 19.765 1.00 35.34 839 GLU A N 1
ATOM 6439 C CA . GLU A 1 839 ? -16.340 -34.997 20.149 1.00 35.34 839 GLU A CA 1
ATOM 6440 C C . GLU A 1 839 ? -16.482 -36.124 19.113 1.00 35.34 839 GLU A C 1
ATOM 6442 O O . GLU A 1 839 ? -17.530 -36.761 19.004 1.00 35.34 839 GLU A O 1
ATOM 6447 N N . SER A 1 840 ? -15.441 -36.381 18.321 1.00 33.78 840 SER A N 1
ATOM 6448 C CA . SER A 1 840 ? -15.307 -37.661 17.623 1.00 33.78 840 SER A CA 1
ATOM 6449 C C . SER A 1 840 ? -13.831 -38.028 17.507 1.00 33.78 840 SER A C 1
ATOM 6451 O O . SER A 1 840 ? -13.092 -37.406 16.743 1.00 33.78 840 SER A O 1
ATOM 6453 N N . PHE A 1 841 ? -13.412 -39.032 18.274 1.00 41.75 841 PHE A N 1
ATOM 6454 C CA . PHE A 1 841 ? -12.086 -39.637 18.198 1.00 41.75 841 PHE A CA 1
ATOM 6455 C C . PHE A 1 841 ? -11.900 -40.292 16.820 1.00 41.75 841 PHE A C 1
ATOM 6457 O O . PHE A 1 841 ? -12.605 -41.247 16.493 1.00 41.75 841 PHE A O 1
ATOM 6464 N N . ALA A 1 842 ? -10.982 -39.770 16.004 1.00 52.34 842 ALA A N 1
ATOM 6465 C CA . ALA A 1 842 ? -10.509 -40.478 14.818 1.00 52.34 842 ALA A CA 1
ATOM 6466 C C . ALA A 1 842 ? -9.580 -41.626 15.254 1.00 52.34 842 ALA A C 1
ATOM 6468 O O . ALA A 1 842 ? -8.887 -41.519 16.266 1.00 52.34 842 ALA A O 1
ATOM 6469 N N . ALA A 1 843 ? -9.602 -42.744 14.525 1.00 61.25 843 ALA A N 1
ATOM 6470 C CA . ALA A 1 843 ? -8.757 -43.895 14.828 1.00 61.25 843 ALA A CA 1
ATOM 6471 C C . ALA A 1 843 ? -7.261 -43.567 14.609 1.00 61.25 843 ALA A C 1
ATOM 6473 O O . ALA A 1 843 ? -6.941 -42.806 13.694 1.00 61.25 843 ALA A O 1
ATOM 6474 N N . PRO A 1 844 ? -6.347 -44.138 15.416 1.00 72.19 844 PRO A N 1
ATOM 6475 C CA . PRO A 1 844 ? -4.905 -43.950 15.259 1.00 72.19 844 PRO A CA 1
ATOM 6476 C C . PRO A 1 844 ? -4.409 -44.562 13.937 1.00 72.19 844 PRO A C 1
ATOM 6478 O O . PRO A 1 844 ? -4.644 -45.748 13.700 1.00 72.19 844 PRO A O 1
ATOM 6481 N N . LEU A 1 845 ? -3.726 -43.758 13.112 1.00 83.88 845 LEU A N 1
ATOM 6482 C CA . LEU A 1 845 ? -3.065 -44.179 11.868 1.00 83.88 845 LEU A CA 1
ATOM 6483 C C . LEU A 1 845 ? -1.737 -44.888 12.155 1.00 83.88 845 LEU A C 1
ATOM 6485 O O . LEU A 1 845 ? -1.051 -44.529 13.113 1.00 83.88 845 LEU A O 1
ATOM 6489 N N . ASP A 1 846 ? -1.360 -45.833 11.299 1.00 87.62 846 ASP A N 1
ATOM 6490 C CA . ASP A 1 846 ? -0.027 -46.437 11.249 1.00 87.62 846 ASP A CA 1
ATOM 6491 C C . ASP A 1 846 ? 0.873 -45.640 10.283 1.00 87.62 846 ASP A C 1
ATOM 6493 O O . ASP A 1 846 ? 0.694 -45.677 9.066 1.00 87.62 846 ASP A O 1
ATOM 6497 N N . VAL A 1 847 ? 1.835 -44.882 10.812 1.00 90.50 847 VAL A N 1
ATOM 6498 C CA . VAL A 1 847 ? 2.729 -44.009 10.035 1.00 90.50 847 VAL A CA 1
ATOM 6499 C C . VAL A 1 847 ? 4.126 -44.622 9.948 1.00 90.50 847 VAL A C 1
ATOM 6501 O O . VAL A 1 847 ? 4.748 -44.907 10.969 1.00 90.50 847 VAL A O 1
ATOM 6504 N N . LEU A 1 848 ? 4.642 -44.797 8.732 1.00 92.56 848 LEU A N 1
ATOM 6505 C CA . LEU A 1 848 ? 6.019 -45.234 8.488 1.00 92.56 848 LEU A CA 1
ATOM 6506 C C . LEU A 1 848 ? 6.909 -44.020 8.210 1.00 92.56 848 LEU A C 1
ATOM 6508 O O . LEU A 1 848 ? 6.742 -43.346 7.193 1.00 92.56 848 LEU A O 1
ATOM 6512 N N . VAL A 1 849 ? 7.861 -43.753 9.103 1.00 92.38 849 VAL A N 1
ATOM 6513 C CA . VAL A 1 849 ? 8.859 -42.685 8.973 1.00 92.38 849 VAL A CA 1
ATOM 6514 C C . VAL A 1 849 ? 10.157 -43.267 8.418 1.00 92.38 849 VAL A C 1
ATOM 6516 O O . VAL A 1 849 ? 10.777 -44.126 9.038 1.00 92.38 849 VAL A O 1
ATOM 6519 N N . ILE A 1 850 ? 10.581 -42.781 7.254 1.00 91.94 850 ILE A N 1
ATOM 6520 C CA . ILE A 1 850 ? 11.799 -43.196 6.559 1.00 91.94 850 ILE A CA 1
ATOM 6521 C C . ILE A 1 850 ? 12.783 -42.029 6.557 1.00 91.94 850 ILE A C 1
ATOM 6523 O O . ILE A 1 850 ? 12.638 -41.075 5.797 1.00 91.94 850 ILE A O 1
ATOM 6527 N N . GLU A 1 851 ? 13.787 -42.082 7.418 1.00 88.25 851 GLU A N 1
ATOM 6528 C CA . GLU A 1 851 ? 14.696 -40.962 7.662 1.00 88.25 851 GLU A CA 1
ATOM 6529 C C . GLU A 1 851 ? 16.054 -41.516 8.096 1.00 88.25 851 GLU A C 1
ATOM 6531 O O . GLU A 1 851 ? 16.096 -42.402 8.937 1.00 88.25 851 GLU A O 1
ATOM 6536 N N . ASP A 1 852 ? 17.166 -41.035 7.539 1.00 83.75 852 ASP A N 1
ATOM 6537 C CA . ASP A 1 852 ? 18.510 -41.558 7.842 1.00 83.75 852 ASP A CA 1
ATOM 6538 C C . ASP A 1 852 ? 19.149 -40.899 9.082 1.00 83.75 852 ASP A C 1
ATOM 6540 O O . ASP A 1 852 ? 20.080 -41.439 9.685 1.00 83.75 852 ASP A O 1
ATOM 6544 N N . SER A 1 853 ? 18.635 -39.737 9.490 1.00 80.75 853 SER A N 1
ATOM 6545 C CA . SER A 1 853 ? 19.075 -38.995 10.670 1.00 80.75 853 SER A CA 1
ATOM 6546 C C . SER A 1 853 ? 18.320 -39.430 11.927 1.00 80.75 853 SER A C 1
ATOM 6548 O O . SER A 1 853 ? 17.129 -39.148 12.074 1.00 80.75 853 SER A O 1
ATOM 6550 N N . SER A 1 854 ? 19.032 -40.015 12.896 1.00 74.50 854 SER A N 1
ATOM 6551 C CA . SER A 1 854 ? 18.478 -40.407 14.206 1.00 74.50 854 SER A CA 1
ATOM 6552 C C . SER A 1 854 ? 17.793 -39.250 14.945 1.00 74.50 854 SER A C 1
ATOM 6554 O O . SER A 1 854 ? 16.779 -39.450 15.608 1.00 74.50 854 SER A O 1
ATOM 6556 N N . PHE A 1 855 ? 18.294 -38.021 14.782 1.00 72.75 855 PHE A N 1
ATOM 6557 C CA . PHE A 1 855 ? 17.675 -36.816 15.341 1.00 72.75 855 PHE A CA 1
ATOM 6558 C C . PHE A 1 855 ? 16.286 -36.545 14.742 1.00 72.75 855 PHE A C 1
ATOM 6560 O O . PHE A 1 855 ? 15.330 -36.281 15.468 1.00 72.75 855 PHE A O 1
ATOM 6567 N N . ASN A 1 856 ? 16.163 -36.633 13.416 1.00 76.69 856 ASN A N 1
ATOM 6568 C CA . ASN A 1 856 ? 14.895 -36.393 12.727 1.00 76.69 856 ASN A CA 1
ATOM 6569 C C . ASN A 1 856 ? 13.912 -37.552 12.960 1.00 76.69 856 ASN A C 1
ATOM 6571 O O . ASN A 1 856 ? 12.719 -37.304 13.102 1.00 76.69 856 ASN A O 1
ATOM 6575 N N . GLN A 1 857 ? 14.405 -38.794 13.056 1.00 81.88 857 GLN A N 1
ATOM 6576 C CA . GLN A 1 857 ? 13.597 -39.953 13.446 1.00 81.88 857 GLN A CA 1
ATOM 6577 C C . GLN A 1 857 ? 12.944 -39.734 14.816 1.00 81.88 857 GLN A C 1
ATOM 6579 O O . GLN A 1 857 ? 11.728 -39.878 14.937 1.00 81.88 857 GLN A O 1
ATOM 6584 N N . LEU A 1 858 ? 13.727 -39.334 15.826 1.00 73.38 858 LEU A N 1
ATOM 6585 C CA . LEU A 1 858 ? 13.228 -39.066 17.178 1.00 73.38 858 LEU A CA 1
ATOM 6586 C C . LEU A 1 858 ? 12.197 -37.925 17.178 1.00 73.38 858 LEU A C 1
ATOM 6588 O O . LEU A 1 858 ? 11.142 -38.033 17.800 1.00 73.38 858 LEU A O 1
ATOM 6592 N N . LEU A 1 859 ? 12.478 -36.856 16.427 1.00 75.56 859 LEU A N 1
ATOM 6593 C CA . LEU A 1 859 ? 11.608 -35.688 16.320 1.00 75.56 859 LEU A CA 1
ATOM 6594 C C . LEU A 1 859 ? 10.248 -36.006 15.682 1.00 75.56 859 LEU A C 1
ATOM 6596 O O . LEU A 1 859 ? 9.206 -35.670 16.242 1.00 75.56 859 LEU A O 1
ATOM 6600 N N . LEU A 1 860 ? 10.260 -36.647 14.510 1.00 81.00 860 LEU A N 1
ATOM 6601 C CA . LEU A 1 860 ? 9.045 -36.988 13.768 1.00 81.00 860 LEU A CA 1
ATOM 6602 C C . LEU A 1 860 ? 8.203 -38.022 14.521 1.00 81.00 860 LEU A C 1
ATOM 6604 O O . LEU A 1 860 ? 6.979 -37.909 14.538 1.00 81.00 860 LEU A O 1
ATOM 6608 N N . THR A 1 861 ? 8.852 -38.989 15.176 1.00 82.81 861 THR A N 1
ATOM 6609 C CA . THR A 1 861 ? 8.174 -40.010 15.986 1.00 82.81 861 THR A CA 1
ATOM 6610 C C . THR A 1 861 ? 7.407 -39.376 17.138 1.00 82.81 861 THR A C 1
ATOM 6612 O O . THR A 1 861 ? 6.207 -39.602 17.256 1.00 82.81 861 THR A O 1
ATOM 6615 N N . GLU A 1 862 ? 8.046 -38.503 17.921 1.00 75.75 862 GLU A N 1
ATOM 6616 C CA . GLU A 1 862 ? 7.382 -37.838 19.049 1.00 75.75 862 GLU A CA 1
ATOM 6617 C C . GLU A 1 862 ? 6.190 -36.984 18.593 1.00 75.75 862 GLU A C 1
ATOM 6619 O O . GLU A 1 862 ? 5.135 -36.988 19.230 1.00 75.75 862 GLU A O 1
ATOM 6624 N N . TRP A 1 863 ? 6.323 -36.250 17.483 1.00 80.81 863 TRP A N 1
ATOM 6625 C CA . TRP A 1 863 ? 5.213 -35.463 16.940 1.00 80.81 863 TRP A CA 1
ATOM 6626 C C . TRP A 1 863 ? 4.032 -36.362 16.554 1.00 80.81 863 TRP A C 1
ATOM 6628 O O . TRP A 1 863 ? 2.900 -36.141 16.984 1.00 80.81 863 TRP A O 1
ATOM 6638 N N . LEU A 1 864 ? 4.283 -37.425 15.797 1.00 81.75 864 LEU A N 1
ATOM 6639 C CA . LEU A 1 864 ? 3.227 -38.305 15.300 1.00 81.75 864 LEU A CA 1
ATOM 6640 C C . LEU A 1 864 ? 2.579 -39.147 16.412 1.00 81.75 864 LEU A C 1
ATOM 6642 O O . LEU A 1 864 ? 1.357 -39.300 16.424 1.00 81.75 864 LEU A O 1
ATOM 6646 N N . GLU A 1 865 ? 3.345 -39.622 17.393 1.00 80.81 865 GLU A N 1
ATOM 6647 C CA . GLU A 1 865 ? 2.789 -40.339 18.547 1.00 80.81 865 GLU A CA 1
ATOM 6648 C C . GLU A 1 865 ? 1.935 -39.429 19.440 1.00 80.81 865 GLU A C 1
ATOM 6650 O O . GLU A 1 865 ? 0.894 -39.854 19.948 1.00 80.81 865 GLU A O 1
ATOM 6655 N N . ARG A 1 866 ? 2.298 -38.145 19.578 1.00 73.06 866 ARG A N 1
ATOM 6656 C CA . ARG A 1 866 ? 1.479 -37.142 20.288 1.00 73.06 866 ARG A CA 1
ATOM 6657 C C . ARG A 1 866 ? 0.193 -36.777 19.574 1.00 73.06 866 ARG A C 1
ATOM 6659 O O . ARG A 1 866 ? -0.805 -36.493 20.231 1.00 73.06 866 ARG A O 1
ATOM 6666 N N . ALA A 1 867 ? 0.210 -36.807 18.247 1.00 67.81 867 ALA A N 1
ATOM 6667 C CA . ALA A 1 867 ? -0.993 -36.737 17.428 1.00 67.81 867 ALA A CA 1
ATOM 6668 C C . ALA A 1 867 ? -1.895 -37.980 17.595 1.00 67.81 867 ALA A C 1
ATOM 6670 O O . ALA A 1 867 ? -3.015 -38.005 17.080 1.00 67.81 867 ALA A O 1
ATOM 6671 N N . GLY A 1 868 ? -1.435 -38.988 18.348 1.00 70.88 868 GLY A N 1
ATOM 6672 C CA . GLY A 1 868 ? -2.154 -40.219 18.633 1.00 70.88 868 GLY A CA 1
ATOM 6673 C C . GLY A 1 868 ? -1.951 -41.293 17.569 1.00 70.88 868 GLY A C 1
ATOM 6674 O O . GLY A 1 868 ? -2.760 -42.210 17.498 1.00 70.88 868 GLY A O 1
ATOM 6675 N N . HIS A 1 869 ? -0.927 -41.193 16.719 1.00 82.12 869 HIS A N 1
ATOM 6676 C CA . HIS A 1 869 ? -0.628 -42.181 15.680 1.00 82.12 869 HIS A CA 1
ATOM 6677 C C . HIS A 1 869 ? 0.377 -43.230 16.170 1.00 82.12 869 HIS A C 1
ATOM 6679 O O . HIS A 1 869 ? 1.129 -42.999 17.113 1.00 82.12 869 HIS A O 1
ATOM 6685 N N . ARG A 1 870 ? 0.381 -44.409 15.548 1.00 85.38 870 ARG A N 1
ATOM 6686 C CA . ARG A 1 870 ? 1.410 -45.433 15.761 1.00 85.38 870 ARG A CA 1
ATOM 6687 C C . ARG A 1 870 ? 2.517 -45.212 14.740 1.00 85.38 870 ARG A C 1
ATOM 6689 O O . ARG A 1 870 ? 2.217 -45.050 13.563 1.00 85.38 870 ARG A O 1
ATOM 6696 N N . VAL A 1 871 ? 3.773 -45.194 15.175 1.00 89.50 871 VAL A N 1
ATOM 6697 C CA . VAL A 1 871 ? 4.911 -44.885 14.301 1.00 89.50 871 VAL A CA 1
ATOM 6698 C C . VAL A 1 871 ? 5.833 -46.094 14.173 1.00 89.50 871 VAL A C 1
ATOM 6700 O O . VAL A 1 871 ? 6.196 -46.721 15.164 1.00 89.50 871 VAL A O 1
ATOM 6703 N N . SER A 1 872 ? 6.224 -46.408 12.941 1.00 90.75 872 SER A N 1
ATOM 6704 C CA . SER A 1 872 ? 7.310 -47.337 12.610 1.00 90.75 872 SER A CA 1
ATOM 6705 C C . SER A 1 872 ? 8.440 -46.556 11.939 1.00 90.75 872 SER A C 1
ATOM 6707 O O . SER A 1 872 ? 8.187 -45.571 11.244 1.00 90.75 872 SER A O 1
ATOM 6709 N N . ILE A 1 873 ? 9.692 -46.954 12.173 1.00 90.62 873 ILE A N 1
ATOM 6710 C CA . ILE A 1 873 ? 10.874 -46.203 11.729 1.00 90.62 873 ILE A CA 1
ATOM 6711 C C . ILE A 1 873 ? 11.729 -47.083 10.823 1.00 90.62 873 ILE A C 1
ATOM 6713 O O . ILE A 1 873 ? 12.037 -48.223 11.165 1.00 90.62 873 ILE A O 1
ATOM 6717 N N . ALA A 1 874 ? 12.175 -46.520 9.704 1.00 89.88 874 ALA A N 1
ATOM 6718 C CA . ALA A 1 874 ? 13.157 -47.121 8.818 1.00 89.88 874 ALA A CA 1
ATOM 6719 C C . ALA A 1 874 ? 14.315 -46.151 8.548 1.00 89.88 874 ALA A C 1
ATOM 6721 O O . ALA A 1 874 ? 14.109 -45.000 8.168 1.00 89.88 874 ALA A O 1
ATOM 6722 N N . SER A 1 875 ? 15.549 -46.634 8.699 1.00 85.25 875 SER A N 1
ATOM 6723 C CA . SER A 1 875 ? 16.762 -45.825 8.491 1.00 85.25 875 SER A CA 1
ATOM 6724 C C . SER A 1 875 ? 17.250 -45.817 7.038 1.00 85.25 875 SER A C 1
ATOM 6726 O O . SER A 1 875 ? 18.170 -45.078 6.690 1.00 85.25 875 SER A O 1
ATOM 6728 N N . SER A 1 876 ? 16.673 -46.658 6.176 1.00 87.56 876 SER A N 1
ATOM 6729 C CA . SER A 1 876 ? 17.024 -46.749 4.760 1.00 87.56 876 SER A CA 1
ATOM 6730 C C . SER A 1 876 ? 15.832 -47.189 3.913 1.00 87.56 876 SER A C 1
ATOM 6732 O O . SER A 1 876 ? 14.887 -47.797 4.415 1.00 87.56 876 SER A O 1
ATOM 6734 N N . GLY A 1 877 ? 15.895 -46.942 2.600 1.00 85.00 877 GLY A N 1
ATOM 6735 C CA . GLY A 1 877 ? 14.858 -47.401 1.674 1.00 85.00 877 GLY A CA 1
ATOM 6736 C C . GLY A 1 877 ? 14.691 -48.926 1.632 1.00 85.00 877 GLY A C 1
ATOM 6737 O O . GLY A 1 877 ? 13.588 -49.420 1.422 1.00 85.00 877 GLY A O 1
ATOM 6738 N N . ALA A 1 878 ? 15.762 -49.691 1.876 1.00 86.50 878 ALA A N 1
ATOM 6739 C CA . ALA A 1 878 ? 15.691 -51.152 1.950 1.00 86.50 878 ALA A CA 1
ATOM 6740 C C . ALA A 1 878 ? 14.964 -51.624 3.219 1.00 86.50 878 ALA A C 1
ATOM 6742 O O . ALA A 1 878 ? 14.108 -52.505 3.137 1.00 86.50 878 ALA A O 1
ATOM 6743 N N . ASP A 1 879 ? 15.256 -50.995 4.360 1.00 89.00 879 ASP A N 1
ATOM 6744 C CA . ASP A 1 879 ? 14.580 -51.288 5.627 1.00 89.00 879 ASP A CA 1
ATOM 6745 C C . ASP A 1 879 ? 13.103 -50.891 5.556 1.00 89.00 879 ASP A C 1
ATOM 6747 O O . ASP A 1 879 ? 12.242 -51.642 5.998 1.00 89.00 879 ASP A O 1
ATOM 6751 N N . ALA A 1 880 ? 12.797 -49.761 4.912 1.00 89.44 880 ALA A N 1
ATOM 6752 C CA . ALA A 1 880 ? 11.428 -49.293 4.720 1.00 89.44 880 ALA A CA 1
ATOM 6753 C C . ALA A 1 880 ? 10.581 -50.271 3.902 1.00 89.44 880 ALA A C 1
ATOM 6755 O O . ALA A 1 880 ? 9.409 -50.483 4.203 1.00 89.44 880 ALA A O 1
ATOM 6756 N N . ILE A 1 881 ? 11.176 -50.887 2.877 1.00 90.31 881 ILE A N 1
ATOM 6757 C CA . ILE A 1 881 ? 10.510 -51.916 2.077 1.00 90.31 881 ILE A CA 1
ATOM 6758 C C . ILE A 1 881 ? 10.217 -53.152 2.935 1.00 90.31 881 ILE A C 1
ATOM 6760 O O . ILE A 1 881 ? 9.090 -53.637 2.911 1.00 90.31 881 ILE A O 1
ATOM 6764 N N . ALA A 1 882 ? 11.185 -53.631 3.721 1.00 87.81 882 ALA A N 1
ATOM 6765 C CA . ALA A 1 882 ? 10.999 -54.791 4.597 1.00 87.81 882 ALA A CA 1
ATOM 6766 C C . ALA A 1 882 ? 9.969 -54.533 5.718 1.00 87.81 882 ALA A C 1
ATOM 6768 O O . ALA A 1 882 ? 9.160 -55.410 6.040 1.00 87.81 882 ALA A O 1
ATOM 6769 N N . GLU A 1 883 ? 9.967 -53.321 6.278 1.00 89.12 883 GLU A N 1
ATOM 6770 C CA . GLU A 1 883 ? 9.026 -52.881 7.310 1.00 89.12 883 GLU A CA 1
ATOM 6771 C C . GLU A 1 883 ? 7.604 -52.780 6.747 1.00 89.12 883 GLU A C 1
ATOM 6773 O O . GLU A 1 883 ? 6.673 -53.375 7.291 1.00 89.12 883 GLU A O 1
ATOM 6778 N N . PHE A 1 884 ? 7.435 -52.135 5.587 1.00 89.81 884 PHE A N 1
ATOM 6779 C CA . PHE A 1 884 ? 6.146 -52.071 4.897 1.00 89.81 884 PHE A CA 1
ATOM 6780 C C . PHE A 1 884 ? 5.652 -53.462 4.468 1.00 89.81 884 PHE A C 1
ATOM 6782 O O . PHE A 1 884 ? 4.456 -53.757 4.526 1.00 89.81 884 PHE A O 1
ATOM 6789 N N . GLU A 1 885 ? 6.560 -54.358 4.073 1.00 87.31 885 GLU A N 1
ATOM 6790 C CA . GLU A 1 885 ? 6.223 -55.746 3.765 1.00 87.31 885 GLU A CA 1
ATOM 6791 C C . GLU A 1 885 ? 5.760 -56.539 4.993 1.00 87.31 885 GLU A C 1
ATOM 6793 O O . GLU A 1 885 ? 4.950 -57.459 4.843 1.00 87.31 885 GLU A O 1
ATOM 6798 N N . SER A 1 886 ? 6.232 -56.206 6.187 1.00 85.31 886 SER A N 1
ATOM 6799 C CA . SER A 1 886 ? 5.883 -56.933 7.410 1.00 85.31 886 SER A CA 1
ATOM 6800 C C . SER A 1 886 ? 4.627 -56.370 8.073 1.00 85.31 886 SER A C 1
ATOM 6802 O O . SER A 1 886 ? 3.731 -57.135 8.429 1.00 85.31 886 SER A O 1
ATOM 6804 N N . ASN A 1 887 ? 4.540 -55.042 8.183 1.00 83.00 887 ASN A N 1
ATOM 6805 C CA . ASN A 1 887 ? 3.568 -54.354 9.034 1.00 83.00 887 ASN A CA 1
ATOM 6806 C C . ASN A 1 887 ? 2.584 -53.460 8.259 1.00 83.00 887 ASN A C 1
ATOM 6808 O O . ASN A 1 887 ? 1.506 -53.163 8.769 1.00 83.00 887 ASN A O 1
ATOM 6812 N N . GLY A 1 888 ? 2.896 -53.090 7.012 1.00 85.50 888 GLY A N 1
ATOM 6813 C CA . GLY A 1 888 ? 2.120 -52.105 6.252 1.00 85.50 888 GLY A CA 1
ATOM 6814 C C . GLY A 1 888 ? 2.199 -50.696 6.855 1.00 85.50 888 GLY A C 1
ATOM 6815 O O . GLY A 1 888 ? 2.879 -50.469 7.850 1.00 85.50 888 GLY A O 1
ATOM 6816 N N . ALA A 1 889 ? 1.531 -49.732 6.223 1.00 89.62 889 ALA A N 1
ATOM 6817 C CA . ALA A 1 889 ? 1.397 -48.367 6.732 1.00 89.62 889 ALA A CA 1
ATOM 6818 C C . ALA A 1 889 ? 0.176 -47.690 6.102 1.00 89.62 889 ALA A C 1
ATOM 6820 O O . ALA A 1 889 ? -0.128 -47.940 4.932 1.00 89.62 889 ALA A O 1
ATOM 6821 N N . ASP A 1 890 ? -0.478 -46.812 6.857 1.00 86.44 890 ASP A N 1
ATOM 6822 C CA . ASP A 1 890 ? -1.536 -45.926 6.373 1.00 86.44 890 ASP A CA 1
ATOM 6823 C C . ASP A 1 890 ? -0.959 -44.680 5.699 1.00 86.44 890 ASP A C 1
ATOM 6825 O O . ASP A 1 890 ? -1.536 -44.193 4.736 1.00 86.44 890 ASP A O 1
ATOM 6829 N N . VAL A 1 891 ? 0.169 -44.156 6.192 1.00 89.94 891 VAL A N 1
ATOM 6830 C CA . VAL A 1 891 ? 0.862 -42.978 5.642 1.00 89.94 891 VAL A CA 1
ATOM 6831 C C . VAL A 1 891 ? 2.368 -43.209 5.696 1.00 89.94 891 VAL A C 1
ATOM 6833 O O . VAL A 1 891 ? 2.883 -43.744 6.676 1.00 89.94 891 VAL A O 1
ATOM 6836 N N . VAL A 1 892 ? 3.090 -42.778 4.662 1.00 92.19 892 VAL A N 1
ATOM 6837 C CA . VAL A 1 892 ? 4.557 -42.830 4.628 1.00 92.19 892 VAL A CA 1
ATOM 6838 C C . VAL A 1 892 ? 5.119 -41.412 4.644 1.00 92.19 892 VAL A C 1
ATOM 6840 O O . VAL A 1 892 ? 4.754 -40.592 3.805 1.00 92.19 892 VAL A O 1
ATOM 6843 N N . VAL A 1 893 ? 6.032 -41.125 5.567 1.00 91.69 893 VAL A N 1
ATOM 6844 C CA . VAL A 1 893 ? 6.803 -39.875 5.621 1.00 91.69 893 VAL A CA 1
ATOM 6845 C C . VAL A 1 893 ? 8.254 -40.222 5.328 1.00 91.69 893 VAL A C 1
ATOM 6847 O O . VAL A 1 893 ? 8.849 -40.991 6.069 1.00 91.69 893 VAL A O 1
ATOM 6850 N N . THR A 1 894 ? 8.832 -39.696 4.252 1.00 90.44 894 THR A N 1
ATOM 6851 C CA . THR A 1 894 ? 10.168 -40.097 3.783 1.00 90.44 894 THR A CA 1
ATOM 6852 C C . THR A 1 894 ? 11.075 -38.900 3.546 1.00 90.44 894 THR A C 1
ATOM 6854 O O . THR A 1 894 ? 10.643 -37.909 2.963 1.00 90.44 894 THR A O 1
ATOM 6857 N N . ASP A 1 895 ? 12.352 -38.994 3.916 1.00 87.44 895 ASP A N 1
ATOM 6858 C CA . ASP A 1 895 ? 13.371 -38.110 3.347 1.00 87.44 895 ASP A CA 1
ATOM 6859 C C . ASP A 1 895 ? 13.560 -38.445 1.860 1.00 87.44 895 ASP A C 1
ATOM 6861 O O . ASP A 1 895 ? 13.379 -39.586 1.420 1.00 87.44 895 ASP A O 1
ATOM 6865 N N . TYR A 1 896 ? 13.921 -37.442 1.068 1.00 84.56 896 TYR A N 1
ATOM 6866 C CA . TYR A 1 896 ? 14.348 -37.629 -0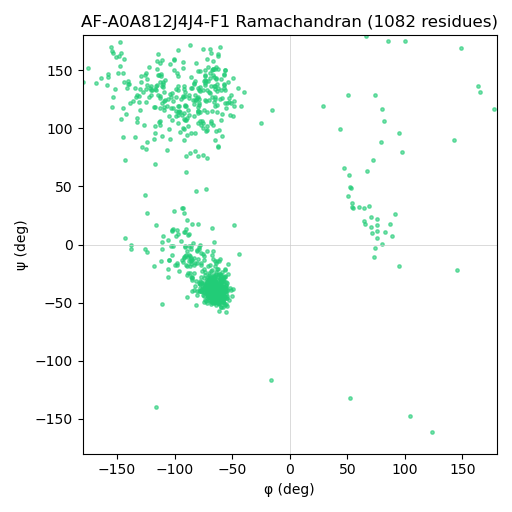.307 1.00 84.56 896 TYR A CA 1
ATOM 6867 C C . TYR A 1 896 ? 15.735 -38.287 -0.377 1.00 84.56 896 TYR A C 1
ATOM 6869 O O . TYR A 1 896 ? 15.944 -39.212 -1.169 1.00 84.56 896 TYR A O 1
ATOM 6877 N N . ARG A 1 897 ? 16.691 -37.838 0.452 1.00 77.06 897 ARG A N 1
ATOM 6878 C CA . ARG A 1 897 ? 18.084 -38.320 0.431 1.00 77.06 897 ARG A CA 1
ATOM 6879 C C . ARG A 1 897 ? 18.293 -39.517 1.357 1.00 77.06 897 ARG A C 1
ATOM 6881 O O . ARG A 1 897 ? 18.917 -39.411 2.402 1.00 77.06 897 ARG A O 1
ATOM 6888 N N . LEU A 1 898 ? 17.833 -40.679 0.918 1.00 75.06 898 LEU A N 1
ATOM 6889 C CA . LEU A 1 898 ? 18.074 -41.954 1.591 1.00 75.06 898 LEU A CA 1
ATOM 6890 C C . LEU A 1 898 ? 19.158 -42.729 0.834 1.00 75.06 898 LEU A C 1
ATOM 6892 O O . LEU A 1 898 ? 19.021 -42.904 -0.369 1.00 75.06 898 LEU A O 1
ATOM 6896 N N . GLY A 1 899 ? 20.218 -43.170 1.526 1.00 68.12 899 GLY A N 1
ATOM 6897 C CA . GLY A 1 899 ? 21.439 -43.825 1.007 1.00 68.12 899 GLY A CA 1
ATOM 6898 C C . GLY A 1 899 ? 21.416 -44.407 -0.431 1.00 68.12 899 GLY A C 1
ATOM 6899 O O . GLY A 1 899 ? 21.373 -43.651 -1.395 1.00 68.12 899 GLY A O 1
ATOM 6900 N N . PRO A 1 900 ? 21.568 -45.730 -0.644 1.00 72.19 900 PRO A N 1
ATOM 6901 C CA . PRO A 1 900 ? 21.635 -46.318 -1.992 1.00 72.19 900 PRO A CA 1
ATOM 6902 C C . PRO A 1 900 ? 20.285 -46.379 -2.734 1.00 72.19 900 PRO A C 1
ATOM 6904 O O . PRO A 1 900 ? 20.265 -46.701 -3.918 1.00 72.19 900 PRO A O 1
ATOM 6907 N N . LEU A 1 901 ? 19.175 -46.102 -2.045 1.00 82.06 901 LEU A N 1
ATOM 6908 C CA . LEU A 1 901 ? 17.803 -46.092 -2.559 1.00 82.06 901 LEU A CA 1
ATOM 6909 C C . LEU A 1 901 ? 17.144 -44.805 -2.077 1.00 82.06 901 LEU A C 1
ATOM 6911 O O . LEU A 1 901 ? 16.817 -44.705 -0.895 1.00 82.06 901 LEU A O 1
ATOM 6915 N N . ASN A 1 902 ? 16.965 -43.840 -2.978 1.00 83.56 902 ASN A N 1
ATOM 6916 C CA . ASN A 1 902 ? 16.394 -42.537 -2.633 1.00 83.56 902 ASN A CA 1
ATOM 6917 C C . ASN A 1 902 ? 14.895 -42.637 -2.276 1.00 83.56 902 ASN A C 1
ATOM 6919 O O . ASN A 1 902 ? 14.240 -43.663 -2.501 1.00 83.56 902 ASN A O 1
ATOM 6923 N N . GLY A 1 903 ? 14.337 -41.563 -1.712 1.00 83.75 903 GLY A N 1
ATOM 6924 C CA . GLY A 1 903 ? 12.937 -41.522 -1.278 1.00 83.75 903 GLY A CA 1
ATOM 6925 C C . GLY A 1 903 ? 11.936 -41.785 -2.402 1.00 83.75 903 GLY A C 1
ATOM 6926 O O . GLY A 1 903 ? 10.934 -42.461 -2.179 1.00 83.75 903 GLY A O 1
ATOM 6927 N N . ALA A 1 904 ? 12.220 -41.329 -3.626 1.00 84.81 904 ALA A N 1
ATOM 6928 C CA . ALA A 1 904 ? 11.325 -41.509 -4.770 1.00 84.81 904 ALA A CA 1
ATOM 6929 C C . ALA A 1 904 ? 11.285 -42.973 -5.239 1.00 84.81 904 ALA A C 1
ATOM 6931 O O . ALA A 1 904 ? 10.211 -43.542 -5.433 1.00 84.81 904 ALA A O 1
ATOM 6932 N N . GLU A 1 905 ? 12.445 -43.622 -5.356 1.00 87.19 905 GLU A N 1
ATOM 6933 C CA . GLU A 1 905 ? 12.558 -45.046 -5.692 1.00 87.19 905 GLU A CA 1
ATOM 6934 C C . GLU A 1 905 ? 11.943 -45.937 -4.606 1.00 87.19 905 GLU A C 1
ATOM 6936 O O . GLU A 1 905 ? 11.269 -46.925 -4.909 1.00 87.19 905 GLU A O 1
ATOM 6941 N N . THR A 1 906 ? 12.140 -45.570 -3.339 1.00 89.12 906 THR A N 1
ATOM 6942 C CA . THR A 1 906 ? 11.545 -46.264 -2.191 1.00 89.12 906 THR A CA 1
ATOM 6943 C C . THR A 1 906 ? 10.021 -46.163 -2.231 1.00 89.12 906 THR A C 1
ATOM 6945 O O . THR A 1 906 ? 9.335 -47.183 -2.149 1.00 89.12 906 THR A O 1
ATOM 6948 N N . ALA A 1 907 ? 9.483 -44.962 -2.463 1.00 89.81 907 ALA A N 1
ATOM 6949 C CA . ALA A 1 907 ? 8.051 -44.729 -2.617 1.00 89.81 907 ALA A CA 1
ATOM 6950 C C . ALA A 1 907 ? 7.458 -45.544 -3.777 1.00 89.81 907 ALA A C 1
ATOM 6952 O O . ALA A 1 907 ? 6.459 -46.239 -3.599 1.00 89.81 907 ALA A O 1
ATOM 6953 N N . GLN A 1 908 ? 8.100 -45.541 -4.951 1.00 88.81 908 GLN A N 1
ATOM 6954 C CA . GLN A 1 908 ? 7.658 -46.336 -6.104 1.00 88.81 908 GLN A CA 1
ATOM 6955 C C . GLN A 1 908 ? 7.601 -47.840 -5.792 1.00 88.81 908 GLN A C 1
ATOM 6957 O O . GLN A 1 908 ? 6.649 -48.516 -6.189 1.00 88.81 908 GLN A O 1
ATOM 6962 N N . ARG A 1 909 ? 8.579 -48.371 -5.045 1.00 89.31 909 ARG A N 1
ATOM 6963 C CA . ARG A 1 909 ? 8.597 -49.782 -4.628 1.00 89.31 909 ARG A CA 1
ATOM 6964 C C . ARG A 1 909 ? 7.513 -50.105 -3.603 1.00 89.31 909 ARG A C 1
ATOM 6966 O O . ARG A 1 909 ? 6.836 -51.116 -3.770 1.00 89.31 909 ARG A O 1
ATOM 6973 N N . ILE A 1 910 ? 7.291 -49.244 -2.610 1.00 89.75 910 ILE A N 1
ATOM 6974 C CA . ILE A 1 910 ? 6.196 -49.390 -1.634 1.00 89.75 910 ILE A CA 1
ATOM 6975 C C . ILE A 1 910 ? 4.842 -49.437 -2.356 1.00 89.75 910 ILE A C 1
ATOM 6977 O O . ILE A 1 910 ? 4.040 -50.340 -2.112 1.00 89.75 910 ILE A O 1
ATOM 6981 N N . ARG A 1 911 ? 4.609 -48.538 -3.323 1.00 88.75 911 ARG A N 1
ATOM 6982 C CA . ARG A 1 911 ? 3.382 -48.541 -4.137 1.00 88.75 911 ARG A CA 1
ATOM 6983 C C . ARG A 1 911 ? 3.241 -49.808 -4.982 1.00 88.75 911 ARG A C 1
ATOM 6985 O O . ARG A 1 911 ? 2.145 -50.359 -5.076 1.00 88.75 911 ARG A O 1
ATOM 6992 N N . ALA A 1 912 ? 4.333 -50.298 -5.573 1.00 86.69 912 ALA A N 1
ATOM 6993 C CA . ALA A 1 912 ? 4.330 -51.545 -6.339 1.00 86.69 912 ALA A CA 1
ATOM 6994 C C . ALA A 1 912 ? 4.001 -52.767 -5.459 1.00 86.69 912 ALA A C 1
ATOM 6996 O O . ALA A 1 912 ? 3.244 -53.641 -5.883 1.00 86.69 912 ALA A O 1
ATOM 6997 N N . ILE A 1 913 ? 4.514 -52.807 -4.225 1.00 88.12 913 ILE A N 1
ATOM 6998 C CA . ILE A 1 913 ? 4.203 -53.847 -3.234 1.00 88.12 913 ILE A CA 1
ATOM 6999 C C . ILE A 1 913 ? 2.736 -53.763 -2.804 1.00 88.12 913 ILE A C 1
ATOM 7001 O O . ILE A 1 913 ? 2.061 -54.792 -2.754 1.00 88.12 913 ILE A O 1
ATOM 7005 N N . ALA A 1 914 ? 2.219 -52.555 -2.555 1.00 86.56 914 ALA A N 1
ATOM 7006 C CA . ALA A 1 914 ? 0.814 -52.351 -2.203 1.00 86.56 914 ALA A CA 1
ATOM 7007 C C . ALA A 1 914 ? -0.125 -52.841 -3.321 1.00 86.56 914 ALA A C 1
ATOM 7009 O O . ALA A 1 914 ? -1.068 -53.596 -3.072 1.00 86.56 914 ALA A O 1
ATOM 7010 N N . LEU A 1 915 ? 0.207 -52.511 -4.577 1.00 86.06 915 LEU A N 1
ATOM 7011 C CA . LEU A 1 915 ? -0.511 -52.980 -5.762 1.00 86.06 915 LEU A CA 1
ATOM 7012 C C . LEU A 1 915 ? -0.468 -54.511 -5.895 1.00 86.06 915 LEU A C 1
ATOM 7014 O O . LEU A 1 915 ? -1.499 -55.131 -6.151 1.00 86.06 915 LEU A O 1
ATOM 7018 N N . ALA A 1 916 ? 0.696 -55.134 -5.682 1.00 84.56 916 ALA A N 1
ATOM 7019 C CA . ALA A 1 916 ? 0.855 -56.589 -5.737 1.00 84.56 916 ALA A CA 1
ATOM 7020 C C . ALA A 1 916 ? 0.080 -57.323 -4.626 1.00 84.56 916 ALA A C 1
ATOM 7022 O O . ALA A 1 916 ? -0.350 -58.460 -4.819 1.00 84.56 916 ALA A O 1
ATOM 7023 N N . ARG A 1 917 ? -0.125 -56.671 -3.475 1.00 82.88 917 ARG A N 1
ATOM 7024 C CA . ARG A 1 917 ? -0.891 -57.186 -2.329 1.00 82.88 917 ARG A CA 1
ATOM 7025 C C . ARG A 1 917 ? -2.376 -56.820 -2.360 1.00 82.88 917 ARG A C 1
ATOM 7027 O O . ARG A 1 917 ? -3.110 -57.232 -1.464 1.00 82.88 917 ARG A O 1
ATOM 7034 N N . ALA A 1 918 ? -2.817 -56.075 -3.377 1.00 80.44 918 ALA A N 1
ATOM 7035 C CA . ALA A 1 918 ? -4.172 -55.542 -3.500 1.00 80.44 918 ALA A CA 1
ATOM 7036 C C . ALA A 1 918 ? -4.637 -54.727 -2.272 1.00 80.44 918 ALA A C 1
ATOM 7038 O O . ALA A 1 918 ? -5.825 -54.720 -1.946 1.00 80.44 918 ALA A O 1
ATOM 7039 N N . CYS A 1 919 ? -3.714 -54.035 -1.593 1.00 75.81 919 CYS A N 1
ATOM 7040 C CA . CYS A 1 919 ? -4.037 -53.091 -0.524 1.00 75.81 919 CYS A CA 1
ATOM 7041 C C . CYS A 1 919 ? -3.982 -51.635 -1.031 1.00 75.81 919 CYS A C 1
ATOM 7043 O O . CYS A 1 919 ? -3.365 -51.365 -2.068 1.00 75.81 919 CYS A O 1
ATOM 7045 N N . PRO A 1 920 ? -4.656 -50.686 -0.349 1.00 77.44 920 PRO A N 1
ATOM 7046 C CA . PRO A 1 920 ? -4.597 -49.275 -0.716 1.00 77.44 920 PRO A CA 1
ATOM 7047 C C . PRO A 1 920 ? -3.149 -48.781 -0.716 1.00 77.44 920 PRO A C 1
ATOM 7049 O O . PRO A 1 920 ? -2.396 -49.062 0.213 1.00 77.44 920 PRO A O 1
ATOM 7052 N N . SER A 1 921 ? -2.758 -48.043 -1.758 1.00 82.62 921 SER A N 1
ATOM 7053 C CA . SER A 1 921 ? -1.460 -47.368 -1.763 1.00 82.62 921 SER A CA 1
ATOM 7054 C C . SER A 1 921 ? -1.472 -46.298 -0.672 1.00 82.62 921 SER A C 1
ATOM 7056 O O . SER A 1 921 ? -2.314 -45.401 -0.764 1.00 82.62 921 SER A O 1
ATOM 7058 N N . PRO A 1 922 ? -0.549 -46.331 0.304 1.00 87.50 922 PRO A N 1
ATOM 7059 C CA . PRO A 1 922 ? -0.454 -45.251 1.271 1.00 87.50 922 PRO A CA 1
ATOM 7060 C C . PRO A 1 922 ? -0.027 -43.965 0.554 1.00 87.50 922 PRO A C 1
ATOM 7062 O O . PRO A 1 922 ? 0.771 -44.037 -0.395 1.00 87.50 922 PRO A O 1
ATOM 7065 N N . PRO A 1 923 ? -0.535 -42.794 0.966 1.00 89.38 923 PRO A N 1
ATOM 7066 C CA . PRO A 1 923 ? 0.049 -41.538 0.559 1.00 89.38 923 PRO A CA 1
ATOM 7067 C C . PRO A 1 923 ? 1.476 -41.400 1.094 1.00 89.38 923 PRO A C 1
ATOM 7069 O O . PRO A 1 923 ? 1.787 -41.817 2.213 1.00 89.38 923 PRO A O 1
ATOM 7072 N N . VAL A 1 924 ? 2.337 -40.790 0.285 1.00 89.88 924 VAL A N 1
ATOM 7073 C CA . VAL A 1 924 ? 3.755 -40.590 0.576 1.00 89.88 924 VAL A CA 1
ATOM 7074 C C . VAL A 1 924 ? 4.067 -39.099 0.645 1.00 89.88 924 VAL A C 1
ATOM 7076 O O . VAL A 1 924 ? 3.939 -38.377 -0.345 1.00 89.88 924 VAL A O 1
ATOM 7079 N N . ILE A 1 925 ? 4.513 -38.647 1.812 1.00 89.19 925 ILE A N 1
ATOM 7080 C CA . ILE A 1 925 ? 4.922 -37.271 2.091 1.00 89.19 925 ILE A CA 1
ATOM 7081 C C . ILE A 1 925 ? 6.448 -37.223 2.111 1.00 89.19 925 ILE A C 1
ATOM 7083 O O . ILE A 1 925 ? 7.086 -37.855 2.950 1.00 89.19 925 ILE A O 1
ATOM 7087 N N . CYS A 1 926 ? 7.044 -36.465 1.199 1.00 87.25 926 CYS A N 1
ATOM 7088 C CA . CYS A 1 926 ? 8.485 -36.255 1.166 1.00 87.25 926 CYS A CA 1
ATOM 7089 C C . CYS A 1 926 ? 8.876 -35.066 2.052 1.00 87.25 926 CYS A C 1
ATOM 7091 O O . CYS A 1 926 ? 8.353 -33.974 1.860 1.00 87.25 926 CYS A O 1
ATOM 7093 N N . VAL A 1 927 ? 9.833 -35.228 2.964 1.00 83.31 927 VAL A N 1
ATOM 7094 C CA . VAL A 1 927 ? 10.399 -34.141 3.777 1.00 83.31 927 VAL A CA 1
ATOM 7095 C C . VAL A 1 927 ? 11.850 -33.941 3.366 1.00 83.31 927 VAL A C 1
ATOM 7097 O O . VAL A 1 927 ? 12.705 -34.755 3.685 1.00 83.31 927 VAL A O 1
ATOM 7100 N N . THR A 1 928 ? 12.146 -32.863 2.645 1.00 78.06 928 THR A N 1
ATOM 7101 C CA . THR A 1 928 ? 13.444 -32.674 1.983 1.00 78.06 928 THR A CA 1
ATOM 7102 C C . THR A 1 928 ? 14.120 -31.373 2.395 1.00 78.06 928 THR A C 1
ATOM 7104 O O . THR A 1 928 ? 13.480 -30.338 2.568 1.00 78.06 928 THR A O 1
ATOM 7107 N N . GLY A 1 929 ? 15.441 -31.415 2.538 1.00 63.03 929 GLY A N 1
ATOM 7108 C CA . GLY A 1 929 ? 16.274 -30.219 2.661 1.00 63.03 929 GLY A CA 1
ATOM 7109 C C . GLY A 1 929 ? 16.710 -29.613 1.323 1.00 63.03 929 GLY A C 1
ATOM 7110 O O . GLY A 1 929 ? 17.250 -28.514 1.252 1.00 63.03 929 GLY A O 1
ATOM 7111 N N . ASP A 1 930 ? 16.475 -30.328 0.230 1.00 55.53 930 ASP A N 1
ATOM 7112 C CA . ASP A 1 930 ? 17.281 -30.215 -0.982 1.00 55.53 930 ASP A CA 1
ATOM 7113 C C . ASP A 1 930 ? 16.737 -29.228 -2.025 1.00 55.53 930 ASP A C 1
ATOM 7115 O O . ASP A 1 930 ? 16.873 -29.436 -3.230 1.00 55.53 930 ASP A O 1
ATOM 7119 N N . ILE A 1 931 ? 16.070 -28.164 -1.574 1.00 50.25 931 ILE A N 1
ATOM 7120 C CA . ILE A 1 931 ? 15.342 -27.244 -2.452 1.00 50.25 931 ILE A CA 1
ATOM 7121 C C . ILE A 1 931 ? 15.515 -25.802 -1.930 1.00 50.25 931 ILE A C 1
ATOM 7123 O O . ILE A 1 931 ? 14.980 -25.425 -0.891 1.00 50.25 931 ILE A O 1
ATOM 7127 N N . ASP A 1 932 ? 16.225 -24.950 -2.676 1.00 41.59 932 ASP A N 1
ATOM 7128 C CA . ASP A 1 932 ? 15.770 -23.555 -2.801 1.00 41.59 932 ASP A CA 1
ATOM 7129 C C . ASP A 1 932 ? 14.418 -23.642 -3.494 1.00 41.59 932 ASP A C 1
ATOM 7131 O O . ASP A 1 932 ? 14.354 -24.402 -4.454 1.00 41.59 932 ASP A O 1
ATOM 7135 N N . ALA A 1 933 ? 13.388 -22.947 -2.985 1.00 36.62 933 ALA A N 1
ATOM 7136 C CA . ALA A 1 933 ? 11.927 -23.111 -3.171 1.00 36.62 933 ALA A CA 1
ATOM 7137 C C . ALA A 1 933 ? 11.354 -23.271 -4.611 1.00 36.62 933 ALA A C 1
ATOM 7139 O O . ALA A 1 933 ? 10.156 -23.099 -4.835 1.00 36.62 933 ALA A O 1
ATOM 7140 N N . THR A 1 934 ? 12.196 -23.590 -5.586 1.00 37.47 934 THR A N 1
ATOM 7141 C CA . THR A 1 934 ? 12.033 -23.508 -7.024 1.00 37.47 934 THR A CA 1
ATOM 7142 C C . THR A 1 934 ? 12.573 -24.719 -7.820 1.00 37.47 934 THR A C 1
ATOM 7144 O O . THR A 1 934 ? 12.400 -24.765 -9.033 1.00 37.47 934 THR A O 1
ATOM 7147 N N . ALA A 1 935 ? 13.155 -25.759 -7.207 1.00 42.31 935 ALA A N 1
ATOM 7148 C CA . ALA A 1 935 ? 13.603 -26.964 -7.936 1.00 42.31 935 ALA A CA 1
ATOM 7149 C C . ALA A 1 935 ? 12.638 -28.165 -7.787 1.00 42.31 935 ALA A C 1
ATOM 7151 O O . ALA A 1 935 ? 12.273 -28.535 -6.673 1.00 42.31 935 ALA A O 1
ATOM 7152 N N . MET A 1 936 ? 12.249 -28.807 -8.903 1.00 50.66 936 MET A N 1
ATOM 7153 C CA . MET A 1 936 ? 11.558 -30.110 -8.882 1.00 50.66 936 MET A CA 1
ATOM 7154 C C . MET A 1 936 ? 12.550 -31.237 -8.572 1.00 50.66 936 MET A C 1
ATOM 7156 O O . MET A 1 936 ? 13.607 -31.330 -9.199 1.00 50.66 936 MET A O 1
ATOM 7160 N N . LEU A 1 937 ? 12.189 -32.122 -7.642 1.00 59.84 937 LEU A N 1
ATOM 7161 C CA . LEU A 1 937 ? 12.982 -33.312 -7.329 1.00 59.84 937 LEU A CA 1
ATOM 7162 C C . LEU A 1 937 ? 12.836 -34.361 -8.450 1.00 59.84 937 LEU A C 1
ATOM 7164 O O . LEU A 1 937 ? 11.721 -34.609 -8.914 1.00 59.84 937 LEU A O 1
ATOM 7168 N N . PRO A 1 938 ? 13.918 -35.028 -8.883 1.00 61.25 938 PRO A N 1
ATOM 7169 C CA . PRO A 1 938 ? 13.814 -36.215 -9.728 1.00 61.25 938 PRO A CA 1
ATOM 7170 C C . PRO A 1 938 ? 12.873 -37.264 -9.104 1.00 61.25 938 PRO A C 1
ATOM 7172 O O . PRO A 1 938 ? 13.073 -37.694 -7.972 1.00 61.25 938 PRO A O 1
ATOM 7175 N N . GLY A 1 939 ? 11.829 -37.669 -9.832 1.00 64.88 939 GLY A N 1
ATOM 7176 C CA . GLY A 1 939 ? 10.826 -38.618 -9.331 1.00 64.88 939 GLY A CA 1
ATOM 7177 C C . GLY A 1 939 ? 9.820 -38.030 -8.333 1.00 64.88 939 GLY A C 1
ATOM 7178 O O . GLY A 1 939 ? 9.226 -38.787 -7.569 1.00 64.88 939 GLY A O 1
ATOM 7179 N N . GLN A 1 940 ? 9.618 -36.705 -8.314 1.00 68.62 940 GLN A N 1
ATOM 7180 C CA . GLN A 1 940 ? 8.646 -36.025 -7.440 1.00 68.62 940 GLN A CA 1
ATOM 7181 C C . GLN A 1 940 ? 7.204 -36.540 -7.589 1.00 68.62 940 GLN A C 1
ATOM 7183 O O . GLN A 1 940 ? 6.433 -36.501 -6.637 1.00 68.62 940 GLN A O 1
ATOM 7188 N N . ASP A 1 941 ? 6.860 -37.067 -8.758 1.00 75.56 941 ASP A N 1
ATOM 7189 C CA . ASP A 1 941 ? 5.621 -37.774 -9.081 1.00 75.56 941 ASP A CA 1
ATOM 7190 C C . ASP A 1 941 ? 5.386 -39.044 -8.239 1.00 75.56 941 ASP A C 1
ATOM 7192 O O . ASP A 1 941 ? 4.270 -39.562 -8.198 1.00 75.56 941 ASP A O 1
ATOM 7196 N N . ALA A 1 942 ? 6.397 -39.525 -7.510 1.00 77.19 942 ALA A N 1
ATOM 7197 C CA . ALA A 1 942 ? 6.245 -40.596 -6.529 1.00 77.19 942 ALA A CA 1
ATOM 7198 C C . ALA A 1 942 ? 5.618 -40.135 -5.194 1.00 77.19 942 ALA A C 1
ATOM 7200 O O . ALA A 1 942 ? 5.164 -40.987 -4.418 1.00 77.19 942 ALA A O 1
ATOM 7201 N N . PHE A 1 943 ? 5.574 -38.824 -4.927 1.00 85.12 943 PHE A N 1
ATOM 7202 C CA . PHE A 1 943 ? 5.102 -38.231 -3.672 1.00 85.12 943 PHE A CA 1
ATOM 7203 C C . PHE A 1 943 ? 3.752 -37.527 -3.845 1.00 85.12 943 PHE A C 1
ATOM 7205 O O . PHE A 1 943 ? 3.523 -36.837 -4.835 1.00 85.12 943 PHE A O 1
ATOM 7212 N N . ASP A 1 944 ? 2.877 -37.644 -2.849 1.00 83.19 944 ASP A N 1
ATOM 7213 C CA . ASP A 1 944 ? 1.586 -36.941 -2.815 1.00 83.19 944 ASP A CA 1
ATOM 7214 C C . ASP A 1 944 ? 1.716 -35.536 -2.210 1.00 83.19 944 ASP A C 1
ATOM 7216 O O . ASP A 1 944 ? 0.928 -34.641 -2.514 1.00 83.19 944 ASP A O 1
ATOM 7220 N N . ALA A 1 945 ? 2.736 -35.325 -1.375 1.00 83.06 945 ALA A N 1
ATOM 7221 C CA . ALA A 1 945 ? 3.080 -34.028 -0.810 1.00 83.06 945 ALA A CA 1
ATOM 7222 C C . ALA A 1 945 ? 4.592 -33.903 -0.594 1.00 83.06 945 ALA A C 1
ATOM 7224 O O . ALA A 1 945 ? 5.287 -34.896 -0.383 1.00 83.06 945 ALA A O 1
ATOM 7225 N N . VAL A 1 946 ? 5.097 -32.668 -0.616 1.00 80.12 946 VAL A N 1
ATOM 7226 C CA . VAL A 1 946 ? 6.503 -32.357 -0.335 1.00 80.12 946 VAL A CA 1
ATOM 7227 C C . VAL A 1 946 ? 6.569 -31.217 0.679 1.00 80.12 946 VAL A C 1
ATOM 7229 O O . VAL A 1 946 ? 5.950 -30.175 0.472 1.00 80.12 946 VAL A O 1
ATOM 7232 N N . ALA A 1 947 ? 7.323 -31.417 1.756 1.00 76.88 947 ALA A N 1
ATOM 7233 C CA . ALA A 1 947 ? 7.636 -30.434 2.784 1.00 76.88 947 ALA A CA 1
ATOM 7234 C C . ALA A 1 947 ? 9.132 -30.113 2.801 1.00 76.88 947 ALA A C 1
ATOM 7236 O O . ALA A 1 947 ? 9.978 -30.958 2.500 1.00 76.88 947 ALA A O 1
ATOM 7237 N N . MET A 1 948 ? 9.443 -28.889 3.221 1.00 74.06 948 MET A N 1
ATOM 7238 C CA . MET A 1 948 ? 10.806 -28.376 3.308 1.00 74.06 948 MET A CA 1
ATOM 7239 C C . MET A 1 948 ? 11.377 -28.508 4.718 1.00 74.06 948 MET A C 1
ATOM 7241 O O . MET A 1 948 ? 10.714 -28.153 5.689 1.00 74.06 948 MET A O 1
ATOM 7245 N N . LYS A 1 949 ? 12.635 -28.950 4.838 1.00 69.69 949 LYS A N 1
ATOM 7246 C CA . LYS A 1 949 ? 13.410 -28.841 6.081 1.00 69.69 949 LYS A CA 1
ATOM 7247 C C . LYS A 1 949 ? 13.928 -27.391 6.226 1.00 69.69 949 LYS A C 1
ATOM 7249 O O . LYS A 1 949 ? 14.498 -26.856 5.271 1.00 69.69 949 LYS A O 1
ATOM 7254 N N . PRO A 1 950 ? 13.779 -26.735 7.393 1.00 62.25 950 PRO A N 1
ATOM 7255 C CA . PRO A 1 950 ? 13.220 -27.260 8.640 1.00 62.25 950 PRO A CA 1
ATOM 7256 C C . PRO A 1 950 ? 11.682 -27.306 8.613 1.00 62.25 950 PRO A C 1
ATOM 7258 O O . PRO A 1 950 ? 11.030 -26.276 8.452 1.00 62.25 950 PRO A O 1
ATOM 7261 N N . ILE A 1 951 ? 11.117 -28.503 8.804 1.00 64.25 951 ILE A N 1
ATOM 7262 C CA . ILE A 1 951 ? 9.667 -28.721 8.829 1.00 64.25 951 ILE A CA 1
ATOM 7263 C C . ILE A 1 951 ? 9.130 -28.400 10.224 1.00 64.25 951 ILE A C 1
ATOM 7265 O O . ILE A 1 951 ? 9.744 -28.762 11.228 1.00 64.25 951 ILE A O 1
ATOM 7269 N N . ARG A 1 952 ? 7.984 -27.718 10.300 1.00 67.94 952 ARG A N 1
ATOM 7270 C CA . ARG A 1 952 ? 7.282 -27.470 11.569 1.00 67.94 952 ARG A CA 1
ATOM 7271 C C . ARG A 1 952 ? 6.238 -28.548 11.844 1.00 67.94 952 ARG A C 1
ATOM 7273 O O . ARG A 1 952 ? 5.642 -29.098 10.920 1.00 67.94 952 ARG A O 1
ATOM 7280 N N . CYS A 1 953 ? 5.968 -28.783 13.122 1.00 68.62 953 CYS A N 1
ATOM 7281 C CA . CYS A 1 953 ? 4.996 -29.766 13.596 1.00 68.62 953 CYS A CA 1
ATOM 7282 C C . CYS A 1 953 ? 3.598 -29.558 12.974 1.00 68.62 953 CYS A C 1
ATOM 7284 O O . CYS A 1 953 ? 3.005 -30.481 12.419 1.00 68.62 953 CYS A O 1
ATOM 7286 N N . GLU A 1 954 ? 3.111 -28.314 12.941 1.00 65.56 954 GLU A N 1
ATOM 7287 C CA . GLU A 1 954 ? 1.800 -27.971 12.374 1.00 65.56 954 GLU A CA 1
ATOM 7288 C C . GLU A 1 954 ? 1.741 -28.157 10.853 1.00 65.56 954 GLU A C 1
ATOM 7290 O O . GLU A 1 954 ? 0.670 -28.373 10.284 1.00 65.56 954 GLU A O 1
ATOM 7295 N N . GLU A 1 955 ? 2.882 -28.026 10.176 1.00 71.88 955 GLU A N 1
ATOM 7296 C CA . GLU A 1 955 ? 2.986 -28.235 8.735 1.00 71.88 955 GLU A CA 1
ATOM 7297 C C . GLU A 1 955 ? 2.922 -29.723 8.395 1.00 71.88 955 GLU A C 1
ATOM 7299 O O . GLU A 1 955 ? 2.148 -30.099 7.516 1.00 71.88 955 GLU A O 1
ATOM 7304 N N . LEU A 1 956 ? 3.639 -30.569 9.143 1.00 78.75 956 LEU A N 1
ATOM 7305 C CA . LEU A 1 956 ? 3.571 -32.023 8.997 1.00 78.75 956 LEU A CA 1
ATOM 7306 C C . LEU A 1 956 ? 2.142 -32.544 9.202 1.00 78.75 956 LEU A C 1
ATOM 7308 O O . LEU A 1 956 ? 1.639 -33.294 8.367 1.00 78.75 956 LEU A O 1
ATOM 7312 N N . TYR A 1 957 ? 1.460 -32.103 10.264 1.00 79.44 957 TYR A N 1
ATOM 7313 C CA . TYR A 1 957 ? 0.078 -32.514 10.531 1.00 79.44 957 TYR A CA 1
ATOM 7314 C C . TYR A 1 957 ? -0.869 -32.108 9.408 1.00 79.44 957 TYR A C 1
ATOM 7316 O O . TYR A 1 957 ? -1.656 -32.925 8.939 1.00 79.44 957 TYR A O 1
ATOM 7324 N N . ARG A 1 958 ? -0.748 -30.873 8.911 1.00 77.00 958 ARG A N 1
ATOM 7325 C CA . ARG A 1 958 ? -1.574 -30.395 7.799 1.00 77.00 958 ARG A CA 1
ATOM 7326 C C . ARG A 1 958 ? -1.369 -31.228 6.534 1.00 77.00 958 ARG A C 1
ATOM 7328 O O . ARG A 1 958 ? -2.339 -31.492 5.831 1.00 77.00 958 ARG A O 1
ATOM 7335 N N . LEU A 1 959 ? -0.133 -31.626 6.227 1.00 80.62 959 LEU A N 1
ATOM 7336 C CA . LEU A 1 959 ? 0.153 -32.457 5.053 1.00 80.62 959 LEU A CA 1
ATOM 7337 C C . LEU A 1 959 ? -0.437 -33.863 5.190 1.00 80.62 959 LEU A C 1
ATOM 7339 O O . LEU A 1 959 ? -0.969 -34.388 4.216 1.00 80.62 959 LEU A O 1
ATOM 7343 N N . ILE A 1 960 ? -0.417 -34.437 6.394 1.00 78.88 960 ILE A N 1
ATOM 7344 C CA . ILE A 1 960 ? -1.064 -35.724 6.683 1.00 78.88 960 ILE A CA 1
ATOM 7345 C C . ILE A 1 960 ? -2.587 -35.614 6.525 1.00 78.88 960 ILE A C 1
ATOM 7347 O O . ILE A 1 960 ? -3.195 -36.453 5.862 1.00 78.88 960 ILE A O 1
ATOM 7351 N N . GLU A 1 961 ? -3.205 -34.548 7.043 1.00 75.44 961 GLU A N 1
ATOM 7352 C CA . GLU A 1 961 ? -4.647 -34.299 6.888 1.00 75.44 961 GLU A CA 1
ATOM 7353 C C . GLU A 1 961 ? -5.061 -34.081 5.425 1.00 75.44 961 GLU A C 1
ATOM 7355 O O . GLU A 1 961 ? -6.119 -34.541 4.994 1.00 75.44 961 GLU A O 1
ATOM 7360 N N . GLN A 1 962 ? -4.231 -33.385 4.643 1.00 73.69 962 GLN A N 1
ATOM 7361 C CA . GLN A 1 962 ? -4.465 -33.173 3.211 1.00 73.69 962 GLN A CA 1
ATOM 7362 C C . GLN A 1 962 ? -4.326 -34.468 2.409 1.00 73.69 962 GLN A C 1
ATOM 7364 O O . GLN A 1 962 ? -5.112 -34.702 1.491 1.00 73.69 962 GLN A O 1
ATOM 7369 N N . ALA A 1 963 ? -3.348 -35.302 2.760 1.00 72.50 963 ALA A N 1
ATOM 7370 C CA . ALA A 1 963 ? -3.118 -36.588 2.122 1.00 72.50 963 ALA A CA 1
ATOM 7371 C C . ALA A 1 963 ? -4.227 -37.612 2.431 1.00 72.50 963 ALA A C 1
ATOM 7373 O O . ALA A 1 963 ? -4.496 -38.487 1.610 1.00 72.50 963 ALA A O 1
ATOM 7374 N N . MET A 1 964 ? -4.898 -37.486 3.583 1.00 69.06 964 MET A N 1
ATOM 7375 C CA . MET A 1 964 ? -5.948 -38.399 4.048 1.00 69.06 964 MET A CA 1
ATOM 7376 C C . MET A 1 964 ? -7.229 -37.641 4.446 1.00 69.06 964 MET A C 1
ATOM 7378 O O . MET A 1 964 ? -7.462 -37.403 5.635 1.00 69.06 964 MET A O 1
ATOM 7382 N N . PRO A 1 965 ? -8.120 -37.301 3.491 1.00 52.91 965 PRO A N 1
ATOM 7383 C CA . PRO A 1 965 ? -9.391 -36.636 3.781 1.00 52.91 965 PRO A CA 1
ATOM 7384 C C . PRO A 1 965 ? -10.323 -37.549 4.605 1.00 52.91 965 PRO A C 1
ATOM 7386 O O . PRO A 1 965 ? -11.103 -38.332 4.068 1.00 52.91 965 PRO A O 1
ATOM 7389 N N . GLY A 1 966 ? -10.219 -37.453 5.934 1.00 52.47 966 GLY A N 1
ATOM 7390 C CA . GLY A 1 966 ? -10.936 -38.286 6.909 1.00 52.47 966 GLY A CA 1
ATOM 7391 C C . GLY A 1 966 ? -10.131 -38.605 8.178 1.00 52.47 966 GLY A C 1
ATOM 7392 O O . GLY A 1 966 ? -10.732 -38.875 9.217 1.00 52.47 966 GLY A O 1
ATOM 7393 N N . GLY A 1 967 ? -8.797 -38.516 8.126 1.00 49.94 967 GLY A N 1
ATOM 7394 C CA . GLY A 1 967 ? -7.926 -38.611 9.298 1.00 49.94 967 GLY A CA 1
ATOM 7395 C C . GLY A 1 967 ? -7.788 -37.243 9.959 1.00 49.94 967 GLY A C 1
ATOM 7396 O O . GLY A 1 967 ? -7.004 -36.422 9.504 1.00 49.94 967 GLY A O 1
ATOM 7397 N N . ARG A 1 968 ? -8.584 -36.953 10.994 1.00 50.38 968 ARG A N 1
ATOM 7398 C CA . ARG A 1 968 ? -8.405 -35.727 11.791 1.00 50.38 968 ARG A CA 1
ATOM 7399 C C . ARG A 1 968 ? -7.274 -35.940 12.793 1.00 50.38 968 ARG A C 1
ATOM 7401 O O . ARG A 1 968 ? -7.349 -36.886 13.577 1.00 50.38 968 ARG A O 1
ATOM 7408 N N . VAL A 1 969 ? -6.279 -35.056 12.801 1.00 51.53 969 VAL A N 1
ATOM 7409 C CA . VAL A 1 969 ? -5.204 -35.063 13.799 1.00 51.53 969 VAL A CA 1
ATOM 7410 C C . VAL A 1 969 ? -5.734 -34.411 15.080 1.00 51.53 969 VAL A C 1
ATOM 7412 O O . VAL A 1 969 ? -6.159 -33.256 15.074 1.00 51.53 969 VAL A O 1
ATOM 7415 N N . SER A 1 970 ? -5.772 -35.148 16.195 1.00 45.62 970 SER A N 1
ATOM 7416 C CA . SER A 1 970 ? -6.189 -34.573 17.480 1.00 45.62 970 SER A CA 1
ATOM 7417 C C . SER A 1 970 ? -5.032 -33.794 18.105 1.00 45.62 970 SER A C 1
ATOM 7419 O O . SER A 1 970 ? -3.948 -34.339 18.285 1.00 45.62 970 SER A O 1
ATOM 7421 N N . THR A 1 971 ? -5.252 -32.534 18.474 1.00 46.34 971 THR A N 1
ATOM 7422 C CA . THR A 1 971 ? -4.225 -31.653 19.057 1.00 46.34 971 THR A CA 1
ATOM 7423 C C . THR A 1 971 ? -4.188 -31.671 20.590 1.00 46.34 971 THR A C 1
ATOM 7425 O O . THR A 1 971 ? -3.854 -30.662 21.208 1.00 46.34 971 THR A O 1
ATOM 7428 N N . LEU A 1 972 ? -4.513 -32.797 21.238 1.00 39.62 972 LEU A N 1
ATOM 7429 C CA . LEU A 1 972 ? -4.525 -32.892 22.704 1.00 39.62 972 LEU A CA 1
ATOM 7430 C C . LEU A 1 972 ? -4.082 -34.269 23.223 1.00 39.62 972 LEU A C 1
ATOM 7432 O O . LEU A 1 972 ? -4.805 -35.248 23.064 1.00 39.62 972 LEU A O 1
ATOM 7436 N N . GLY A 1 973 ? -2.972 -34.294 23.976 1.00 38.06 973 GLY A N 1
ATOM 7437 C CA . GLY A 1 973 ? -2.778 -35.269 25.057 1.00 38.06 973 GLY A CA 1
ATOM 7438 C C . GLY A 1 973 ? -1.363 -35.821 25.262 1.00 38.06 973 GLY A C 1
ATOM 7439 O O . GLY A 1 973 ? -1.065 -36.893 24.753 1.00 38.06 973 GLY A O 1
ATOM 7440 N N . ARG A 1 974 ? -0.541 -35.164 26.100 1.00 37.16 974 ARG A N 1
ATOM 7441 C CA . ARG A 1 974 ? 0.290 -35.785 27.165 1.00 37.16 974 ARG A CA 1
ATOM 7442 C C . ARG A 1 974 ? 1.018 -34.718 27.998 1.00 37.16 974 ARG A C 1
ATOM 7444 O O . ARG A 1 974 ? 1.257 -33.609 27.529 1.00 37.16 974 ARG A O 1
ATOM 7451 N N . ASP A 1 975 ? 1.284 -35.062 29.254 1.00 37.62 975 ASP A N 1
ATOM 7452 C CA . ASP A 1 975 ? 1.663 -34.183 30.366 1.00 37.62 975 ASP A CA 1
ATOM 7453 C C . ASP A 1 975 ? 2.910 -33.308 30.129 1.00 37.62 975 ASP A C 1
ATOM 7455 O O . ASP A 1 975 ? 3.864 -33.705 29.461 1.00 37.62 975 ASP A O 1
ATOM 7459 N N . ALA A 1 976 ? 2.939 -32.126 30.758 1.00 35.94 976 ALA A N 1
ATOM 7460 C CA . ALA A 1 976 ? 4.054 -31.172 30.705 1.00 35.94 976 ALA A CA 1
ATOM 7461 C C . ALA A 1 976 ? 5.412 -31.760 31.158 1.00 35.94 976 ALA A C 1
ATOM 7463 O O . ALA A 1 976 ? 6.460 -31.262 30.745 1.00 35.94 976 ALA A O 1
ATOM 7464 N N . ASP A 1 977 ? 5.404 -32.840 31.943 1.00 33.47 977 ASP A N 1
ATOM 7465 C CA . ASP A 1 977 ? 6.615 -33.541 32.380 1.00 33.47 977 ASP A CA 1
ATOM 7466 C C . ASP A 1 977 ? 7.313 -34.286 31.220 1.00 33.47 977 ASP A C 1
ATOM 7468 O O . ASP A 1 977 ? 8.542 -34.244 31.125 1.00 33.47 977 ASP A O 1
ATOM 7472 N N . SER A 1 978 ? 6.556 -34.836 30.257 1.00 41.50 978 SER A N 1
ATOM 7473 C CA . SER A 1 978 ? 7.087 -35.533 29.065 1.00 41.50 978 SER A CA 1
ATOM 7474 C C . SER A 1 978 ? 7.881 -34.598 28.141 1.00 41.50 978 SER A C 1
ATOM 7476 O O . SER A 1 978 ? 8.876 -35.007 27.543 1.00 41.50 978 SER A O 1
ATOM 7478 N N . MET A 1 979 ? 7.496 -33.318 28.061 1.00 42.91 979 MET A N 1
ATOM 7479 C CA . MET A 1 979 ? 8.206 -32.316 27.253 1.00 42.91 979 MET A CA 1
ATOM 7480 C C . MET A 1 979 ? 9.630 -32.060 27.738 1.00 42.91 979 MET A C 1
ATOM 7482 O O . MET A 1 979 ? 10.517 -31.779 26.929 1.00 42.91 979 MET A O 1
ATOM 7486 N N . SER A 1 980 ? 9.842 -32.134 29.052 1.00 43.53 980 SER A N 1
ATOM 7487 C CA . SER A 1 980 ? 11.131 -31.843 29.675 1.00 43.53 980 SER A CA 1
ATOM 7488 C C . SER A 1 980 ? 12.146 -32.979 29.512 1.00 43.53 980 SER A C 1
ATOM 7490 O O . SER A 1 980 ? 13.351 -32.719 29.475 1.00 43.53 980 SER A O 1
ATOM 7492 N N . ASP A 1 981 ? 11.665 -34.217 29.387 1.00 48.84 981 ASP A N 1
ATOM 7493 C CA . ASP A 1 981 ? 12.490 -35.398 29.141 1.00 48.84 981 ASP A CA 1
ATOM 7494 C C . ASP A 1 981 ? 12.796 -35.554 27.643 1.00 48.84 981 ASP A C 1
ATOM 7496 O O . ASP A 1 981 ? 13.956 -35.761 27.294 1.00 48.84 981 ASP A O 1
ATOM 7500 N N . PHE A 1 982 ? 11.828 -35.284 26.757 1.00 54.53 982 PHE A N 1
ATOM 7501 C CA . PHE A 1 982 ? 12.051 -35.241 25.304 1.00 54.53 982 PHE A CA 1
ATOM 7502 C C . PHE A 1 982 ? 13.083 -34.175 24.896 1.00 54.53 982 PHE A C 1
ATOM 7504 O O . PHE A 1 982 ? 14.023 -34.462 24.158 1.00 54.53 982 PHE A O 1
ATOM 7511 N N . HIS A 1 983 ? 12.988 -32.953 25.442 1.00 55.59 983 HIS A N 1
ATOM 7512 C CA . HIS A 1 983 ? 14.008 -31.919 25.205 1.00 55.59 983 HIS A CA 1
ATOM 7513 C C . HIS A 1 983 ? 15.398 -32.348 25.687 1.00 55.59 983 HIS A C 1
ATOM 7515 O O . HIS A 1 983 ? 16.399 -31.944 25.099 1.00 55.59 983 HIS A O 1
ATOM 7521 N N . ARG A 1 984 ? 15.473 -33.159 26.750 1.00 57.81 984 ARG A N 1
ATOM 7522 C CA . ARG A 1 984 ? 16.736 -33.665 27.301 1.00 57.81 984 ARG A CA 1
ATOM 7523 C C . ARG A 1 984 ? 17.334 -34.765 26.426 1.00 57.81 984 ARG A C 1
ATOM 7525 O O . ARG A 1 984 ? 18.546 -34.779 26.235 1.00 57.81 984 ARG A O 1
ATOM 7532 N N . GLU A 1 985 ? 16.505 -35.649 25.886 1.00 57.59 985 GLU A N 1
ATOM 7533 C CA . GLU A 1 985 ? 16.913 -36.723 24.974 1.00 57.59 985 GLU A CA 1
ATOM 7534 C C . GLU A 1 985 ? 17.380 -36.165 23.623 1.00 57.59 985 GLU A C 1
ATOM 7536 O O . GLU A 1 985 ? 18.465 -36.499 23.146 1.00 57.59 985 GLU A O 1
ATOM 7541 N N . LEU A 1 986 ? 16.635 -35.203 23.073 1.00 61.00 986 LEU A N 1
ATOM 7542 C CA . LEU A 1 986 ? 16.989 -34.510 21.838 1.00 61.00 986 LEU A CA 1
ATOM 7543 C C . LEU A 1 986 ? 18.279 -33.674 21.991 1.00 61.00 986 LEU A C 1
ATOM 7545 O O . LEU A 1 986 ? 19.128 -33.646 21.100 1.00 61.00 986 LEU A O 1
ATOM 7549 N N . ALA A 1 987 ? 18.465 -33.035 23.151 1.00 62.38 987 ALA A N 1
ATOM 7550 C CA . ALA A 1 987 ? 19.699 -32.334 23.504 1.00 62.38 987 ALA A CA 1
ATOM 7551 C C . ALA A 1 987 ? 20.907 -33.278 23.654 1.00 62.38 987 ALA A C 1
ATOM 7553 O O . ALA A 1 987 ? 22.021 -32.931 23.250 1.00 62.38 987 ALA A O 1
ATOM 7554 N N . ALA A 1 988 ? 20.707 -34.471 24.222 1.00 62.97 988 ALA A N 1
ATOM 7555 C CA . ALA A 1 988 ? 21.749 -35.489 24.334 1.00 62.97 988 ALA A CA 1
ATOM 7556 C C . ALA A 1 988 ? 22.170 -36.032 22.958 1.00 62.97 988 ALA A C 1
ATOM 7558 O O . ALA A 1 988 ? 23.363 -36.210 22.707 1.00 62.97 988 ALA A O 1
ATOM 7559 N N . GLU A 1 989 ? 21.216 -36.224 22.045 1.00 63.38 989 GLU A N 1
ATOM 7560 C CA . GLU A 1 989 ? 21.497 -36.693 20.688 1.00 63.38 989 GLU A CA 1
ATOM 7561 C C . GLU A 1 989 ? 22.205 -35.623 19.837 1.00 63.38 989 GLU A C 1
ATOM 7563 O O . GLU A 1 989 ? 23.177 -35.939 19.146 1.00 63.38 989 GLU A O 1
ATOM 7568 N N . LEU A 1 990 ? 21.839 -34.338 19.961 1.00 66.31 990 LEU A N 1
ATOM 7569 C CA . LEU A 1 990 ? 22.633 -33.253 19.361 1.00 66.31 990 LEU A CA 1
ATOM 7570 C C . LEU A 1 990 ? 24.058 -33.216 19.891 1.00 66.31 990 LEU A C 1
ATOM 7572 O O . LEU A 1 990 ? 25.007 -33.063 19.123 1.00 66.31 990 LEU A O 1
ATOM 7576 N N . SER A 1 991 ? 24.212 -33.397 21.199 1.00 65.88 991 SER A N 1
ATOM 7577 C CA . SER A 1 991 ? 25.520 -33.399 21.849 1.00 65.88 991 SER A CA 1
ATOM 7578 C C . SER A 1 991 ? 26.422 -34.527 21.341 1.00 65.88 991 SER A C 1
ATOM 7580 O O . SER A 1 991 ? 27.644 -34.388 21.329 1.00 65.88 991 SER A O 1
ATOM 7582 N N . ARG A 1 992 ? 25.830 -35.622 20.854 1.00 70.38 992 ARG A N 1
ATOM 7583 C CA . ARG A 1 992 ? 26.532 -36.738 20.215 1.00 70.38 992 ARG A CA 1
ATOM 7584 C C . ARG A 1 992 ? 26.884 -36.467 18.747 1.00 70.38 992 ARG A C 1
ATOM 7586 O O . ARG A 1 992 ? 27.962 -36.864 18.308 1.00 70.38 992 ARG A O 1
ATOM 7593 N N . LEU A 1 993 ? 25.985 -35.836 17.988 1.00 68.88 993 LEU A N 1
ATOM 7594 C CA . LEU A 1 993 ? 26.105 -35.668 16.532 1.00 68.88 993 LEU A CA 1
ATOM 7595 C C . LEU A 1 993 ? 26.946 -34.453 16.121 1.00 68.88 993 LEU A C 1
ATOM 7597 O O . LEU A 1 993 ? 27.740 -34.553 15.185 1.00 68.88 993 LEU A O 1
ATOM 7601 N N . VAL A 1 994 ? 26.808 -33.328 16.826 1.00 74.50 994 VAL A N 1
ATOM 7602 C CA . VAL A 1 994 ? 27.443 -32.055 16.452 1.00 74.50 994 VAL A CA 1
ATOM 7603 C C . VAL A 1 994 ? 28.978 -32.146 16.384 1.00 74.50 994 VAL A C 1
ATOM 7605 O O . VAL A 1 994 ? 29.530 -31.694 15.382 1.00 74.50 994 VAL A O 1
ATOM 7608 N N . PRO A 1 995 ? 29.700 -32.774 17.339 1.00 72.25 995 PRO A N 1
ATOM 7609 C CA . PRO A 1 995 ? 31.160 -32.886 17.247 1.00 72.25 995 PRO A CA 1
ATOM 7610 C C . PRO A 1 995 ? 31.640 -33.679 16.023 1.00 72.25 995 PRO A C 1
ATOM 7612 O O . PRO A 1 995 ? 32.657 -33.336 15.424 1.00 72.25 995 PRO A O 1
ATOM 7615 N N . VAL A 1 996 ? 30.904 -34.728 15.636 1.00 73.19 996 VAL A N 1
ATOM 7616 C CA . VAL A 1 996 ? 31.234 -35.567 14.471 1.00 73.19 996 VAL A CA 1
ATOM 7617 C C . VAL A 1 996 ? 31.009 -34.786 13.180 1.00 73.19 996 VAL A C 1
ATOM 7619 O O . VAL A 1 996 ? 31.893 -34.728 12.333 1.00 73.19 996 VAL A O 1
ATOM 7622 N N . GLN A 1 997 ? 29.861 -34.120 13.061 1.00 77.50 997 GLN A N 1
ATOM 7623 C CA . GLN A 1 997 ? 29.518 -33.331 11.877 1.00 77.50 997 GLN A CA 1
ATOM 7624 C C . GLN A 1 997 ? 30.422 -32.107 11.709 1.00 77.50 997 GLN A C 1
ATOM 7626 O O . GLN A 1 997 ? 30.751 -31.737 10.585 1.00 77.50 997 GLN A O 1
ATOM 7631 N N . LEU A 1 998 ? 30.867 -31.496 12.810 1.00 76.94 998 LEU A N 1
ATOM 7632 C CA . LEU A 1 998 ? 31.824 -30.394 12.769 1.00 76.94 998 LEU A CA 1
ATOM 7633 C C . LEU A 1 998 ? 33.214 -30.869 12.317 1.00 76.94 998 LEU A C 1
ATOM 7635 O O . LEU A 1 998 ? 33.870 -30.185 11.537 1.00 76.94 998 LEU A O 1
ATOM 7639 N N . ALA A 1 999 ? 33.647 -32.058 12.750 1.00 73.44 999 ALA A N 1
ATOM 7640 C CA . ALA A 1 999 ? 34.887 -32.664 12.267 1.00 73.44 999 ALA A CA 1
ATOM 7641 C C . ALA A 1 999 ? 34.817 -32.983 10.762 1.00 73.44 999 ALA A C 1
ATOM 7643 O O . ALA A 1 999 ? 35.742 -32.639 10.027 1.00 73.44 999 ALA A O 1
ATOM 7644 N N . GLU A 1 1000 ? 33.704 -33.554 10.289 1.00 76.06 1000 GLU A N 1
ATOM 7645 C CA . GLU A 1 1000 ? 33.450 -33.794 8.859 1.00 76.06 1000 GLU A CA 1
ATOM 7646 C C . GLU A 1 1000 ? 33.433 -32.485 8.053 1.00 76.06 1000 GLU A C 1
ATOM 7648 O O . GLU A 1 1000 ? 33.966 -32.428 6.944 1.00 76.06 1000 GLU A O 1
ATOM 7653 N N . LEU A 1 1001 ? 32.864 -31.413 8.615 1.00 79.31 1001 LEU A N 1
ATOM 7654 C CA . LEU A 1 1001 ? 32.811 -30.092 7.987 1.00 79.31 1001 LEU A CA 1
ATOM 7655 C C . LEU A 1 1001 ? 34.211 -29.478 7.855 1.00 79.31 1001 LEU A C 1
ATOM 7657 O O . LEU A 1 1001 ? 34.553 -28.962 6.791 1.00 79.31 1001 LEU A O 1
ATOM 7661 N N . CYS A 1 1002 ? 35.042 -29.585 8.896 1.00 79.50 1002 CYS A N 1
ATOM 7662 C CA . CYS A 1 1002 ? 36.443 -29.165 8.856 1.00 79.50 1002 CYS A CA 1
ATOM 7663 C C . CYS A 1 1002 ? 37.259 -29.991 7.848 1.00 79.50 1002 CYS A C 1
ATOM 7665 O O . CYS A 1 1002 ? 38.047 -29.433 7.088 1.00 79.50 1002 CYS A O 1
ATOM 7667 N N . GLU A 1 1003 ? 37.052 -31.308 7.785 1.00 77.88 1003 GLU A N 1
ATOM 7668 C CA . GLU A 1 1003 ? 37.728 -32.181 6.818 1.00 77.88 1003 GLU A CA 1
ATOM 7669 C C . GLU A 1 1003 ? 37.319 -31.855 5.371 1.00 77.88 1003 GLU A C 1
ATOM 7671 O O . GLU A 1 1003 ? 38.175 -31.765 4.485 1.00 77.88 1003 GLU A O 1
ATOM 7676 N N . ALA A 1 1004 ? 36.026 -31.615 5.128 1.00 78.06 1004 ALA A N 1
ATOM 7677 C CA . ALA A 1 1004 ? 35.510 -31.179 3.832 1.00 78.06 1004 ALA A CA 1
ATOM 7678 C C . ALA A 1 1004 ? 36.081 -29.811 3.423 1.00 78.06 1004 ALA A C 1
ATOM 7680 O O . ALA A 1 1004 ? 36.434 -29.611 2.260 1.00 78.06 1004 ALA A O 1
ATOM 7681 N N . LEU A 1 1005 ? 36.245 -28.899 4.383 1.00 81.12 1005 LEU A N 1
ATOM 7682 C CA . LEU A 1 1005 ? 36.855 -27.588 4.180 1.00 81.12 1005 LEU A CA 1
ATOM 7683 C C . LEU A 1 1005 ? 38.338 -27.688 3.796 1.00 81.12 1005 LEU A C 1
ATOM 7685 O O . LEU A 1 1005 ? 38.755 -27.075 2.813 1.00 81.12 1005 LEU A O 1
ATOM 7689 N N . VAL A 1 1006 ? 39.117 -28.528 4.488 1.00 80.56 1006 VAL A N 1
ATOM 7690 C CA . VAL A 1 1006 ? 40.531 -28.798 4.157 1.00 80.56 1006 VAL A CA 1
ATOM 7691 C C . VAL A 1 1006 ? 40.667 -29.418 2.764 1.00 80.56 1006 VAL A C 1
ATOM 7693 O O . VAL A 1 1006 ? 41.564 -29.057 2.000 1.00 80.56 1006 VAL A O 1
ATOM 7696 N N . ARG A 1 1007 ? 39.752 -30.322 2.396 1.00 81.56 1007 ARG A N 1
ATOM 7697 C CA . ARG A 1 1007 ? 39.706 -30.953 1.067 1.00 81.56 1007 ARG A CA 1
ATOM 7698 C C . ARG A 1 1007 ? 39.130 -30.059 -0.032 1.00 81.56 1007 ARG A C 1
ATOM 7700 O O . ARG A 1 1007 ? 39.190 -30.453 -1.195 1.00 81.56 1007 ARG A O 1
ATOM 7707 N N . ARG A 1 1008 ? 38.599 -28.879 0.314 1.00 80.56 1008 ARG A N 1
ATOM 7708 C CA . ARG A 1 1008 ? 37.847 -27.984 -0.585 1.00 80.56 1008 ARG A CA 1
ATOM 7709 C C . ARG A 1 1008 ? 36.675 -28.682 -1.287 1.00 80.56 1008 ARG A C 1
ATOM 7711 O O . ARG A 1 1008 ? 36.366 -28.395 -2.440 1.00 80.56 1008 ARG A O 1
ATOM 7718 N N . ASP A 1 1009 ? 36.016 -29.605 -0.593 1.00 81.88 1009 ASP A N 1
ATOM 7719 C CA . ASP A 1 1009 ? 34.826 -30.295 -1.088 1.00 81.88 1009 ASP A CA 1
ATOM 7720 C C . ASP A 1 1009 ? 33.568 -29.472 -0.768 1.00 81.88 1009 ASP A C 1
ATOM 7722 O O . ASP A 1 1009 ? 32.832 -29.740 0.184 1.00 81.88 1009 ASP A O 1
ATOM 7726 N N . PHE A 1 1010 ? 33.328 -28.433 -1.570 1.00 77.19 1010 PHE A N 1
ATOM 7727 C CA . PHE A 1 1010 ? 32.227 -27.484 -1.374 1.00 77.19 1010 PHE A CA 1
ATOM 7728 C C . PHE A 1 1010 ? 30.837 -28.129 -1.403 1.00 77.19 1010 PHE A C 1
ATOM 7730 O O . PHE A 1 1010 ? 29.915 -27.658 -0.733 1.00 77.19 1010 PHE A O 1
ATOM 7737 N N . LYS A 1 1011 ? 30.689 -29.249 -2.116 1.00 70.31 1011 LYS A N 1
ATOM 7738 C CA . LYS A 1 1011 ? 29.440 -30.011 -2.150 1.00 70.31 1011 LYS A CA 1
ATOM 7739 C C . LYS A 1 1011 ? 29.155 -30.650 -0.790 1.00 70.31 1011 LYS A C 1
ATOM 7741 O O . LYS A 1 1011 ? 28.025 -30.573 -0.306 1.00 70.31 1011 LYS A O 1
ATOM 7746 N N . SER A 1 1012 ? 30.178 -31.224 -0.160 1.00 75.00 1012 SER A N 1
ATOM 7747 C CA . SER A 1 1012 ? 30.078 -31.771 1.196 1.00 75.00 1012 SER A CA 1
ATOM 7748 C C . SER A 1 1012 ? 29.897 -30.672 2.248 1.00 75.00 1012 SER A C 1
ATOM 7750 O O . SER A 1 1012 ? 29.077 -30.840 3.147 1.00 75.00 1012 SER A O 1
ATOM 7752 N N . ILE A 1 1013 ? 30.555 -29.513 2.101 1.00 76.19 1013 ILE A N 1
ATOM 7753 C CA . ILE A 1 1013 ? 30.375 -28.353 3.001 1.00 76.19 1013 ILE A CA 1
ATOM 7754 C C . ILE A 1 1013 ? 28.925 -27.857 2.971 1.00 76.19 1013 ILE A C 1
ATOM 7756 O O . ILE A 1 1013 ? 28.309 -27.689 4.022 1.00 76.19 1013 ILE A O 1
ATOM 7760 N N . SER A 1 1014 ? 28.352 -27.667 1.778 1.00 73.75 1014 SER A N 1
ATOM 7761 C CA . SER A 1 1014 ? 26.960 -27.232 1.633 1.00 73.75 1014 SER A CA 1
ATOM 7762 C C . SER A 1 1014 ? 25.979 -28.252 2.223 1.00 73.75 1014 SER A C 1
ATOM 7764 O O . SER A 1 1014 ? 25.029 -27.858 2.897 1.00 73.75 1014 SER A O 1
ATOM 7766 N N . LEU A 1 1015 ? 26.225 -29.553 2.028 1.00 70.81 1015 LEU A N 1
ATOM 7767 C CA . LEU A 1 1015 ? 25.382 -30.621 2.570 1.00 70.81 1015 LEU A CA 1
ATOM 7768 C C . LEU A 1 1015 ? 25.427 -30.686 4.105 1.00 70.81 1015 LEU A C 1
ATOM 7770 O O . LEU A 1 1015 ? 24.386 -30.802 4.752 1.00 70.81 1015 LEU A O 1
ATOM 7774 N N . LEU A 1 1016 ? 26.623 -30.611 4.688 1.00 74.12 1016 LEU A N 1
ATOM 7775 C CA . LEU A 1 1016 ? 26.823 -30.668 6.136 1.00 74.12 1016 LEU A CA 1
ATOM 7776 C C . LEU A 1 1016 ? 26.271 -29.417 6.830 1.00 74.12 1016 LEU A C 1
ATOM 7778 O O . LEU A 1 1016 ? 25.593 -29.541 7.850 1.00 74.12 1016 LEU A O 1
ATOM 7782 N N . ALA A 1 1017 ? 26.474 -28.232 6.243 1.00 77.06 1017 ALA A N 1
ATOM 7783 C CA . ALA A 1 1017 ? 25.891 -26.984 6.734 1.00 77.06 1017 ALA A CA 1
ATOM 7784 C C . ALA A 1 1017 ? 24.354 -27.039 6.719 1.00 77.06 1017 ALA A C 1
ATOM 7786 O O . ALA A 1 1017 ? 23.699 -26.707 7.708 1.00 77.06 1017 ALA A O 1
ATOM 7787 N N . HIS A 1 1018 ? 23.771 -27.568 5.645 1.00 72.50 1018 HIS A N 1
ATOM 7788 C CA . HIS A 1 1018 ? 22.328 -27.741 5.551 1.00 72.50 1018 HIS A CA 1
ATOM 7789 C C . HIS A 1 1018 ? 21.769 -28.703 6.615 1.00 72.50 1018 HIS A C 1
ATOM 7791 O O . HIS A 1 1018 ? 20.753 -28.418 7.256 1.00 72.50 1018 HIS A O 1
ATOM 7797 N N . ARG A 1 1019 ? 22.450 -29.833 6.850 1.00 69.75 1019 ARG A N 1
ATOM 7798 C CA . ARG A 1 1019 ? 22.064 -30.826 7.866 1.00 69.75 1019 ARG A CA 1
ATOM 7799 C C . ARG A 1 1019 ? 22.110 -30.244 9.283 1.00 69.75 1019 ARG A C 1
ATOM 7801 O O . ARG A 1 1019 ? 21.149 -30.402 10.036 1.00 69.75 1019 ARG A O 1
ATOM 7808 N N . LEU A 1 1020 ? 23.189 -29.537 9.622 1.00 73.31 1020 LEU A N 1
ATOM 7809 C CA . LEU A 1 1020 ? 23.345 -28.854 10.910 1.00 73.31 1020 LEU A CA 1
ATOM 7810 C C . LEU A 1 1020 ? 22.285 -27.764 11.104 1.00 73.31 1020 LEU A C 1
ATOM 7812 O O . LEU A 1 1020 ? 21.791 -27.570 12.213 1.00 73.31 1020 LEU A O 1
ATOM 7816 N N . ARG A 1 1021 ? 21.870 -27.081 10.030 1.00 74.06 1021 ARG A N 1
ATOM 7817 C CA . ARG A 1 1021 ? 20.857 -26.022 10.114 1.00 74.06 1021 ARG A CA 1
ATOM 7818 C C . ARG A 1 1021 ? 19.522 -26.561 10.607 1.00 74.06 1021 ARG A C 1
ATOM 7820 O O . ARG A 1 1021 ? 18.940 -25.989 11.521 1.00 74.06 1021 ARG A O 1
ATOM 7827 N N . GLY A 1 1022 ? 19.071 -27.689 10.055 1.00 63.88 1022 GLY A N 1
ATOM 7828 C CA . GLY A 1 1022 ? 17.827 -28.336 10.485 1.00 63.88 1022 GLY A CA 1
ATOM 7829 C C . GLY A 1 1022 ? 17.842 -28.750 11.960 1.00 63.88 1022 GLY A C 1
ATOM 7830 O O . GLY A 1 1022 ? 16.846 -28.579 12.658 1.00 63.88 1022 GLY A O 1
ATOM 7831 N N . GLN A 1 1023 ? 18.989 -29.225 12.446 1.00 70.81 1023 GLN A N 1
ATOM 7832 C CA . GLN A 1 1023 ? 19.190 -29.630 13.838 1.00 70.81 1023 GLN A CA 1
ATOM 7833 C C . GLN A 1 1023 ? 19.138 -28.447 14.816 1.00 70.81 1023 GLN A C 1
ATOM 7835 O O . GLN A 1 1023 ? 18.547 -28.536 15.891 1.00 70.81 1023 GLN A O 1
ATOM 7840 N N . VAL A 1 1024 ? 19.734 -27.322 14.429 1.00 68.38 1024 VAL A N 1
ATOM 7841 C CA . VAL A 1 1024 ? 19.920 -26.149 15.290 1.00 68.38 1024 VAL A CA 1
ATOM 7842 C C . VAL A 1 1024 ? 18.688 -25.231 15.300 1.00 68.38 1024 VAL A C 1
ATOM 7844 O O . VAL A 1 1024 ? 18.405 -24.598 16.318 1.00 68.38 1024 VAL A O 1
ATOM 7847 N N . THR A 1 1025 ? 17.892 -25.219 14.222 1.00 63.78 1025 THR A N 1
ATOM 7848 C CA . THR A 1 1025 ? 16.618 -24.478 14.162 1.00 63.78 1025 THR A CA 1
ATOM 7849 C C . THR A 1 1025 ? 15.611 -24.949 15.219 1.00 63.78 1025 THR A C 1
ATOM 7851 O O . THR A 1 1025 ? 14.876 -24.120 15.750 1.00 63.78 1025 THR A O 1
ATOM 7854 N N . TYR A 1 1026 ? 15.596 -26.239 15.587 1.00 61.31 1026 TYR A N 1
ATOM 7855 C CA . TYR A 1 1026 ? 14.716 -26.740 16.656 1.00 61.31 1026 TYR A CA 1
ATOM 7856 C C . TYR A 1 1026 ? 15.000 -26.073 18.015 1.00 61.31 1026 TYR A C 1
ATOM 7858 O O . TYR A 1 1026 ? 14.084 -25.832 18.792 1.00 61.31 1026 TYR A O 1
ATOM 7866 N N . PHE A 1 1027 ? 16.262 -25.738 18.297 1.00 60.59 1027 PHE A N 1
ATOM 7867 C CA . PHE A 1 1027 ? 16.687 -25.154 19.576 1.00 60.59 1027 PHE A CA 1
ATOM 7868 C C . PHE A 1 1027 ? 16.633 -23.619 19.593 1.00 60.59 1027 PHE A C 1
ATOM 7870 O O . PHE A 1 1027 ? 17.207 -23.000 20.491 1.00 60.59 1027 PHE A O 1
ATOM 7877 N N . GLU A 1 1028 ? 15.963 -23.015 18.603 1.00 58.09 1028 GLU A N 1
ATOM 7878 C CA . GLU A 1 1028 ? 15.776 -21.566 18.457 1.00 58.09 1028 GLU A CA 1
ATOM 7879 C C . GLU A 1 1028 ? 17.098 -20.781 18.512 1.00 58.09 1028 GLU A C 1
ATOM 7881 O O . GLU A 1 1028 ? 17.243 -19.809 19.251 1.00 58.09 1028 GLU A O 1
ATOM 7886 N N . GLN A 1 1029 ? 18.089 -21.211 17.726 1.00 64.88 1029 GLN A N 1
ATOM 7887 C CA . GLN A 1 1029 ? 19.429 -20.610 17.685 1.00 64.88 1029 GLN A CA 1
ATOM 7888 C C . GLN A 1 1029 ? 19.622 -19.804 16.388 1.00 64.88 1029 GLN A C 1
ATOM 7890 O O . GLN A 1 1029 ? 20.206 -20.301 15.419 1.00 64.88 1029 GLN A O 1
ATOM 7895 N N . PRO A 1 1030 ? 19.126 -18.552 16.334 1.00 63.84 1030 PRO A N 1
ATOM 7896 C CA . PRO A 1 1030 ? 19.078 -17.759 15.105 1.00 63.84 1030 PRO A CA 1
ATOM 7897 C C . PRO A 1 1030 ? 20.464 -17.374 14.575 1.00 63.84 1030 PRO A C 1
ATOM 7899 O O . PRO A 1 1030 ? 20.615 -17.155 13.372 1.00 63.84 1030 PRO A O 1
ATOM 7902 N N . ASP A 1 1031 ? 21.471 -17.297 15.448 1.00 70.62 1031 ASP A N 1
ATOM 7903 C CA . ASP A 1 1031 ? 22.837 -16.931 15.066 1.00 70.62 1031 ASP A CA 1
ATOM 7904 C C . ASP A 1 1031 ? 23.534 -18.085 14.339 1.00 70.62 1031 ASP A C 1
ATOM 7906 O O . ASP A 1 1031 ? 23.992 -17.902 13.212 1.00 70.62 1031 ASP A O 1
ATOM 7910 N N . ALA A 1 1032 ? 23.495 -19.295 14.902 1.00 73.12 1032 ALA A N 1
ATOM 7911 C CA . ALA A 1 1032 ? 24.001 -20.497 14.242 1.00 73.12 1032 ALA A CA 1
ATOM 7912 C C . ALA A 1 1032 ? 23.236 -20.808 12.947 1.00 73.12 1032 ALA A C 1
ATOM 7914 O O . ALA A 1 1032 ? 23.849 -21.144 11.934 1.00 73.12 1032 ALA A O 1
ATOM 7915 N N . GLU A 1 1033 ? 21.914 -20.603 12.921 1.00 73.19 1033 GLU A N 1
ATOM 7916 C CA . GLU A 1 1033 ? 21.125 -20.735 11.695 1.00 73.19 1033 GLU A CA 1
ATOM 7917 C C . GLU A 1 1033 ? 21.579 -19.749 10.604 1.00 73.19 1033 GLU A C 1
ATOM 7919 O O . GLU A 1 1033 ? 21.707 -20.125 9.434 1.00 73.19 1033 GLU A O 1
ATOM 7924 N N . ARG A 1 1034 ? 21.851 -18.489 10.965 1.00 77.94 1034 ARG A N 1
ATOM 7925 C CA . ARG A 1 1034 ? 22.350 -17.479 10.022 1.00 77.94 1034 ARG A CA 1
ATOM 7926 C C . ARG A 1 1034 ? 23.737 -17.846 9.498 1.00 77.94 1034 ARG A C 1
ATOM 7928 O O . ARG A 1 1034 ? 23.947 -17.757 8.287 1.00 77.94 1034 ARG A O 1
ATOM 7935 N N . THR A 1 1035 ? 24.647 -18.276 10.369 1.00 81.38 1035 THR A N 1
ATOM 7936 C CA . THR A 1 1035 ? 26.003 -18.695 9.989 1.00 81.38 1035 THR A CA 1
ATOM 7937 C C . THR A 1 1035 ? 25.965 -19.895 9.042 1.00 81.38 1035 THR A C 1
ATOM 7939 O O . THR A 1 1035 ? 26.632 -19.885 8.011 1.00 81.38 1035 THR A O 1
ATOM 7942 N N . LEU A 1 1036 ? 25.110 -20.887 9.310 1.00 80.31 1036 LEU A N 1
ATOM 7943 C CA . LEU A 1 1036 ? 24.921 -22.059 8.445 1.00 80.31 1036 LEU A CA 1
ATOM 7944 C C . LEU A 1 1036 ? 24.345 -21.684 7.073 1.00 80.31 1036 LEU A C 1
ATOM 7946 O O . LEU A 1 1036 ? 24.834 -22.170 6.056 1.00 80.31 1036 LEU A O 1
ATOM 7950 N N . ARG A 1 1037 ? 23.381 -20.752 7.009 1.00 77.69 1037 ARG A N 1
ATOM 7951 C CA . ARG A 1 1037 ? 22.873 -20.215 5.728 1.00 77.69 1037 ARG A CA 1
ATOM 7952 C C . ARG A 1 1037 ? 23.960 -19.495 4.931 1.00 77.69 1037 ARG A C 1
ATOM 7954 O O . ARG A 1 1037 ? 24.033 -19.651 3.715 1.00 77.69 1037 ARG A O 1
ATOM 7961 N N . GLN A 1 1038 ? 24.795 -18.701 5.598 1.00 81.50 1038 GLN A N 1
ATOM 7962 C CA . GLN A 1 1038 ? 25.914 -18.013 4.951 1.00 81.50 1038 GLN A CA 1
ATOM 7963 C C . GLN A 1 1038 ? 26.976 -19.003 4.469 1.00 81.50 1038 GLN A C 1
ATOM 7965 O O . GLN A 1 1038 ? 27.520 -18.824 3.381 1.00 81.50 1038 GLN A O 1
ATOM 7970 N N . LEU A 1 1039 ? 27.230 -20.065 5.236 1.00 80.94 1039 LEU A N 1
ATOM 7971 C CA . LEU A 1 1039 ? 28.166 -21.122 4.872 1.00 80.94 1039 LEU A CA 1
ATOM 7972 C C . LEU A 1 1039 ? 27.664 -21.925 3.664 1.00 80.94 1039 LEU A C 1
ATOM 7974 O O . LEU A 1 1039 ? 28.436 -22.184 2.746 1.00 80.94 1039 LEU A O 1
ATOM 7978 N N . GLU A 1 1040 ? 26.366 -22.239 3.605 1.00 76.62 1040 GLU A N 1
ATOM 7979 C CA . GLU A 1 1040 ? 25.732 -22.836 2.422 1.00 76.62 1040 GLU A CA 1
ATOM 7980 C C . GLU A 1 1040 ? 25.883 -21.942 1.183 1.00 76.62 1040 GLU A C 1
ATOM 7982 O O . GLU A 1 1040 ? 26.252 -22.425 0.114 1.00 76.62 1040 GLU A O 1
ATOM 7987 N N . GLN A 1 1041 ? 25.633 -20.636 1.318 1.00 77.00 1041 GLN A N 1
ATOM 7988 C CA . GLN A 1 1041 ? 25.775 -19.680 0.216 1.00 77.00 1041 GLN A CA 1
ATOM 7989 C C . GLN A 1 1041 ? 27.226 -19.557 -0.257 1.00 77.00 1041 GLN A C 1
ATOM 7991 O O . GLN A 1 1041 ? 27.468 -19.574 -1.461 1.00 77.00 1041 GLN A O 1
ATOM 7996 N N . ALA A 1 1042 ? 28.184 -19.473 0.670 1.00 77.94 1042 ALA A N 1
ATOM 7997 C CA . ALA A 1 1042 ? 29.610 -19.400 0.359 1.00 77.94 1042 ALA A CA 1
ATOM 7998 C C . ALA A 1 1042 ? 30.119 -20.683 -0.317 1.00 77.94 1042 ALA A C 1
ATOM 8000 O O . ALA A 1 1042 ? 30.882 -20.610 -1.279 1.00 77.94 1042 ALA A O 1
ATOM 8001 N N . ALA A 1 1043 ? 29.645 -21.850 0.127 1.00 75.50 1043 ALA A N 1
ATOM 8002 C CA . ALA A 1 1043 ? 29.983 -23.130 -0.482 1.00 75.50 1043 ALA A CA 1
ATOM 8003 C C . ALA A 1 1043 ? 29.406 -23.272 -1.902 1.00 75.50 1043 ALA A C 1
ATOM 8005 O O . ALA A 1 1043 ? 30.079 -23.797 -2.783 1.00 75.50 1043 ALA A O 1
ATOM 8006 N N . ARG A 1 1044 ? 28.196 -22.756 -2.169 1.00 72.12 1044 ARG A N 1
ATOM 8007 C CA . ARG A 1 1044 ? 27.580 -22.795 -3.513 1.00 72.12 1044 ARG A CA 1
ATOM 8008 C C . ARG A 1 1044 ? 28.321 -21.968 -4.565 1.00 72.12 1044 ARG A C 1
ATOM 8010 O O . ARG A 1 1044 ? 28.234 -22.297 -5.742 1.00 72.12 1044 ARG A O 1
ATOM 8017 N N . VAL A 1 1045 ? 29.030 -20.916 -4.155 1.00 79.31 1045 VAL A N 1
ATOM 8018 C CA . VAL A 1 1045 ? 29.883 -20.100 -5.043 1.00 79.31 1045 VAL A CA 1
ATOM 8019 C C . VAL A 1 1045 ? 31.364 -20.495 -4.974 1.00 79.31 1045 VAL A C 1
ATOM 8021 O O . VAL A 1 1045 ? 32.210 -19.759 -5.472 1.00 79.31 1045 VAL A O 1
ATOM 8024 N N . GLU A 1 1046 ? 31.674 -21.642 -4.356 1.00 81.00 1046 GLU A N 1
ATOM 8025 C CA . GLU A 1 1046 ? 33.027 -22.208 -4.218 1.00 81.00 1046 GLU A CA 1
ATOM 8026 C C . GLU A 1 1046 ? 34.052 -21.249 -3.566 1.00 81.00 1046 GLU A C 1
ATOM 8028 O O . GLU A 1 1046 ? 35.253 -21.287 -3.846 1.00 81.00 1046 GLU A O 1
ATOM 8033 N N . ASP A 1 1047 ? 33.595 -20.383 -2.653 1.00 77.25 1047 ASP A N 1
ATOM 8034 C CA . ASP A 1 1047 ? 34.428 -19.365 -2.003 1.00 77.25 1047 ASP A CA 1
ATOM 8035 C C . ASP A 1 1047 ? 35.041 -19.887 -0.692 1.00 77.25 1047 ASP A C 1
ATOM 8037 O O . ASP A 1 1047 ? 34.479 -19.742 0.401 1.00 77.25 1047 ASP A O 1
ATOM 8041 N N . SER A 1 1048 ? 36.235 -20.489 -0.783 1.00 71.25 1048 SER A N 1
ATOM 8042 C CA . SER A 1 1048 ? 36.941 -21.015 0.396 1.00 71.25 1048 SER A CA 1
ATOM 8043 C C . SER A 1 1048 ? 37.307 -19.933 1.413 1.00 71.25 1048 SER A C 1
ATOM 8045 O O . SER A 1 1048 ? 37.318 -20.209 2.611 1.00 71.25 1048 SER A O 1
ATOM 8047 N N . HIS A 1 1049 ? 37.598 -18.706 0.963 1.00 75.44 1049 HIS A N 1
ATOM 8048 C CA . HIS A 1 1049 ? 38.004 -17.612 1.851 1.00 75.44 1049 HIS A CA 1
ATOM 8049 C C . HIS A 1 1049 ? 36.858 -17.150 2.750 1.00 75.44 1049 HIS A C 1
ATOM 8051 O O . HIS A 1 1049 ? 37.109 -16.741 3.881 1.00 75.44 1049 HIS A O 1
ATOM 8057 N N . ARG A 1 1050 ? 35.611 -17.268 2.281 1.00 78.88 1050 ARG A N 1
ATOM 8058 C CA . ARG A 1 1050 ? 34.417 -17.020 3.100 1.00 78.88 1050 ARG A CA 1
ATOM 8059 C C . ARG A 1 1050 ? 33.995 -18.236 3.920 1.00 78.88 1050 ARG A C 1
ATOM 8061 O O . ARG A 1 1050 ? 33.487 -18.047 5.018 1.00 78.88 1050 ARG A O 1
ATOM 8068 N N . CYS A 1 1051 ? 34.240 -19.462 3.451 1.00 77.56 1051 CYS A N 1
ATOM 8069 C CA . CYS A 1 1051 ? 33.873 -20.672 4.199 1.00 77.56 1051 CYS A CA 1
ATOM 8070 C C . CYS A 1 1051 ? 34.667 -20.838 5.510 1.00 77.56 1051 CYS A C 1
ATOM 8072 O O . CYS A 1 1051 ? 34.071 -21.175 6.526 1.00 77.56 1051 CYS A O 1
ATOM 8074 N N . HIS A 1 1052 ? 35.978 -20.560 5.520 1.00 77.38 1052 HIS A N 1
ATOM 8075 C CA . HIS A 1 1052 ? 36.822 -20.691 6.723 1.00 77.38 1052 HIS A CA 1
ATOM 8076 C C . HIS A 1 1052 ? 36.335 -19.897 7.951 1.00 77.38 1052 HIS A C 1
ATOM 8078 O O . HIS A 1 1052 ? 36.033 -20.524 8.966 1.00 77.38 1052 HIS A O 1
ATOM 8084 N N . PRO A 1 1053 ? 36.170 -18.561 7.885 1.00 79.12 1053 PRO A N 1
ATOM 8085 C CA . PRO A 1 1053 ? 35.721 -17.783 9.040 1.00 79.12 1053 PRO A CA 1
ATOM 8086 C C . PRO A 1 1053 ? 34.293 -18.138 9.477 1.00 79.12 1053 PRO A C 1
ATOM 8088 O O . PRO A 1 1053 ? 33.959 -18.003 10.651 1.00 79.12 1053 PRO A O 1
ATOM 8091 N N . LEU A 1 1054 ? 33.451 -18.620 8.555 1.00 83.69 1054 LEU A N 1
ATOM 8092 C CA . LEU A 1 1054 ? 32.094 -19.066 8.867 1.00 83.69 1054 LEU A CA 1
ATOM 8093 C C . LEU A 1 1054 ? 32.077 -20.408 9.610 1.00 83.69 1054 LEU A C 1
ATOM 8095 O O . LEU A 1 1054 ? 31.252 -20.579 10.501 1.00 83.69 1054 LEU A O 1
ATOM 8099 N N . VAL A 1 1055 ? 32.977 -21.344 9.287 1.00 80.44 1055 VAL A N 1
ATOM 8100 C CA . VAL A 1 1055 ? 33.119 -22.607 10.035 1.00 80.44 1055 VAL A CA 1
ATOM 8101 C C . VAL A 1 1055 ? 33.681 -22.357 11.438 1.00 80.44 1055 VAL A C 1
ATOM 8103 O O . VAL A 1 1055 ? 33.204 -22.971 12.390 1.00 80.44 1055 VAL A O 1
ATOM 8106 N N . ASP A 1 1056 ? 34.619 -21.419 11.597 1.00 75.69 1056 ASP A N 1
ATOM 8107 C CA . ASP A 1 1056 ? 35.167 -21.047 12.911 1.00 75.69 1056 ASP A CA 1
ATOM 8108 C C . ASP A 1 1056 ? 34.125 -20.355 13.806 1.00 75.69 1056 ASP A C 1
ATOM 8110 O O . ASP A 1 1056 ? 33.987 -20.688 14.986 1.00 75.69 1056 ASP A O 1
ATOM 8114 N N . GLU A 1 1057 ? 33.344 -19.429 13.244 1.00 82.12 1057 GLU A N 1
ATOM 8115 C CA . GLU A 1 1057 ? 32.238 -18.778 13.956 1.00 82.12 1057 GLU A CA 1
ATOM 8116 C C . GLU A 1 1057 ? 31.134 -19.790 14.303 1.00 82.12 1057 GLU A C 1
ATOM 8118 O O . GLU A 1 1057 ? 30.627 -19.798 15.425 1.00 82.12 1057 GLU A O 1
ATOM 8123 N N . LEU A 1 1058 ? 30.814 -20.707 13.383 1.00 82.06 1058 LEU A N 1
ATOM 8124 C CA . LEU A 1 1058 ? 29.866 -21.792 13.625 1.00 82.06 1058 LEU A CA 1
ATOM 8125 C C . LEU A 1 1058 ? 30.340 -22.719 14.748 1.00 82.06 1058 LEU A C 1
ATOM 8127 O O . LEU A 1 1058 ? 29.544 -23.095 15.606 1.00 82.06 1058 LEU A O 1
ATOM 8131 N N . LYS A 1 1059 ? 31.630 -23.070 14.775 1.00 76.69 1059 LYS A N 1
ATOM 8132 C CA . LYS A 1 1059 ? 32.228 -23.876 15.843 1.00 76.69 1059 LYS A CA 1
ATOM 8133 C C . LYS A 1 1059 ? 32.055 -23.203 17.201 1.00 76.69 1059 LYS A C 1
ATOM 8135 O O . LYS A 1 1059 ? 31.579 -23.853 18.124 1.00 76.69 1059 LYS A O 1
ATOM 8140 N N . ALA A 1 1060 ? 32.352 -21.909 17.309 1.00 74.69 1060 ALA A N 1
ATOM 8141 C CA . ALA A 1 1060 ? 32.187 -21.165 18.557 1.00 74.69 1060 ALA A CA 1
ATOM 8142 C C . ALA A 1 1060 ? 30.716 -21.103 19.017 1.00 74.69 1060 ALA A C 1
ATOM 8144 O O . ALA A 1 1060 ? 30.427 -21.285 20.199 1.00 74.69 1060 ALA A O 1
ATOM 8145 N N . GLN A 1 1061 ? 29.783 -20.896 18.083 1.00 79.50 1061 GLN A N 1
ATOM 8146 C CA . GLN A 1 1061 ? 28.344 -20.855 18.362 1.00 79.50 1061 GLN A CA 1
ATOM 8147 C C . GLN A 1 1061 ? 27.801 -22.225 18.802 1.00 79.50 1061 GLN A C 1
ATOM 8149 O O . GLN A 1 1061 ? 27.004 -22.309 19.737 1.00 79.50 1061 GLN A O 1
ATOM 8154 N N . LEU A 1 1062 ? 28.255 -23.310 18.167 1.00 71.25 1062 LEU A N 1
ATOM 8155 C CA . LEU A 1 1062 ? 27.862 -24.674 18.523 1.00 71.25 1062 LEU A CA 1
ATOM 8156 C C . LEU A 1 1062 ? 28.525 -25.151 19.824 1.00 71.25 1062 LEU A C 1
ATOM 8158 O O . LEU A 1 1062 ? 27.878 -25.840 20.605 1.00 71.25 1062 LEU A O 1
ATOM 8162 N N . GLU A 1 1063 ? 29.765 -24.753 20.114 1.00 69.38 1063 GLU A N 1
ATOM 8163 C CA . GLU A 1 1063 ? 30.419 -25.000 21.409 1.00 69.38 1063 GLU A CA 1
ATOM 8164 C C . GLU A 1 1063 ? 29.704 -24.269 22.560 1.00 69.38 1063 GLU A C 1
ATOM 8166 O O . GLU A 1 1063 ? 29.565 -24.827 23.649 1.00 69.38 1063 GLU A O 1
ATOM 8171 N N . GLU A 1 1064 ? 29.183 -23.058 22.327 1.00 66.12 1064 GLU A N 1
ATOM 8172 C CA . GLU A 1 1064 ? 28.360 -22.323 23.301 1.00 66.12 1064 GLU A CA 1
ATOM 8173 C C . GLU A 1 1064 ? 26.984 -22.986 23.517 1.00 66.12 1064 GLU A C 1
ATOM 8175 O O . GLU A 1 1064 ? 26.534 -23.115 24.660 1.00 66.12 1064 GLU A O 1
ATOM 8180 N N . LEU A 1 1065 ? 26.354 -23.483 22.445 1.00 65.69 1065 LEU A N 1
ATOM 8181 C CA . LEU A 1 1065 ? 25.098 -24.246 22.479 1.00 65.69 1065 LEU A CA 1
ATOM 8182 C C . LEU A 1 1065 ? 25.258 -25.567 23.247 1.00 65.69 1065 LEU A C 1
ATOM 8184 O O . LEU A 1 1065 ? 24.459 -25.874 24.133 1.00 65.69 1065 LEU A O 1
ATOM 8188 N N . LEU A 1 1066 ? 26.323 -26.319 22.960 1.00 60.47 1066 LEU A N 1
ATOM 8189 C CA . LEU A 1 1066 ? 26.663 -27.561 23.656 1.00 60.47 1066 LEU A CA 1
ATOM 8190 C C . LEU A 1 1066 ? 27.099 -27.310 25.109 1.00 60.47 1066 LEU A C 1
ATOM 8192 O O . LEU A 1 1066 ? 26.822 -28.129 25.978 1.00 60.47 1066 LEU A O 1
ATOM 8196 N N . GLY A 1 1067 ? 27.719 -26.163 25.405 1.00 51.81 1067 GLY A N 1
ATOM 8197 C CA . GLY A 1 1067 ? 28.111 -25.754 26.759 1.00 51.81 1067 GLY A CA 1
ATOM 8198 C C . GLY A 1 1067 ? 26.943 -25.376 27.685 1.00 51.81 1067 GLY A C 1
ATOM 8199 O O . GLY A 1 1067 ? 27.106 -25.389 28.908 1.00 51.81 1067 GLY A O 1
ATOM 8200 N N . LEU A 1 1068 ? 25.761 -25.073 27.132 1.00 42.47 1068 LEU A N 1
ATOM 8201 C CA . LEU A 1 1068 ? 24.514 -24.828 27.877 1.00 42.47 1068 LEU A CA 1
ATOM 8202 C C . LEU A 1 1068 ? 23.762 -26.123 28.252 1.00 42.47 1068 LEU A C 1
ATOM 8204 O O . LEU A 1 1068 ? 22.867 -26.085 29.102 1.00 42.47 1068 LEU A O 1
ATOM 8208 N N . LEU A 1 1069 ? 24.153 -27.268 27.685 1.00 42.59 1069 LEU A N 1
ATOM 8209 C CA . LEU A 1 1069 ? 23.654 -28.607 28.004 1.00 42.59 1069 LEU A CA 1
ATOM 8210 C C . LEU A 1 1069 ? 24.730 -29.330 28.840 1.00 42.59 1069 LEU A C 1
ATOM 8212 O O . LEU A 1 1069 ? 25.755 -29.764 28.333 1.00 42.59 1069 LEU A O 1
ATOM 8216 N N . THR A 1 1070 ? 24.571 -29.373 30.161 1.00 39.81 1070 THR A N 1
ATOM 8217 C CA . THR A 1 1070 ? 25.655 -29.705 31.105 1.00 39.81 1070 THR A CA 1
ATOM 8218 C C . THR A 1 1070 ? 26.272 -31.120 30.982 1.00 39.81 1070 THR A C 1
ATOM 8220 O O . THR A 1 1070 ? 25.691 -32.032 30.393 1.00 39.81 1070 THR A O 1
ATOM 8223 N N . PRO A 1 1071 ? 27.477 -31.317 31.565 1.00 36.34 1071 PRO A N 1
ATOM 8224 C CA . PRO A 1 1071 ? 28.555 -32.126 31.015 1.00 36.34 1071 PRO A CA 1
ATOM 8225 C C . PRO A 1 1071 ? 28.711 -33.475 31.722 1.00 36.34 1071 PRO A C 1
ATOM 8227 O O . PRO A 1 1071 ? 29.188 -33.553 32.854 1.00 36.34 1071 PRO A O 1
ATOM 8230 N N . ALA A 1 1072 ? 28.371 -34.559 31.031 1.00 33.81 1072 ALA A N 1
ATOM 8231 C CA . ALA A 1 1072 ? 28.760 -35.902 31.468 1.00 33.81 1072 ALA A CA 1
ATOM 8232 C C . ALA A 1 1072 ? 29.239 -36.830 30.337 1.00 33.81 1072 ALA A C 1
ATOM 8234 O O . ALA A 1 1072 ? 29.683 -37.932 30.636 1.00 33.81 1072 ALA A O 1
ATOM 8235 N N . ALA A 1 1073 ? 29.199 -36.419 29.061 1.00 36.22 1073 ALA A N 1
ATOM 8236 C CA . ALA A 1 1073 ? 29.410 -37.359 27.949 1.00 36.22 1073 ALA A CA 1
ATOM 8237 C C . ALA A 1 1073 ? 30.536 -37.018 26.953 1.00 36.22 1073 ALA A C 1
ATOM 8239 O O . ALA A 1 1073 ? 30.841 -37.846 26.102 1.00 36.22 1073 ALA A O 1
ATOM 8240 N N . ILE A 1 1074 ? 31.190 -35.855 27.035 1.00 36.72 1074 ILE A N 1
ATOM 8241 C CA . ILE A 1 1074 ? 32.144 -35.417 25.991 1.00 36.72 1074 ILE A CA 1
ATOM 8242 C C . ILE A 1 1074 ? 33.508 -35.068 26.600 1.00 36.72 1074 ILE A C 1
ATOM 8244 O O . ILE A 1 1074 ? 34.118 -34.052 26.296 1.00 36.72 1074 ILE A O 1
ATOM 8248 N N . GLY A 1 1075 ? 33.971 -35.905 27.527 1.00 33.41 1075 GLY A N 1
ATOM 8249 C CA . GLY A 1 1075 ? 35.258 -35.729 28.201 1.00 33.41 1075 GLY A CA 1
ATOM 8250 C C . GLY A 1 1075 ? 36.452 -36.416 27.535 1.00 33.41 1075 GLY A C 1
ATOM 8251 O O . GLY A 1 1075 ? 37.545 -36.290 28.063 1.00 33.41 1075 GLY A O 1
ATOM 8252 N N . GLU A 1 1076 ? 36.292 -37.158 26.430 1.00 31.08 1076 GLU A N 1
ATOM 8253 C CA . GLU A 1 1076 ? 37.380 -38.065 25.998 1.00 31.08 1076 GLU A CA 1
ATOM 8254 C C . GLU A 1 1076 ? 37.622 -38.210 24.486 1.00 31.08 1076 GLU A C 1
ATOM 8256 O O . GLU A 1 1076 ? 38.460 -39.012 24.084 1.00 31.08 1076 GLU A O 1
ATOM 8261 N N . LYS A 1 1077 ? 36.941 -37.454 23.610 1.00 29.34 1077 LYS A N 1
ATOM 8262 C CA . LYS A 1 1077 ? 37.135 -37.607 22.147 1.00 29.34 1077 LYS A CA 1
ATOM 8263 C C . LYS A 1 1077 ? 37.487 -36.350 21.352 1.00 29.34 1077 LYS A C 1
ATOM 8265 O O . LYS A 1 1077 ? 37.771 -36.481 20.166 1.00 29.34 1077 LYS A O 1
ATOM 8270 N N . ILE A 1 1078 ? 37.532 -35.168 21.969 1.00 30.67 1078 ILE A N 1
ATOM 8271 C CA . ILE A 1 1078 ? 37.845 -33.914 21.252 1.00 30.67 1078 ILE A CA 1
ATOM 8272 C C . ILE A 1 1078 ? 39.358 -33.612 21.215 1.00 30.67 1078 ILE A C 1
ATOM 8274 O O . ILE A 1 1078 ? 39.813 -32.930 20.299 1.00 30.67 1078 ILE A O 1
ATOM 8278 N N . ASP A 1 1079 ? 40.170 -34.226 22.082 1.00 30.12 1079 ASP A N 1
ATOM 8279 C CA . ASP A 1 1079 ? 41.631 -34.010 22.101 1.00 30.12 1079 ASP A CA 1
ATOM 8280 C C . ASP A 1 1079 ? 42.381 -34.545 20.862 1.00 30.12 1079 ASP A C 1
ATOM 8282 O O . ASP A 1 1079 ? 43.552 -34.231 20.675 1.00 30.12 1079 ASP A O 1
ATOM 8286 N N . ASN A 1 1080 ? 41.723 -35.298 19.971 1.00 31.92 1080 ASN A N 1
ATOM 8287 C CA . ASN A 1 1080 ? 42.359 -35.855 18.768 1.00 31.92 1080 ASN A CA 1
ATOM 8288 C C . ASN A 1 1080 ? 42.034 -35.116 17.456 1.00 31.92 1080 ASN A C 1
ATOM 8290 O O . ASN A 1 1080 ? 42.545 -35.517 16.414 1.00 31.92 1080 ASN A O 1
ATOM 8294 N N . ALA A 1 1081 ? 41.209 -34.061 17.469 1.00 28.12 1081 ALA A N 1
ATOM 8295 C CA . ALA A 1 1081 ? 40.762 -33.384 16.239 1.00 28.12 1081 ALA A CA 1
ATOM 8296 C C . ALA A 1 1081 ? 41.331 -31.962 16.038 1.00 28.12 1081 ALA A C 1
ATOM 8298 O O . ALA A 1 1081 ? 41.005 -31.302 15.056 1.00 28.12 1081 ALA A O 1
ATOM 8299 N N . THR A 1 1082 ? 42.190 -31.468 16.933 1.00 29.98 1082 THR A N 1
ATOM 8300 C CA . THR A 1 1082 ? 42.689 -30.077 16.935 1.00 29.98 1082 THR A CA 1
ATOM 8301 C C . THR A 1 1082 ? 44.002 -29.845 16.171 1.00 29.98 1082 THR A C 1
ATOM 8303 O O . THR A 1 1082 ? 44.707 -28.879 16.451 1.00 29.98 1082 THR A O 1
ATOM 8306 N N . SER A 1 1083 ? 44.326 -30.657 15.155 1.00 30.39 1083 SER A N 1
ATOM 8307 C CA . SER A 1 1083 ? 45.371 -30.299 14.175 1.00 30.39 1083 SER A CA 1
ATOM 8308 C C . SER A 1 1083 ? 44.857 -30.336 12.729 1.00 30.39 1083 SER A C 1
ATOM 8310 O O . SER A 1 1083 ? 45.060 -31.315 12.007 1.00 30.39 1083 SER A O 1
ATOM 8312 N N . CYS A 1 1084 ? 44.203 -29.258 12.304 1.00 26.55 1084 CYS A N 1
ATOM 8313 C CA . CYS A 1 1084 ? 44.131 -28.806 10.913 1.00 26.55 1084 CYS A CA 1
ATOM 8314 C C . CYS A 1 1084 ? 44.055 -27.284 10.903 1.00 26.55 1084 CYS A C 1
ATOM 8316 O O . CYS A 1 1084 ? 43.248 -26.750 11.696 1.00 26.55 1084 CYS A O 1
#

Nearest PDB structures (foldseek):
  5m7n-assembly1_A  TM=5.189E-01  e=1.816E-26  Brucella abortus str. 2308 A
  5m7o-assembly1_B  TM=5.123E-01  e=3.253E-26  Brucella abortus str. 2308 A
  5m7o-assembly1_A  TM=5.010E-01  e=4.657E-26  Brucella abortus str. 2308 A
  8ted-assembly1_A  TM=9.106E-01  e=9.561E-06  Flavobacterium johnsoniae UW101
  7pva-assembly1_B  TM=3.636E-01  e=1.590E-06  Porphyromonas gingivalis W83

Secondary structure (DSSP, 8-state):
--------------------TT-SPEEEEE-SSTHHHHHHHHHTTTS--EEEEESSHHHHHHHHHHH--SEEEEESB-SSSBHHHHHHHHHHH-TTS-EEEEESS--HHHHHHHHHTT-SEEEESSP-HHHHHHHHHHHHHHHHHHHHS---------------PPPSS--S----SHHHHHHHHHHHHHHTS-S-EEEE-STTS-HHHHHHHHHHTSTTTTS-EEEEE-TT--HHHHHHHHHEE-GGG--EE-HHHHTTTSEEEEETGGGS-HHHHHHHHHHHHHSEEE-BT---EEE---EEEEEESS-HHHHHHTTSS-HHHHHHHTTEEEEPPPGGGSTTTHHHHHHHHHHHHHHHHHHTT-SS-EE-HHHHHHHHT---TTHHHHHHHHHHHHHHH-SSSEE-HHHHHHHHHT------S-TTSSS-S---HHHHHHHHHHTT-S-HHHHHHHHHHHHHHHHHHHHTTT-HHHHHHHTTS-HHHHHHHHHHTT----STHHHHHHHHHHHHHHHHHHHHHHHHHHHHHHHHHHHHHHHHHHHH--STHHHHHHHHHHHHHHHHHHHHHHHHHT-GGGT--SSPPHHHHHHHHHHHHHHHHHHHHHHHHHH--TTS-THHHHHHHHHHHHHHHHHHHHHHHHHHHHHHHHHHHHHHHHHHHHHHHHHHHHHHIIIIIHHHHHHHHHHHHHHHHHHHHHHHHHHHHHHHHHHHHHHHHHHHHHHHHHHHHHHHHHHHHHH---HHHHHHHHHHHHHHHHHHHHHHHHHHHHHHHHTS----------HHHHHHHHHHHHHHHHHTTT-------------------------------PPPPEEEEE-S-HHHHHHHHHHHHHTT-EEEEESSHHHHHHHHHHH--SEEEEES--SSS-HHHHHHHHHHHHHHTTPPPPPEEEEES---TTPPPTTGGG-SEEEESSPPHHHHHHHHHHHSTT-PPP-----HHHHHHHHHHHHHHHHHHHHHHHHHHHHHHHTT-HHHHHHHHHHHHHHHHTTT-HHHHHHHHHHHHHHHTT-HHHHHHHHHHHHHHHHHHHHTS-SSS-SSSSTTS---

Sequence (1084 aa):
MVRADCVADPKQHVSVNTTNPASGPVVLVIDDDPLIPIVVRRAMEGAVFRMHVAADGAAGVDEVSRCKPDVVILDNVLPDCLGLNALTTIHELAPSVPILFVTARGSGGSAIEAMKLCAFDYLPKPLDPPKLRSQIDRALALRRLLSTKQVAEEDTLWPPRESLSLPPDPTNLVGDCPAMQSVFKAIGKVAMQDIAVLIRGEHGTGKESVAREIHAHSHRSSGPLVKLHCRGLDERRAEEVLFGRSVEEGSTSGRIAEAAGGTLLLEEVGDLPLAIQARVLRAIRDGVYEIAGSAIEHRVECRLLAITTVDLESRSREGKFRSDLYYALSSFAIELPPVRARHGDLRLLVEHSLRKLSPIAAAFGVKEPRISEEAFLAMSAHHWPGNIDELESVLKRALIEQKGNVLLPAEITRAVSGASVVPAADPSASALCTTDWTTFTDMRIEAGSDSLHAEAIAETERKLFTRVLHHTRGNQAHAARLLGITRVSLRKKLRMYGMAPRSIDECAQLLVQWQLENSQSDSHVINLAGRQRMLSQRLAKSSLQLQASSGNDIQDIKDEVATALSEWQTNHIGLQRGDTEIGLKGQLSPQLTKLFDEVRPHYDAIRIAAHEIQVATPESNASASIRRIQEHEAAFLSGMDAIVSRFVFEAERRVSRLRNSEVALLALTLLVLTAEGLFIFKPAVRQIKHVVGRLEGIGARLAVAKEQAESANEAKTRFLANVSHELRTPMTAVLGMTELARETEDPEKRNKYLGIVEEAGQSLLRLLSDLIDTAKIEAAELEIREIPFRPSEVLRQVIDLMRPLALEKGQGTTARVAIDLPIVLKSNTAPTSEFKEVESFAAPLDVLVIEDSSFNQLLLTEWLERAGHRVSIASSGADAIAEFESNGADVVVTDYRLGPLNGAETAQRIRAIALARACPSPPVICVTGDIDATAMLPGQDAFDAVAMKPIRCEELYRLIEQAMPGGRVSTLGRDADSMSDFHRELAAELSRLVPVQLAELCEALVRRDFKSISLLAHRLRGQVTYFEQPDAERTLRQLEQAARVEDSHRCHPLVDELKAQLEELLGLLTPAAIGEKIDNATSC

Radius of gyration: 48.41 Å; Cα contacts (8 Å, |Δi|>4): 1242; chains: 1; bounding box: 126×104×167 Å

Solvent-accessible surface area (backbone atoms only — not comparable to full-atom values): 60878 Å² total; per-residue (Å²): 134,90,82,88,89,84,91,85,87,89,85,80,82,80,77,83,74,89,73,71,91,87,76,41,58,33,37,33,37,27,43,61,56,81,43,54,65,53,49,52,51,59,30,43,59,97,58,78,62,40,79,47,79,20,55,29,40,72,57,31,51,56,43,44,75,72,69,60,43,38,30,38,36,36,31,41,76,32,90,80,40,50,24,69,58,42,48,54,54,41,38,75,75,40,72,74,44,35,32,36,37,31,29,80,74,60,46,44,66,60,39,20,52,44,24,56,73,62,36,67,45,76,45,53,51,82,78,52,37,73,61,52,31,56,50,51,53,52,35,43,53,50,28,52,56,57,70,71,46,86,75,70,94,71,94,77,90,77,84,77,92,68,82,89,62,83,77,94,62,83,70,91,62,86,48,71,25,75,69,46,50,52,45,26,37,52,39,12,62,46,18,71,47,93,58,33,35,27,36,38,36,58,64,40,50,51,65,68,48,52,54,49,52,28,41,64,60,20,91,37,44,89,33,42,81,34,77,44,75,28,69,90,45,51,65,68,58,44,41,38,50,44,42,5,37,37,75,92,78,57,66,40,85,8,48,56,66,66,4,44,62,10,29,31,36,34,33,38,52,77,47,47,42,68,76,55,47,59,50,51,40,38,34,70,75,70,28,34,44,50,33,40,98,42,93,57,79,40,80,48,55,57,36,46,37,36,31,29,70,67,65,57,66,59,34,24,77,70,70,62,32,61,57,71,45,49,56,54,36,50,70,38,70,49,71,47,68,46,55,73,71,36,64,85,25,61,62,59,53,50,56,50,44,40,60,73,39,27,72,64,33,40,78,74,74,22,81,60,66,44,72,35,72,68,22,50,54,60,55,66,74,53,68,50,86,42,17,53,53,45,50,47,51,29,50,56,46,21,62,73,70,51,90,69,44,59,44,46,44,70,41,48,54,34,30,71,69,62,68,78,91,68,92,61,84,67,84,81,65,76,85,71,76,69,87,54,58,64,63,56,48,51,57,39,56,76,68,66,57,93,52,58,70,63,53,53,48,51,56,50,50,53,55,51,50,52,52,41,32,59,73,43,71,64,38,54,70,58,29,12,62,76,69,74,42,52,51,66,57,45,51,53,52,33,57,75,70,70,66,71,85,89,59,87,55,56,66,59,48,49,50,51,48,53,50,52,59,50,56,53,29,56,56,42,54,55,52,52,51,50,46,48,51,52,31,51,51,45,40,52,48,41,46,51,47,56,75,76,57,83,66,80,65,47,58,59,39,36,53,49,40,52,53,37,50,53,55,39,50,55,54,51,51,38,68,72,65,28,37,63,90,75,51,34,84,56,85,72,52,77,66,54,51,49,46,53,60,70,27,41,68,30,50,51,46,33,53,52,23,53,50,48,52,59,71,48,53,98,87,49,75,50,67,61,35,44,50,44,30,61,71,26,44,62,58,31,51,54,38,51,52,52,48,50,54,46,53,51,52,57,47,52,54,51,54,50,54,50,50,52,50,49,49,49,51,48,48,49,49,48,50,51,51,50,47,45,42,59,70,51,45,49,55,48,55,50,48,47,51,51,46,49,53,46,47,51,54,47,48,52,51,50,50,52,51,46,53,50,50,52,51,51,49,52,49,50,52,51,46,52,52,50,51,52,51,65,51,47,52,32,51,49,45,28,54,53,27,49,52,52,31,71,72,43,86,51,67,69,60,24,52,53,25,50,51,52,23,52,54,24,49,54,51,47,54,50,54,51,48,55,50,52,54,53,53,53,51,72,74,55,80,81,84,79,77,84,73,84,85,55,71,65,59,58,49,48,53,52,51,58,72,46,44,68,66,48,61,78,65,78,63,92,75,89,82,82,85,83,83,86,73,91,81,80,82,81,81,92,79,82,80,86,72,82,86,73,90,73,93,71,88,57,79,65,48,40,35,35,39,32,40,67,48,70,68,58,44,56,53,54,44,54,54,42,44,45,41,50,30,47,74,46,81,17,64,33,34,69,48,38,47,55,46,43,72,72,72,54,50,58,33,35,41,27,28,45,86,20,82,100,37,34,30,35,61,33,40,48,49,51,41,50,51,22,60,76,69,74,45,79,63,48,44,31,34,32,48,31,72,89,52,71,103,64,65,85,58,88,57,49,88,48,40,77,42,78,47,53,56,72,69,50,74,72,55,54,52,50,52,52,33,69,67,35,89,80,55,65,77,48,94,73,73,80,61,80,69,58,58,60,51,51,56,48,53,54,50,52,52,48,63,63,47,51,64,55,52,50,50,53,39,52,51,24,56,76,69,66,37,34,70,56,35,26,51,49,28,52,55,51,29,47,64,40,52,77,71,70,37,68,64,52,38,49,36,26,53,50,33,28,55,25,24,74,71,67,35,63,82,59,32,54,62,35,52,54,53,37,50,55,48,49,52,54,57,48,64,74,53,79,90,86,83,83,88,82,72,68,90,80,69,83,84,127

pLDDT: mean 71.78, std 19.07, range [22.52, 97.19]